Protein AF-0000000084340571 (afdb_homodimer)

Foldseek 3Di:
DDDDDPPCVLQAFDDDDLVVLQVLFDPQAAADAADPVLLVPFDPVLLVVLLVLLQVLQVQLLVLLLVQAPDCQCVAFVQKKKFKFWLQQQTLAIDQFQQLLNLFRSLLSSSCSNPPCVVVRADAQWKKKWQAQRSGQDFHNQKIKIKHFADDPSHGTIMMMMIHGHQWQAFDDGSQDAQAFFWCNRGHDGDRIDTQTDNNRGDVVVLCVRLVRTPCSVNVSSSVVSRSRSRVSSNVSVVVSCVVPNSSNSNSSSVVLLVVLLVVLLVLLQVFDWFKFKDKDWFFAQGPPGFAIFIWIWMWTRDRSAIEIAGPPGAFAGHQQATALSLQSSLQSLQCCQQRNVVRRPSVSNVVVRYYYHDDERGRYHYDPGGHHNCSNFHPSNLSNLRVNQRSQLRQQLPDPSLQSRFFFWFLGDWWKKKWDWFQQDPDIDIDIDIQSLQQQTWTGQGPVAAIAARCGDSSTNPTRHDDQVVVVVVFQKDWLDKAWDAPQWWAALHTIYTWIKTKMAGHRDQFKIKMWTAAGQQQWHRQQAAQQIGGGFGKWKKKAPPWCVVVCVVVVHRDDDSVNTHPDIHIDANGDIDIHHHSMMIMIITHTHIYYWALLNHDLLVLLVCCVVRNHDQVCSCLRNQWHADPSHTDVVSSVVSSVVNLVVLLVQWDKDDDWDAFDDCPPFRGSHPFWTFDPDPQFIAGPPGRIGQGHLQAGIWIKHKAAPCSSDPSNPHHSVVRHDFDWIWIWTAHNPRGITRGTTTGGPPPDDCRRNRNHRD/DDDDDPPCVLQAFDDDDLVVLQVLFDPQAAADAADPVLLVPFDPVLLVVLLVLLQVLQVQLLVLLLVQAPDCQCVAFVQKKKFKFWLQQQTLAIDQFQQLLNLFRSLLSSSCSNPPCVVVHADAQWKKKWQAQRSGQDFHNQKIKIKHFADDPSHGTIMMMMIHGHQWQAFDDGSQDAQAFFWCNRGHDGDRIDTQTDNNRGDVVVLCVRLVRTPCSVSVSSSVVSRSRSRVSSNVSVVVSCVVPNSSNSNSSSVVLLQVLLVVQLVLLQVFDWFKFKDKDWFFAQGPPGFAIFIWIWMWTRDRSAIEIAGPPGAFAGHQQATALSLQSSLQSLQCCQQRNVPRRPSVSNVVVRYYYHDDERGRYHYDPGGHHNCSNFHPSNLSNLRNNQRSQLRQQLPDPSLQSRFFFWFLGDWWKKKWDWFQQDPDIDIDIDIQSLQQQTWTGQGPVAAIAARCGDSSTNPTRHDDQVVVVVVFQKDWLDKAWDAPQWWAALHTIYTWIKTKMAGHRDQFKIKMWTAAGQQQWHRQQAAQQIGGGFGKWKKKAPPWCVVVCVVVVHRDDDSVNTHPDIHIDANGDIDIHHHSMMIMIITHTHIYYWALLNHDLLVLLVCCVVRNHDQVCSCLRNQWHDDPSHTDPVSSVVSSVVNLVVLLVQWDKDDDWDAFDDCPPFRGSHPFWTFDPDPQFIAGPPGRIGQGHLQAGIWIKHKAAPCSSDPSNPHHSVVRHDFDWIWIWTAHNPRGTTRGTTTGGPPPDDCRRRVNNRD

Sequence (1526 aa):
MTMPIPGSEVFSSRPVDPDELARTLPPSLPVHTVTQEQVDALDPLTYEVVRHRLWSVTDEMGEALKRMSGSPIVTDANDFDFAISDELGQEVQVGLYNTMLVGAVDLAIYWTLRHRSTNPGIEPGDMFLCNDPWVGGGLHQNDVIVYQPVFHDGKLFAWTSAIAHQPDLGGVGLGSFSPAAQDVFSESLPTPPVKVVRGGVLQRDVADLWVRRSRVPMLIGLDLRAKIGANNVGAERLHALIEQYGADTVKAVMKRMMNDAEARLRTKLRALPDGSWSATGYQDQSHEGDRGLHKITVTTIKRGDHLTFDFTGTDPQAGVINCTYAGMRGGVMLALLPILANDIPWSAGGLMRCFDLVTEEGTLNNATFPAAVSRGPIGPAWLTGSLIAECLSQMLDRDLELGKNVQATCCGTWDTAVIAGLDERGEVPAPFLSIIMEPMAGGYGARPHADGIDTGGLFCIPMGRVPDVEMTEFLYPVLTLWRREVPDSGGPGRHRGGLGASLAITPHGTSIPMGLVLASAGKAVAQNAGLSGGYPGNSGLDVVARQSRIAELFAAGKLPTSLEEISDTLEPGQNYATSYLAPGEVFAMTWQGGGGYGDPLTRDPGAVARDLAEEKITEAAARSVYGVVVTDGVVDEAATAAERERLRGQRRERSHVEGTTRGRADVSAGRRIDDNLVELPGDGGIACRHCGEVLGDAARITVAHHEGPPTEAGPQIIADAADYVDVPVVFRQYCCPSCWTALYSAVVPADHADTVATVGRVAMTMPIPGSEVFSSRPVDPDELARTLPPSLPVHTVTQEQVDALDPLTYEVVRHRLWSVTDEMGEALKRMSGSPIVTDANDFDFAISDELGQEVQVGLYNTMLVGAVDLAIYWTLRHRSTNPGIEPGDMFLCNDPWVGGGLHQNDVIVYQPVFHDGKLFAWTSAIAHQPDLGGVGLGSFSPAAQDVFSESLPTPPVKVVRGGVLQRDVADLWVRRSRVPMLIGLDLRAKIGANNVGAERLHALIEQYGADTVKAVMKRMMNDAEARLRTKLRALPDGSWSATGYQDQSHEGDRGLHKITVTTIKRGDHLTFDFTGTDPQAGVINCTYAGMRGGVMLALLPILANDIPWSAGGLMRCFDLVTEEGTLNNATFPAAVSRGPIGPAWLTGSLIAECLSQMLDRDLELGKNVQATCCGTWDTAVIAGLDERGEVPAPFLSIIMEPMAGGYGARPHADGIDTGGLFCIPMGRVPDVEMTEFLYPVLTLWRREVPDSGGPGRHRGGLGASLAITPHGTSIPMGLVLASAGKAVAQNAGLSGGYPGNSGLDVVARQSRIAELFAAGKLPTSLEEISDTLEPGQNYATSYLAPGEVFAMTWQGGGGYGDPLTRDPGAVARDLAEEKITEAAARSVYGVVVTDGVVDEAATAAERERLRGQRRERSHVEGTTRGRADVSAGRRIDDNLVELPGDGGIACRHCGEVLGDAARITVAHHEGPPTEAGPQIIADAADYVDVPVVFRQYCCPSCWTALYSAVVPADHADTVATVGRVA

Secondary structure (DSSP, 8-state):
-PPP-TTGGGS------HHHHHHHS-TTS-B----HHHHHT--HHHHHHHHHHHHHHHHHHHHHHHHH---HHHHTT--EEEEEE-TT--EEEE-SS-GGGHHHHHHHHHHHHHHHIIIII--TT-EEEE--TTTSS-SSTTEEEEEEEEEETTEEEEEEEEEEE-S---SSSGGG--TT-SSGGGSPPP---EEEEETTEE-HHHHHHHHHT-SSHHHHHHHHHHHHHHHHHHHHHHHHHHHHH-HHHHHHHHHHHHHHHHHHHHHHHHHSPPEEEEEEEEEE-SSTT---EEEEEEEEEEETTEEEEE-TTPPBP-TT----HHHHHHHHHHHHHHHHSTTS---HHHHGGGEEEE--TTBTTBPPTT---TTTTTTHHHHHHHHHHHHHHHHHTT-TTGGGG-----S-S--EEEEEEEE-SSSS-EEEEEE--GGGSPPPPPBTTBPPPTT--BTTBTT--PPPHHHHHHHSSEEEEEEEE-TT-SPPSSBPPPP-EEEEEEE-S-SSPEEEEEE---SSS-SS--BTTPPP-PPPEEEEEES--HHHHHHTT----SHHHH-SEEEEPPSEEEEEE-TT-EEEEE---PPPBS-GGGS-HHHHHHHHHTTSS-HHHHHHTT---EETTEE-HHHHHHHHHHHHHHHHHH-EE-S----B---TTPEE-SSSEEEPTTT--EEETTT-BEEE-SS-B--EEEEE-GGGG-TT--S-GGGT-SS-EEEEEEE-TTT--EEEEEEEETT---GGGTTT---/-PPP-TTGGGS------HHHHHHHS-TTS-B----HHHHHT--HHHHHHHHHHHHHHHHHHHHHHHHH---HHHHTT--EEEEEE-TT--EEEE-SS-GGGHHHHHHHHHHHHHHHIIIII--TT-EEEE--TTTSS-SSTTEEEEEEEEEETTEEEEEEEEEEE-S---SSSGGG--TT-SSGGGSPPP---EEEEETTEE-HHHHHHHHHT-SSHHHHHHHHHHHHHHHHHHHHHHHHHHHHH-HHHHHHHHHHHHHHHHHHHHHHHHHSPPEEEEEEEEEE-SSTT---EEEEEEEEEEETTEEEEE-TTPPBP-TT----HHHHHHHHHHHHHHHHSTTS---HHHHGGGEEEE--TTBTTBPPTTS--TTTTTTHHHHHHHHHHHHHHHHHTT-TTGGGG-------S--EEEEEEEE-SSSS-EEEEEE--GGGSPPPPPBTTBPPPTT--BTTBTT--PPPHHHHHHHSSEEEEEEEE-TT-SPPSSBPPPP-EEEEEEE-S-SSPEEEEEE---SSS-SS--BTTPPP-PPPEEEEEES--HHHHHHTT----SHHHH-SEEEEPPSEEEEEE-TT-EEEEE---PPPBS-GGGS-HHHHHHHHHTTSS-HHHHHHTT---EETTEE-HHHHHHHHHHHHHHHHHH-EE-S----B---TTPEE-SSSEEEPTTT--EEETTT-BEEE-SS-B--EEEEE-GGGG-TT--S-GGGT-SS-EEEEEEE-TTT--EEEEEEEETT---GGGTTT---

InterPro domains:
  IPR003692 Hydantoinase B/oxoprolinase [PF02538] (43-600)
  IPR045079 Oxoprolinase-like [PTHR11365] (38-553)

Organism: Pseudonocardia thermophila (NCBI:txid1848)

Structure (mmCIF, N/CA/C/O backbone):
data_AF-0000000084340571-model_v1
#
loop_
_entity.id
_entity.type
_entity.pdbx_description
1 polymer 'N-methylhydantoinase B'
#
loop_
_atom_site.group_PDB
_atom_site.id
_atom_site.type_symbol
_atom_site.label_atom_id
_atom_site.label_alt_id
_atom_site.label_comp_id
_atom_site.label_asym_id
_atom_site.label_entity_id
_atom_site.label_seq_id
_atom_site.pdbx_PDB_ins_code
_atom_site.Cartn_x
_atom_site.Cartn_y
_atom_site.Cartn_z
_atom_site.occupancy
_atom_site.B_iso_or_equiv
_atom_site.auth_seq_id
_atom_site.auth_comp_id
_atom_site.auth_asym_id
_atom_site.auth_atom_id
_atom_site.pdbx_PDB_model_num
ATOM 1 N N . MET A 1 1 ? -7.867 -0.97 17.422 1 46.16 1 MET A N 1
ATOM 2 C CA . MET A 1 1 ? -6.547 -0.499 17.828 1 46.16 1 MET A CA 1
ATOM 3 C C . MET A 1 1 ? -5.449 -1.22 17.062 1 46.16 1 MET A C 1
ATOM 5 O O . MET A 1 1 ? -5.473 -2.445 16.938 1 46.16 1 MET A O 1
ATOM 9 N N . THR A 1 2 ? -4.66 -0.448 16.312 1 62.25 2 THR A N 1
ATOM 10 C CA . THR A 1 2 ? -3.607 -1.086 15.523 1 62.25 2 THR A CA 1
ATOM 11 C C . THR A 1 2 ? -2.535 -1.673 16.438 1 62.25 2 THR A C 1
ATOM 13 O O . THR A 1 2 ? -2.223 -1.102 17.484 1 62.25 2 THR A O 1
ATOM 16 N N . MET A 1 3 ? -2.176 -2.838 16.375 1 72.19 3 MET A N 1
ATOM 17 C CA . MET A 1 3 ? -1.184 -3.578 17.156 1 72.19 3 MET A CA 1
ATOM 18 C C . MET A 1 3 ? 0.216 -3.021 16.906 1 72.19 3 MET A C 1
ATOM 20 O O . MET A 1 3 ? 0.569 -2.678 15.781 1 72.19 3 MET A O 1
ATOM 24 N N . PRO A 1 4 ? 0.913 -2.748 18.062 1 81.75 4 PRO A N 1
ATOM 25 C CA . PRO A 1 4 ? 2.299 -2.305 17.891 1 81.75 4 PRO A CA 1
ATOM 26 C C . PRO A 1 4 ? 3.139 -3.299 17.094 1 81.75 4 PRO A C 1
ATOM 28 O O . PRO A 1 4 ? 2.93 -4.512 17.188 1 81.75 4 PRO A O 1
ATOM 31 N N . ILE A 1 5 ? 4.02 -2.855 16.328 1 89.75 5 ILE A N 1
ATOM 32 C CA . ILE A 1 5 ? 4.934 -3.674 15.539 1 89.75 5 ILE A CA 1
ATOM 33 C C . ILE A 1 5 ? 6.324 -3.65 16.172 1 89.75 5 ILE A C 1
ATOM 35 O O . ILE A 1 5 ? 7.039 -2.648 16.062 1 89.75 5 ILE A O 1
ATOM 39 N N . PRO A 1 6 ? 6.762 -4.719 16.766 1 87.38 6 PRO A N 1
ATOM 40 C CA . PRO A 1 6 ? 8.094 -4.738 17.375 1 87.38 6 PRO A CA 1
ATOM 41 C C . PRO A 1 6 ? 9.203 -4.375 16.391 1 87.38 6 PRO A C 1
ATOM 43 O O . PRO A 1 6 ? 9.172 -4.812 15.234 1 87.38 6 PRO A O 1
ATOM 46 N N . GLY A 1 7 ? 10.141 -3.555 16.844 1 87.62 7 GLY A N 1
ATOM 47 C CA . GLY A 1 7 ? 11.234 -3.137 15.984 1 87.62 7 GLY A CA 1
ATOM 48 C C . GLY A 1 7 ? 11.008 -1.775 15.352 1 87.62 7 GLY A C 1
ATOM 49 O O . GLY A 1 7 ? 11.953 -1.145 14.875 1 87.62 7 GLY A O 1
ATOM 50 N N . SER A 1 8 ? 9.797 -1.344 15.414 1 88.5 8 SER A N 1
ATOM 51 C CA . SER A 1 8 ? 9.461 -0.075 14.773 1 88.5 8 SER A CA 1
ATOM 52 C C . SER A 1 8 ? 9.891 1.107 15.641 1 88.5 8 SER A C 1
ATOM 54 O O . SER A 1 8 ? 9.953 2.242 15.164 1 88.5 8 SER A O 1
ATOM 56 N N . GLU A 1 9 ? 10.273 0.854 16.875 1 90.5 9 GLU A N 1
ATOM 57 C CA . GLU A 1 9 ? 10.578 1.918 17.828 1 90.5 9 GLU A CA 1
ATOM 58 C C . GLU A 1 9 ? 11.828 2.686 17.406 1 90.5 9 GLU A C 1
ATOM 60 O O . GLU A 1 9 ? 12 3.85 17.781 1 90.5 9 GLU A O 1
ATOM 65 N N . VAL A 1 10 ? 12.633 2.021 16.625 1 94.5 10 VAL A N 1
ATOM 66 C CA . VAL A 1 10 ? 13.883 2.646 16.219 1 94.5 10 VAL A CA 1
ATOM 67 C C . VAL A 1 10 ? 13.602 3.789 15.25 1 94.5 10 VAL A C 1
ATOM 69 O O . VAL A 1 10 ? 14.406 4.719 15.133 1 94.5 10 VAL A O 1
ATOM 72 N N . PHE A 1 11 ? 12.469 3.795 14.664 1 96.19 11 PHE A N 1
ATOM 73 C CA . PHE A 1 11 ? 12.125 4.801 13.664 1 96.19 11 PHE A CA 1
ATOM 74 C C . PHE A 1 11 ? 11.289 5.914 14.289 1 96.19 11 PHE A C 1
ATOM 76 O O . PHE A 1 11 ? 10.18 6.191 13.828 1 96.19 11 PHE A O 1
ATOM 83 N N . SER A 1 12 ? 11.719 6.461 15.266 1 95 12 SER A N 1
ATOM 84 C CA . SER A 1 12 ? 11.117 7.594 15.961 1 95 12 SER A CA 1
ATOM 85 C C . SER A 1 12 ? 12.156 8.648 16.312 1 95 12 SER A C 1
ATOM 87 O O . SER A 1 12 ? 13.289 8.312 16.672 1 95 12 SER A O 1
ATOM 89 N N . SER A 1 13 ? 11.812 9.867 16.125 1 95.81 13 SER A N 1
ATOM 90 C CA . SER A 1 13 ? 12.719 10.969 16.422 1 95.81 13 SER A CA 1
ATOM 91 C C . SER A 1 13 ? 12.078 11.969 17.375 1 95.81 13 SER A C 1
ATOM 93 O O . SER A 1 13 ? 10.867 12.203 17.312 1 95.81 13 SER A O 1
ATOM 95 N N . ARG A 1 14 ? 12.852 12.508 18.281 1 95.44 14 ARG A N 1
ATOM 96 C CA . ARG A 1 14 ? 12.508 13.547 19.25 1 95.44 14 ARG A CA 1
ATOM 97 C C . ARG A 1 14 ? 13.594 14.609 19.312 1 95.44 14 ARG A C 1
ATOM 99 O O . ARG A 1 14 ? 14.727 14.383 18.875 1 95.44 14 ARG A O 1
ATOM 106 N N . PRO A 1 15 ? 13.242 15.781 19.812 1 94.94 15 PRO A N 1
ATOM 107 C CA . PRO A 1 15 ? 14.305 16.766 20.016 1 94.94 15 PRO A CA 1
ATOM 108 C C . PRO A 1 15 ? 15.43 16.234 20.922 1 94.94 15 PRO A C 1
ATOM 110 O O . PRO A 1 15 ? 15.164 15.508 21.875 1 94.94 15 PRO A O 1
ATOM 113 N N . VAL A 1 16 ? 16.656 16.656 20.547 1 94.12 16 VAL A N 1
ATOM 114 C CA . VAL A 1 16 ? 17.812 16.156 21.281 1 94.12 16 VAL A CA 1
ATOM 115 C C . VAL A 1 16 ? 18.688 17.312 21.734 1 94.12 16 VAL A C 1
ATOM 117 O O . VAL A 1 16 ? 18.688 18.391 21.109 1 94.12 16 VAL A O 1
ATOM 120 N N . ASP A 1 17 ? 19.391 17.031 22.828 1 94.88 17 ASP A N 1
ATOM 121 C CA . ASP A 1 17 ? 20.422 17.984 23.234 1 94.88 17 ASP A CA 1
ATOM 122 C C . ASP A 1 17 ? 21.594 17.969 22.234 1 94.88 17 ASP A C 1
ATOM 124 O O . ASP A 1 17 ? 22.203 16.938 22.016 1 94.88 17 ASP A O 1
ATOM 128 N N . PRO A 1 18 ? 21.844 19.109 21.656 1 94.75 18 PRO A N 1
ATOM 129 C CA . PRO A 1 18 ? 22.875 19.141 20.625 1 94.75 18 PRO A CA 1
ATOM 130 C C . PRO A 1 18 ? 24.219 18.641 21.125 1 94.75 18 PRO A C 1
ATOM 132 O O . PRO A 1 18 ? 24.938 17.953 20.391 1 94.75 18 PRO A O 1
ATOM 135 N N . ASP A 1 19 ? 24.578 19.016 22.359 1 94.56 19 ASP A N 1
ATOM 136 C CA . ASP A 1 19 ? 25.859 18.562 22.906 1 94.56 19 ASP A CA 1
ATOM 137 C C . ASP A 1 19 ? 25.875 17.047 23.062 1 94.56 19 ASP A C 1
ATOM 139 O O . ASP A 1 19 ? 26.906 16.406 22.812 1 94.56 19 ASP A O 1
ATOM 143 N N . GLU A 1 20 ? 24.797 16.531 23.5 1 96.12 20 GLU A N 1
ATOM 144 C CA . GLU A 1 20 ? 24.703 15.078 23.609 1 96.12 20 GLU A CA 1
ATOM 145 C C . GLU A 1 20 ? 24.812 14.398 22.25 1 96.12 20 GLU A C 1
ATOM 147 O O . GLU A 1 20 ? 25.5 13.391 22.109 1 96.12 20 GLU A O 1
ATOM 152 N N . LEU A 1 21 ? 24.125 14.93 21.312 1 96.94 21 LEU A N 1
ATOM 153 C CA . LEU A 1 21 ? 24.156 14.375 19.953 1 96.94 21 LEU A CA 1
ATOM 154 C C . LEU A 1 21 ? 25.562 14.398 19.391 1 96.94 21 LEU A C 1
ATOM 156 O O . LEU A 1 21 ? 26.016 13.422 18.781 1 96.94 21 LEU A O 1
ATOM 160 N N . ALA A 1 22 ? 26.297 15.461 19.578 1 96.62 22 ALA A N 1
ATOM 161 C CA . ALA A 1 22 ? 27.656 15.609 19.078 1 96.62 22 ALA A CA 1
ATOM 162 C C . ALA A 1 22 ? 28.562 14.516 19.641 1 96.62 22 ALA A C 1
ATOM 164 O O . ALA A 1 22 ? 29.453 14.023 18.938 1 96.62 22 ALA A O 1
ATOM 165 N N . ARG A 1 23 ? 28.328 14.148 20.844 1 95.38 23 ARG A N 1
ATOM 166 C CA . ARG A 1 23 ? 29.172 13.164 21.516 1 95.38 23 ARG A CA 1
ATOM 167 C C . ARG A 1 23 ? 28.938 11.766 20.969 1 95.38 23 ARG A C 1
ATOM 169 O O . ARG A 1 23 ? 29.766 10.867 21.141 1 95.38 23 ARG A O 1
ATOM 176 N N . THR A 1 24 ? 27.828 11.602 20.375 1 95.12 24 THR A N 1
ATOM 177 C CA . THR A 1 24 ? 27.484 10.273 19.875 1 95.12 24 THR A CA 1
ATOM 178 C C . THR A 1 24 ? 28.047 10.055 18.469 1 95.12 24 THR A C 1
ATOM 180 O O . THR A 1 24 ? 28.078 8.93 17.969 1 95.12 24 THR A O 1
ATOM 183 N N . LEU A 1 25 ? 28.5 11.047 17.797 1 97.5 25 LEU A N 1
ATOM 184 C CA . LEU A 1 25 ? 28.984 10.938 16.422 1 97.5 25 LEU A CA 1
ATOM 185 C C . LEU A 1 25 ? 30.312 10.188 16.375 1 97.5 25 LEU A C 1
ATOM 187 O O . LEU A 1 25 ? 31.156 10.336 17.266 1 97.5 25 LEU A O 1
ATOM 191 N N . PRO A 1 26 ? 30.547 9.336 15.391 1 97.19 26 PRO A N 1
ATOM 192 C CA . PRO A 1 26 ? 31.828 8.633 15.258 1 97.19 26 PRO A CA 1
ATOM 193 C C . PRO A 1 26 ? 32.969 9.57 14.898 1 97.19 26 PRO A C 1
ATOM 195 O O . PRO A 1 26 ? 32.75 10.648 14.344 1 97.19 26 PRO A O 1
ATOM 198 N N . PRO A 1 27 ? 34.219 9.148 15.141 1 95.69 27 PRO A N 1
ATOM 199 C CA . PRO A 1 27 ? 35.375 9.977 14.805 1 95.69 27 PRO A CA 1
ATOM 200 C C . PRO A 1 27 ? 35.5 10.242 13.305 1 95.69 27 PRO A C 1
ATOM 202 O O . PRO A 1 27 ? 36.094 11.234 12.898 1 95.69 27 PRO A O 1
ATOM 205 N N . SER A 1 28 ? 34.844 9.445 12.586 1 95.25 28 SER A N 1
ATOM 206 C CA . SER A 1 28 ? 34.906 9.57 11.141 1 95.25 28 SER A CA 1
ATOM 207 C C . SER A 1 28 ? 34.062 10.727 10.633 1 95.25 28 SER A C 1
ATOM 209 O O . SER A 1 28 ? 34.156 11.133 9.477 1 95.25 28 SER A O 1
ATOM 211 N N . LEU A 1 29 ? 33.281 11.336 11.547 1 98 29 LEU A N 1
ATOM 212 C CA . LEU A 1 29 ? 32.406 12.445 11.164 1 98 29 LEU A CA 1
ATOM 213 C C . LEU A 1 29 ? 32.625 13.648 12.07 1 98 29 LEU A C 1
ATOM 215 O O . LEU A 1 29 ? 31.766 14.023 12.852 1 98 29 LEU A O 1
ATOM 219 N N . PRO A 1 30 ? 33.75 14.266 11.922 1 97.56 30 PRO A N 1
ATOM 220 C CA . PRO A 1 30 ? 33.969 15.484 12.695 1 97.56 30 PRO A CA 1
ATOM 221 C C . PRO A 1 30 ? 33.031 16.625 12.281 1 97.56 30 PRO A C 1
ATOM 223 O O . PRO A 1 30 ? 32.688 16.719 11.109 1 97.56 30 PRO A O 1
ATOM 226 N N . VAL A 1 31 ? 32.75 17.531 13.219 1 98.06 31 VAL A N 1
ATOM 227 C CA . VAL A 1 31 ? 31.828 18.625 12.938 1 98.06 31 VAL A CA 1
ATOM 228 C C . VAL A 1 31 ? 32.562 19.953 13.109 1 98.06 31 VAL A C 1
ATOM 230 O O . VAL A 1 31 ? 33.5 20.047 13.883 1 98.06 31 VAL A O 1
ATOM 233 N N . HIS A 1 32 ? 32.188 20.953 12.336 1 98.06 32 HIS A N 1
ATOM 234 C CA . HIS A 1 32 ? 32.688 22.312 12.492 1 98.06 32 HIS A CA 1
ATOM 235 C C . HIS A 1 32 ? 31.781 23.125 13.391 1 98.06 32 HIS A C 1
ATOM 237 O O . HIS A 1 32 ? 30.594 23.312 13.078 1 98.06 32 HIS A O 1
ATOM 243 N N . THR A 1 33 ? 32.25 23.594 14.5 1 96.56 33 THR A N 1
ATOM 244 C CA . THR A 1 33 ? 31.516 24.469 15.406 1 96.56 33 THR A CA 1
ATOM 245 C C . THR A 1 33 ? 32.406 25.609 15.898 1 96.56 33 THR A C 1
ATOM 247 O O . THR A 1 33 ? 33.531 25.766 15.445 1 96.56 33 THR A O 1
ATOM 250 N N . VAL A 1 34 ? 31.797 26.547 16.641 1 97.62 34 VAL A N 1
ATOM 251 C CA . VAL A 1 34 ? 32.531 27.688 17.188 1 97.62 34 VAL A CA 1
ATOM 252 C C . VAL A 1 34 ? 32.219 27.844 18.672 1 97.62 34 VAL A C 1
ATOM 254 O O . VAL A 1 34 ? 31.25 27.25 19.172 1 97.62 34 VAL A O 1
ATOM 257 N N . THR A 1 35 ? 33 28.609 19.359 1 96.44 35 THR A N 1
ATOM 258 C CA . THR A 1 35 ? 32.812 28.875 20.781 1 96.44 35 THR A CA 1
ATOM 259 C C . THR A 1 35 ? 31.891 30.094 20.969 1 96.44 35 THR A C 1
ATOM 261 O O . THR A 1 35 ? 31.672 30.859 20.047 1 96.44 35 THR A O 1
ATOM 264 N N . GLN A 1 36 ? 31.484 30.203 22.156 1 95.31 36 GLN A N 1
ATOM 265 C CA . GLN A 1 36 ? 30.656 31.359 22.484 1 95.31 36 GLN A CA 1
ATOM 266 C C . GLN A 1 36 ? 31.453 32.656 22.375 1 95.31 36 GLN A C 1
ATOM 268 O O . GLN A 1 36 ? 30.906 33.688 22 1 95.31 36 GLN A O 1
ATOM 273 N N . GLU A 1 37 ? 32.688 32.656 22.656 1 96.81 37 GLU A N 1
ATOM 274 C CA . GLU A 1 37 ? 33.562 33.812 22.531 1 96.81 37 GLU A CA 1
ATOM 275 C C . GLU A 1 37 ? 33.656 34.281 21.078 1 96.81 37 GLU A C 1
ATOM 277 O O . GLU A 1 37 ? 33.656 35.5 20.812 1 96.81 37 GLU A O 1
ATOM 282 N N . GLN A 1 38 ? 33.688 33.312 20.219 1 96.88 38 GLN A N 1
ATOM 283 C CA . GLN A 1 38 ? 33.719 33.656 18.797 1 96.88 38 GLN A CA 1
ATOM 284 C C . GLN A 1 38 ? 32.406 34.281 18.344 1 96.88 38 GLN A C 1
ATOM 286 O O . GLN A 1 38 ? 32.406 35.188 17.516 1 96.88 38 GLN A O 1
ATOM 291 N N . VAL A 1 39 ? 31.328 33.812 18.844 1 97.5 39 VAL A N 1
ATOM 292 C CA . VAL A 1 39 ? 30.016 34.344 18.5 1 97.5 39 VAL A CA 1
ATOM 293 C C . VAL A 1 39 ? 29.891 35.781 19.031 1 97.5 39 VAL A C 1
ATOM 295 O O . VAL A 1 39 ? 29.422 36.656 18.312 1 97.5 39 VAL A O 1
ATOM 298 N N . ASP A 1 40 ? 30.406 36.062 20.266 1 95.88 40 ASP A N 1
ATOM 299 C CA . ASP A 1 40 ? 30.297 37.344 20.906 1 95.88 40 ASP A CA 1
ATOM 300 C C . ASP A 1 40 ? 31.203 38.375 20.219 1 95.88 40 ASP A C 1
ATOM 302 O O . ASP A 1 40 ? 30.953 39.594 20.297 1 95.88 40 ASP A O 1
ATOM 306 N N . ALA A 1 41 ? 32.156 37.844 19.594 1 96.12 41 ALA A N 1
ATOM 307 C CA . ALA A 1 41 ? 33.188 38.719 19.016 1 96.12 41 ALA A CA 1
ATOM 308 C C . ALA A 1 41 ? 32.781 39.188 17.609 1 96.12 41 ALA A C 1
ATOM 310 O O . ALA A 1 41 ? 33.438 40.031 17.016 1 96.12 41 ALA A O 1
ATOM 311 N N . LEU A 1 42 ? 31.656 38.719 17.172 1 96.81 42 LEU A N 1
ATOM 312 C CA . LEU A 1 42 ? 31.219 39.062 15.828 1 96.81 42 LEU A CA 1
ATOM 313 C C . LEU A 1 42 ? 30.984 40.562 15.688 1 96.81 42 LEU A C 1
ATOM 315 O O . LEU A 1 42 ? 30.359 41.188 16.547 1 96.81 42 LEU A O 1
ATOM 319 N N . ASP A 1 43 ? 31.516 41.094 14.602 1 95.75 43 ASP A N 1
ATOM 320 C CA . ASP A 1 43 ? 31.219 42.5 14.266 1 95.75 43 ASP A CA 1
ATOM 321 C C . ASP A 1 43 ? 29.766 42.656 13.805 1 95.75 43 ASP A C 1
ATOM 323 O O . ASP A 1 43 ? 29.281 41.844 13.016 1 95.75 43 ASP A O 1
ATOM 327 N N . PRO A 1 44 ? 29.078 43.656 14.289 1 94.81 44 PRO A N 1
ATOM 328 C CA . PRO A 1 44 ? 27.656 43.812 13.977 1 94.81 44 PRO A CA 1
ATOM 329 C C . PRO A 1 44 ? 27.406 43.969 12.484 1 94.81 44 PRO A C 1
ATOM 331 O O . PRO A 1 44 ? 26.391 43.469 11.984 1 94.81 44 PRO A O 1
ATOM 334 N N . LEU A 1 45 ? 28.25 44.625 11.852 1 96.12 45 LEU A N 1
ATOM 335 C CA . LEU A 1 45 ? 28.062 44.812 10.414 1 96.12 45 LEU A CA 1
ATOM 336 C C . LEU A 1 45 ? 28.234 43.469 9.688 1 96.12 45 LEU A C 1
ATOM 338 O O . LEU A 1 45 ? 27.453 43.156 8.789 1 96.12 45 LEU A O 1
ATOM 342 N N . THR A 1 46 ? 29.234 42.781 10.094 1 96.06 46 THR A N 1
ATOM 343 C CA . THR A 1 46 ? 29.453 41.469 9.508 1 96.06 46 THR A CA 1
ATOM 344 C C . THR A 1 46 ? 28.281 40.562 9.789 1 96.06 46 THR A C 1
ATOM 346 O O . THR A 1 46 ? 27.844 39.781 8.914 1 96.06 46 THR A O 1
ATOM 349 N N . TYR A 1 47 ? 27.812 40.562 10.945 1 96.5 47 TYR A N 1
ATOM 350 C CA . TYR A 1 47 ? 26.656 39.75 11.312 1 96.5 47 TYR A CA 1
ATOM 351 C C . TYR A 1 47 ? 25.484 40.031 10.383 1 96.5 47 TYR A C 1
ATOM 353 O O . TYR A 1 47 ? 24.891 39.125 9.828 1 96.5 47 TYR A O 1
ATOM 361 N N . GLU A 1 48 ? 25.172 41.281 10.148 1 96 48 GLU A N 1
ATOM 362 C CA . GLU A 1 48 ? 24 41.656 9.359 1 96 48 GLU A CA 1
ATOM 363 C C . GLU A 1 48 ? 24.172 41.25 7.902 1 96 48 GLU A C 1
ATOM 365 O O . GLU A 1 48 ? 23.219 40.812 7.266 1 96 48 GLU A O 1
ATOM 370 N N . VAL A 1 49 ? 25.312 41.406 7.422 1 96.38 49 VAL A N 1
ATOM 371 C CA . VAL A 1 49 ? 25.547 41.094 6.016 1 96.38 49 VAL A CA 1
ATOM 372 C C . VAL A 1 49 ? 25.438 39.594 5.793 1 96.38 49 VAL A C 1
ATOM 374 O O . VAL A 1 49 ? 24.781 39.156 4.855 1 96.38 49 VAL A O 1
ATOM 377 N N . VAL A 1 50 ? 26.109 38.812 6.656 1 96.81 50 VAL A N 1
ATOM 378 C CA . VAL A 1 50 ? 26.125 37.375 6.504 1 96.81 50 VAL A CA 1
ATOM 379 C C . VAL A 1 50 ? 24.734 36.812 6.777 1 96.81 50 VAL A C 1
ATOM 381 O O . VAL A 1 50 ? 24.297 35.875 6.094 1 96.81 50 VAL A O 1
ATOM 384 N N . ARG A 1 51 ? 24.062 37.312 7.75 1 96 51 ARG A N 1
ATOM 385 C CA . ARG A 1 51 ? 22.703 36.875 8.047 1 96 51 ARG A CA 1
ATOM 386 C C . ARG A 1 51 ? 21.797 37.094 6.84 1 96 51 ARG A C 1
ATOM 388 O O . ARG A 1 51 ? 21 36.188 6.496 1 96 51 ARG A O 1
ATOM 395 N N . HIS A 1 52 ? 21.891 38.188 6.25 1 95.25 52 HIS A N 1
ATOM 396 C CA . HIS A 1 52 ? 21.078 38.5 5.078 1 95.25 52 HIS A CA 1
ATOM 397 C C . HIS A 1 52 ? 21.422 37.562 3.92 1 95.25 52 HIS A C 1
ATOM 399 O O . HIS A 1 52 ? 20.547 37.188 3.143 1 95.25 52 HIS A O 1
ATOM 405 N N . ARG A 1 53 ? 22.641 37.281 3.816 1 95.44 53 ARG A N 1
ATOM 406 C CA . ARG A 1 53 ? 23.047 36.344 2.762 1 95.44 53 ARG A CA 1
ATOM 407 C C . ARG A 1 53 ? 22.484 34.938 3.014 1 95.44 53 ARG A C 1
ATOM 409 O O . ARG A 1 53 ? 22.109 34.25 2.072 1 95.44 53 ARG A O 1
ATOM 416 N N . LEU A 1 54 ? 22.516 34.5 4.246 1 95.38 54 LEU A N 1
ATOM 417 C CA . LEU A 1 54 ? 21.938 33.219 4.59 1 95.38 54 LEU A CA 1
ATOM 418 C C . LEU A 1 54 ? 20.453 33.188 4.258 1 95.38 54 LEU A C 1
ATOM 420 O O . LEU A 1 54 ? 19.938 32.188 3.777 1 95.38 54 LEU A O 1
ATOM 424 N N . TRP A 1 55 ? 19.781 34.219 4.52 1 92.38 55 TRP A N 1
ATOM 425 C CA . TRP A 1 55 ? 18.375 34.344 4.148 1 92.38 55 TRP A CA 1
ATOM 426 C C . TRP A 1 55 ? 18.203 34.25 2.637 1 92.38 55 TRP A C 1
ATOM 428 O O . TRP A 1 55 ? 17.297 33.562 2.158 1 92.38 55 TRP A O 1
ATOM 438 N N . SER A 1 56 ? 19.047 34.906 1.9 1 92.44 56 SER A N 1
ATOM 439 C CA . SER A 1 56 ? 18.969 34.906 0.443 1 92.44 56 SER A CA 1
ATOM 440 C C . SER A 1 56 ? 19.203 33.5 -0.127 1 92.44 56 SER A C 1
ATOM 442 O O . SER A 1 56 ? 18.703 33.188 -1.198 1 92.44 56 SER A O 1
ATOM 444 N N . VAL A 1 57 ? 20.016 32.75 0.543 1 92.69 57 VAL A N 1
ATOM 445 C CA . VAL A 1 57 ? 20.281 31.375 0.107 1 92.69 57 VAL A CA 1
ATOM 446 C C . VAL A 1 57 ? 18.969 30.594 0.07 1 92.69 57 VAL A C 1
ATOM 448 O O . VAL A 1 57 ? 18.703 29.859 -0.892 1 92.69 57 VAL A O 1
ATOM 451 N N . THR A 1 58 ? 18.156 30.672 1.091 1 88.88 58 THR A N 1
ATOM 452 C CA . THR A 1 58 ? 16.891 29.938 1.136 1 88.88 58 THR A CA 1
ATOM 453 C C . THR A 1 58 ? 15.961 30.406 0.023 1 88.88 58 THR A C 1
ATOM 455 O O . THR A 1 58 ? 15.219 29.594 -0.55 1 88.88 58 THR A O 1
ATOM 458 N N . ASP A 1 59 ? 16.016 31.641 -0.283 1 88.88 59 ASP A N 1
ATOM 459 C CA . ASP A 1 59 ? 15.203 32.188 -1.373 1 88.88 59 ASP A CA 1
ATOM 460 C C . ASP A 1 59 ? 15.648 31.609 -2.719 1 88.88 59 ASP A C 1
ATOM 462 O O . ASP A 1 59 ? 14.812 31.281 -3.564 1 88.88 59 ASP A O 1
ATOM 466 N N . GLU A 1 60 ? 16.922 31.516 -2.873 1 92.56 60 GLU A N 1
ATOM 467 C CA . GLU A 1 60 ? 17.469 30.984 -4.117 1 92.56 60 GLU A CA 1
ATOM 468 C C . GLU A 1 60 ? 17.141 29.5 -4.266 1 92.56 60 GLU A C 1
ATOM 470 O O . GLU A 1 60 ? 16.891 29.031 -5.375 1 92.56 60 GLU A O 1
ATOM 475 N N . MET A 1 61 ? 17.188 28.797 -3.17 1 93.69 61 MET A N 1
ATOM 476 C CA . MET A 1 61 ? 16.781 27.406 -3.184 1 93.69 61 MET A CA 1
ATOM 477 C C . MET A 1 61 ? 15.328 27.266 -3.652 1 93.69 61 MET A C 1
ATOM 479 O O . MET A 1 61 ? 15.016 26.391 -4.457 1 93.69 61 MET A O 1
ATOM 483 N N . GLY A 1 62 ? 14.445 28.109 -3.154 1 88.75 62 GLY A N 1
ATOM 484 C CA . GLY A 1 62 ? 13.039 28.094 -3.539 1 88.75 62 GLY A CA 1
ATOM 485 C C . GLY A 1 62 ? 12.828 28.359 -5.016 1 88.75 62 GLY A C 1
ATOM 486 O O . GLY A 1 62 ? 12 27.703 -5.656 1 88.75 62 GLY A O 1
ATOM 487 N N . GLU A 1 63 ? 13.562 29.281 -5.547 1 89.06 63 GLU A N 1
ATOM 488 C CA . GLU A 1 63 ? 13.461 29.609 -6.969 1 89.06 63 GLU A CA 1
ATOM 489 C C . GLU A 1 63 ? 13.922 28.438 -7.832 1 89.06 63 GLU A C 1
ATOM 491 O O . GLU A 1 63 ? 13.328 28.156 -8.875 1 89.06 63 GLU A O 1
ATOM 496 N N . ALA A 1 64 ? 14.953 27.828 -7.395 1 90.75 64 ALA A N 1
ATOM 497 C CA . ALA A 1 64 ? 15.469 26.672 -8.125 1 90.75 64 ALA A CA 1
ATOM 498 C C . ALA A 1 64 ? 14.445 25.547 -8.156 1 90.75 64 ALA A C 1
ATOM 500 O O . ALA A 1 64 ? 14.242 24.906 -9.188 1 90.75 64 ALA A O 1
ATOM 501 N N . LEU A 1 65 ? 13.859 25.281 -7.039 1 91.69 65 LEU A N 1
ATOM 502 C CA . LEU A 1 65 ? 12.852 24.234 -6.941 1 91.69 65 LEU A CA 1
ATOM 503 C C . LEU A 1 65 ? 11.672 24.531 -7.859 1 91.69 65 LEU A C 1
ATOM 505 O O . LEU A 1 65 ? 11.227 23.641 -8.602 1 91.69 65 LEU A O 1
ATOM 509 N N . LYS A 1 66 ? 11.156 25.672 -7.875 1 87.44 66 LYS A N 1
ATOM 510 C CA . LYS A 1 66 ? 9.977 26.062 -8.648 1 87.44 66 LYS A CA 1
ATOM 511 C C . LYS A 1 66 ? 10.258 25.969 -10.141 1 87.44 66 LYS A C 1
ATOM 513 O O . LYS A 1 66 ? 9.367 25.609 -10.922 1 87.44 66 LYS A O 1
ATOM 518 N N . ARG A 1 67 ? 11.438 26.266 -10.531 1 88.69 67 ARG A N 1
ATOM 519 C CA . ARG A 1 67 ? 11.805 26.266 -11.945 1 88.69 67 ARG A CA 1
ATOM 520 C C . ARG A 1 67 ? 11.891 24.844 -12.492 1 88.69 67 ARG A C 1
ATOM 522 O O . ARG A 1 67 ? 11.641 24.609 -13.672 1 88.69 67 ARG A O 1
ATOM 529 N N . MET A 1 68 ? 12.227 23.984 -11.609 1 88.38 68 MET A N 1
ATOM 530 C CA . MET A 1 68 ? 12.5 22.625 -12.078 1 88.38 68 MET A CA 1
ATOM 531 C C . MET A 1 68 ? 11.289 21.719 -11.875 1 88.38 68 MET A C 1
ATOM 533 O O . MET A 1 68 ? 11.117 20.734 -12.602 1 88.38 68 MET A O 1
ATOM 537 N N . SER A 1 69 ? 10.508 22.094 -10.922 1 86.88 69 SER A N 1
ATOM 538 C CA . SER A 1 69 ? 9.359 21.266 -10.625 1 86.88 69 SER A CA 1
ATOM 539 C C . SER A 1 69 ? 8.266 21.422 -11.672 1 86.88 69 SER A C 1
ATOM 541 O O . SER A 1 69 ? 8.109 22.5 -12.25 1 86.88 69 SER A O 1
ATOM 543 N N . GLY A 1 70 ? 7.535 20.453 -12.016 1 78.62 70 GLY A N 1
ATOM 544 C CA . GLY A 1 70 ? 6.391 20.5 -12.906 1 78.62 70 GLY A CA 1
ATOM 545 C C . GLY A 1 70 ? 5.062 20.328 -12.188 1 78.62 70 GLY A C 1
ATOM 546 O O . GLY A 1 70 ? 4.004 20.344 -12.82 1 78.62 70 GLY A O 1
ATOM 547 N N . SER A 1 71 ? 5.082 20.25 -10.922 1 83.38 71 SER A N 1
ATOM 548 C CA . SER A 1 71 ? 3.863 19.984 -10.156 1 83.38 71 SER A CA 1
ATOM 549 C C . SER A 1 71 ? 3.176 21.297 -9.766 1 83.38 71 SER A C 1
ATOM 551 O O . SER A 1 71 ? 3.807 22.188 -9.203 1 83.38 71 SER A O 1
ATOM 553 N N . PRO A 1 72 ? 1.903 21.375 -9.992 1 81.19 72 PRO A N 1
ATOM 554 C CA . PRO A 1 72 ? 1.161 22.578 -9.57 1 81.19 72 PRO A CA 1
ATOM 555 C C . PRO A 1 72 ? 1.179 22.781 -8.062 1 81.19 72 PRO A C 1
ATOM 557 O O . PRO A 1 72 ? 1.021 23.906 -7.586 1 81.19 72 PRO A O 1
ATOM 560 N N . ILE A 1 73 ? 1.386 21.766 -7.355 1 84.75 73 ILE A N 1
ATOM 561 C CA . ILE A 1 73 ? 1.476 21.844 -5.902 1 84.75 73 ILE A CA 1
ATOM 562 C C . ILE A 1 73 ? 2.684 22.688 -5.508 1 84.75 73 ILE A C 1
ATOM 564 O O . ILE A 1 73 ? 2.627 23.453 -4.539 1 84.75 73 ILE A O 1
ATOM 568 N N . VAL A 1 74 ? 3.719 22.578 -6.289 1 84.44 74 VAL A N 1
ATOM 569 C CA . VAL A 1 74 ? 4.949 23.328 -6.043 1 84.44 74 VAL A CA 1
ATOM 570 C C . VAL A 1 74 ? 4.891 24.672 -6.766 1 84.44 74 VAL A C 1
ATOM 572 O O . VAL A 1 74 ? 5.117 25.719 -6.16 1 84.44 74 VAL A O 1
ATOM 575 N N . THR A 1 75 ? 4.453 24.703 -7.977 1 81.75 75 THR A N 1
ATOM 576 C CA . THR A 1 75 ? 4.57 25.875 -8.82 1 81.75 75 THR A CA 1
ATOM 577 C C . THR A 1 75 ? 3.477 26.891 -8.492 1 81.75 75 THR A C 1
ATOM 579 O O . THR A 1 75 ? 3.691 28.094 -8.594 1 81.75 75 THR A O 1
ATOM 582 N N . ASP A 1 76 ? 2.348 26.344 -8.062 1 81.31 76 ASP A N 1
ATOM 583 C CA . ASP A 1 76 ? 1.224 27.25 -7.836 1 81.31 76 ASP A CA 1
ATOM 584 C C . ASP A 1 76 ? 0.913 27.359 -6.348 1 81.31 76 ASP A C 1
ATOM 586 O O . ASP A 1 76 ? 0.957 28.469 -5.785 1 81.31 76 ASP A O 1
ATOM 590 N N . ALA A 1 77 ? 0.85 26.25 -5.691 1 83.69 77 ALA A N 1
ATOM 591 C CA . ALA A 1 77 ? 0.348 26.281 -4.32 1 83.69 77 ALA A CA 1
ATOM 592 C C . ALA A 1 77 ? 1.466 26.594 -3.332 1 83.69 77 ALA A C 1
ATOM 594 O O . ALA A 1 77 ? 1.202 26.953 -2.182 1 83.69 77 ALA A O 1
ATOM 595 N N . ASN A 1 78 ? 2.713 26.438 -3.707 1 86.62 78 ASN A N 1
ATOM 596 C CA . ASN A 1 78 ? 3.873 26.688 -2.857 1 86.62 78 ASN A CA 1
ATOM 597 C C . ASN A 1 78 ? 3.84 25.812 -1.601 1 86.62 78 ASN A C 1
ATOM 599 O O . ASN A 1 78 ? 4.09 26.312 -0.498 1 86.62 78 ASN A O 1
ATOM 603 N N . ASP A 1 79 ? 3.422 24.641 -1.778 1 89 79 ASP A N 1
ATOM 604 C CA . ASP A 1 79 ? 3.41 23.688 -0.666 1 89 79 ASP A CA 1
ATOM 605 C C . ASP A 1 79 ? 4.746 22.953 -0.554 1 89 79 ASP A C 1
ATOM 607 O O . ASP A 1 79 ? 4.824 21.75 -0.817 1 89 79 ASP A O 1
ATOM 611 N N . PHE A 1 80 ? 5.73 23.672 -0.129 1 91.31 80 PHE A N 1
ATOM 612 C CA . PHE A 1 80 ? 7.105 23.234 0.065 1 91.31 80 PHE A CA 1
ATOM 613 C C . PHE A 1 80 ? 7.832 24.125 1.054 1 91.31 80 PHE A C 1
ATOM 615 O O . PHE A 1 80 ? 7.266 25.109 1.547 1 91.31 80 PHE A O 1
ATOM 622 N N . ASP A 1 81 ? 9 23.75 1.439 1 92.12 81 ASP A N 1
ATOM 623 C CA . ASP A 1 81 ? 9.828 24.625 2.271 1 92.12 81 ASP A CA 1
ATOM 624 C C . ASP A 1 81 ? 11.297 24.203 2.201 1 92.12 81 ASP A C 1
ATOM 626 O O . ASP A 1 81 ? 11.625 23.156 1.633 1 92.12 81 ASP A O 1
ATOM 630 N N . PHE A 1 82 ? 12.188 25.125 2.713 1 93.81 82 PHE A N 1
ATOM 631 C CA . PHE A 1 82 ? 13.641 24.953 2.74 1 93.81 82 PHE A CA 1
ATOM 632 C C . PHE A 1 82 ? 14.203 25.359 4.098 1 93.81 82 PHE A C 1
ATOM 634 O O . PHE A 1 82 ? 13.594 26.141 4.828 1 93.81 82 PHE A O 1
ATOM 641 N N . ALA A 1 83 ? 15.297 24.797 4.355 1 95.62 83 ALA A N 1
ATOM 642 C CA . ALA A 1 83 ? 15.969 25.188 5.59 1 95.62 83 ALA A CA 1
ATOM 643 C C . ALA A 1 83 ? 17.484 25.047 5.461 1 95.62 83 ALA A C 1
ATOM 645 O O . ALA A 1 83 ? 17.969 24.234 4.688 1 95.62 83 ALA A O 1
ATOM 646 N N . ILE A 1 84 ? 18.156 25.938 6.113 1 97.81 84 ILE A N 1
ATOM 647 C CA . ILE A 1 84 ? 19.578 25.797 6.422 1 97.81 84 ILE A CA 1
ATOM 648 C C . ILE A 1 84 ? 19.75 25.469 7.902 1 97.81 84 ILE A C 1
ATOM 650 O O . ILE A 1 84 ? 19.234 26.188 8.766 1 97.81 84 ILE A O 1
ATOM 654 N N . SER A 1 85 ? 20.406 24.391 8.133 1 98.25 85 SER A N 1
ATOM 655 C CA . SER A 1 85 ? 20.656 23.969 9.508 1 98.25 85 SER A CA 1
ATOM 656 C C . SER A 1 85 ? 22.156 23.984 9.82 1 98.25 85 SER A C 1
ATOM 658 O O . SER A 1 85 ? 22.984 23.984 8.914 1 98.25 85 SER A O 1
ATOM 660 N N . ASP A 1 86 ? 22.484 24.016 11.062 1 98.44 86 ASP A N 1
ATOM 661 C CA . ASP A 1 86 ? 23.891 23.953 11.453 1 98.44 86 ASP A CA 1
ATOM 662 C C . ASP A 1 86 ? 24.406 22.516 11.367 1 98.44 86 ASP A C 1
ATOM 664 O O . ASP A 1 86 ? 23.766 21.656 10.766 1 98.44 86 ASP A O 1
ATOM 668 N N . GLU A 1 87 ? 25.578 22.25 11.906 1 98.56 87 GLU A N 1
ATOM 669 C CA . GLU A 1 87 ? 26.266 20.969 11.742 1 98.56 87 GLU A CA 1
ATOM 670 C C . GLU A 1 87 ? 25.5 19.844 12.422 1 98.56 87 GLU A C 1
ATOM 672 O O . GLU A 1 87 ? 25.594 18.688 12.023 1 98.56 87 GLU A O 1
ATOM 677 N N . LEU A 1 88 ? 24.688 20.234 13.438 1 98.06 88 LEU A N 1
ATOM 678 C CA . LEU A 1 88 ? 23.969 19.203 14.18 1 98.06 88 LEU A CA 1
ATOM 679 C C . LEU A 1 88 ? 22.484 19.203 13.828 1 98.06 88 LEU A C 1
ATOM 681 O O . LEU A 1 88 ? 21.703 18.469 14.422 1 98.06 88 LEU A O 1
ATOM 685 N N . GLY A 1 89 ? 22.078 20.047 12.914 1 97.56 89 GLY A N 1
ATOM 686 C CA . GLY A 1 89 ? 20.734 19.938 12.367 1 97.56 89 GLY A CA 1
ATOM 687 C C . GLY A 1 89 ? 19.781 20.984 12.922 1 97.56 89 GLY A C 1
ATOM 688 O O . GLY A 1 89 ? 18.594 21.016 12.555 1 97.56 89 GLY A O 1
ATOM 689 N N . GLN A 1 90 ? 20.234 21.844 13.836 1 97.56 90 GLN A N 1
ATOM 690 C CA . GLN A 1 90 ? 19.359 22.922 14.305 1 97.56 90 GLN A CA 1
ATOM 691 C C . GLN A 1 90 ? 19.062 23.906 13.18 1 97.56 90 GLN A C 1
ATOM 693 O O . GLN A 1 90 ? 19.969 24.297 12.438 1 97.56 90 GLN A O 1
ATOM 698 N N . GLU A 1 91 ? 17.859 24.359 13.086 1 97.12 91 GLU A N 1
ATOM 699 C CA . GLU A 1 91 ? 17.422 25.156 11.953 1 97.12 91 GLU A CA 1
ATOM 700 C C . GLU A 1 91 ? 17.828 26.625 12.133 1 97.12 91 GLU A C 1
ATOM 702 O O . GLU A 1 91 ? 17.25 27.328 12.961 1 97.12 91 GLU A O 1
ATOM 707 N N . VAL A 1 92 ? 18.688 27.062 11.289 1 97.88 92 VAL A N 1
ATOM 708 C CA . VAL A 1 92 ? 19.234 28.422 11.344 1 97.88 92 VAL A CA 1
ATOM 709 C C . VAL A 1 92 ? 18.297 29.375 10.609 1 97.88 92 VAL A C 1
ATOM 711 O O . VAL A 1 92 ? 18.047 30.484 11.078 1 97.88 92 VAL A O 1
ATOM 714 N N . GLN A 1 93 ? 17.891 28.922 9.516 1 95.06 93 GLN A N 1
ATOM 715 C CA . GLN A 1 93 ? 17.031 29.719 8.648 1 95.06 93 GLN A CA 1
ATOM 716 C C . GLN A 1 93 ? 16 28.828 7.941 1 95.06 93 GLN A C 1
ATOM 718 O O . GLN A 1 93 ? 16.344 27.781 7.41 1 95.06 93 GLN A O 1
ATOM 723 N N . VAL A 1 94 ? 14.758 29.281 8.039 1 91.88 94 VAL A N 1
ATOM 724 C CA . VAL A 1 94 ? 13.695 28.547 7.371 1 91.88 94 VAL A CA 1
ATOM 725 C C . VAL A 1 94 ? 12.992 29.453 6.359 1 91.88 94 VAL A C 1
ATOM 727 O O . VAL A 1 94 ? 12.922 30.672 6.547 1 91.88 94 VAL A O 1
ATOM 730 N N . GLY A 1 95 ? 12.508 28.797 5.293 1 84.31 95 GLY A N 1
ATOM 731 C CA . GLY A 1 95 ? 11.789 29.547 4.273 1 84.31 95 GLY A CA 1
ATOM 732 C C . GLY A 1 95 ? 10.406 29.984 4.719 1 84.31 95 GLY A C 1
ATOM 733 O O . GLY A 1 95 ? 9.906 29.531 5.746 1 84.31 95 GLY A O 1
ATOM 734 N N . LEU A 1 96 ? 9.672 30.859 3.926 1 80.38 96 LEU A N 1
ATOM 735 C CA . LEU A 1 96 ? 8.398 31.484 4.273 1 80.38 96 LEU A CA 1
ATOM 736 C C . LEU A 1 96 ? 7.238 30.734 3.611 1 80.38 96 LEU A C 1
ATOM 738 O O . LEU A 1 96 ? 6.164 31.312 3.406 1 80.38 96 LEU A O 1
ATOM 742 N N . TYR A 1 97 ? 7.359 29.5 3.322 1 89.19 97 TYR A N 1
ATOM 743 C CA . TYR A 1 97 ? 6.32 28.75 2.625 1 89.19 97 TYR A CA 1
ATOM 744 C C . TYR A 1 97 ? 5.48 27.938 3.605 1 89.19 97 TYR A C 1
ATOM 746 O O . TY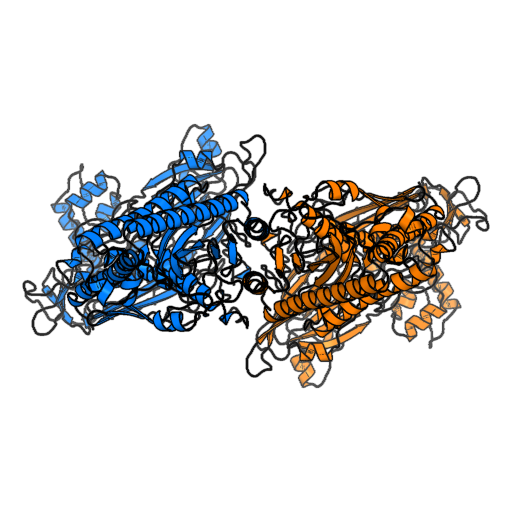R A 1 97 ? 4.848 28.5 4.504 1 89.19 97 TYR A O 1
ATOM 754 N N . ASN A 1 98 ? 5.523 26.703 3.594 1 92.44 98 ASN A N 1
ATOM 755 C CA . ASN A 1 98 ? 4.762 25.938 4.566 1 92.44 98 ASN A CA 1
ATOM 756 C C . ASN A 1 98 ? 5.488 25.844 5.906 1 92.44 98 ASN A C 1
ATOM 758 O O . ASN A 1 98 ? 6.352 24.984 6.09 1 92.44 98 ASN A O 1
ATOM 762 N N . THR A 1 99 ? 5.055 26.562 6.855 1 91.5 99 THR A N 1
ATOM 763 C CA . THR A 1 99 ? 5.746 26.75 8.125 1 91.5 99 THR A CA 1
ATOM 764 C C . THR A 1 99 ? 5.594 25.516 9.016 1 91.5 99 THR A C 1
ATOM 766 O O . THR A 1 99 ? 6.359 25.328 9.961 1 91.5 99 THR A O 1
ATOM 769 N N . MET A 1 100 ? 4.602 24.734 8.734 1 95.56 100 MET A N 1
ATOM 770 C CA . MET A 1 100 ? 4.402 23.547 9.547 1 95.56 100 MET A CA 1
ATOM 771 C C . MET A 1 100 ? 5.566 22.578 9.375 1 95.56 100 MET A C 1
ATOM 773 O O . MET A 1 100 ? 5.914 21.844 10.305 1 95.56 100 MET A O 1
ATOM 777 N N . LEU A 1 101 ? 6.164 22.578 8.234 1 95.62 101 LEU A N 1
ATOM 778 C CA . LEU A 1 101 ? 7.211 21.625 7.906 1 95.62 101 LEU A CA 1
ATOM 779 C C . LEU A 1 101 ? 8.445 21.844 8.773 1 95.62 101 LEU A C 1
ATOM 781 O O . LEU A 1 101 ? 9.273 20.938 8.914 1 95.62 101 LEU A O 1
ATOM 785 N N . VAL A 1 102 ? 8.578 23 9.352 1 91.62 102 VAL A N 1
ATOM 786 C CA . VAL A 1 102 ? 9.68 23.359 10.234 1 91.62 102 VAL A CA 1
ATOM 787 C C . VAL A 1 102 ? 9.734 22.391 11.414 1 91.62 102 VAL A C 1
ATOM 789 O O . VAL A 1 102 ? 10.812 22.078 11.93 1 91.62 102 VAL A O 1
ATOM 792 N N . GLY A 1 103 ? 8.586 21.844 11.742 1 94.19 103 GLY A N 1
ATOM 793 C CA . GLY A 1 103 ? 8.492 20.953 12.891 1 94.19 103 GLY A CA 1
ATOM 794 C C . GLY A 1 103 ? 9.117 19.594 12.641 1 94.19 103 GLY A C 1
ATOM 795 O O . GLY A 1 103 ? 9.344 18.828 13.586 1 94.19 103 GLY A O 1
ATOM 796 N N . ALA A 1 104 ? 9.547 19.344 11.438 1 96.06 104 ALA A N 1
ATOM 797 C CA . ALA A 1 104 ? 9.945 17.969 11.117 1 96.06 104 ALA A CA 1
ATOM 798 C C . ALA A 1 104 ? 11.391 17.922 10.609 1 96.06 104 ALA A C 1
ATOM 800 O O . ALA A 1 104 ? 12.031 16.875 10.656 1 96.06 104 ALA A O 1
ATOM 801 N N . VAL A 1 105 ? 11.969 19 10.156 1 97.06 105 VAL A N 1
ATOM 802 C CA . VAL A 1 105 ? 13.227 19.031 9.414 1 97.06 105 VAL A CA 1
ATOM 803 C C . VAL A 1 105 ? 14.375 18.594 10.32 1 97.06 105 VAL A C 1
ATOM 805 O O . VAL A 1 105 ? 15.125 17.672 9.984 1 97.06 105 VAL A O 1
ATOM 808 N N . ASP A 1 106 ? 14.523 19.234 11.461 1 97.56 106 ASP A N 1
ATOM 809 C CA . ASP A 1 106 ? 15.641 18.922 12.359 1 97.56 106 ASP A CA 1
ATOM 810 C C . ASP A 1 106 ? 15.555 17.484 12.867 1 97.56 106 ASP A C 1
ATOM 812 O O . ASP A 1 106 ? 16.578 16.812 13.008 1 97.56 106 ASP A O 1
ATOM 816 N N . LEU A 1 107 ? 14.305 17.016 13.102 1 97.94 107 LEU A N 1
ATOM 817 C CA . LEU A 1 107 ? 14.117 15.648 13.594 1 97.94 107 LEU A CA 1
ATOM 818 C C . LEU A 1 107 ? 14.711 14.633 12.633 1 97.94 107 LEU A C 1
ATOM 820 O O . LEU A 1 107 ? 15.312 13.648 13.055 1 97.94 107 LEU A O 1
ATOM 824 N N . ALA A 1 108 ? 14.5 14.852 11.367 1 98.19 108 ALA A N 1
ATOM 825 C CA . ALA A 1 108 ? 15.062 13.945 10.367 1 98.19 108 ALA A CA 1
ATOM 826 C C . ALA A 1 108 ? 16.578 13.945 10.422 1 98.19 108 ALA A C 1
ATOM 828 O O . ALA A 1 108 ? 17.219 12.898 10.281 1 98.19 108 ALA A O 1
ATOM 829 N N . ILE A 1 109 ? 17.188 15.117 10.555 1 98.38 109 ILE A N 1
ATOM 830 C CA . ILE A 1 109 ? 18.641 15.242 10.578 1 98.38 109 ILE A CA 1
ATOM 831 C C . ILE A 1 109 ? 19.188 14.609 11.852 1 98.38 109 ILE A C 1
ATOM 833 O O . ILE A 1 109 ? 20.188 13.891 11.82 1 98.38 109 ILE A O 1
ATOM 837 N N . TYR A 1 110 ? 18.531 14.875 13.047 1 98.06 110 TYR A N 1
ATOM 838 C CA . TYR A 1 110 ? 18.953 14.25 14.297 1 98.06 110 TYR A CA 1
ATOM 839 C C . TYR A 1 110 ? 19 12.734 14.156 1 98.06 110 TYR A C 1
ATOM 841 O O . TYR A 1 110 ? 19.984 12.102 14.531 1 98.06 110 TYR A O 1
ATOM 849 N N . TRP A 1 111 ? 17.922 12.188 13.609 1 98.12 111 TRP A N 1
ATOM 850 C CA . TRP A 1 111 ? 17.828 10.734 13.445 1 98.12 111 TRP A CA 1
ATOM 851 C C . TRP A 1 111 ? 18.922 10.227 12.508 1 98.12 111 TRP A C 1
ATOM 853 O O . TRP A 1 111 ? 19.531 9.18 12.758 1 98.12 111 TRP A O 1
ATOM 863 N N . THR A 1 112 ? 19.172 10.93 11.43 1 98.44 112 THR A N 1
ATOM 864 C CA . THR A 1 112 ? 20.172 10.547 10.445 1 98.44 112 THR A CA 1
ATOM 865 C C . THR A 1 112 ? 21.562 10.523 11.078 1 98.44 112 THR A C 1
ATOM 867 O O . THR A 1 112 ? 22.328 9.586 10.852 1 98.44 112 THR A O 1
ATOM 870 N N . LEU A 1 113 ? 21.891 11.562 11.805 1 98.5 113 LEU A N 1
ATOM 871 C CA . LEU A 1 113 ? 23.188 11.633 12.477 1 98.5 113 LEU A CA 1
ATOM 872 C C . LEU A 1 113 ? 23.375 10.461 13.438 1 98.5 113 LEU A C 1
ATOM 874 O O . LEU A 1 113 ? 24.469 9.898 13.539 1 98.5 113 LEU A O 1
ATOM 878 N N . ARG A 1 114 ? 22.297 10.047 14.055 1 97.06 114 ARG A N 1
ATOM 879 C CA . ARG A 1 114 ? 22.375 8.969 15.039 1 97.06 114 ARG A CA 1
ATOM 880 C C . ARG A 1 114 ? 22.453 7.605 14.352 1 97.06 114 ARG A C 1
ATOM 882 O O . ARG A 1 114 ? 23.109 6.691 14.852 1 97.06 114 ARG A O 1
ATOM 889 N N . HIS A 1 115 ? 21.812 7.473 13.219 1 97.25 115 HIS A N 1
ATOM 890 C CA . HIS A 1 115 ? 21.578 6.121 12.727 1 97.25 115 HIS A CA 1
ATOM 891 C C . HIS A 1 115 ? 22.281 5.887 11.391 1 97.25 115 HIS A C 1
ATOM 893 O O . HIS A 1 115 ? 22.375 4.746 10.93 1 97.25 115 HIS A O 1
ATOM 899 N N . ARG A 1 116 ? 22.797 6.949 10.75 1 98.12 116 ARG A N 1
ATOM 900 C CA . ARG A 1 116 ? 23.375 6.77 9.414 1 98.12 116 ARG A CA 1
ATOM 901 C C . ARG A 1 116 ? 24.859 7.145 9.398 1 98.12 116 ARG A C 1
ATOM 903 O O . ARG A 1 116 ? 25.531 6.945 8.398 1 98.12 116 ARG A O 1
ATOM 910 N N . SER A 1 117 ? 25.375 7.66 10.461 1 97.88 117 SER A N 1
ATOM 911 C CA . SER A 1 117 ? 26.734 8.195 10.469 1 97.88 117 SER A CA 1
ATOM 912 C C . SER A 1 117 ? 27.766 7.098 10.25 1 97.88 117 SER A C 1
ATOM 914 O O . SER A 1 117 ? 28.828 7.336 9.664 1 97.88 117 SER A O 1
ATOM 916 N N . THR A 1 118 ? 27.406 5.883 10.688 1 96.75 118 THR A N 1
ATOM 917 C CA . THR A 1 118 ? 28.344 4.77 10.562 1 96.75 118 THR A CA 1
ATOM 918 C C . THR A 1 118 ? 28.047 3.953 9.305 1 96.75 118 THR A C 1
ATOM 920 O O . THR A 1 118 ? 28.953 3.455 8.648 1 96.75 118 THR A O 1
ATOM 923 N N . ASN A 1 119 ? 26.828 3.824 8.992 1 97.19 119 ASN A N 1
ATOM 924 C CA . ASN A 1 119 ? 26.344 3.031 7.871 1 97.19 119 ASN A CA 1
ATOM 925 C C . ASN A 1 119 ? 25 3.543 7.363 1 97.19 119 ASN A C 1
ATOM 927 O O . ASN A 1 119 ? 24 3.453 8.07 1 97.19 119 ASN A O 1
ATOM 931 N N . PRO A 1 120 ? 25.078 3.971 6.32 1 96.94 120 PRO A N 1
ATOM 932 C CA . PRO A 1 120 ? 26.078 3.869 5.246 1 96.94 120 PRO A CA 1
ATOM 933 C C . PRO A 1 120 ? 27.156 4.938 5.34 1 96.94 120 PRO A C 1
ATOM 935 O O . PRO A 1 120 ? 28.047 4.992 4.488 1 96.94 120 PRO A O 1
ATOM 938 N N . GLY A 1 121 ? 27.094 5.762 6.34 1 97.5 121 GLY A N 1
ATOM 939 C CA . GLY A 1 121 ? 28.016 6.883 6.48 1 97.5 121 GLY A CA 1
ATOM 940 C C . GLY A 1 121 ? 27.469 8.172 5.902 1 97.5 121 GLY A C 1
ATOM 941 O O . GLY A 1 121 ? 26.453 8.172 5.219 1 97.5 121 GLY A O 1
ATOM 942 N N . ILE A 1 122 ? 28.062 9.289 6.25 1 98.44 122 ILE A N 1
ATOM 943 C CA . ILE A 1 122 ? 27.734 10.617 5.746 1 98.44 122 ILE A CA 1
ATOM 944 C C . ILE A 1 122 ? 28.984 11.266 5.156 1 98.44 122 ILE A C 1
ATOM 946 O O . ILE A 1 122 ? 29.938 11.555 5.879 1 98.44 122 ILE A O 1
ATOM 950 N N . GLU A 1 123 ? 28.938 11.461 3.867 1 97.81 123 GLU A N 1
ATOM 951 C CA . GLU A 1 123 ? 30.125 11.922 3.156 1 97.81 123 GLU A CA 1
ATOM 952 C C . GLU A 1 123 ? 29.797 13.109 2.254 1 97.81 123 GLU A C 1
ATOM 954 O O . GLU A 1 123 ? 28.625 13.383 1.968 1 97.81 123 GLU A O 1
ATOM 959 N N . PRO A 1 124 ? 30.859 13.883 1.82 1 97.69 124 PRO A N 1
ATOM 960 C CA . PRO A 1 124 ? 30.609 14.984 0.886 1 97.69 124 PRO A CA 1
ATOM 961 C C . PRO A 1 124 ? 29.922 14.523 -0.398 1 97.69 124 PRO A C 1
ATOM 963 O O . PRO A 1 124 ? 30.297 13.5 -0.971 1 97.69 124 PRO A O 1
ATOM 966 N N . GLY A 1 125 ? 28.875 15.266 -0.753 1 97.62 125 GLY A N 1
ATOM 967 C CA . GLY A 1 125 ? 28.172 14.961 -1.99 1 97.62 125 GLY A CA 1
ATOM 968 C C . GLY A 1 125 ? 26.969 14.055 -1.791 1 97.62 125 GLY A C 1
ATOM 969 O O . GLY A 1 125 ? 26.188 13.828 -2.721 1 97.62 125 GLY A O 1
ATOM 970 N N . ASP A 1 126 ? 26.797 13.617 -0.59 1 98.5 126 ASP A N 1
ATOM 971 C CA . ASP A 1 126 ? 25.656 12.758 -0.294 1 98.5 126 ASP A CA 1
ATOM 972 C C . ASP A 1 126 ? 24.359 13.57 -0.158 1 98.5 126 ASP A C 1
ATOM 974 O O . ASP A 1 126 ? 24.406 14.766 0.133 1 98.5 126 ASP A O 1
ATOM 978 N N . MET A 1 127 ? 23.281 12.992 -0.441 1 98.81 127 MET A N 1
ATOM 979 C CA . MET A 1 127 ? 21.953 13.492 -0.065 1 98.81 127 MET A CA 1
ATOM 980 C C . MET A 1 127 ? 21.078 12.359 0.438 1 98.81 127 MET A C 1
ATOM 982 O O . MET A 1 127 ? 21.188 11.227 -0.019 1 98.81 127 MET A O 1
ATOM 986 N N . PHE A 1 128 ? 20.281 12.656 1.353 1 98.75 128 PHE A N 1
ATOM 987 C CA . PHE A 1 128 ? 19.328 11.695 1.914 1 98.75 128 PHE A CA 1
ATOM 988 C C . PHE A 1 128 ? 17.906 12.039 1.504 1 98.75 128 PHE A C 1
ATOM 990 O O . PHE A 1 128 ? 17.547 13.211 1.41 1 98.75 128 PHE A O 1
ATOM 997 N N . LEU A 1 129 ? 17.141 11.047 1.16 1 98.69 129 LEU A N 1
ATOM 998 C CA . LEU A 1 129 ? 15.703 11.109 0.868 1 98.69 129 LEU A CA 1
ATOM 999 C C . LEU A 1 129 ? 14.891 10.516 2.01 1 98.69 129 LEU A C 1
ATOM 1001 O O . LEU A 1 129 ? 15.242 9.461 2.547 1 98.69 129 LEU A O 1
ATOM 1005 N N . CYS A 1 130 ? 13.789 11.18 2.439 1 98.38 130 CYS A N 1
ATOM 1006 C CA . CYS A 1 130 ? 13 10.711 3.57 1 98.38 130 CYS A CA 1
ATOM 1007 C C . CYS A 1 130 ? 11.555 11.203 3.467 1 98.38 130 CYS A C 1
ATOM 1009 O O . CYS A 1 130 ? 11.312 12.336 3.057 1 98.38 130 CYS A O 1
ATOM 1011 N N . ASN A 1 131 ? 10.578 10.367 3.756 1 97.62 131 ASN A N 1
ATOM 1012 C CA . ASN A 1 131 ? 9.188 10.789 3.9 1 97.62 131 ASN A CA 1
ATOM 1013 C C . ASN A 1 131 ? 8.508 10.086 5.074 1 97.62 131 ASN A C 1
ATOM 1015 O O . ASN A 1 131 ? 7.293 9.891 5.062 1 97.62 131 ASN A O 1
ATOM 1019 N N . ASP A 1 132 ? 9.234 9.641 6.074 1 98 132 ASP A N 1
ATOM 1020 C CA . ASP A 1 132 ? 8.719 8.977 7.266 1 98 132 ASP A CA 1
ATOM 1021 C C . ASP A 1 132 ? 8.352 9.992 8.344 1 98 132 ASP A C 1
ATOM 1023 O O . ASP A 1 132 ? 9.227 10.586 8.969 1 98 132 ASP A O 1
ATOM 1027 N N . PRO A 1 133 ? 7.098 10.133 8.641 1 97.38 133 PRO A N 1
ATOM 1028 C CA . PRO A 1 133 ? 6.684 11.203 9.547 1 97.38 133 PRO A CA 1
ATOM 1029 C C . PRO A 1 133 ? 7.082 10.93 11 1 97.38 133 PRO A C 1
ATOM 1031 O O . PRO A 1 133 ? 7.145 11.852 11.812 1 97.38 133 PRO A O 1
ATOM 1034 N N . TRP A 1 134 ? 7.375 9.648 11.398 1 97.62 134 TRP A N 1
ATOM 1035 C CA . TRP A 1 134 ? 7.797 9.336 12.758 1 97.62 134 TRP A CA 1
ATOM 1036 C C . TRP A 1 134 ? 9.266 9.695 12.969 1 97.62 134 TRP A C 1
ATOM 1038 O O . TRP A 1 134 ? 9.68 10.016 14.086 1 97.62 134 TRP A O 1
ATOM 1048 N N . VAL A 1 135 ? 10 9.672 11.875 1 97.12 135 VAL A N 1
ATOM 1049 C CA . VAL A 1 135 ? 11.43 9.992 11.906 1 97.12 135 VAL A CA 1
ATOM 1050 C C . VAL A 1 135 ? 11.625 11.5 11.719 1 97.12 135 VAL A C 1
ATOM 1052 O O . VAL A 1 135 ? 12.641 12.055 12.133 1 97.12 135 VAL A O 1
ATOM 1055 N N . GLY A 1 136 ? 10.688 11.969 11.18 1 93.06 136 GLY A N 1
ATOM 1056 C CA . GLY A 1 136 ? 10.789 13.344 10.719 1 93.06 136 GLY A CA 1
ATOM 1057 C C . GLY A 1 136 ? 10.875 13.461 9.211 1 93.06 136 GLY A C 1
ATOM 1058 O O . GLY A 1 136 ? 10.555 12.516 8.492 1 93.06 136 GLY A O 1
ATOM 1059 N N . GLY A 1 137 ? 11.078 14.625 8.594 1 84.62 137 GLY A N 1
ATOM 1060 C CA . GLY A 1 137 ? 11.242 14.867 7.172 1 84.62 137 GLY A CA 1
ATOM 1061 C C . GLY A 1 137 ? 9.945 15.234 6.477 1 84.62 137 GLY A C 1
ATOM 1062 O O . GLY A 1 137 ? 9.945 15.562 5.289 1 84.62 137 GLY A O 1
ATOM 1063 N N . GLY A 1 138 ? 8.922 15.047 7.191 1 93.44 138 GLY A N 1
ATOM 1064 C CA . GLY A 1 138 ? 7.594 15.414 6.734 1 93.44 138 GLY A CA 1
ATOM 1065 C C . GLY A 1 138 ? 6.527 15.234 7.801 1 93.44 138 GLY A C 1
ATOM 1066 O O . GLY A 1 138 ? 6.797 14.695 8.875 1 93.44 138 GLY A O 1
ATOM 1067 N N . LEU A 1 139 ? 5.418 15.742 7.531 1 97.19 139 LEU A N 1
ATOM 1068 C CA . LEU A 1 139 ? 4.32 15.656 8.484 1 97.19 139 LEU A CA 1
ATOM 1069 C C . LEU A 1 139 ? 3.412 14.469 8.164 1 97.19 139 LEU A C 1
ATOM 1071 O O . LEU A 1 139 ? 2.635 14.031 9.016 1 97.19 139 LEU A O 1
ATOM 1075 N N . HIS A 1 140 ? 3.416 13.984 7.027 1 97.62 140 HIS A N 1
ATOM 1076 C CA . HIS A 1 140 ? 2.871 12.742 6.496 1 97.62 140 HIS A CA 1
ATOM 1077 C C . HIS A 1 140 ? 3.701 12.234 5.32 1 97.62 140 HIS A C 1
ATOM 1079 O O . HIS A 1 140 ? 4.699 12.852 4.949 1 97.62 140 HIS A O 1
ATOM 1085 N N . GLN A 1 141 ? 3.361 11.188 4.738 1 97.44 141 GLN A N 1
ATOM 1086 C CA . GLN A 1 141 ? 4.211 10.523 3.754 1 97.44 141 GLN A CA 1
ATOM 1087 C C . GLN A 1 141 ? 4.281 11.32 2.457 1 97.44 141 GLN A C 1
ATOM 1089 O O . GLN A 1 141 ? 5.266 11.234 1.721 1 97.44 141 GLN A O 1
ATOM 1094 N N . ASN A 1 142 ? 3.309 12.156 2.15 1 97 142 ASN A N 1
ATOM 1095 C CA . ASN A 1 142 ? 3.309 12.938 0.918 1 97 142 ASN A CA 1
ATOM 1096 C C . ASN A 1 142 ? 4.34 14.055 0.965 1 97 142 ASN A C 1
ATOM 1098 O O . ASN A 1 142 ? 4.684 14.633 -0.067 1 97 142 ASN A O 1
ATOM 1102 N N . ASP A 1 143 ? 4.73 14.406 2.154 1 97.31 143 ASP A N 1
ATOM 1103 C CA . ASP A 1 143 ? 5.828 15.359 2.307 1 97.31 143 ASP A CA 1
ATOM 1104 C C . ASP A 1 143 ? 7.18 14.664 2.176 1 97.31 143 ASP A C 1
ATOM 1106 O O . ASP A 1 143 ? 7.535 13.82 3.006 1 97.31 143 ASP A O 1
ATOM 1110 N N . VAL A 1 144 ? 7.922 15.07 1.218 1 97.75 144 VAL A N 1
ATOM 1111 C CA . VAL A 1 144 ? 9.188 14.383 0.964 1 97.75 144 VAL A CA 1
ATOM 1112 C C . VAL A 1 144 ? 10.344 15.375 1.084 1 97.75 144 VAL A C 1
ATOM 1114 O O . VAL A 1 144 ? 10.336 16.422 0.437 1 97.75 144 VAL A O 1
ATOM 1117 N N . ILE A 1 145 ? 11.297 15.008 1.862 1 98.31 145 ILE A N 1
ATOM 1118 C CA . ILE A 1 145 ? 12.453 15.875 2.082 1 98.31 145 ILE A CA 1
ATOM 1119 C C . ILE A 1 145 ? 13.695 15.25 1.444 1 98.31 145 ILE A C 1
ATOM 1121 O O . ILE A 1 145 ? 13.867 14.031 1.467 1 98.31 145 ILE A O 1
ATOM 1125 N N . VAL A 1 146 ? 14.453 16.031 0.777 1 98.62 146 VAL A N 1
ATOM 1126 C CA . VAL A 1 146 ? 15.828 15.742 0.4 1 98.62 146 VAL A CA 1
ATOM 1127 C C . VAL A 1 146 ? 16.781 16.719 1.103 1 98.62 146 VAL A C 1
ATOM 1129 O O . VAL A 1 146 ? 16.562 17.922 1.058 1 98.62 146 VAL A O 1
ATOM 1132 N N . TYR A 1 147 ? 17.734 16.234 1.808 1 98.62 147 TYR A N 1
ATOM 1133 C CA . TYR A 1 147 ? 18.641 17.109 2.52 1 98.62 147 TYR A CA 1
ATOM 1134 C C . TYR A 1 147 ? 20.094 16.672 2.334 1 98.62 147 TYR A C 1
ATOM 1136 O O . TYR A 1 147 ? 20.359 15.508 2.031 1 98.62 147 TYR A O 1
ATOM 1144 N N . GLN A 1 148 ? 20.953 17.609 2.475 1 98.62 148 GLN A N 1
ATOM 1145 C CA . GLN A 1 148 ? 22.344 17.453 2.074 1 98.62 148 GLN A CA 1
ATOM 1146 C C . GLN A 1 148 ? 23.281 17.953 3.168 1 98.62 148 GLN A C 1
ATOM 1148 O O . GLN A 1 148 ? 23.219 19.109 3.576 1 98.62 148 GLN A O 1
ATOM 1153 N N . PRO A 1 149 ? 24.188 17.031 3.643 1 98.75 149 PRO A N 1
ATOM 1154 C CA . PRO A 1 149 ? 25.281 17.531 4.477 1 98.75 149 PRO A CA 1
ATOM 1155 C C . PRO A 1 149 ? 26.281 18.375 3.693 1 98.75 149 PRO A C 1
ATOM 1157 O O . PRO A 1 149 ? 26.672 18.016 2.578 1 98.75 149 PRO A O 1
ATOM 1160 N N . VAL A 1 150 ? 26.625 19.484 4.23 1 98.69 150 VAL A N 1
ATOM 1161 C CA . VAL A 1 150 ? 27.625 20.359 3.639 1 98.69 150 VAL A CA 1
ATOM 1162 C C . VAL A 1 150 ? 28.922 20.297 4.445 1 98.69 150 VAL A C 1
ATOM 1164 O O . VAL A 1 150 ? 28.922 20.516 5.66 1 98.69 150 VAL A O 1
ATOM 1167 N N . PHE A 1 151 ? 29.969 19.969 3.701 1 98.56 151 PHE A N 1
ATOM 1168 C CA . PHE A 1 151 ? 31.25 19.812 4.367 1 98.56 151 PHE A CA 1
ATOM 1169 C C . PHE A 1 151 ? 32.188 20.953 4 1 98.56 151 PHE A C 1
ATOM 1171 O O . PHE A 1 151 ? 32.094 21.516 2.906 1 98.56 151 PHE A O 1
ATOM 1178 N N . HIS A 1 152 ? 33.031 21.328 4.891 1 98.06 152 HIS A N 1
ATOM 1179 C CA . HIS A 1 152 ? 34.156 22.234 4.672 1 98.06 152 HIS A CA 1
ATOM 1180 C C . HIS A 1 152 ? 35.406 21.734 5.379 1 98.06 152 HIS A C 1
ATOM 1182 O O . HIS A 1 152 ? 35.375 21.484 6.586 1 98.06 152 HIS A O 1
ATOM 1188 N N . ASP A 1 153 ? 36.5 21.594 4.645 1 97.12 153 ASP A N 1
ATOM 1189 C CA . ASP A 1 153 ? 37.781 21.125 5.164 1 97.12 153 ASP A CA 1
ATOM 1190 C C . ASP A 1 153 ? 37.594 19.797 5.906 1 97.12 153 ASP A C 1
ATOM 1192 O O . ASP A 1 153 ? 38.094 19.641 7.023 1 97.12 153 ASP A O 1
ATOM 1196 N N . GLY A 1 154 ? 36.75 18.953 5.387 1 96.81 154 GLY A N 1
ATOM 1197 C CA . GLY A 1 154 ? 36.594 17.594 5.887 1 96.81 154 GLY A CA 1
ATOM 1198 C C . GLY A 1 154 ? 35.656 17.5 7.082 1 96.81 154 GLY A C 1
ATOM 1199 O O . GLY A 1 154 ? 35.438 16.406 7.609 1 96.81 154 GLY A O 1
ATOM 1200 N N . LYS A 1 155 ? 35.094 18.578 7.516 1 98.38 155 LYS A N 1
ATOM 1201 C CA . LYS A 1 155 ? 34.188 18.594 8.656 1 98.38 155 LYS A CA 1
ATOM 1202 C C . LYS A 1 155 ? 32.75 18.906 8.227 1 98.38 155 LYS A C 1
ATOM 1204 O O . LYS A 1 155 ? 32.562 19.719 7.328 1 98.38 155 LYS A O 1
ATOM 1209 N N . LEU A 1 156 ? 31.812 18.234 8.875 1 98.75 156 LEU A N 1
ATOM 1210 C CA . LEU A 1 156 ? 30.422 18.562 8.641 1 98.75 156 LEU A CA 1
ATOM 1211 C C . LEU A 1 156 ? 30.094 19.969 9.141 1 98.75 156 LEU A C 1
ATOM 1213 O O . LEU A 1 156 ? 30.234 20.266 10.328 1 98.75 156 LEU A O 1
ATOM 1217 N N . PHE A 1 157 ? 29.734 20.875 8.305 1 98.75 157 PHE A N 1
ATOM 1218 C CA . PHE A 1 157 ? 29.578 22.281 8.594 1 98.75 157 PHE A CA 1
ATOM 1219 C C . PHE A 1 157 ? 28.109 22.656 8.758 1 98.75 157 PHE A C 1
ATOM 1221 O O . PHE A 1 157 ? 27.75 23.422 9.641 1 98.75 157 PHE A O 1
ATOM 1228 N N . ALA A 1 158 ? 27.234 22.141 7.898 1 98.75 158 ALA A N 1
ATOM 1229 C CA . ALA A 1 158 ? 25.828 22.516 7.863 1 98.75 158 ALA A CA 1
ATOM 1230 C C . ALA A 1 158 ? 25.016 21.484 7.086 1 98.75 158 ALA A C 1
ATOM 1232 O O . ALA A 1 158 ? 25.547 20.484 6.621 1 98.75 158 ALA A O 1
ATOM 1233 N N . TRP A 1 159 ? 23.734 21.75 7.039 1 98.62 159 TRP A N 1
ATOM 1234 C CA . TRP A 1 159 ? 22.812 21 6.199 1 98.62 159 TRP A CA 1
ATOM 1235 C C . TRP A 1 159 ? 21.906 21.938 5.395 1 98.62 159 TRP A C 1
ATOM 1237 O O . TRP A 1 159 ? 21.516 23 5.891 1 98.62 159 TRP A O 1
ATOM 1247 N N . THR A 1 160 ? 21.625 21.578 4.176 1 98.19 160 THR A N 1
ATOM 1248 C CA . THR A 1 160 ? 20.547 22.188 3.408 1 98.19 160 THR A CA 1
ATOM 1249 C C . THR A 1 160 ? 19.406 21.188 3.213 1 98.19 160 THR A C 1
ATOM 1251 O O . THR A 1 160 ? 19.625 19.969 3.17 1 98.19 160 THR A O 1
ATOM 1254 N N . SER A 1 161 ? 18.219 21.641 3.189 1 97.5 161 SER A N 1
ATOM 1255 C CA . SER A 1 161 ? 17.078 20.75 3.02 1 97.5 161 SER A CA 1
ATOM 1256 C C . SER A 1 161 ? 16.016 21.375 2.131 1 97.5 161 SER A C 1
ATOM 1258 O O . SER A 1 161 ? 15.828 22.594 2.143 1 97.5 161 SER A O 1
ATOM 1260 N N . ALA A 1 162 ? 15.367 20.594 1.323 1 97.06 162 ALA A N 1
ATOM 1261 C CA . ALA A 1 162 ? 14.211 20.938 0.503 1 97.06 162 ALA A CA 1
ATOM 1262 C C . ALA A 1 162 ? 13.086 19.922 0.706 1 97.06 162 ALA A C 1
ATOM 1264 O O . ALA A 1 162 ? 13.305 18.703 0.593 1 97.06 162 ALA A O 1
ATOM 1265 N N . ILE A 1 163 ? 11.945 20.375 1.069 1 96.31 163 ILE A N 1
ATOM 1266 C CA . ILE A 1 163 ? 10.781 19.516 1.281 1 96.31 163 ILE A CA 1
ATOM 1267 C C . ILE A 1 163 ? 9.633 19.984 0.392 1 96.31 163 ILE A C 1
ATOM 1269 O O . ILE A 1 163 ? 9.398 21.188 0.241 1 96.31 163 ILE A O 1
ATOM 1273 N N . ALA A 1 164 ? 8.969 19.062 -0.246 1 95.69 164 ALA A N 1
ATOM 1274 C CA . ALA A 1 164 ? 7.805 19.406 -1.06 1 95.69 164 ALA A CA 1
ATOM 1275 C C . ALA A 1 164 ? 6.738 18.312 -0.965 1 95.69 164 ALA A C 1
ATOM 1277 O O . ALA A 1 164 ? 7.062 17.125 -0.868 1 95.69 164 ALA A O 1
ATOM 1278 N N . HIS A 1 165 ? 5.512 18.766 -0.965 1 95.81 165 HIS A N 1
ATOM 1279 C CA . HIS A 1 165 ? 4.395 17.828 -1.031 1 95.81 165 HIS A CA 1
ATOM 1280 C C . HIS A 1 165 ? 4.32 17.156 -2.4 1 95.81 165 HIS A C 1
ATOM 1282 O O . HIS A 1 165 ? 4.473 17.828 -3.43 1 95.81 165 HIS A O 1
ATOM 1288 N N . GLN A 1 166 ? 4.168 15.859 -2.408 1 95.94 166 GLN A N 1
ATOM 1289 C CA . GLN A 1 166 ? 4.031 15.086 -3.641 1 95.94 166 GLN A CA 1
ATOM 1290 C C . GLN A 1 166 ? 2.572 14.719 -3.9 1 95.94 166 GLN A C 1
ATOM 1292 O O . GLN A 1 166 ? 1.832 14.398 -2.971 1 95.94 166 GLN A O 1
ATOM 1297 N N . PRO A 1 167 ? 2.145 14.75 -5.148 1 92.81 167 PRO A N 1
ATOM 1298 C CA . PRO A 1 167 ? 0.734 14.523 -5.473 1 92.81 167 PRO A CA 1
ATOM 1299 C C . PRO A 1 167 ? 0.302 13.078 -5.25 1 92.81 167 PRO A C 1
ATOM 1301 O O . PRO A 1 167 ? -0.874 12.812 -4.988 1 92.81 167 PRO A O 1
ATOM 1304 N N . ASP A 1 168 ? 1.26 12.188 -5.477 1 94.88 168 ASP A N 1
ATOM 1305 C CA . ASP A 1 168 ? 0.955 10.773 -5.305 1 94.88 168 ASP A CA 1
ATOM 1306 C C . ASP A 1 168 ? 2.23 9.953 -5.09 1 94.88 168 ASP A C 1
ATOM 1308 O O . ASP A 1 168 ? 3.168 10.047 -5.887 1 94.88 168 ASP A O 1
ATOM 1312 N N . LEU A 1 169 ? 2.209 9.172 -4.031 1 96.5 169 LEU A N 1
ATOM 1313 C CA . LEU A 1 169 ? 3.346 8.305 -3.738 1 96.5 169 LEU A CA 1
ATOM 1314 C C . LEU A 1 169 ? 2.885 6.879 -3.477 1 96.5 169 LEU A C 1
ATOM 1316 O O . LEU A 1 169 ? 3.512 6.152 -2.703 1 96.5 169 LEU A O 1
ATOM 1320 N N . GLY A 1 170 ? 1.746 6.57 -4.047 1 94.12 170 GLY A N 1
ATOM 1321 C CA . GLY A 1 170 ? 1.222 5.219 -3.93 1 94.12 170 GLY A CA 1
ATOM 1322 C C . GLY A 1 170 ? 0.269 5.047 -2.762 1 94.12 170 GLY A C 1
ATOM 1323 O O . GLY A 1 170 ? -0.291 6.027 -2.262 1 94.12 170 GLY A O 1
ATOM 1324 N N . GLY A 1 171 ? -0.018 3.732 -2.271 1 93.44 171 GLY A N 1
ATOM 1325 C CA . GLY A 1 171 ? -1.11 3.398 -1.371 1 93.44 171 GLY A CA 1
ATOM 1326 C C . GLY A 1 171 ? -2.428 3.176 -2.088 1 93.44 171 GLY A C 1
ATOM 1327 O O . GLY A 1 171 ? -2.516 3.346 -3.307 1 93.44 171 GLY A O 1
ATOM 1328 N N . VAL A 1 172 ? -3.461 2.867 -1.352 1 91.56 172 VAL A N 1
ATOM 1329 C CA . VAL A 1 172 ? -4.715 2.418 -1.945 1 91.56 172 VAL A CA 1
ATOM 1330 C C . VAL A 1 172 ? -5.457 3.609 -2.549 1 91.56 172 VAL A C 1
ATOM 1332 O O . VAL A 1 172 ? -6.035 3.504 -3.633 1 91.56 172 VAL A O 1
ATOM 1335 N N . GLY A 1 173 ? -5.398 4.664 -1.895 1 90.94 173 GLY A N 1
ATOM 1336 C CA . GLY A 1 173 ? -6.211 5.793 -2.316 1 90.94 173 GLY A CA 1
ATOM 1337 C C . GLY A 1 173 ? -5.5 6.711 -3.289 1 90.94 173 GLY A C 1
ATOM 1338 O O . GLY A 1 173 ? -4.285 6.898 -3.197 1 90.94 173 GLY A O 1
ATOM 1339 N N . LEU A 1 174 ? -6.289 7.422 -4.145 1 91.75 174 LEU A N 1
ATOM 1340 C CA . LEU A 1 174 ? -5.762 8.422 -5.066 1 91.75 174 LEU A CA 1
ATOM 1341 C C . LEU A 1 174 ? -5.102 9.57 -4.309 1 91.75 174 LEU A C 1
ATOM 1343 O O . LEU A 1 174 ? -5.613 10.008 -3.279 1 91.75 174 LEU A O 1
ATOM 1347 N N . GLY A 1 175 ? -3.908 9.922 -4.777 1 92.81 175 GLY A N 1
ATOM 1348 C CA . GLY A 1 175 ? -3.184 10.984 -4.102 1 92.81 175 GLY A CA 1
ATOM 1349 C C . GLY A 1 175 ? -2.576 10.547 -2.781 1 92.81 175 GLY A C 1
ATOM 1350 O O . GLY A 1 175 ? -2.139 11.375 -1.986 1 92.81 175 GLY A O 1
ATOM 1351 N N . SER A 1 176 ? -2.596 9.25 -2.525 1 94 176 SER A N 1
ATOM 1352 C CA . SER A 1 176 ? -2.074 8.633 -1.308 1 94 176 SER A CA 1
ATOM 1353 C C . SER A 1 176 ? -2.961 8.945 -0.108 1 94 176 SER A C 1
ATOM 1355 O O . SER A 1 176 ? -2.496 8.93 1.034 1 94 176 SER A O 1
ATOM 1357 N N . PHE A 1 177 ? -4.227 9.344 -0.396 1 92.88 177 PHE A N 1
ATOM 1358 C CA . PHE A 1 177 ? -5.238 9.523 0.642 1 92.88 177 PHE A CA 1
ATOM 1359 C C . PHE A 1 177 ? -6.223 8.359 0.646 1 92.88 177 PHE A C 1
ATOM 1361 O O . PHE A 1 177 ? -7.008 8.203 -0.292 1 92.88 177 PHE A O 1
ATOM 1368 N N . SER A 1 178 ? -6.184 7.621 1.679 1 93.25 178 SER A N 1
ATOM 1369 C CA . SER A 1 178 ? -7.043 6.449 1.794 1 93.25 178 SER A CA 1
ATOM 1370 C C . SER A 1 178 ? -8.094 6.641 2.881 1 93.25 178 SER A C 1
ATOM 1372 O O . SER A 1 178 ? -7.891 6.242 4.027 1 93.25 178 SER A O 1
ATOM 1374 N N . PRO A 1 179 ? -9.266 7.094 2.49 1 94.19 179 PRO A N 1
ATOM 1375 C CA . PRO A 1 179 ? -10.297 7.449 3.467 1 94.19 179 PRO A CA 1
ATOM 1376 C C . PRO A 1 179 ? -10.664 6.285 4.383 1 94.19 179 PRO A C 1
ATOM 1378 O O . PRO A 1 179 ? -11.102 6.5 5.52 1 94.19 179 PRO A O 1
ATOM 1381 N N . ALA A 1 180 ? -10.461 5.074 3.945 1 92.19 180 ALA A N 1
ATOM 1382 C CA . ALA A 1 180 ? -10.859 3.904 4.723 1 92.19 180 ALA A CA 1
ATOM 1383 C C . ALA A 1 180 ? -9.688 3.359 5.531 1 92.19 180 ALA A C 1
ATOM 1385 O O . ALA A 1 180 ? -9.828 2.373 6.258 1 92.19 180 ALA A O 1
ATOM 1386 N N . ALA A 1 181 ? -8.578 3.977 5.473 1 92.19 181 ALA A N 1
ATOM 1387 C CA . ALA A 1 181 ? -7.363 3.432 6.078 1 92.19 181 ALA A CA 1
ATOM 1388 C C . ALA A 1 181 ? -7.52 3.291 7.59 1 92.19 181 ALA A C 1
ATOM 1390 O O . ALA A 1 181 ? -8 4.207 8.258 1 92.19 181 ALA A O 1
ATOM 1391 N N . GLN A 1 182 ? -7.078 2.123 8.109 1 87.75 182 GLN A N 1
ATOM 1392 C CA . GLN A 1 182 ? -7.066 1.897 9.555 1 87.75 182 GLN A CA 1
ATOM 1393 C C . GLN A 1 182 ? -5.645 1.938 10.102 1 87.75 182 GLN A C 1
ATOM 1395 O O . GLN A 1 182 ? -5.449 2.064 11.312 1 87.75 182 GLN A O 1
ATOM 1400 N N . ASP A 1 183 ? -4.762 1.791 9.234 1 93.06 183 ASP A N 1
ATOM 1401 C CA . ASP A 1 183 ? -3.348 1.859 9.594 1 93.06 183 ASP A CA 1
ATOM 1402 C C . ASP A 1 183 ? -2.506 2.324 8.406 1 93.06 183 ASP A C 1
ATOM 1404 O O . ASP A 1 183 ? -3.039 2.611 7.332 1 93.06 183 ASP A O 1
ATOM 1408 N N . VAL A 1 184 ? -1.232 2.436 8.633 1 95.75 184 VAL A N 1
ATOM 1409 C CA . VAL A 1 184 ? -0.327 3.072 7.684 1 95.75 184 VAL A CA 1
ATOM 1410 C C . VAL A 1 184 ? -0.131 2.168 6.469 1 95.75 184 VAL A C 1
ATOM 1412 O O . VAL A 1 184 ? 0.263 2.633 5.395 1 95.75 184 VAL A O 1
ATOM 1415 N N . PHE A 1 185 ? -0.468 0.902 6.492 1 93.94 185 PHE A N 1
ATOM 1416 C CA . PHE A 1 185 ? -0.211 -0.045 5.414 1 93.94 185 PHE A CA 1
ATOM 1417 C C . PHE A 1 185 ? -1.173 0.182 4.254 1 93.94 185 PHE A C 1
ATOM 1419 O O . PHE A 1 185 ? -0.945 -0.311 3.146 1 93.94 185 PHE A O 1
ATOM 1426 N N . SER A 1 186 ? -2.178 0.965 4.484 1 94.25 186 SER A N 1
ATOM 1427 C CA . SER A 1 186 ? -3.102 1.355 3.424 1 94.25 186 SER A CA 1
ATOM 1428 C C . SER A 1 186 ? -2.645 2.639 2.738 1 94.25 186 SER A C 1
ATOM 1430 O O . SER A 1 186 ? -3.24 3.066 1.746 1 94.25 186 SER A O 1
ATOM 1432 N N . GLU A 1 187 ? -1.632 3.213 3.271 1 95.88 187 GLU A N 1
ATOM 1433 C CA . GLU A 1 187 ? -1.142 4.504 2.799 1 95.88 187 GLU A CA 1
ATOM 1434 C C . GLU A 1 187 ? 0.199 4.355 2.084 1 95.88 187 GLU A C 1
ATOM 1436 O O . GLU A 1 187 ? 0.665 3.24 1.85 1 95.88 187 GLU A O 1
ATOM 1441 N N . SER A 1 188 ? 0.708 5.508 1.571 1 95.81 188 SER A N 1
ATOM 1442 C CA . SER A 1 188 ? 2.062 5.473 1.029 1 95.81 188 SER A CA 1
ATOM 1443 C C . SER A 1 188 ? 3.055 4.934 2.053 1 95.81 188 SER A C 1
ATOM 1445 O O . SER A 1 188 ? 2.898 5.156 3.256 1 95.81 188 SER A O 1
ATOM 1447 N N . LEU A 1 189 ? 4.039 4.285 1.614 1 94.38 189 LEU A N 1
ATOM 1448 C CA . LEU A 1 189 ? 5.035 3.658 2.475 1 94.38 189 LEU A CA 1
ATOM 1449 C C . LEU A 1 189 ? 5.969 4.703 3.078 1 94.38 189 LEU A C 1
ATOM 1451 O O . LEU A 1 189 ? 6.562 5.504 2.352 1 94.38 189 LEU A O 1
ATOM 1455 N N . PRO A 1 190 ? 6.066 4.707 4.445 1 96.5 190 PRO A N 1
ATOM 1456 C CA . PRO A 1 190 ? 7.098 5.57 5.027 1 96.5 190 PRO A CA 1
ATOM 1457 C C . PRO A 1 190 ? 8.516 5.125 4.664 1 96.5 190 PRO A C 1
ATOM 1459 O O . PRO A 1 190 ? 8.828 3.934 4.742 1 96.5 190 PRO A O 1
ATOM 1462 N N . THR A 1 191 ? 9.281 6.035 4.289 1 97.31 191 THR A N 1
ATOM 1463 C CA . THR A 1 191 ? 10.672 5.77 3.93 1 97.31 191 THR A CA 1
ATOM 1464 C C . THR A 1 191 ? 11.625 6.508 4.871 1 97.31 191 THR A C 1
ATOM 1466 O O . THR A 1 191 ? 11.734 7.734 4.805 1 97.31 191 THR A O 1
ATOM 1469 N N . PRO A 1 192 ? 12.273 5.734 5.797 1 97.81 192 PRO A N 1
ATOM 1470 C CA . PRO A 1 192 ? 13.305 6.402 6.59 1 97.81 192 PRO A CA 1
ATOM 1471 C C . PRO A 1 192 ? 14.453 6.938 5.73 1 97.81 192 PRO A C 1
ATOM 1473 O O . PRO A 1 192 ? 14.555 6.594 4.551 1 97.81 192 PRO A O 1
ATOM 1476 N N . PRO A 1 193 ? 15.312 7.77 6.305 1 98.38 193 PRO A N 1
ATOM 1477 C CA . PRO A 1 193 ? 16.359 8.398 5.504 1 98.38 193 PRO A CA 1
ATOM 1478 C C . PRO A 1 193 ? 17.219 7.391 4.742 1 98.38 193 PRO A C 1
ATOM 1480 O O . PRO A 1 193 ? 17.812 6.496 5.352 1 98.38 193 PRO A O 1
ATOM 1483 N N . VAL A 1 194 ? 17.234 7.516 3.453 1 98.44 194 VAL A N 1
ATOM 1484 C CA . VAL A 1 194 ? 18.031 6.668 2.572 1 98.44 194 VAL A CA 1
ATOM 1485 C C . VAL A 1 194 ? 18.906 7.539 1.665 1 98.44 194 VAL A C 1
ATOM 1487 O O . VAL A 1 194 ? 18.469 8.602 1.211 1 98.44 194 VAL A O 1
ATOM 1490 N N . LYS A 1 195 ? 20.188 7.121 1.408 1 98.06 195 LYS A N 1
ATOM 1491 C CA . LYS A 1 195 ? 21.078 7.871 0.528 1 98.06 195 LYS A CA 1
ATOM 1492 C C . LYS A 1 195 ? 20.625 7.789 -0.924 1 98.06 195 LYS A C 1
ATOM 1494 O O . LYS A 1 195 ? 20.641 6.711 -1.524 1 98.06 195 LYS A O 1
ATOM 1499 N N . VAL A 1 196 ? 20.219 8.898 -1.515 1 98.69 196 VAL A N 1
ATOM 1500 C CA . VAL A 1 196 ? 19.703 8.914 -2.883 1 98.69 196 VAL A CA 1
ATOM 1501 C C . VAL A 1 196 ? 20.781 9.484 -3.82 1 98.69 196 VAL A C 1
ATOM 1503 O O . VAL A 1 196 ? 20.781 9.172 -5.012 1 98.69 196 VAL A O 1
ATOM 1506 N N . VAL A 1 197 ? 21.625 10.297 -3.303 1 98.75 197 VAL A N 1
ATOM 1507 C CA . VAL A 1 197 ? 22.797 10.789 -4.016 1 98.75 197 VAL A CA 1
ATOM 1508 C C . VAL A 1 197 ? 24.078 10.359 -3.287 1 98.75 197 VAL A C 1
ATOM 1510 O O . VAL A 1 197 ? 24.156 10.445 -2.061 1 98.75 197 VAL A O 1
ATOM 1513 N N . ARG A 1 198 ? 25 9.812 -3.984 1 97.88 198 ARG A N 1
ATOM 1514 C CA . ARG A 1 198 ? 26.328 9.469 -3.471 1 97.88 198 ARG A CA 1
ATOM 1515 C C . ARG A 1 198 ? 27.422 10.172 -4.266 1 97.88 198 ARG A C 1
ATOM 1517 O O . ARG A 1 198 ? 27.516 10.016 -5.484 1 97.88 198 ARG A O 1
ATOM 1524 N N . GLY A 1 199 ? 28.266 10.922 -3.537 1 96.94 199 GLY A N 1
ATOM 1525 C CA . GLY A 1 199 ? 29.359 11.617 -4.215 1 96.94 199 GLY A CA 1
ATOM 1526 C C . GLY A 1 199 ? 28.875 12.516 -5.336 1 96.94 199 GLY A C 1
ATOM 1527 O O . GLY A 1 199 ? 29.531 12.625 -6.375 1 96.94 199 GLY A O 1
ATOM 1528 N N . GLY A 1 200 ? 27.703 12.992 -5.219 1 97.69 200 GLY A N 1
ATOM 1529 C CA . GLY A 1 200 ? 27.156 13.922 -6.195 1 97.69 200 GLY A CA 1
ATOM 1530 C C . GLY A 1 200 ? 26.406 13.234 -7.32 1 97.69 200 GLY A C 1
ATOM 1531 O O . GLY A 1 200 ? 25.906 13.898 -8.234 1 97.69 200 GLY A O 1
ATOM 1532 N N . VAL A 1 201 ? 26.281 11.938 -7.262 1 97.88 201 VAL A N 1
ATOM 1533 C CA . VAL A 1 201 ? 25.641 11.195 -8.344 1 97.88 201 VAL A CA 1
ATOM 1534 C C . VAL A 1 201 ? 24.312 10.617 -7.855 1 97.88 201 VAL A C 1
ATOM 1536 O O . VAL A 1 201 ? 24.266 9.875 -6.875 1 97.88 201 VAL A O 1
ATOM 1539 N N . LEU A 1 202 ? 23.188 10.992 -8.539 1 98.5 202 LEU A N 1
ATOM 1540 C CA . LEU A 1 202 ? 21.891 10.391 -8.258 1 98.5 202 LEU A CA 1
ATOM 1541 C C . LEU A 1 202 ? 21.922 8.883 -8.508 1 98.5 202 LEU A C 1
ATOM 1543 O O . LEU A 1 202 ? 22.266 8.438 -9.609 1 98.5 202 LEU A O 1
ATOM 1547 N N . GLN A 1 203 ? 21.688 8.102 -7.496 1 98.44 203 GLN A N 1
ATOM 1548 C CA . GLN A 1 203 ? 21.688 6.645 -7.621 1 98.44 203 GLN A CA 1
ATOM 1549 C C . GLN A 1 203 ? 20.438 6.148 -8.336 1 98.44 203 GLN A C 1
ATOM 1551 O O . GLN A 1 203 ? 19.344 6.203 -7.777 1 98.44 203 GLN A O 1
ATOM 1556 N N . ARG A 1 204 ? 20.562 5.582 -9.469 1 98 204 ARG A N 1
ATOM 1557 C CA . ARG A 1 204 ? 19.438 5.211 -10.305 1 98 204 ARG A CA 1
ATOM 1558 C C . ARG A 1 204 ? 18.578 4.137 -9.633 1 98 204 ARG A C 1
ATOM 1560 O O . ARG A 1 204 ? 17.359 4.117 -9.789 1 98 204 ARG A O 1
ATOM 1567 N N . ASP A 1 205 ? 19.219 3.207 -8.984 1 98.19 205 ASP A N 1
ATOM 1568 C CA . ASP A 1 205 ? 18.469 2.135 -8.352 1 98.19 205 ASP A CA 1
ATOM 1569 C C . ASP A 1 205 ? 17.516 2.688 -7.285 1 98.19 205 ASP A C 1
ATOM 1571 O O . ASP A 1 205 ? 16.344 2.318 -7.234 1 98.19 205 ASP A O 1
ATOM 1575 N N . VAL A 1 206 ? 18 3.65 -6.488 1 98.19 206 VAL A N 1
ATOM 1576 C CA . VAL A 1 206 ? 17.172 4.246 -5.441 1 98.19 206 VAL A CA 1
ATOM 1577 C C . VAL A 1 206 ? 16.109 5.148 -6.074 1 98.19 206 VAL A C 1
ATOM 1579 O O . VAL A 1 206 ? 14.961 5.156 -5.637 1 98.19 206 VAL A O 1
ATOM 1582 N N . ALA A 1 207 ? 16.484 5.891 -7.074 1 98.06 207 ALA A N 1
ATOM 1583 C CA . ALA A 1 207 ? 15.539 6.762 -7.77 1 98.06 207 ALA A CA 1
ATOM 1584 C C . ALA A 1 207 ? 14.414 5.953 -8.406 1 98.06 207 ALA A C 1
ATOM 1586 O O . ALA A 1 207 ? 13.25 6.352 -8.359 1 98.06 207 ALA A O 1
ATOM 1587 N N . ASP A 1 208 ? 14.742 4.848 -9.062 1 97.44 208 ASP A N 1
ATOM 1588 C CA . ASP A 1 208 ? 13.75 3.988 -9.695 1 97.44 208 ASP A CA 1
ATOM 1589 C C . ASP A 1 208 ? 12.781 3.408 -8.664 1 97.44 208 ASP A C 1
ATOM 1591 O O . ASP A 1 208 ? 11.578 3.344 -8.906 1 97.44 208 ASP A O 1
ATOM 1595 N N . LEU A 1 209 ? 13.406 2.93 -7.598 1 96 209 LEU A N 1
ATOM 1596 C CA . LEU A 1 209 ? 12.586 2.426 -6.508 1 96 209 LEU A CA 1
ATOM 1597 C C . LEU A 1 209 ? 11.586 3.484 -6.043 1 96 209 LEU A C 1
ATOM 1599 O O . LEU A 1 209 ? 10.43 3.174 -5.766 1 96 209 LEU A O 1
ATOM 1603 N N . TRP A 1 210 ? 12 4.688 -5.965 1 97.12 210 TRP A N 1
ATOM 1604 C CA . TRP A 1 210 ? 11.203 5.809 -5.477 1 97.12 210 TRP A CA 1
ATOM 1605 C C . TRP A 1 210 ? 10.055 6.113 -6.426 1 97.12 210 TRP A C 1
ATOM 1607 O O . TRP A 1 210 ? 8.914 6.301 -5.988 1 97.12 210 TRP A O 1
ATOM 1617 N N . VAL A 1 211 ? 10.266 6.117 -7.707 1 96.12 211 VAL A N 1
ATOM 1618 C CA . VAL A 1 211 ? 9.242 6.551 -8.648 1 96.12 211 VAL A CA 1
ATOM 1619 C C . VAL A 1 211 ? 8.297 5.391 -8.961 1 96.12 211 VAL A C 1
ATOM 1621 O O . VAL A 1 211 ? 7.145 5.602 -9.344 1 96.12 211 VAL A O 1
ATOM 1624 N N . ARG A 1 212 ? 8.766 4.098 -8.781 1 96.5 212 ARG A N 1
ATOM 1625 C CA . ARG A 1 212 ? 8.008 2.9 -9.117 1 96.5 212 ARG A CA 1
ATOM 1626 C C . ARG A 1 212 ? 6.719 2.824 -8.305 1 96.5 212 ARG A C 1
ATOM 1628 O O . ARG A 1 212 ? 5.73 2.234 -8.75 1 96.5 212 ARG A O 1
ATOM 1635 N N . ARG A 1 213 ? 6.629 3.535 -7.23 1 95.69 213 ARG A N 1
ATOM 1636 C CA . ARG A 1 213 ? 5.535 3.445 -6.266 1 95.69 213 ARG A CA 1
ATOM 1637 C C . ARG A 1 213 ? 4.359 4.316 -6.691 1 95.69 213 ARG A C 1
ATOM 1639 O O . ARG A 1 213 ? 3.258 4.191 -6.152 1 95.69 213 ARG A O 1
ATOM 1646 N N . SER A 1 214 ? 4.559 5.215 -7.652 1 95 214 SER A N 1
ATOM 1647 C CA . SER A 1 214 ? 3.619 6.309 -7.875 1 95 214 SER A CA 1
ATOM 1648 C C . SER A 1 214 ? 2.766 6.062 -9.117 1 95 214 SER A C 1
ATOM 1650 O O . SER A 1 214 ? 3.193 5.375 -10.039 1 95 214 SER A O 1
ATOM 1652 N N . ARG A 1 215 ? 1.555 6.719 -9.172 1 92.88 215 ARG A N 1
ATOM 1653 C CA . ARG A 1 215 ? 0.675 6.73 -10.336 1 92.88 215 ARG A CA 1
ATOM 1654 C C . ARG A 1 215 ? 1.101 7.809 -11.336 1 92.88 215 ARG A C 1
ATOM 1656 O O . ARG A 1 215 ? 0.651 7.812 -12.484 1 92.88 215 ARG A O 1
ATOM 1663 N N . VAL A 1 216 ? 1.968 8.695 -10.859 1 91.12 216 VAL A N 1
ATOM 1664 C CA . VAL A 1 216 ? 2.518 9.75 -11.719 1 91.12 216 VAL A CA 1
ATOM 1665 C C . VAL A 1 216 ? 4.039 9.781 -11.578 1 91.12 216 VAL A C 1
ATOM 1667 O O . VAL A 1 216 ? 4.613 10.812 -11.227 1 91.12 216 VAL A O 1
ATOM 1670 N N . PRO A 1 217 ? 4.73 8.766 -11.977 1 93.5 217 PRO A N 1
ATOM 1671 C CA . PRO A 1 217 ? 6.16 8.609 -11.719 1 93.5 217 PRO A CA 1
ATOM 1672 C C . PRO A 1 217 ? 7.004 9.703 -12.375 1 93.5 217 PRO A C 1
ATOM 1674 O O . PRO A 1 217 ? 8.031 10.109 -11.82 1 93.5 217 PRO A O 1
ATOM 1677 N N . MET A 1 218 ? 6.621 10.227 -13.477 1 90.94 218 MET A N 1
ATOM 1678 C CA . MET A 1 218 ? 7.398 11.25 -14.172 1 90.94 218 MET A CA 1
ATOM 1679 C C . MET A 1 218 ? 7.441 12.539 -13.367 1 90.94 218 MET A C 1
ATOM 1681 O O . MET A 1 218 ? 8.492 13.18 -13.25 1 90.94 218 MET A O 1
ATOM 1685 N N . LEU A 1 219 ? 6.305 12.883 -12.82 1 91.19 219 LEU A N 1
ATOM 1686 C CA . LEU A 1 219 ? 6.234 14.078 -11.992 1 91.19 219 LEU A CA 1
ATOM 1687 C C . LEU A 1 219 ? 7.055 13.906 -10.719 1 91.19 219 LEU A C 1
ATOM 1689 O O . LEU A 1 219 ? 7.73 14.844 -10.281 1 91.19 219 LEU A O 1
ATOM 1693 N N . ILE A 1 220 ? 6.977 12.75 -10.156 1 95.06 220 ILE A N 1
ATOM 1694 C CA . ILE A 1 220 ? 7.715 12.469 -8.93 1 95.06 220 ILE A CA 1
ATOM 1695 C C . ILE A 1 220 ? 9.219 12.516 -9.211 1 95.06 220 ILE A C 1
ATOM 1697 O O . ILE A 1 220 ? 9.992 13.031 -8.398 1 95.06 220 ILE A O 1
ATOM 1701 N N . GLY A 1 221 ? 9.594 11.992 -10.359 1 95.56 221 GLY A N 1
ATOM 1702 C CA . GLY A 1 221 ? 10.992 12.047 -10.742 1 95.56 221 GLY A CA 1
ATOM 1703 C C . GLY A 1 221 ? 11.5 13.461 -10.945 1 95.56 221 GLY A C 1
ATOM 1704 O O . GLY A 1 221 ? 12.625 13.781 -10.562 1 95.56 221 GLY A O 1
ATOM 1705 N N . LEU A 1 222 ? 10.703 14.25 -11.539 1 94.62 222 LEU A N 1
ATOM 1706 C CA . LEU A 1 222 ? 11.062 15.648 -11.766 1 94.62 222 LEU A CA 1
ATOM 1707 C C . LEU A 1 222 ? 11.219 16.391 -10.438 1 94.62 222 LEU A C 1
ATOM 1709 O O . LEU A 1 222 ? 12.148 17.172 -10.258 1 94.62 222 LEU A O 1
ATOM 1713 N N . ASP A 1 223 ? 10.328 16.156 -9.547 1 96.19 223 ASP A N 1
ATOM 1714 C CA . ASP A 1 223 ? 10.383 16.797 -8.242 1 96.19 223 ASP A CA 1
ATOM 1715 C C . ASP A 1 223 ? 11.617 16.344 -7.457 1 96.19 223 ASP A C 1
ATOM 1717 O O . ASP A 1 223 ? 12.195 17.125 -6.703 1 96.19 223 ASP A O 1
ATOM 1721 N N . LEU A 1 224 ? 11.93 15.062 -7.59 1 97.5 224 LEU A N 1
ATOM 1722 C CA . LEU A 1 224 ? 13.141 14.578 -6.941 1 97.5 224 LEU A CA 1
ATOM 1723 C C . LEU A 1 224 ? 14.367 15.328 -7.441 1 97.5 224 LEU A C 1
ATOM 1725 O O . LEU A 1 224 ? 15.188 15.789 -6.645 1 97.5 224 LEU A O 1
ATOM 1729 N N . ARG A 1 225 ? 14.484 15.508 -8.711 1 97 225 ARG A N 1
ATOM 1730 C CA . ARG A 1 225 ? 15.609 16.219 -9.297 1 97 225 ARG A CA 1
ATOM 1731 C C . ARG A 1 225 ? 15.578 17.703 -8.906 1 97 225 ARG A C 1
ATOM 1733 O O . ARG A 1 225 ? 16.641 18.312 -8.727 1 97 225 ARG A O 1
ATOM 1740 N N . ALA A 1 226 ? 14.375 18.203 -8.836 1 97 226 ALA A N 1
ATOM 1741 C CA . ALA A 1 226 ? 14.227 19.594 -8.43 1 97 226 ALA A CA 1
ATOM 1742 C C . ALA A 1 226 ? 14.75 19.812 -7.012 1 97 226 ALA A C 1
ATOM 1744 O O . ALA A 1 226 ? 15.438 20.797 -6.742 1 97 226 ALA A O 1
ATOM 1745 N N . LYS A 1 227 ? 14.414 18.969 -6.145 1 97.69 227 LYS A N 1
ATOM 1746 C CA . LYS A 1 227 ? 14.883 19.094 -4.77 1 97.69 227 LYS A CA 1
ATOM 1747 C C . LYS A 1 227 ? 16.391 18.891 -4.688 1 97.69 227 LYS A C 1
ATOM 1749 O O . LYS A 1 227 ? 17.078 19.562 -3.891 1 97.69 227 LYS A O 1
ATOM 1754 N N . ILE A 1 228 ? 16.922 17.953 -5.43 1 98.12 228 ILE A N 1
ATOM 1755 C CA . ILE A 1 228 ? 18.375 17.766 -5.496 1 98.12 228 ILE A CA 1
ATOM 1756 C C . ILE A 1 228 ? 19.047 19.047 -5.988 1 98.12 228 ILE A C 1
ATOM 1758 O O . ILE A 1 228 ? 20.031 19.484 -5.41 1 98.12 228 ILE A O 1
ATOM 1762 N N . GLY A 1 229 ? 18.469 19.609 -7.047 1 97.31 229 GLY A N 1
ATOM 1763 C CA . GLY A 1 229 ? 18.984 20.875 -7.578 1 97.31 229 GLY A CA 1
ATOM 1764 C C . GLY A 1 229 ? 18.953 22 -6.566 1 97.31 229 GLY A C 1
ATOM 1765 O O . GLY A 1 229 ? 19.922 22.766 -6.453 1 97.31 229 GLY A O 1
ATOM 1766 N N . ALA A 1 230 ? 17.859 22.109 -5.859 1 97 230 ALA A N 1
ATOM 1767 C CA . ALA A 1 230 ? 17.703 23.156 -4.844 1 97 230 ALA A CA 1
ATOM 1768 C C . ALA A 1 230 ? 18.781 23.016 -3.766 1 97 230 ALA A C 1
ATOM 1770 O O . ALA A 1 230 ? 19.344 24.016 -3.312 1 97 230 ALA A O 1
ATOM 1771 N N . ASN A 1 231 ? 19.031 21.828 -3.314 1 98.25 231 ASN A N 1
ATOM 1772 C CA . ASN A 1 231 ? 20.062 21.578 -2.301 1 98.25 231 ASN A CA 1
ATOM 1773 C C . ASN A 1 231 ? 21.453 21.891 -2.828 1 98.25 231 ASN A C 1
ATOM 1775 O O . ASN A 1 231 ? 22.297 22.406 -2.092 1 98.25 231 ASN A O 1
ATOM 1779 N N . ASN A 1 232 ? 21.719 21.562 -4.059 1 98 232 ASN A N 1
ATOM 1780 C CA . ASN A 1 232 ? 23 21.922 -4.664 1 98 232 ASN A CA 1
ATOM 1781 C C . ASN A 1 232 ? 23.219 23.438 -4.66 1 98 232 ASN A C 1
ATOM 1783 O O . ASN A 1 232 ? 24.312 23.906 -4.352 1 98 232 ASN A O 1
ATOM 1787 N N . VAL A 1 233 ? 22.172 24.156 -5.023 1 97.19 233 VAL A N 1
ATOM 1788 C CA . VAL A 1 233 ? 22.25 25.609 -5.008 1 97.19 233 VAL A CA 1
ATOM 1789 C C . VAL A 1 233 ? 22.547 26.109 -3.592 1 97.19 233 VAL A C 1
ATOM 1791 O O . VAL A 1 233 ? 23.406 26.969 -3.396 1 97.19 233 VAL A O 1
ATOM 1794 N N . GLY A 1 234 ? 21.844 25.562 -2.629 1 97.5 234 GLY A N 1
ATOM 1795 C CA . GLY A 1 234 ? 22.078 25.938 -1.244 1 97.5 234 GLY A CA 1
ATOM 1796 C C . GLY A 1 234 ? 23.516 25.672 -0.798 1 97.5 234 GLY A C 1
ATOM 1797 O O . GLY A 1 234 ? 24.141 26.531 -0.175 1 97.5 234 GLY A O 1
ATOM 1798 N N . ALA A 1 235 ? 24.016 24.516 -1.104 1 97.94 235 ALA A N 1
ATOM 1799 C CA . ALA A 1 235 ? 25.375 24.141 -0.724 1 97.94 235 ALA A CA 1
ATOM 1800 C C . ALA A 1 235 ? 26.406 25.047 -1.402 1 97.94 235 ALA A C 1
ATOM 1802 O O . ALA A 1 235 ? 27.391 25.469 -0.776 1 97.94 235 ALA A O 1
ATOM 1803 N N . GLU A 1 236 ? 26.234 25.312 -2.65 1 97.62 236 GLU A N 1
ATOM 1804 C CA . GLU A 1 236 ? 27.156 26.172 -3.404 1 97.62 236 GLU A CA 1
ATOM 1805 C C . GLU A 1 236 ? 27.203 27.578 -2.811 1 97.62 236 GLU A C 1
ATOM 1807 O O . GLU A 1 236 ? 28.281 28.156 -2.678 1 97.62 236 GLU A O 1
ATOM 1812 N N . ARG A 1 237 ? 26.062 28.094 -2.529 1 97.56 237 ARG A N 1
ATOM 1813 C CA . ARG A 1 237 ? 26 29.453 -1.97 1 97.56 237 ARG A CA 1
ATOM 1814 C C . ARG A 1 237 ? 26.625 29.5 -0.579 1 97.56 237 ARG A C 1
ATOM 1816 O O . ARG A 1 237 ? 27.25 30.484 -0.208 1 97.56 237 ARG A O 1
ATOM 1823 N N . LEU A 1 238 ? 26.453 28.469 0.208 1 97.94 238 LEU A N 1
ATOM 1824 C CA . LEU A 1 238 ? 27.078 28.406 1.521 1 97.94 238 LEU A CA 1
ATOM 1825 C C . LEU A 1 238 ? 28.609 28.375 1.393 1 97.94 238 LEU A C 1
ATOM 1827 O O . LEU A 1 238 ? 29.312 29.031 2.164 1 97.94 238 LEU A O 1
ATOM 1831 N N . HIS A 1 239 ? 29.094 27.594 0.486 1 98.06 239 HIS A N 1
ATOM 1832 C CA . HIS A 1 239 ? 30.531 27.531 0.255 1 98.06 239 HIS A CA 1
ATOM 1833 C C . HIS A 1 239 ? 31.078 28.891 -0.162 1 98.06 239 HIS A C 1
ATOM 1835 O O . HIS A 1 239 ? 32.156 29.281 0.262 1 98.06 239 HIS A O 1
ATOM 1841 N N . ALA A 1 240 ? 30.312 29.547 -1.021 1 97.69 240 ALA A N 1
ATOM 1842 C CA . ALA A 1 240 ? 30.719 30.891 -1.437 1 97.69 240 ALA A CA 1
ATOM 1843 C C . ALA A 1 240 ? 30.812 31.828 -0.24 1 97.69 240 ALA A C 1
ATOM 1845 O O . ALA A 1 240 ? 31.719 32.656 -0.165 1 97.69 240 ALA A O 1
ATOM 1846 N N . LEU A 1 241 ? 29.875 31.734 0.627 1 97.31 241 LEU A N 1
ATOM 1847 C CA . LEU A 1 241 ? 29.875 32.562 1.836 1 97.31 241 LEU A CA 1
ATOM 1848 C C . LEU A 1 241 ? 31.094 32.219 2.705 1 97.31 241 LEU A C 1
ATOM 1850 O O . LEU A 1 241 ? 31.719 33.125 3.264 1 97.31 241 LEU A O 1
ATOM 1854 N N . ILE A 1 242 ? 31.406 30.969 2.842 1 98.06 242 ILE A N 1
ATOM 1855 C CA . ILE A 1 242 ? 32.562 30.516 3.633 1 98.06 242 ILE A CA 1
ATOM 1856 C C . ILE A 1 242 ? 33.844 31.031 3.02 1 98.06 242 ILE A C 1
ATOM 1858 O O . ILE A 1 242 ? 34.75 31.469 3.74 1 98.06 242 ILE A O 1
ATOM 1862 N N . GLU A 1 243 ? 33.906 31 1.74 1 97.81 243 GLU A N 1
ATOM 1863 C CA . GLU A 1 243 ? 35.094 31.484 1.043 1 97.81 243 GLU A CA 1
ATOM 1864 C C . GLU A 1 243 ? 35.312 32.969 1.266 1 97.81 243 GLU A C 1
ATOM 1866 O O . GLU A 1 243 ? 36.438 33.438 1.42 1 97.81 243 GLU A O 1
ATOM 1871 N N . GLN A 1 244 ? 34.25 33.656 1.319 1 97.31 244 GLN A N 1
ATOM 1872 C CA . GLN A 1 244 ? 34.312 35.125 1.407 1 97.31 244 GLN A CA 1
ATOM 1873 C C . GLN A 1 244 ? 34.562 35.562 2.846 1 97.31 244 GLN A C 1
ATOM 1875 O O . GLN A 1 244 ? 35.312 36.5 3.088 1 97.31 244 GLN A O 1
ATOM 1880 N N . TYR A 1 245 ? 33.938 34.906 3.852 1 97.38 245 TYR A N 1
ATOM 1881 C CA . TYR A 1 245 ? 33.938 35.469 5.199 1 97.38 245 TYR A CA 1
ATOM 1882 C C . TYR A 1 245 ? 34.656 34.531 6.176 1 97.38 245 TYR A C 1
ATOM 1884 O O . TYR A 1 245 ? 34.938 34.938 7.309 1 97.38 245 TYR A O 1
ATOM 1892 N N . GLY A 1 246 ? 34.969 33.344 5.723 1 97.56 246 GLY A N 1
ATOM 1893 C CA . GLY A 1 246 ? 35.562 32.344 6.602 1 97.56 246 GLY A CA 1
ATOM 1894 C C . GLY A 1 246 ? 34.562 31.453 7.293 1 97.56 246 GLY A C 1
ATOM 1895 O O . GLY A 1 246 ? 33.469 31.922 7.672 1 97.56 246 GLY A O 1
ATOM 1896 N N . ALA A 1 247 ? 34.938 30.188 7.527 1 98.38 247 ALA A N 1
ATOM 1897 C CA . ALA A 1 247 ? 34.031 29.188 8.086 1 98.38 247 ALA A CA 1
ATOM 1898 C C . ALA A 1 247 ? 33.625 29.531 9.508 1 98.38 247 ALA A C 1
ATOM 1900 O O . ALA A 1 247 ? 32.469 29.406 9.883 1 98.38 247 ALA A O 1
ATOM 1901 N N . ASP A 1 248 ? 34.531 29.969 10.328 1 98.31 248 ASP A N 1
ATOM 1902 C CA . ASP A 1 248 ? 34.25 30.297 11.719 1 98.31 248 ASP A CA 1
ATOM 1903 C C . ASP A 1 248 ? 33.281 31.469 11.812 1 98.31 248 ASP A C 1
ATOM 1905 O O . ASP A 1 248 ? 32.375 31.469 12.656 1 98.31 248 ASP A O 1
ATOM 1909 N N . THR A 1 249 ? 33.5 32.469 10.969 1 98.19 249 THR A N 1
ATOM 1910 C CA . THR A 1 249 ? 32.625 33.625 10.961 1 98.19 249 THR A CA 1
ATOM 1911 C C . THR A 1 249 ? 31.203 33.25 10.562 1 98.19 249 THR A C 1
ATOM 1913 O O . THR A 1 249 ? 30.25 33.656 11.219 1 98.19 249 THR A O 1
ATOM 1916 N N . VAL A 1 250 ? 31.078 32.5 9.477 1 98.38 250 VAL A N 1
ATOM 1917 C CA . VAL A 1 250 ? 29.75 32.094 9.008 1 98.38 250 VAL A CA 1
ATOM 1918 C C . VAL A 1 250 ? 29.062 31.25 10.078 1 98.38 250 VAL A C 1
ATOM 1920 O O . VAL A 1 250 ? 27.875 31.453 10.359 1 98.38 250 VAL A O 1
ATOM 1923 N N . LYS A 1 251 ? 29.797 30.328 10.688 1 98.69 251 LYS A N 1
ATOM 1924 C CA . LYS A 1 251 ? 29.234 29.5 11.75 1 98.69 251 LYS A CA 1
ATOM 1925 C C . LYS A 1 251 ? 28.797 30.344 12.938 1 98.69 251 LYS A C 1
ATOM 1927 O O . LYS A 1 251 ? 27.75 30.125 13.523 1 98.69 251 LYS A O 1
ATOM 1932 N N . ALA A 1 252 ? 29.609 31.281 13.32 1 98.56 252 ALA A N 1
ATOM 1933 C CA . ALA A 1 252 ? 29.281 32.156 14.438 1 98.56 252 ALA A CA 1
ATOM 1934 C C . ALA A 1 252 ? 28 32.938 14.148 1 98.56 252 ALA A C 1
ATOM 1936 O O . ALA A 1 252 ? 27.172 33.156 15.047 1 98.56 252 ALA A O 1
ATOM 1937 N N . VAL A 1 253 ? 27.844 33.406 12.938 1 98.38 253 VAL A N 1
ATOM 1938 C CA . VAL A 1 253 ? 26.625 34.125 12.555 1 98.38 253 VAL A CA 1
ATOM 1939 C C . VAL A 1 253 ? 25.438 33.188 12.672 1 98.38 253 VAL A C 1
ATOM 1941 O O . VAL A 1 253 ? 24.375 33.562 13.172 1 98.38 253 VAL A O 1
ATOM 1944 N N . MET A 1 254 ? 25.562 31.922 12.219 1 98.38 254 MET A N 1
ATOM 1945 C CA . MET A 1 254 ? 24.484 30.938 12.312 1 98.38 254 MET A CA 1
ATOM 1946 C C . MET A 1 254 ? 24.062 30.75 13.758 1 98.38 254 MET A C 1
ATOM 1948 O O . MET A 1 254 ? 22.859 30.766 14.062 1 98.38 254 MET A O 1
ATOM 1952 N N . LYS A 1 255 ? 25.047 30.562 14.602 1 98.38 255 LYS A N 1
ATOM 1953 C CA . LYS A 1 255 ? 24.75 30.375 16.016 1 98.38 255 LYS A CA 1
ATOM 1954 C C . LYS A 1 255 ? 24.078 31.609 16.609 1 98.38 255 LYS A C 1
ATOM 1956 O O . LYS A 1 255 ? 23.125 31.5 17.375 1 98.38 255 LYS A O 1
ATOM 1961 N N . ARG A 1 256 ? 24.547 32.75 16.297 1 98.06 256 ARG A N 1
ATOM 1962 C CA . ARG A 1 256 ? 24 34 16.828 1 98.06 256 ARG A CA 1
ATOM 1963 C C . ARG A 1 256 ? 22.578 34.219 16.344 1 98.06 256 ARG A C 1
ATOM 1965 O O . ARG A 1 256 ? 21.734 34.75 17.078 1 98.06 256 ARG A O 1
ATOM 1972 N N . MET A 1 257 ? 22.344 33.906 15.109 1 97.62 257 MET A N 1
ATOM 1973 C CA . MET A 1 257 ? 20.984 34.031 14.586 1 97.62 257 MET A CA 1
ATOM 1974 C C . MET A 1 257 ? 20 33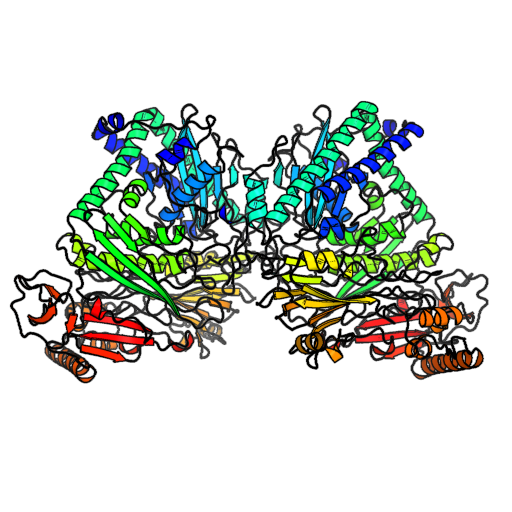.281 15.461 1 97.62 257 MET A C 1
ATOM 1976 O O . MET A 1 257 ? 18.938 33.812 15.812 1 97.62 257 MET A O 1
ATOM 1980 N N . MET A 1 258 ? 20.297 32.062 15.859 1 97.75 258 MET A N 1
ATOM 1981 C CA . MET A 1 258 ? 19.422 31.25 16.703 1 97.75 258 MET A CA 1
ATOM 1982 C C . MET A 1 258 ? 19.328 31.828 18.109 1 97.75 258 MET A C 1
ATOM 1984 O O . MET A 1 258 ? 18.234 31.891 18.688 1 97.75 258 MET A O 1
ATOM 1988 N N . ASN A 1 259 ? 20.438 32.25 18.625 1 97.5 259 ASN A N 1
ATOM 1989 C CA . ASN A 1 259 ? 20.469 32.844 19.953 1 97.5 259 ASN A CA 1
ATOM 1990 C C . ASN A 1 259 ? 19.641 34.156 20.016 1 97.5 259 ASN A C 1
ATOM 1992 O O . ASN A 1 259 ? 18.953 34.406 20.984 1 97.5 259 ASN A O 1
ATOM 1996 N N . ASP A 1 260 ? 19.766 34.906 18.969 1 96.69 260 ASP A N 1
ATOM 1997 C CA . ASP A 1 260 ? 19.031 36.188 18.906 1 96.69 260 ASP A CA 1
ATOM 1998 C C . ASP A 1 260 ? 17.516 35.938 18.828 1 96.69 260 ASP A C 1
ATOM 2000 O O . ASP A 1 260 ? 16.734 36.625 19.469 1 96.69 260 ASP A O 1
ATOM 2004 N N . ALA A 1 261 ? 17.141 35.031 18.016 1 97.19 261 ALA A N 1
ATOM 2005 C CA . ALA A 1 261 ? 15.719 34.688 17.906 1 97.19 261 ALA A CA 1
ATOM 2006 C C . ALA A 1 261 ? 15.164 34.25 19.25 1 97.19 261 ALA A C 1
ATOM 2008 O O . ALA A 1 261 ? 14.062 34.656 19.656 1 97.19 261 ALA A O 1
ATOM 2009 N N . GLU A 1 262 ? 15.914 33.375 19.953 1 97.81 262 GLU A N 1
ATOM 2010 C CA . GLU A 1 262 ? 15.516 32.938 21.281 1 97.81 262 GLU A CA 1
ATOM 2011 C C . GLU A 1 262 ? 15.383 34.094 22.25 1 97.81 262 GLU A C 1
ATOM 2013 O O . GLU A 1 262 ? 14.383 34.219 22.969 1 97.81 262 GLU A O 1
ATOM 2018 N N . ALA A 1 263 ? 16.375 34.938 22.25 1 97.69 263 ALA A N 1
ATOM 2019 C CA . ALA A 1 263 ? 16.406 36.062 23.188 1 97.69 263 ALA A CA 1
ATOM 2020 C C . ALA A 1 263 ? 15.234 37 22.922 1 97.69 263 ALA A C 1
ATOM 2022 O O . ALA A 1 263 ? 14.609 37.5 23.875 1 97.69 263 ALA A O 1
ATOM 2023 N N . ARG A 1 264 ? 14.969 37.25 21.719 1 97.12 264 ARG A N 1
ATOM 2024 C CA . ARG A 1 264 ? 13.891 38.156 21.359 1 97.12 264 ARG A CA 1
ATOM 2025 C C . ARG A 1 264 ? 12.531 37.594 21.75 1 97.12 264 ARG A C 1
ATOM 2027 O O . ARG A 1 264 ? 11.672 38.312 22.266 1 97.12 264 ARG A O 1
ATOM 2034 N N . LEU A 1 265 ? 12.297 36.312 21.5 1 97.44 265 LEU A N 1
ATOM 2035 C CA . LEU A 1 265 ? 11.031 35.719 21.875 1 97.44 265 LEU A CA 1
ATOM 2036 C C . LEU A 1 265 ? 10.875 35.688 23.391 1 97.44 265 LEU A C 1
ATOM 2038 O O . LEU A 1 265 ? 9.789 35.969 23.906 1 97.44 265 LEU A O 1
ATOM 2042 N N . ARG A 1 266 ? 11.938 35.375 24.094 1 97.81 266 ARG A N 1
ATOM 2043 C CA . ARG A 1 266 ? 11.891 35.375 25.562 1 97.81 266 ARG A CA 1
ATOM 2044 C C . ARG A 1 266 ? 11.578 36.75 26.109 1 97.81 266 ARG A C 1
ATOM 2046 O O . ARG A 1 266 ? 10.875 36.906 27.109 1 97.81 266 ARG A O 1
ATOM 2053 N N . THR A 1 267 ? 12.164 37.719 25.469 1 96.5 267 THR A N 1
ATOM 2054 C CA . THR A 1 267 ? 11.891 39.094 25.875 1 96.5 267 THR A CA 1
ATOM 2055 C C . THR A 1 267 ? 10.414 39.438 25.688 1 96.5 267 THR A C 1
ATOM 2057 O O . THR A 1 267 ? 9.781 40.031 26.562 1 96.5 267 THR A O 1
ATOM 2060 N N . LYS A 1 268 ? 9.898 39.031 24.594 1 94 268 LYS A N 1
ATOM 2061 C CA . LYS A 1 268 ? 8.484 39.25 24.312 1 94 268 LYS A CA 1
ATOM 2062 C C . LYS A 1 268 ? 7.605 38.531 25.344 1 94 268 LYS A C 1
ATOM 2064 O O . LYS A 1 268 ? 6.613 39.094 25.812 1 94 268 LYS A O 1
ATOM 2069 N N . LEU A 1 269 ? 7.969 37.344 25.672 1 95.69 269 LEU A N 1
ATOM 2070 C CA . LEU A 1 269 ? 7.203 36.531 26.609 1 95.69 269 LEU A CA 1
ATOM 2071 C C . LEU A 1 269 ? 7.238 37.156 28 1 95.69 269 LEU A C 1
ATOM 2073 O O . LEU A 1 269 ? 6.238 37.156 28.719 1 95.69 269 LEU A O 1
ATOM 2077 N N . ARG A 1 270 ? 8.367 37.75 28.359 1 95.44 270 ARG A N 1
ATOM 2078 C CA . ARG A 1 270 ? 8.492 38.375 29.672 1 95.44 270 ARG A CA 1
ATOM 2079 C C . ARG A 1 270 ? 7.562 39.594 29.797 1 95.44 270 ARG A C 1
ATOM 2081 O O . ARG A 1 270 ? 7.098 39.906 30.891 1 95.44 270 ARG A O 1
ATOM 2088 N N . ALA A 1 271 ? 7.277 40.156 28.672 1 91.06 271 ALA A N 1
ATOM 2089 C CA . ALA A 1 271 ? 6.426 41.344 28.672 1 91.06 271 ALA A CA 1
ATOM 2090 C C . ALA A 1 271 ? 4.953 40.938 28.766 1 91.06 271 ALA A C 1
ATOM 2092 O O . ALA A 1 271 ? 4.105 41.781 29.062 1 91.06 271 ALA A O 1
ATOM 2093 N N . LEU A 1 272 ? 4.648 39.781 28.594 1 90.75 272 LEU A N 1
ATOM 2094 C CA . LEU A 1 272 ? 3.273 39.281 28.625 1 90.75 272 LEU A CA 1
ATOM 2095 C C . LEU A 1 272 ? 2.934 38.719 30 1 90.75 272 LEU A C 1
ATOM 2097 O O . LEU A 1 272 ? 3.818 38.25 30.719 1 90.75 272 LEU A O 1
ATOM 2101 N N . PRO A 1 273 ? 1.736 38.812 30.391 1 85.06 273 PRO A N 1
ATOM 2102 C CA . PRO A 1 273 ? 1.365 38.281 31.703 1 85.06 273 PRO A CA 1
ATOM 2103 C C . PRO A 1 273 ? 1.466 36.781 31.781 1 85.06 273 PRO A C 1
ATOM 2105 O O . PRO A 1 273 ? 1.206 36.094 30.781 1 85.06 273 PRO A O 1
ATOM 2108 N N . ASP A 1 274 ? 1.85 36.25 32.938 1 91.62 274 ASP A N 1
ATOM 2109 C CA . ASP A 1 274 ? 1.777 34.812 33.188 1 91.62 274 ASP A CA 1
ATOM 2110 C C . ASP A 1 274 ? 0.327 34.344 33.281 1 91.62 274 ASP A C 1
ATOM 2112 O O . ASP A 1 274 ? -0.561 35.125 33.625 1 91.62 274 ASP A O 1
ATOM 2116 N N . GLY A 1 275 ? 0.102 33.125 32.812 1 90.56 275 GLY A N 1
ATOM 2117 C CA . GLY A 1 275 ? -1.244 32.562 32.875 1 90.56 275 GLY A CA 1
ATOM 2118 C C . GLY A 1 275 ? -1.396 31.281 32.094 1 90.56 275 GLY A C 1
ATOM 2119 O O . GLY A 1 275 ? -0.406 30.703 31.641 1 90.56 275 GLY A O 1
ATOM 2120 N N . SER A 1 276 ? -2.611 30.812 32.188 1 92.31 276 SER A N 1
ATOM 2121 C CA . SER A 1 276 ? -2.967 29.594 31.453 1 92.31 276 SER A CA 1
ATOM 2122 C C . SER A 1 276 ? -4.238 29.797 30.641 1 92.31 276 SER A C 1
ATOM 2124 O O . SER A 1 276 ? -5.188 30.438 31.094 1 92.31 276 SER A O 1
ATOM 2126 N N . TRP A 1 277 ? -4.258 29.312 29.469 1 92.31 277 TRP A N 1
ATOM 2127 C CA . TRP A 1 277 ? -5.391 29.359 28.547 1 92.31 277 TRP A CA 1
ATOM 2128 C C . TRP A 1 277 ? -5.645 28 27.922 1 92.31 277 TRP A C 1
ATOM 2130 O O . TRP A 1 277 ? -4.699 27.281 27.594 1 92.31 277 TRP A O 1
ATOM 2140 N N . SER A 1 278 ? -6.918 27.641 27.781 1 93.31 278 SER A N 1
ATOM 2141 C CA . SER A 1 278 ? -7.254 26.328 27.25 1 93.31 278 SER A CA 1
ATOM 2142 C C . SER A 1 278 ? -8.203 26.438 26.047 1 93.31 278 SER A C 1
ATOM 2144 O O . SER A 1 278 ? -9.008 27.375 25.984 1 93.31 278 SER A O 1
ATOM 2146 N N . ALA A 1 279 ? -8.07 25.547 25.125 1 94.56 279 ALA A N 1
ATOM 2147 C CA . ALA A 1 279 ? -8.938 25.422 23.953 1 94.56 279 ALA A CA 1
ATOM 2148 C C . ALA A 1 279 ? -9.156 23.969 23.594 1 94.56 279 ALA A C 1
ATOM 2150 O O . ALA A 1 279 ? -8.25 23.141 23.75 1 94.56 279 ALA A O 1
ATOM 2151 N N . THR A 1 280 ? -10.359 23.609 23.172 1 95.94 280 THR A N 1
ATOM 2152 C CA . THR A 1 280 ? -10.719 22.281 22.734 1 95.94 280 THR A CA 1
ATOM 2153 C C . THR A 1 280 ? -11.453 22.328 21.391 1 95.94 280 THR A C 1
ATOM 2155 O O . THR A 1 280 ? -12.312 23.188 21.188 1 95.94 280 THR A O 1
ATOM 2158 N N . GLY A 1 281 ? -11.016 21.516 20.484 1 96.44 281 GLY A N 1
ATOM 2159 C CA . GLY A 1 281 ? -11.664 21.375 19.188 1 96.44 281 GLY A CA 1
ATOM 2160 C C . GLY A 1 281 ? -11.891 19.922 18.797 1 96.44 281 GLY A C 1
ATOM 2161 O O . GLY A 1 281 ? -11.477 19.016 19.5 1 96.44 281 GLY A O 1
ATOM 2162 N N . TYR A 1 282 ? -12.602 19.719 17.625 1 97.25 282 TYR A N 1
ATOM 2163 C CA . TYR A 1 282 ? -13.008 18.375 17.25 1 97.25 282 TYR A CA 1
ATOM 2164 C C . TYR A 1 282 ? -12.781 18.125 15.766 1 97.25 282 TYR A C 1
ATOM 2166 O O . TYR A 1 282 ? -13.008 19.016 14.945 1 97.25 282 TYR A O 1
ATOM 2174 N N . GLN A 1 283 ? -12.32 16.922 15.469 1 97.19 283 GLN A N 1
ATOM 2175 C CA . GLN A 1 283 ? -12.445 16.359 14.125 1 97.19 283 GLN A CA 1
ATOM 2176 C C . GLN A 1 283 ? -13.773 15.625 13.961 1 97.19 283 GLN A C 1
ATOM 2178 O O . GLN A 1 283 ? -14.117 14.766 14.781 1 97.19 283 GLN A O 1
ATOM 2183 N N . ASP A 1 284 ? -14.547 15.961 12.93 1 97.44 284 ASP A N 1
ATOM 2184 C CA . ASP A 1 284 ? -15.766 15.203 12.664 1 97.44 284 ASP A CA 1
ATOM 2185 C C . ASP A 1 284 ? -15.5 14.039 11.719 1 97.44 284 ASP A C 1
ATOM 2187 O O . ASP A 1 284 ? -15.297 14.242 10.516 1 97.44 284 ASP A O 1
ATOM 2191 N N . GLN A 1 285 ? -15.625 12.836 12.227 1 97.31 285 GLN A N 1
ATOM 2192 C CA . GLN A 1 285 ? -15.336 11.555 11.586 1 97.31 285 GLN A CA 1
ATOM 2193 C C . GLN A 1 285 ? -13.836 11.297 11.516 1 97.31 285 GLN A C 1
ATOM 2195 O O . GLN A 1 285 ? -13.039 12.234 11.539 1 97.31 285 GLN A O 1
ATOM 2200 N N . SER A 1 286 ? -13.453 10.055 11.516 1 97.12 286 SER A N 1
ATOM 2201 C CA . SER A 1 286 ? -12.047 9.68 11.484 1 97.12 286 SER A CA 1
ATOM 2202 C C . SER A 1 286 ? -11.719 8.867 10.234 1 97.12 286 SER A C 1
ATOM 2204 O O . SER A 1 286 ? -10.555 8.75 9.852 1 97.12 286 SER A O 1
ATOM 2206 N N . HIS A 1 287 ? -12.656 8.289 9.594 1 96.56 287 HIS A N 1
ATOM 2207 C CA . HIS A 1 287 ? -12.523 7.441 8.414 1 96.56 287 HIS A CA 1
ATOM 2208 C C . HIS A 1 287 ? -13.875 7.176 7.766 1 96.56 287 HIS A C 1
ATOM 2210 O O . HIS A 1 287 ? -14.914 7.586 8.289 1 96.56 287 HIS A O 1
ATOM 2216 N N . GLU A 1 288 ? -13.852 6.574 6.598 1 96.06 288 GLU A N 1
ATOM 2217 C CA . GLU A 1 288 ? -15.086 6.242 5.887 1 96.06 288 GLU A CA 1
ATOM 2218 C C . GLU A 1 288 ? -16.047 5.465 6.781 1 96.06 288 GLU A C 1
ATOM 2220 O O . GLU A 1 288 ? -15.664 4.461 7.387 1 96.06 288 GLU A O 1
ATOM 2225 N N . GLY A 1 289 ? -17.203 5.926 6.949 1 95.44 289 GLY A N 1
ATOM 2226 C CA . GLY A 1 289 ? -18.25 5.25 7.707 1 95.44 289 GLY A CA 1
ATOM 2227 C C . GLY A 1 289 ? -18.312 5.699 9.148 1 95.44 289 GLY A C 1
ATOM 2228 O O . GLY A 1 289 ? -19.297 5.426 9.844 1 95.44 289 GLY A O 1
ATOM 2229 N N . ASP A 1 290 ? -17.297 6.34 9.664 1 96.94 290 ASP A N 1
ATOM 2230 C CA . ASP A 1 290 ? -17.297 6.836 11.039 1 96.94 290 ASP A CA 1
ATOM 2231 C C . ASP A 1 290 ? -18.312 7.965 11.211 1 96.94 290 ASP A C 1
ATOM 2233 O O . ASP A 1 290 ? -18.5 8.781 10.305 1 96.94 290 ASP A O 1
ATOM 2237 N N . ARG A 1 291 ? -18.969 8.094 12.352 1 97.94 291 ARG A N 1
ATOM 2238 C CA . ARG A 1 291 ? -19.922 9.148 12.656 1 97.94 291 ARG A CA 1
ATOM 2239 C C . ARG A 1 291 ? -19.641 9.758 14.031 1 97.94 291 ARG A C 1
ATOM 2241 O O . ARG A 1 291 ? -20.547 10.305 14.672 1 97.94 291 ARG A O 1
ATOM 2248 N N . GLY A 1 292 ? -18.422 9.586 14.477 1 97.56 292 GLY A N 1
ATOM 2249 C CA . GLY A 1 292 ? -18.031 10.109 15.773 1 97.56 292 GLY A CA 1
ATOM 2250 C C . GLY A 1 292 ? -17.344 11.461 15.688 1 97.56 292 GLY A C 1
ATOM 2251 O O . GLY A 1 292 ? -17 11.922 14.594 1 97.56 292 GLY A O 1
ATOM 2252 N N . LEU A 1 293 ? -17.203 12.133 16.891 1 97.81 293 LEU A N 1
ATOM 2253 C CA . LEU A 1 293 ? -16.359 13.305 17.078 1 97.81 293 LEU A CA 1
ATOM 2254 C C . LEU A 1 293 ? -15.086 12.953 17.844 1 97.81 293 LEU A C 1
ATOM 2256 O O . LEU A 1 293 ? -15.125 12.156 18.781 1 97.81 293 LEU A O 1
ATOM 2260 N N . HIS A 1 294 ? -14.008 13.461 17.438 1 98 294 HIS A N 1
ATOM 2261 C CA . HIS A 1 294 ? -12.703 13.148 18.016 1 98 294 HIS A CA 1
ATOM 2262 C C . HIS A 1 294 ? -12.023 14.406 18.547 1 98 294 HIS A C 1
ATOM 2264 O O . HIS A 1 294 ? -11.672 15.305 17.781 1 98 294 HIS A O 1
ATOM 2270 N N . LYS A 1 295 ? -11.719 14.391 19.75 1 97.38 295 LYS A N 1
ATOM 2271 C CA . LYS A 1 295 ? -11.375 15.602 20.5 1 97.38 295 LYS A CA 1
ATOM 2272 C C . LYS A 1 295 ? -9.859 15.812 20.531 1 97.38 295 LYS A C 1
ATOM 2274 O O . LYS A 1 295 ? -9.102 14.859 20.719 1 97.38 295 LYS A O 1
ATOM 2279 N N . ILE A 1 296 ? -9.422 17.062 20.312 1 97.75 296 ILE A N 1
ATOM 2280 C CA . ILE A 1 296 ? -8.07 17.531 20.609 1 97.75 296 ILE A CA 1
ATOM 2281 C C . ILE A 1 296 ? -8.141 18.703 21.594 1 97.75 296 ILE A C 1
ATOM 2283 O O . ILE A 1 296 ? -8.914 19.641 21.391 1 97.75 296 ILE A O 1
ATOM 2287 N N . THR A 1 297 ? -7.371 18.625 22.641 1 96.75 297 THR A N 1
ATOM 2288 C CA . THR A 1 297 ? -7.391 19.688 23.641 1 96.75 297 THR A CA 1
ATOM 2289 C C . THR A 1 297 ? -5.973 20.141 23.969 1 96.75 297 THR A C 1
ATOM 2291 O O . THR A 1 297 ? -5.012 19.391 23.781 1 96.75 297 THR A O 1
ATOM 2294 N N . VAL A 1 298 ? -5.828 21.438 24.344 1 97 298 VAL A N 1
ATOM 2295 C CA . VAL A 1 298 ? -4.523 21.969 24.719 1 97 298 VAL A CA 1
ATOM 2296 C C . VAL A 1 298 ? -4.688 23 25.828 1 97 298 VAL A C 1
ATOM 2298 O O . VAL A 1 298 ? -5.668 23.75 25.859 1 97 298 VAL A O 1
ATOM 2301 N N . THR A 1 299 ? -3.83 22.969 26.781 1 96.38 299 THR A N 1
ATOM 2302 C CA . THR A 1 299 ? -3.629 24.047 27.75 1 96.38 299 THR A CA 1
ATOM 2303 C C . THR A 1 299 ? -2.266 24.719 27.547 1 96.38 299 THR A C 1
ATOM 2305 O O . THR A 1 299 ? -1.231 24.047 27.625 1 96.38 299 THR A O 1
ATOM 2308 N N . THR A 1 300 ? -2.305 25.984 27.203 1 96.62 300 THR A N 1
ATOM 2309 C CA . THR A 1 300 ? -1.091 26.781 27.047 1 96.62 300 THR A CA 1
ATOM 2310 C C . THR A 1 300 ? -0.757 27.5 28.344 1 96.62 300 THR A C 1
ATOM 2312 O O . THR A 1 300 ? -1.567 28.281 28.859 1 96.62 300 THR A O 1
ATOM 2315 N N . ILE A 1 301 ? 0.453 27.234 28.844 1 96.75 301 ILE A N 1
ATOM 2316 C CA . ILE A 1 301 ? 0.892 27.828 30.094 1 96.75 301 ILE A CA 1
ATOM 2317 C C . ILE A 1 301 ? 2.08 28.75 29.844 1 96.75 301 ILE A C 1
ATOM 2319 O O . ILE A 1 301 ? 3.059 28.344 29.203 1 96.75 301 ILE A O 1
ATOM 2323 N N . LYS A 1 302 ? 2.012 29.953 30.219 1 96.38 302 LYS A N 1
ATOM 2324 C CA . LYS A 1 302 ? 3.104 30.906 30.141 1 96.38 302 LYS A CA 1
ATOM 2325 C C . LYS A 1 302 ? 3.646 31.25 31.516 1 96.38 302 LYS A C 1
ATOM 2327 O O . LYS A 1 302 ? 2.91 31.734 32.375 1 96.38 302 LYS A O 1
ATOM 2332 N N . ARG A 1 303 ? 4.863 31.016 31.797 1 96.75 303 ARG A N 1
ATOM 2333 C CA . ARG A 1 303 ? 5.586 31.359 33 1 96.75 303 ARG A CA 1
ATOM 2334 C C . ARG A 1 303 ? 6.922 32.031 32.688 1 96.75 303 ARG A C 1
ATOM 2336 O O . ARG A 1 303 ? 7.816 31.391 32.125 1 96.75 303 ARG A O 1
ATOM 2343 N N . GLY A 1 304 ? 7.02 33.219 33.094 1 97 304 GLY A N 1
ATOM 2344 C CA . GLY A 1 304 ? 8.242 33.938 32.781 1 97 304 GLY A CA 1
ATOM 2345 C C . GLY A 1 304 ? 8.469 34.125 31.281 1 97 304 GLY A C 1
ATOM 2346 O O . GLY A 1 304 ? 7.668 34.75 30.594 1 97 304 GLY A O 1
ATOM 2347 N N . ASP A 1 305 ? 9.523 33.5 30.812 1 97.88 305 ASP A N 1
ATOM 2348 C CA . ASP A 1 305 ? 9.891 33.625 29.406 1 97.88 305 ASP A CA 1
ATOM 2349 C C . ASP A 1 305 ? 9.719 32.312 28.672 1 97.88 305 ASP A C 1
ATOM 2351 O O . ASP A 1 305 ? 10.445 32.031 27.719 1 97.88 305 ASP A O 1
ATOM 2355 N N . HIS A 1 306 ? 8.805 31.531 29.219 1 97.88 306 HIS A N 1
ATOM 2356 C CA . HIS A 1 306 ? 8.688 30.172 28.703 1 97.88 306 HIS A CA 1
ATOM 2357 C C . HIS A 1 306 ? 7.227 29.766 28.578 1 97.88 306 HIS A C 1
ATOM 2359 O O . HIS A 1 306 ? 6.387 30.156 29.391 1 97.88 306 HIS A O 1
ATOM 2365 N N . LEU A 1 307 ? 6.992 28.984 27.484 1 98.19 307 LEU A N 1
ATOM 2366 C CA . LEU A 1 307 ? 5.66 28.438 27.234 1 98.19 307 LEU A CA 1
ATOM 2367 C C . LEU A 1 307 ? 5.645 26.922 27.406 1 98.19 307 LEU A C 1
ATOM 2369 O O . LEU A 1 307 ? 6.664 26.266 27.188 1 98.19 307 LEU A O 1
ATOM 2373 N N . THR A 1 308 ? 4.543 26.406 27.859 1 98.38 308 THR A N 1
ATOM 2374 C CA . THR A 1 308 ? 4.254 24.969 27.844 1 98.38 308 THR A CA 1
ATOM 2375 C C . THR A 1 308 ? 2.924 24.688 27.156 1 98.38 308 THR A C 1
ATOM 2377 O O . THR A 1 308 ? 1.896 25.266 27.516 1 98.38 308 THR A O 1
ATOM 2380 N N . PHE A 1 309 ? 2.932 23.875 26.172 1 98.5 309 PHE A N 1
ATOM 2381 C CA . PHE A 1 309 ? 1.713 23.406 25.531 1 98.5 309 PHE A CA 1
ATOM 2382 C C . PHE A 1 309 ? 1.369 22 26 1 98.5 309 PHE A C 1
ATOM 2384 O O . PHE A 1 309 ? 2.053 21.031 25.656 1 98.5 309 PHE A O 1
ATOM 2391 N N . ASP A 1 310 ? 0.372 21.859 26.797 1 98.38 310 ASP A N 1
ATOM 2392 C CA . ASP A 1 310 ? -0.043 20.594 27.391 1 98.38 310 ASP A CA 1
ATOM 2393 C C . ASP A 1 310 ? -1.265 20.016 26.672 1 98.38 310 ASP A C 1
ATOM 2395 O O . ASP A 1 310 ? -2.365 20.562 26.781 1 98.38 310 ASP A O 1
ATOM 2399 N N . PHE A 1 311 ? -1.093 18.875 26.031 1 98.5 311 PHE A N 1
ATOM 2400 C CA . PHE A 1 311 ? -2.143 18.281 25.219 1 98.5 311 PHE A CA 1
ATOM 2401 C C . PHE A 1 311 ? -2.826 17.141 25.953 1 98.5 311 PHE A C 1
ATOM 2403 O O . PHE A 1 311 ? -3.594 16.391 25.359 1 98.5 311 PHE A O 1
ATOM 2410 N N . THR A 1 312 ? -2.572 17 27.188 1 97.62 312 THR A N 1
ATOM 2411 C CA . THR A 1 312 ? -3.18 15.938 27.984 1 97.62 312 THR A CA 1
ATOM 2412 C C . THR A 1 312 ? -4.699 15.984 27.875 1 97.62 312 THR A C 1
ATOM 2414 O O . THR A 1 312 ? -5.309 17.047 28.031 1 97.62 312 THR A O 1
ATOM 2417 N N . GLY A 1 313 ? -5.27 14.836 27.594 1 96.56 313 GLY A N 1
ATOM 2418 C CA . GLY A 1 313 ? -6.715 14.758 27.453 1 96.56 313 GLY A CA 1
ATOM 2419 C C . GLY A 1 313 ? -7.168 14.609 26.016 1 96.56 313 GLY A C 1
ATOM 2420 O O . GLY A 1 313 ? -8.344 14.375 25.75 1 96.56 313 GLY A O 1
ATOM 2421 N N . THR A 1 314 ? -6.266 14.734 25.016 1 98.19 314 THR A N 1
ATOM 2422 C CA . THR A 1 314 ? -6.566 14.484 23.609 1 98.19 314 THR A CA 1
ATOM 2423 C C . THR A 1 314 ? -6.977 13.039 23.391 1 98.19 314 THR A C 1
ATOM 2425 O O . THR A 1 314 ? -6.43 12.125 24.016 1 98.19 314 THR A O 1
ATOM 2428 N N . ASP A 1 315 ? -7.922 12.781 22.531 1 98.12 315 ASP A N 1
ATOM 2429 C CA . ASP A 1 315 ? -8.469 11.453 22.281 1 98.12 315 ASP A CA 1
ATOM 2430 C C . ASP A 1 315 ? -7.418 10.523 21.688 1 98.12 315 ASP A C 1
ATOM 2432 O O . ASP A 1 315 ? -6.426 10.984 21.109 1 98.12 315 ASP A O 1
ATOM 2436 N N . PRO A 1 316 ? -7.66 9.188 21.828 1 97.25 316 PRO A N 1
ATOM 2437 C CA . PRO A 1 316 ? -6.77 8.211 21.203 1 97.25 316 PRO A CA 1
ATOM 2438 C C . PRO A 1 316 ? -6.762 8.312 19.672 1 97.25 316 PRO A C 1
ATOM 2440 O O . PRO A 1 316 ? -7.73 8.797 19.078 1 97.25 316 PRO A O 1
ATOM 2443 N N . GLN A 1 317 ? -5.609 7.922 19.078 1 97.31 317 GLN A N 1
ATOM 2444 C CA . GLN A 1 317 ? -5.523 7.895 17.609 1 97.31 317 GLN A CA 1
ATOM 2445 C C . GLN A 1 317 ? -6.68 7.105 17.016 1 97.31 317 GLN A C 1
ATOM 2447 O O . GLN A 1 317 ? -7.152 6.133 17.594 1 97.31 317 GLN A O 1
ATOM 2452 N N . ALA A 1 318 ? -7.137 7.535 15.758 1 96.5 318 ALA A N 1
ATOM 2453 C CA . ALA A 1 318 ? -8.32 6.969 15.117 1 96.5 318 ALA A CA 1
ATOM 2454 C C . ALA A 1 318 ? -8.273 7.148 13.602 1 96.5 318 ALA A C 1
ATOM 2456 O O . ALA A 1 318 ? -7.988 8.242 13.117 1 96.5 318 ALA A O 1
ATOM 2457 N N . GLY A 1 319 ? -8.516 6.086 12.891 1 95.62 319 GLY A N 1
ATOM 2458 C CA . GLY A 1 319 ? -8.602 6.172 11.445 1 95.62 319 GLY A CA 1
ATOM 2459 C C . GLY A 1 319 ? -7.43 6.898 10.82 1 95.62 319 GLY A C 1
ATOM 2460 O O . GLY A 1 319 ? -6.277 6.66 11.188 1 95.62 319 GLY A O 1
ATOM 2461 N N . VAL A 1 320 ? -7.805 7.824 9.844 1 95.88 320 VAL A N 1
ATOM 2462 C CA . VAL A 1 320 ? -6.773 8.492 9.055 1 95.88 320 VAL A CA 1
ATOM 2463 C C . VAL A 1 320 ? -6.426 9.836 9.695 1 95.88 320 VAL A C 1
ATOM 2465 O O . VAL A 1 320 ? -5.453 10.484 9.305 1 95.88 320 VAL A O 1
ATOM 2468 N N . ILE A 1 321 ? -7.109 10.242 10.742 1 97 321 ILE A N 1
ATOM 2469 C CA . ILE A 1 321 ? -7 11.602 11.273 1 97 321 ILE A CA 1
ATOM 2470 C C . ILE A 1 321 ? -5.992 11.625 12.422 1 97 321 ILE A C 1
ATOM 2472 O O . ILE A 1 321 ? -6.32 12.047 13.531 1 97 321 ILE A O 1
ATOM 2476 N N . ASN A 1 322 ? -4.77 11.234 12.164 1 97.62 322 ASN A N 1
ATOM 2477 C CA . ASN A 1 322 ? -3.686 11.242 13.141 1 97.62 322 ASN A CA 1
ATOM 2478 C C . ASN A 1 322 ? -2.475 12.016 12.625 1 97.62 322 ASN A C 1
ATOM 2480 O O . ASN A 1 322 ? -2.277 12.133 11.414 1 97.62 322 ASN A O 1
ATOM 2484 N N . CYS A 1 323 ? -1.799 12.586 13.484 1 97.62 323 CYS A N 1
ATOM 2485 C CA . CYS A 1 323 ? -0.473 13.078 13.125 1 97.62 323 CYS A CA 1
ATOM 2486 C C . CYS A 1 323 ? 0.569 12.625 14.141 1 97.62 323 CYS A C 1
ATOM 2488 O O . CYS A 1 323 ? 0.224 12.242 15.258 1 97.62 323 CYS A O 1
ATOM 2490 N N . THR A 1 324 ? 1.763 12.586 13.75 1 97.69 324 THR A N 1
ATOM 2491 C CA . THR A 1 324 ? 2.877 12.18 14.594 1 97.69 324 THR A CA 1
ATOM 2492 C C . THR A 1 324 ? 3.34 13.336 15.477 1 97.69 324 THR A C 1
ATOM 2494 O O . THR A 1 324 ? 2.764 14.422 15.438 1 97.69 324 THR A O 1
ATOM 2497 N N . TYR A 1 325 ? 4.332 13.078 16.266 1 97.81 325 TYR A N 1
ATOM 2498 C CA . TYR A 1 325 ? 4.945 14.117 17.094 1 97.81 325 TYR A CA 1
ATOM 2499 C C . TYR A 1 325 ? 5.414 15.281 16.219 1 97.81 325 TYR A C 1
ATOM 2501 O O . TYR A 1 325 ? 5.258 16.438 16.609 1 97.81 325 TYR A O 1
ATOM 2509 N N . ALA A 1 326 ? 6.012 14.969 15.102 1 97.56 326 ALA A N 1
ATOM 2510 C CA . ALA A 1 326 ? 6.441 16.016 14.172 1 97.56 326 ALA A CA 1
ATOM 2511 C C . ALA A 1 326 ? 5.262 16.875 13.727 1 97.56 326 ALA A C 1
ATOM 2513 O O . ALA A 1 326 ? 5.402 18.094 13.562 1 97.56 326 ALA A O 1
ATOM 2514 N N . GLY A 1 327 ? 4.164 16.203 13.484 1 97.5 327 GLY A N 1
ATOM 2515 C CA . GLY A 1 327 ? 2.961 16.938 13.117 1 97.5 327 GLY A CA 1
ATOM 2516 C C . GLY A 1 327 ? 2.486 17.891 14.203 1 97.5 327 GLY A C 1
ATOM 2517 O O . GLY A 1 327 ? 2.088 19.016 13.922 1 97.5 327 GLY A O 1
ATOM 2518 N N . MET A 1 328 ? 2.498 17.422 15.406 1 97.62 328 MET A N 1
ATOM 2519 C CA . MET A 1 328 ? 2.129 18.266 16.531 1 97.62 328 MET A CA 1
ATOM 2520 C C . MET A 1 328 ? 3.041 19.484 16.625 1 97.62 328 MET A C 1
ATOM 2522 O O . MET A 1 328 ? 2.564 20.609 16.797 1 97.62 328 MET A O 1
ATOM 2526 N N . ARG A 1 329 ? 4.32 19.234 16.469 1 97.31 329 ARG A N 1
ATOM 2527 C CA . ARG A 1 329 ? 5.289 20.328 16.469 1 97.31 329 ARG A CA 1
ATOM 2528 C C . ARG A 1 329 ? 5.016 21.312 15.344 1 97.31 329 ARG A C 1
ATOM 2530 O O . ARG A 1 329 ? 5.117 22.516 15.531 1 97.31 329 ARG A O 1
ATOM 2537 N N . GLY A 1 330 ? 4.738 20.734 14.195 1 96.81 330 GLY A N 1
ATOM 2538 C CA . GLY A 1 330 ? 4.352 21.578 13.086 1 96.81 330 GLY A CA 1
ATOM 2539 C C . GLY A 1 330 ? 3.156 22.453 13.391 1 96.81 330 GLY A C 1
ATOM 2540 O O . GLY A 1 330 ? 3.104 23.609 12.969 1 96.81 330 GLY A O 1
ATOM 2541 N N . GLY A 1 331 ? 2.178 21.906 14.07 1 96.88 331 GLY A N 1
ATOM 2542 C CA . GLY A 1 331 ? 1.03 22.688 14.508 1 96.88 331 GLY A CA 1
ATOM 2543 C C . GLY A 1 331 ? 1.402 23.844 15.43 1 96.88 331 GLY A C 1
ATOM 2544 O O . GLY A 1 331 ? 0.858 24.938 15.305 1 96.88 331 GLY A O 1
ATOM 2545 N N . VAL A 1 332 ? 2.307 23.609 16.328 1 97 332 VAL A N 1
ATOM 2546 C CA . VAL A 1 332 ? 2.773 24.656 17.234 1 97 332 VAL A CA 1
ATOM 2547 C C . VAL A 1 332 ? 3.424 25.781 16.438 1 97 332 VAL A C 1
ATOM 2549 O O . VAL A 1 332 ? 3.145 26.953 16.672 1 97 332 VAL A O 1
ATOM 2552 N N . MET A 1 333 ? 4.215 25.391 15.5 1 95.38 333 MET A N 1
ATOM 2553 C CA . MET A 1 333 ? 4.969 26.375 14.727 1 95.38 333 MET A CA 1
ATOM 2554 C C . MET A 1 333 ? 4.039 27.188 13.82 1 95.38 333 MET A C 1
ATOM 2556 O O . MET A 1 333 ? 4.277 28.375 13.586 1 95.38 333 MET A O 1
ATOM 2560 N N . LEU A 1 334 ? 3.033 26.562 13.383 1 92.75 334 LEU A N 1
ATOM 2561 C CA . LEU A 1 334 ? 2.02 27.234 12.578 1 92.75 334 LEU A CA 1
ATOM 2562 C C . LEU A 1 334 ? 1.45 28.438 13.305 1 92.75 334 LEU A C 1
ATOM 2564 O O . LEU A 1 334 ? 1.177 29.469 12.688 1 92.75 334 LEU A O 1
ATOM 2568 N N . ALA A 1 335 ? 1.282 28.312 14.547 1 94.31 335 ALA A N 1
ATOM 2569 C CA . ALA A 1 335 ? 0.676 29.375 15.352 1 94.31 335 ALA A CA 1
ATOM 2570 C C . ALA A 1 335 ? 1.734 30.344 15.883 1 94.31 335 ALA A C 1
ATOM 2572 O O . ALA A 1 335 ? 1.551 31.562 15.836 1 94.31 335 ALA A O 1
ATOM 2573 N N . LEU A 1 336 ? 2.834 29.812 16.312 1 94.69 336 LEU A N 1
ATOM 2574 C CA . LEU A 1 336 ? 3.85 30.578 17.016 1 94.69 336 LEU A CA 1
ATOM 2575 C C . LEU A 1 336 ? 4.516 31.594 16.094 1 94.69 336 LEU A C 1
ATOM 2577 O O . LEU A 1 336 ? 4.738 32.75 16.469 1 94.69 336 LEU A O 1
ATOM 2581 N N . LEU A 1 337 ? 4.84 31.203 14.914 1 92.75 337 LEU A N 1
ATOM 2582 C CA . LEU A 1 337 ? 5.633 32.031 14.016 1 92.75 337 LEU A CA 1
ATOM 2583 C C . LEU A 1 337 ? 4.867 33.281 13.617 1 92.75 337 LEU A C 1
ATOM 2585 O O . LEU A 1 337 ? 5.336 34.406 13.852 1 92.75 337 LEU A O 1
ATOM 2589 N N . PRO A 1 338 ? 3.688 33.125 13.164 1 88.25 338 PRO A N 1
ATOM 2590 C CA . PRO A 1 338 ? 2.99 34.344 12.75 1 88.25 338 PRO A CA 1
ATOM 2591 C C . PRO A 1 338 ? 2.494 35.188 13.93 1 88.25 338 PRO A C 1
ATOM 2593 O O . PRO A 1 338 ? 2.416 36.406 13.844 1 88.25 338 PRO A O 1
ATOM 2596 N N . ILE A 1 339 ? 2.178 34.594 15.031 1 91.19 339 ILE A N 1
ATOM 2597 C CA . ILE A 1 339 ? 1.502 35.312 16.109 1 91.19 339 ILE A CA 1
ATOM 2598 C C . ILE A 1 339 ? 2.537 35.938 17.047 1 91.19 339 ILE A C 1
ATOM 2600 O O . ILE A 1 339 ? 2.391 37.062 17.453 1 91.19 339 ILE A O 1
ATOM 2604 N N . LEU A 1 340 ? 3.582 35.188 17.328 1 92.38 340 LEU A N 1
ATOM 2605 C CA . LEU A 1 340 ? 4.523 35.656 18.344 1 92.38 340 LEU A CA 1
ATOM 2606 C C . LEU A 1 340 ? 5.844 36.062 17.703 1 92.38 340 LEU A C 1
ATOM 2608 O O . LEU A 1 340 ? 6.574 36.906 18.25 1 92.38 340 LEU A O 1
ATOM 2612 N N . ALA A 1 341 ? 6.16 35.469 16.516 1 90.25 341 ALA A N 1
ATOM 2613 C CA . ALA A 1 341 ? 7.492 35.688 15.969 1 90.25 341 ALA A CA 1
ATOM 2614 C C . ALA A 1 341 ? 7.414 36.438 14.641 1 90.25 341 ALA A C 1
ATOM 2616 O O . ALA A 1 341 ? 8.328 36.344 13.812 1 90.25 341 ALA A O 1
ATOM 2617 N N . ASN A 1 342 ? 6.441 37.125 14.375 1 86.12 342 ASN A N 1
ATOM 2618 C CA . ASN A 1 342 ? 6.25 37.781 13.094 1 86.12 342 ASN A CA 1
ATOM 2619 C C . ASN A 1 342 ? 7.312 38.844 12.859 1 86.12 342 ASN A C 1
ATOM 2621 O O . ASN A 1 342 ? 7.574 39.219 11.711 1 86.12 342 ASN A O 1
ATOM 2625 N N . ASP A 1 343 ? 7.969 39.344 13.867 1 88.19 343 ASP A N 1
ATOM 2626 C CA . ASP A 1 343 ? 8.984 40.375 13.766 1 88.19 343 ASP A CA 1
ATOM 2627 C C . ASP A 1 343 ? 10.359 39.844 14.172 1 88.19 343 ASP A C 1
ATOM 2629 O O . ASP A 1 343 ? 11.258 40.625 14.5 1 88.19 343 ASP A O 1
ATOM 2633 N N . ILE A 1 344 ? 10.422 38.594 14.328 1 90.44 344 ILE A N 1
ATOM 2634 C CA . ILE A 1 344 ? 11.648 37.875 14.664 1 90.44 344 ILE A CA 1
ATOM 2635 C C . ILE A 1 344 ? 12.078 37 13.5 1 90.44 344 ILE A C 1
ATOM 2637 O O . ILE A 1 344 ? 11.234 36.375 12.852 1 90.44 344 ILE A O 1
ATOM 2641 N N . PRO A 1 345 ? 13.367 37.094 13.203 1 87.25 345 PRO A N 1
ATOM 2642 C CA . PRO A 1 345 ? 13.797 36.156 12.18 1 87.25 345 PRO A CA 1
ATOM 2643 C C . PRO A 1 345 ? 13.438 34.688 12.523 1 87.25 345 PRO A C 1
ATOM 2645 O O . PRO A 1 345 ? 13.531 34.281 13.68 1 87.25 345 PRO A O 1
ATOM 2648 N N . TRP A 1 346 ? 13.078 33.969 11.523 1 89.94 346 TRP A N 1
ATOM 2649 C CA . TRP A 1 346 ? 12.594 32.625 11.75 1 89.94 346 TRP A CA 1
ATOM 2650 C C . TRP A 1 346 ? 13.75 31.641 11.852 1 89.94 346 TRP A C 1
ATOM 2652 O O . TRP A 1 346 ? 13.867 30.719 11.031 1 89.94 346 TRP A O 1
ATOM 2662 N N . SER A 1 347 ? 14.555 31.812 12.836 1 95.56 347 SER A N 1
ATOM 2663 C CA . SER A 1 347 ? 15.539 30.828 13.266 1 95.56 347 SER A CA 1
ATOM 2664 C C . SER A 1 347 ? 14.93 29.828 14.242 1 95.56 347 SER A C 1
ATOM 2666 O O . SER A 1 347 ? 15.086 29.953 15.461 1 95.56 347 SER A O 1
ATOM 2668 N N . ALA A 1 348 ? 14.328 28.844 13.664 1 94.94 348 ALA A N 1
ATOM 2669 C CA . ALA A 1 348 ? 13.484 27.906 14.406 1 94.94 348 ALA A CA 1
ATOM 2670 C C . ALA A 1 348 ? 14.273 27.203 15.5 1 94.94 348 ALA A C 1
ATOM 2672 O O . ALA A 1 348 ? 13.734 26.875 16.562 1 94.94 348 ALA A O 1
ATOM 2673 N N . GLY A 1 349 ? 15.562 26.969 15.281 1 95.94 349 GLY A N 1
ATOM 2674 C CA . GLY A 1 349 ? 16.391 26.328 16.297 1 95.94 349 GLY A CA 1
ATOM 2675 C C . GLY A 1 349 ? 16.406 27.078 17.609 1 95.94 349 GLY A C 1
ATOM 2676 O O . GLY A 1 349 ? 16.547 26.484 18.672 1 95.94 349 GLY A O 1
ATOM 2677 N N . GLY A 1 350 ? 16.359 28.422 17.531 1 96.94 350 GLY A N 1
ATOM 2678 C CA . GLY A 1 350 ? 16.297 29.234 18.734 1 96.94 350 GLY A CA 1
ATOM 2679 C C . GLY A 1 350 ? 14.883 29.375 19.281 1 96.94 350 GLY A C 1
ATOM 2680 O O . GLY A 1 350 ? 14.68 29.328 20.5 1 96.94 350 GLY A O 1
ATOM 2681 N N . LEU A 1 351 ? 13.961 29.5 18.406 1 97.19 351 LEU A N 1
ATOM 2682 C CA . LEU A 1 351 ? 12.57 29.734 18.797 1 97.19 351 LEU A CA 1
ATOM 2683 C C . LEU A 1 351 ? 12.008 28.531 19.531 1 97.19 351 LEU A C 1
ATOM 2685 O O . LEU A 1 351 ? 11.258 28.672 20.484 1 97.19 351 LEU A O 1
ATOM 2689 N N . MET A 1 352 ? 12.359 27.344 19.141 1 96.38 352 MET A N 1
ATOM 2690 C CA . MET A 1 352 ? 11.773 26.125 19.688 1 96.38 352 MET A CA 1
ATOM 2691 C C . MET A 1 352 ? 12.336 25.812 21.062 1 96.38 352 MET A C 1
ATOM 2693 O O . MET A 1 352 ? 11.836 24.938 21.766 1 96.38 352 MET A O 1
ATOM 2697 N N . ARG A 1 353 ? 13.375 26.578 21.5 1 96.81 353 ARG A N 1
ATOM 2698 C CA . ARG A 1 353 ? 13.914 26.438 22.844 1 96.81 353 ARG A CA 1
ATOM 2699 C C . ARG A 1 353 ? 13 27.109 23.875 1 96.81 353 ARG A C 1
ATOM 2701 O O . ARG A 1 353 ? 13.133 26.875 25.078 1 96.81 353 ARG A O 1
ATOM 2708 N N . CYS A 1 354 ? 12.023 27.797 23.391 1 97.81 354 CYS A N 1
ATOM 2709 C CA . CYS A 1 354 ? 11.242 28.656 24.266 1 97.81 354 CYS A CA 1
ATOM 2710 C C . CYS A 1 354 ? 9.953 27.969 24.703 1 97.81 354 CYS A C 1
ATOM 2712 O O . CYS A 1 354 ? 9.141 28.562 25.422 1 97.81 354 CYS A O 1
ATOM 2714 N N . PHE A 1 355 ? 9.75 26.688 24.312 1 97.75 355 PHE A N 1
ATOM 2715 C CA . PHE A 1 355 ? 8.531 26.031 24.75 1 97.75 355 PHE A CA 1
ATOM 2716 C C . PHE A 1 355 ? 8.766 24.531 24.953 1 97.75 355 PHE A C 1
ATOM 2718 O O . PHE A 1 355 ? 9.727 23.984 24.422 1 97.75 355 PHE A O 1
ATOM 2725 N N . ASP A 1 356 ? 7.855 23.938 25.766 1 97.75 356 ASP A N 1
ATOM 2726 C CA . ASP A 1 356 ? 7.805 22.484 25.953 1 97.75 356 ASP A CA 1
ATOM 2727 C C . ASP A 1 356 ? 6.477 21.922 25.469 1 97.75 356 ASP A C 1
ATOM 2729 O O . ASP A 1 356 ? 5.457 22.609 25.484 1 97.75 356 ASP A O 1
ATOM 2733 N N . LEU A 1 357 ? 6.562 20.719 25.016 1 98 357 LEU A N 1
ATOM 2734 C CA . LEU A 1 357 ? 5.371 19.984 24.609 1 98 357 LEU A CA 1
ATOM 2735 C C . LEU A 1 357 ? 5.102 18.828 25.547 1 98 357 LEU A C 1
ATOM 2737 O O . LEU A 1 357 ? 5.977 17.984 25.766 1 98 357 LEU A O 1
ATOM 2741 N N . VAL A 1 358 ? 3.936 18.812 26.125 1 98.31 358 VAL A N 1
ATOM 2742 C CA . VAL A 1 358 ? 3.49 17.703 26.969 1 98.31 358 VAL A CA 1
ATOM 2743 C C . VAL A 1 358 ? 2.375 16.938 26.266 1 98.31 358 VAL A C 1
ATOM 2745 O O . VAL A 1 358 ? 1.337 17.5 25.922 1 98.31 358 VAL A O 1
ATOM 2748 N N . THR A 1 359 ? 2.58 15.734 26.016 1 97.25 359 THR A N 1
ATOM 2749 C CA . THR A 1 359 ? 1.598 14.938 25.297 1 97.25 359 THR A CA 1
ATOM 2750 C C . THR A 1 359 ? 1.738 13.453 25.641 1 97.25 359 THR A C 1
ATOM 2752 O O . THR A 1 359 ? 2.787 13.023 26.125 1 97.25 359 THR A O 1
ATOM 2755 N N . GLU A 1 360 ? 0.686 12.68 25.422 1 96.31 360 GLU A N 1
ATOM 2756 C CA . GLU A 1 360 ? 0.703 11.227 25.547 1 96.31 360 GLU A CA 1
ATOM 2757 C C . GLU A 1 360 ? 0.862 10.555 24.188 1 96.31 360 GLU A C 1
ATOM 2759 O O . GLU A 1 360 ? 0.4 11.086 23.172 1 96.31 360 GLU A O 1
ATOM 2764 N N . GLU A 1 361 ? 1.501 9.391 24.172 1 94.5 361 GLU A N 1
ATOM 2765 C CA . GLU A 1 361 ? 1.596 8.617 22.938 1 94.5 361 GLU A CA 1
ATOM 2766 C C . GLU A 1 361 ? 0.267 7.941 22.609 1 94.5 361 GLU A C 1
ATOM 2768 O O . GLU A 1 361 ? -0.53 7.656 23.5 1 94.5 361 GLU A O 1
ATOM 2773 N N . GLY A 1 362 ? 0.035 7.734 21.359 1 95.69 362 GLY A N 1
ATOM 2774 C CA . GLY A 1 362 ? -1.16 7.023 20.938 1 95.69 362 GLY A CA 1
ATOM 2775 C C . GLY A 1 362 ? -2.391 7.91 20.875 1 95.69 362 GLY A C 1
ATOM 2776 O O . GLY A 1 362 ? -3.516 7.426 21.016 1 95.69 362 GLY A O 1
ATOM 2777 N N . THR A 1 363 ? -2.168 9.188 20.797 1 97.75 363 THR A N 1
ATOM 2778 C CA . THR A 1 363 ? -3.275 10.125 20.672 1 97.75 363 THR A CA 1
ATOM 2779 C C . THR A 1 36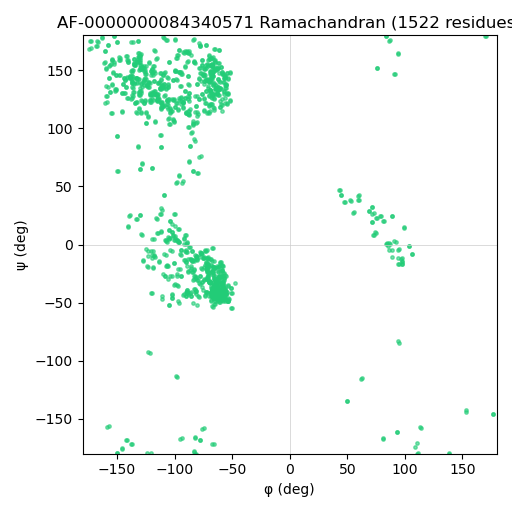3 ? -3.342 10.695 19.25 1 97.75 363 THR A C 1
ATOM 2781 O O . THR A 1 363 ? -2.451 10.453 18.438 1 97.75 363 THR A O 1
ATOM 2784 N N . LEU A 1 364 ? -4.355 11.508 18.953 1 98.12 364 LEU A N 1
ATOM 2785 C CA . LEU A 1 364 ? -4.609 12.062 17.625 1 98.12 364 LEU A CA 1
ATOM 2786 C C . LEU A 1 364 ? -3.439 12.922 17.156 1 98.12 364 LEU A C 1
ATOM 2788 O O . LEU A 1 364 ? -3.16 13.008 15.961 1 98.12 364 LEU A O 1
ATOM 2792 N N . ASN A 1 365 ? -2.785 13.594 18.094 1 97.94 365 ASN A N 1
ATOM 2793 C CA . ASN A 1 365 ? -1.729 14.508 17.672 1 97.94 365 ASN A CA 1
ATOM 2794 C C . ASN A 1 365 ? -0.352 14 18.094 1 97.94 365 ASN A C 1
ATOM 2796 O O . ASN A 1 365 ? 0.619 14.758 18.094 1 97.94 365 ASN A O 1
ATOM 2800 N N . ASN A 1 366 ? -0.233 12.812 18.531 1 97.62 366 ASN A N 1
ATOM 2801 C CA . ASN A 1 366 ? 1.001 12.086 18.797 1 97.62 366 ASN A CA 1
ATOM 2802 C C . ASN A 1 366 ? 0.824 10.586 18.594 1 97.62 366 ASN A C 1
ATOM 2804 O O . ASN A 1 366 ? 1.034 9.789 19.516 1 97.62 366 ASN A O 1
ATOM 2808 N N . ALA A 1 367 ? 0.55 10.273 17.422 1 97.06 367 ALA A N 1
ATOM 2809 C CA . ALA A 1 367 ? 0.177 8.906 17.062 1 97.06 367 ALA A CA 1
ATOM 2810 C C . ALA A 1 367 ? 1.398 7.992 17.031 1 97.06 367 ALA A C 1
ATOM 2812 O O . ALA A 1 367 ? 2.492 8.422 16.656 1 97.06 367 ALA A O 1
ATOM 2813 N N . THR A 1 368 ? 1.195 6.766 17.406 1 95.25 368 THR A N 1
ATOM 2814 C CA . THR A 1 368 ? 2.234 5.746 17.344 1 95.25 368 THR A CA 1
ATOM 2815 C C . THR A 1 368 ? 2.078 4.875 16.109 1 95.25 368 THR A C 1
ATOM 2817 O O . THR A 1 368 ? 0.965 4.688 15.609 1 95.25 368 THR A O 1
ATOM 2820 N N . PHE A 1 369 ? 3.166 4.367 15.609 1 95.12 369 PHE A N 1
ATOM 2821 C CA . PHE A 1 369 ? 3.158 3.43 14.492 1 95.12 369 PHE A CA 1
ATOM 2822 C C . PHE A 1 369 ? 2.453 2.135 14.883 1 95.12 369 PHE A C 1
ATOM 2824 O O . PHE A 1 369 ? 2.623 1.639 15.992 1 95.12 369 PHE A O 1
ATOM 2831 N N . PRO A 1 370 ? 1.579 1.594 14.047 1 95.19 370 PRO A N 1
ATOM 2832 C CA . PRO A 1 370 ? 1.41 1.884 12.625 1 95.19 370 PRO A CA 1
ATOM 2833 C C . PRO A 1 370 ? 0.123 2.648 12.328 1 95.19 370 PRO A C 1
ATOM 2835 O O . PRO A 1 370 ? -0.56 2.355 11.344 1 95.19 370 PRO A O 1
ATOM 2838 N N . ALA A 1 371 ? -0.283 3.639 13.07 1 96.12 371 ALA A N 1
ATOM 2839 C CA . ALA A 1 371 ? -1.488 4.422 12.805 1 96.12 371 ALA A CA 1
ATOM 2840 C C . ALA A 1 371 ? -1.438 5.059 11.422 1 96.12 371 ALA A C 1
ATOM 2842 O O . ALA A 1 371 ? -0.36 5.383 10.922 1 96.12 371 ALA A O 1
ATOM 2843 N N . ALA A 1 372 ? -2.621 5.188 10.797 1 96.75 372 ALA A N 1
ATOM 2844 C CA . ALA A 1 372 ? -2.701 5.969 9.562 1 96.75 372 ALA A CA 1
ATOM 2845 C C . ALA A 1 372 ? -2.5 7.453 9.844 1 96.75 372 ALA A C 1
ATOM 2847 O O . ALA A 1 372 ? -2.982 7.973 10.859 1 96.75 372 ALA A O 1
ATOM 2848 N N . VAL A 1 373 ? -1.746 8.172 8.922 1 97.06 373 VAL A N 1
ATOM 2849 C CA . VAL A 1 373 ? -1.424 9.555 9.234 1 97.06 373 VAL A CA 1
ATOM 2850 C C . VAL A 1 373 ? -1.527 10.406 7.973 1 97.06 373 VAL A C 1
ATOM 2852 O O . VAL A 1 373 ? -1.033 11.539 7.934 1 97.06 373 VAL A O 1
ATOM 2855 N N . SER A 1 374 ? -2.135 9.945 6.941 1 95.31 374 SER A N 1
ATOM 2856 C CA . SER A 1 374 ? -2.174 10.656 5.664 1 95.31 374 SER A CA 1
ATOM 2857 C C . SER A 1 374 ? -2.805 12.039 5.82 1 95.31 374 SER A C 1
ATOM 2859 O O . SER A 1 374 ? -2.416 12.984 5.133 1 95.31 374 SER A O 1
ATOM 2861 N N . ARG A 1 375 ? -3.752 12.195 6.707 1 95.62 375 ARG A N 1
ATOM 2862 C CA . ARG A 1 375 ? -4.43 13.469 6.922 1 95.62 375 ARG A CA 1
ATOM 2863 C C . ARG A 1 375 ? -3.729 14.289 8 1 95.62 375 ARG A C 1
ATOM 2865 O O . ARG A 1 375 ? -4.219 15.344 8.406 1 95.62 375 ARG A O 1
ATOM 2872 N N . GLY A 1 376 ? -2.645 13.898 8.438 1 95.12 376 GLY A N 1
ATOM 2873 C CA . GLY A 1 376 ? -1.945 14.438 9.586 1 95.12 376 GLY A CA 1
ATOM 2874 C C . GLY A 1 376 ? -1.797 15.945 9.547 1 95.12 376 GLY A C 1
ATOM 2875 O O . GLY A 1 376 ? -2.289 16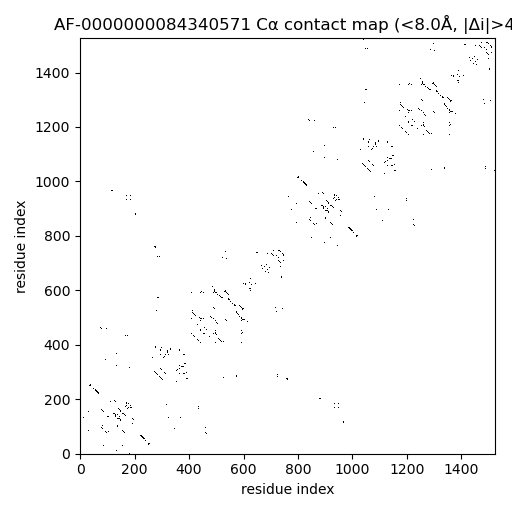.656 10.43 1 95.12 376 GLY A O 1
ATOM 2876 N N . PRO A 1 377 ? -1.226 16.484 8.477 1 94.31 377 PRO A N 1
ATOM 2877 C CA . PRO A 1 377 ? -0.986 17.922 8.453 1 94.31 377 PRO A CA 1
ATOM 2878 C C . PRO A 1 377 ? -2.273 18.734 8.32 1 94.31 377 PRO A C 1
ATOM 2880 O O . PRO A 1 377 ? -2.385 19.828 8.883 1 94.31 377 PRO A O 1
ATOM 2883 N N . ILE A 1 378 ? -3.266 18.188 7.656 1 94.25 378 ILE A N 1
ATOM 2884 C CA . ILE A 1 378 ? -4.426 18.984 7.27 1 94.25 378 ILE A CA 1
ATOM 2885 C C . ILE A 1 378 ? -5.609 18.641 8.164 1 94.25 378 ILE A C 1
ATOM 2887 O O . ILE A 1 378 ? -6.723 19.125 7.949 1 94.25 378 ILE A O 1
ATOM 2891 N N . GLY A 1 379 ? -5.383 17.859 9.117 1 94.94 379 GLY A N 1
ATOM 2892 C CA . GLY A 1 379 ? -6.375 17.547 10.133 1 94.94 379 GLY A CA 1
ATOM 2893 C C . GLY A 1 379 ? -5.91 17.859 11.547 1 94.94 379 GLY A C 1
ATOM 2894 O O . GLY A 1 379 ? -6.016 19 12 1 94.94 379 GLY A O 1
ATOM 2895 N N . PRO A 1 380 ? -5.34 16.844 12.195 1 96.44 380 PRO A N 1
ATOM 2896 C CA . PRO A 1 380 ? -5.008 17.062 13.609 1 96.44 380 PRO A CA 1
ATOM 2897 C C . PRO A 1 380 ? -3.904 18.094 13.805 1 96.44 380 PRO A C 1
ATOM 2899 O O . PRO A 1 380 ? -3.943 18.875 14.766 1 96.44 380 PRO A O 1
ATOM 2902 N N . ALA A 1 381 ? -2.891 18.125 12.969 1 97.38 381 ALA A N 1
ATOM 2903 C CA . ALA A 1 381 ? -1.844 19.141 13.117 1 97.38 381 ALA A CA 1
ATOM 2904 C C . ALA A 1 381 ? -2.402 20.547 12.922 1 97.38 381 ALA A C 1
ATOM 2906 O O . ALA A 1 381 ? -2.039 21.469 13.656 1 97.38 381 ALA A O 1
ATOM 2907 N N . TRP A 1 382 ? -3.207 20.672 11.938 1 97 382 TRP A N 1
ATOM 2908 C CA . TRP A 1 382 ? -3.854 21.953 11.664 1 97 382 TRP A CA 1
ATOM 2909 C C . TRP A 1 382 ? -4.727 22.391 12.836 1 97 382 TRP A C 1
ATOM 2911 O O . TRP A 1 382 ? -4.66 23.547 13.281 1 97 382 TRP A O 1
ATOM 2921 N N . LEU A 1 383 ? -5.543 21.5 13.297 1 97.19 383 LEU A N 1
ATOM 2922 C CA . LEU A 1 383 ? -6.414 21.828 14.422 1 97.19 383 LEU A CA 1
ATOM 2923 C C . LEU A 1 383 ? -5.594 22.156 15.664 1 97.19 383 LEU A C 1
ATOM 2925 O O . LEU A 1 383 ? -5.945 23.062 16.422 1 97.19 383 LEU A O 1
ATOM 2929 N N . THR A 1 384 ? -4.562 21.375 15.859 1 97.38 384 THR A N 1
ATOM 2930 C CA . THR A 1 384 ? -3.648 21.688 16.953 1 97.38 384 THR A CA 1
ATOM 2931 C C . THR A 1 384 ? -3.145 23.125 16.859 1 97.38 384 THR A C 1
ATOM 2933 O O . THR A 1 384 ? -3.16 23.859 17.844 1 97.38 384 THR A O 1
ATOM 2936 N N . GLY A 1 385 ? -2.717 23.5 15.688 1 96.88 385 GLY A N 1
ATOM 2937 C CA . GLY A 1 385 ? -2.25 24.859 15.461 1 96.88 385 GLY A CA 1
ATOM 2938 C C . GLY A 1 385 ? -3.32 25.906 15.711 1 96.88 385 GLY A C 1
ATOM 2939 O O . GLY A 1 385 ? -3.043 26.953 16.297 1 96.88 385 GLY A O 1
ATOM 2940 N N . SER A 1 386 ? -4.504 25.641 15.297 1 96.75 386 SER A N 1
ATOM 2941 C CA . SER A 1 386 ? -5.617 26.562 15.484 1 96.75 386 SER A CA 1
ATOM 2942 C C . SER A 1 386 ? -5.93 26.766 16.969 1 96.75 386 SER A C 1
ATOM 2944 O O . SER A 1 386 ? -6.227 27.875 17.391 1 96.75 386 SER A O 1
ATOM 2946 N N . LEU A 1 387 ? -5.91 25.688 17.688 1 96.69 387 LEU A N 1
ATOM 2947 C CA . LEU A 1 387 ? -6.207 25.75 19.109 1 96.69 387 LEU A CA 1
ATOM 2948 C C . LEU A 1 387 ? -5.125 26.531 19.859 1 96.69 387 LEU A C 1
ATOM 2950 O O . LEU A 1 387 ? -5.426 27.312 20.766 1 96.69 387 LEU A O 1
ATOM 2954 N N . ILE A 1 388 ? -3.93 26.312 19.469 1 97.12 388 ILE A N 1
ATOM 2955 C CA . ILE A 1 388 ? -2.828 27.062 20.062 1 97.12 388 ILE A CA 1
ATOM 2956 C C . ILE A 1 388 ? -2.965 28.547 19.703 1 97.12 388 ILE A C 1
ATOM 2958 O O . ILE A 1 388 ? -2.77 29.406 20.562 1 97.12 388 ILE A O 1
ATOM 2962 N N . ALA A 1 389 ? -3.227 28.812 18.484 1 96.31 389 ALA A N 1
ATOM 2963 C CA . ALA A 1 389 ? -3.424 30.188 18.047 1 96.31 389 ALA A CA 1
ATOM 2964 C C . ALA A 1 389 ? -4.516 30.859 18.875 1 96.31 389 ALA A C 1
ATOM 2966 O O . ALA A 1 389 ? -4.41 32.062 19.203 1 96.31 389 ALA A O 1
ATOM 2967 N N . GLU A 1 390 ? -5.562 30.156 19.109 1 95.31 390 GLU A N 1
ATOM 2968 C CA . GLU A 1 390 ? -6.648 30.672 19.938 1 95.31 390 GLU A CA 1
ATOM 2969 C C . GLU A 1 390 ? -6.152 31.031 21.328 1 95.31 390 GLU A C 1
ATOM 2971 O O . GLU A 1 390 ? -6.445 32.125 21.844 1 95.31 390 GLU A O 1
ATOM 2976 N N . CYS A 1 391 ? -5.398 30.156 21.938 1 95.06 391 CYS A N 1
ATOM 2977 C CA . CYS A 1 391 ? -4.848 30.391 23.266 1 95.06 391 CYS A CA 1
ATOM 2978 C C . CYS A 1 391 ? -3.9 31.594 23.25 1 95.06 391 CYS A C 1
ATOM 2980 O O . CYS A 1 391 ? -3.973 32.438 24.125 1 95.06 391 CYS A O 1
ATOM 2982 N N . LEU A 1 392 ? -3.025 31.625 22.266 1 95.75 392 LEU A N 1
ATOM 2983 C CA . LEU A 1 392 ? -2.072 32.719 22.172 1 95.75 392 LEU A CA 1
ATOM 2984 C C . LEU A 1 392 ? -2.793 34.031 21.953 1 95.75 392 LEU A C 1
ATOM 2986 O O . LEU A 1 392 ? -2.402 35.062 22.516 1 95.75 392 LEU A O 1
ATOM 2990 N N . SER A 1 393 ? -3.768 34.031 21.156 1 95.06 393 SER A N 1
ATOM 2991 C CA . SER A 1 393 ? -4.531 35.25 20.906 1 95.06 393 SER A CA 1
ATOM 2992 C C . SER A 1 393 ? -5.219 35.75 22.172 1 95.06 393 SER A C 1
ATOM 2994 O O . SER A 1 393 ? -5.277 36.969 22.406 1 95.06 393 SER A O 1
ATOM 2996 N N . GLN A 1 394 ? -5.773 34.844 22.922 1 92.25 394 GLN A N 1
ATOM 2997 C CA . GLN A 1 394 ? -6.379 35.219 24.203 1 92.25 394 GLN A CA 1
ATOM 2998 C C . GLN A 1 394 ? -5.344 35.844 25.125 1 92.25 394 GLN A C 1
ATOM 3000 O O . GLN A 1 394 ? -5.637 36.844 25.828 1 92.25 394 GLN A O 1
ATOM 3005 N N . MET A 1 395 ? -4.172 35.281 25.125 1 92 395 MET A N 1
ATOM 3006 C CA . MET A 1 395 ? -3.072 35.812 25.922 1 92 395 MET A CA 1
ATOM 3007 C C . MET A 1 395 ? -2.713 37.219 25.453 1 92 395 MET A C 1
ATOM 3009 O O . MET A 1 395 ? -2.562 38.125 26.281 1 92 395 MET A O 1
ATOM 3013 N N . LEU A 1 396 ? -2.611 37.406 24.172 1 93.19 396 LEU A N 1
ATOM 3014 C CA . LEU A 1 396 ? -2.178 38.688 23.609 1 93.19 396 LEU A CA 1
ATOM 3015 C C . LEU A 1 396 ? -3.252 39.75 23.781 1 93.19 396 LEU A C 1
ATOM 3017 O O . LEU A 1 396 ? -2.943 40.938 23.828 1 93.19 396 LEU A O 1
ATOM 3021 N N . ASP A 1 397 ? -4.469 39.344 23.844 1 91.25 397 ASP A N 1
ATOM 3022 C CA . ASP A 1 397 ? -5.582 40.281 23.984 1 91.25 397 ASP A CA 1
ATOM 3023 C C . ASP A 1 397 ? -5.457 41.094 25.266 1 91.25 397 ASP A C 1
ATOM 3025 O O . ASP A 1 397 ? -6.051 42.156 25.391 1 91.25 397 ASP A O 1
ATOM 3029 N N . ARG A 1 398 ? -4.648 40.656 26.125 1 87 398 ARG A N 1
ATOM 3030 C CA . ARG A 1 398 ? -4.496 41.312 27.422 1 87 398 ARG A CA 1
ATOM 3031 C C . ARG A 1 398 ? -3.42 42.375 27.375 1 87 398 ARG A C 1
ATOM 3033 O O . ARG A 1 398 ? -3.205 43.094 28.359 1 87 398 ARG A O 1
ATOM 3040 N N . ASP A 1 399 ? -2.795 42.438 26.297 1 87.62 399 ASP A N 1
ATOM 3041 C CA . ASP A 1 399 ? -1.719 43.406 26.109 1 87.62 399 ASP A CA 1
ATOM 3042 C C . ASP A 1 399 ? -2.074 44.438 25.047 1 87.62 399 ASP A C 1
ATOM 3044 O O . ASP A 1 399 ? -2.611 44.062 23.984 1 87.62 399 ASP A O 1
ATOM 3048 N N . LEU A 1 400 ? -1.729 45.656 25.328 1 81.94 400 LEU A N 1
ATOM 3049 C CA . LEU A 1 400 ? -2.113 46.75 24.438 1 81.94 400 LEU A CA 1
ATOM 3050 C C . LEU A 1 400 ? -1.266 46.719 23.172 1 81.94 400 LEU A C 1
ATOM 3052 O O . LEU A 1 400 ? -1.782 46.938 22.062 1 81.94 400 LEU A O 1
ATOM 3056 N N . GLU A 1 401 ? -0.045 46.531 23.328 1 83.69 401 GLU A N 1
ATOM 3057 C CA . GLU A 1 401 ? 0.858 46.594 22.188 1 83.69 401 GLU A CA 1
ATOM 3058 C C . GLU A 1 401 ? 0.824 45.312 21.391 1 83.69 401 GLU A C 1
ATOM 3060 O O . GLU A 1 401 ? 0.677 45.312 20.156 1 83.69 401 GLU A O 1
ATOM 3065 N N . LEU A 1 402 ? 0.843 44.188 22.047 1 84.88 402 LEU A N 1
ATOM 3066 C CA . LEU A 1 402 ? 0.91 42.906 21.375 1 84.88 402 LEU A CA 1
ATOM 3067 C C . LEU A 1 402 ? -0.483 42.438 20.984 1 84.88 402 LEU A C 1
ATOM 3069 O O . LEU A 1 402 ? -0.622 41.5 20.156 1 84.88 402 LEU A O 1
ATOM 3073 N N . GLY A 1 403 ? -1.471 43.062 21.5 1 87.38 403 GLY A N 1
ATOM 3074 C CA . GLY A 1 403 ? -2.848 42.781 21.141 1 87.38 403 GLY A CA 1
ATOM 3075 C C . GLY A 1 403 ? -3.139 43 19.672 1 87.38 403 GLY A C 1
ATOM 3076 O O . GLY A 1 403 ? -4.113 42.438 19.141 1 87.38 403 GLY A O 1
ATOM 3077 N N . LYS A 1 404 ? -2.285 43.656 19.016 1 85.31 404 LYS A N 1
ATOM 3078 C CA . LYS A 1 404 ? -2.426 43.906 17.594 1 85.31 404 LYS A CA 1
ATOM 3079 C C . LYS A 1 404 ? -2.277 42.625 16.781 1 85.31 404 LYS A C 1
ATOM 3081 O O . LYS A 1 404 ? -2.725 42.531 15.641 1 85.31 404 LYS A O 1
ATOM 3086 N N . ASN A 1 405 ? -1.711 41.625 17.391 1 89.19 405 ASN A N 1
ATOM 3087 C CA . ASN A 1 405 ? -1.469 40.375 16.703 1 89.19 405 ASN A CA 1
ATOM 3088 C C . ASN A 1 405 ? -2.572 39.344 17 1 89.19 405 ASN A C 1
ATOM 3090 O O . ASN A 1 405 ? -2.543 38.25 16.484 1 89.19 405 ASN A O 1
ATOM 3094 N N . VAL A 1 406 ? -3.553 39.781 17.734 1 93.75 406 VAL A N 1
ATOM 3095 C CA . VAL A 1 406 ? -4.695 38.938 18.031 1 93.75 406 VAL A CA 1
ATOM 3096 C C . VAL A 1 406 ? -5.441 38.625 16.734 1 93.75 406 VAL A C 1
ATOM 3098 O O . VAL A 1 406 ? -5.594 39.469 15.867 1 93.75 406 VAL A O 1
ATOM 3101 N N . GLN A 1 407 ? -5.816 37.375 16.625 1 94.69 407 GLN A N 1
ATOM 3102 C CA . GLN A 1 407 ? -6.586 36.938 15.461 1 94.69 407 GLN A CA 1
ATOM 3103 C C . GLN A 1 407 ? -7.477 35.75 15.797 1 94.69 407 GLN A C 1
ATOM 3105 O O . GLN A 1 407 ? -7.035 34.781 16.453 1 94.69 407 GLN A O 1
ATOM 3110 N N . ALA A 1 408 ? -8.758 35.875 15.367 1 96.69 408 ALA A N 1
ATOM 3111 C CA . ALA A 1 408 ? -9.609 34.688 15.438 1 96.69 408 ALA A CA 1
ATOM 3112 C C . ALA A 1 408 ? -9.109 33.594 14.508 1 96.69 408 ALA A C 1
ATOM 3114 O O . ALA A 1 408 ? -8.195 33.812 13.711 1 96.69 408 ALA A O 1
ATOM 3115 N N . THR A 1 409 ? -9.68 32.406 14.695 1 96.44 409 THR A N 1
ATOM 3116 C CA . THR A 1 409 ? -9.234 31.281 13.906 1 96.44 409 THR A CA 1
ATOM 3117 C C . THR A 1 409 ? -9.453 31.516 12.422 1 96.44 409 THR A C 1
ATOM 3119 O O . THR A 1 409 ? -10.5 32.031 12.016 1 96.44 409 THR A O 1
ATOM 3122 N N . CYS A 1 410 ? -8.445 31.219 11.594 1 95.31 410 CYS A N 1
ATOM 3123 C CA . CYS A 1 410 ? -8.562 31.297 10.148 1 95.31 410 CYS A CA 1
ATOM 3124 C C . CYS A 1 410 ? -9.375 30.141 9.586 1 95.31 410 CYS A C 1
ATOM 3126 O O . CYS A 1 410 ? -10.141 29.516 10.32 1 95.31 410 CYS A O 1
ATOM 3128 N N . CYS A 1 411 ? -9.172 29.844 8.297 1 92 411 CYS A N 1
ATOM 3129 C CA . CYS A 1 411 ? -9.953 28.766 7.695 1 92 411 CYS A CA 1
ATOM 3130 C C . CYS A 1 411 ? -9.727 27.453 8.438 1 92 411 CYS A C 1
ATOM 3132 O O . CYS A 1 411 ? -8.594 27.125 8.781 1 92 411 CYS A O 1
ATOM 3134 N N . GLY A 1 412 ? -10.578 26.859 9.055 1 88.88 412 GLY A N 1
ATOM 3135 C CA . GLY A 1 412 ? -10.672 25.75 9.992 1 88.88 412 GLY A CA 1
ATOM 3136 C C . GLY A 1 412 ? -9.898 24.531 9.547 1 88.88 412 GLY A C 1
ATOM 3137 O O . GLY A 1 412 ? -9.438 23.75 10.375 1 88.88 412 GLY A O 1
ATOM 3138 N N . THR A 1 413 ? -9.789 24.266 8.305 1 91.31 413 THR A N 1
ATOM 3139 C CA . THR A 1 413 ? -9.125 23.078 7.781 1 91.31 413 THR A CA 1
ATOM 3140 C C . THR A 1 413 ? -8.875 23.203 6.281 1 91.31 413 THR A C 1
ATOM 3142 O O . THR A 1 413 ? -9.141 24.266 5.699 1 91.31 413 THR A O 1
ATOM 3145 N N . TRP A 1 414 ? -8.164 22.188 5.789 1 92.81 414 TRP A N 1
ATOM 3146 C CA . TRP A 1 414 ? -8.023 22.031 4.344 1 92.81 414 TRP A CA 1
ATOM 3147 C C . TRP A 1 414 ? -9.094 21.109 3.783 1 92.81 414 TRP A C 1
ATOM 3149 O O . TRP A 1 414 ? -9.234 19.969 4.238 1 92.81 414 TRP A O 1
ATOM 3159 N N . ASP A 1 415 ? -9.836 21.609 2.867 1 94.88 415 ASP A N 1
ATOM 3160 C CA . ASP A 1 415 ? -10.828 20.781 2.188 1 94.88 415 ASP A CA 1
ATOM 3161 C C . ASP A 1 415 ? -10.203 20 1.033 1 94.88 415 ASP A C 1
ATOM 3163 O O . ASP A 1 415 ? -10.047 20.531 -0.069 1 94.88 415 ASP A O 1
ATOM 3167 N N . THR A 1 416 ? -9.984 18.75 1.241 1 95.19 416 THR A N 1
ATOM 3168 C CA . THR A 1 416 ? -9.227 17.938 0.283 1 95.19 416 THR A CA 1
ATOM 3169 C C . THR A 1 416 ? -10.172 17.234 -0.69 1 95.19 416 THR A C 1
ATOM 3171 O O . THR A 1 416 ? -11.102 16.547 -0.272 1 95.19 416 THR A O 1
ATOM 3174 N N . ALA A 1 417 ? -9.953 17.406 -1.917 1 96.56 417 ALA A N 1
ATOM 3175 C CA . ALA A 1 417 ? -10.562 16.625 -2.992 1 96.56 417 ALA A CA 1
ATOM 3176 C C . ALA A 1 417 ? -9.531 16.25 -4.055 1 96.56 417 ALA A C 1
ATOM 3178 O O . ALA A 1 417 ? -8.742 17.094 -4.48 1 96.56 417 ALA A O 1
ATOM 3179 N N . VAL A 1 418 ? -9.461 14.992 -4.367 1 95.94 418 VAL A N 1
ATOM 3180 C CA . VAL A 1 418 ? -8.547 14.5 -5.391 1 95.94 418 VAL A CA 1
ATOM 3181 C C . VAL A 1 418 ? -9.344 13.883 -6.539 1 95.94 418 VAL A C 1
ATOM 3183 O O . VAL A 1 418 ? -10.258 13.086 -6.309 1 95.94 418 VAL A O 1
ATOM 3186 N N . ILE A 1 419 ? -9.023 14.25 -7.754 1 95.19 419 ILE A N 1
ATOM 3187 C CA . ILE A 1 419 ? -9.641 13.648 -8.93 1 95.19 419 ILE A CA 1
ATOM 3188 C C . ILE A 1 419 ? -8.586 12.938 -9.766 1 95.19 419 ILE A C 1
ATOM 3190 O O . ILE A 1 419 ? -7.438 13.391 -9.836 1 95.19 419 ILE A O 1
ATOM 3194 N N . ALA A 1 420 ? -8.906 11.875 -10.266 1 93.19 420 ALA A N 1
ATOM 3195 C CA . ALA A 1 420 ? -8.016 11.109 -11.125 1 93.19 420 ALA A CA 1
ATOM 3196 C C . ALA A 1 420 ? -8.797 10.352 -12.195 1 93.19 420 ALA A C 1
ATOM 3198 O O . ALA A 1 420 ? -9.906 9.875 -11.938 1 93.19 420 ALA A O 1
ATOM 3199 N N . GLY A 1 421 ? -8.234 10.211 -13.344 1 91.12 421 GLY A N 1
ATOM 3200 C CA . GLY A 1 421 ? -8.883 9.5 -14.43 1 91.12 421 GLY A CA 1
ATOM 3201 C C . GLY A 1 421 ? -8.078 9.531 -15.719 1 91.12 421 GLY A C 1
ATOM 3202 O O . GLY A 1 421 ? -6.852 9.438 -15.695 1 91.12 421 GLY A O 1
ATOM 3203 N N . LEU A 1 422 ? -8.82 9.57 -16.781 1 90.56 422 LEU A N 1
ATOM 3204 C CA . LEU A 1 422 ? -8.211 9.539 -18.094 1 90.56 422 LEU A CA 1
ATOM 3205 C C . LEU A 1 422 ? -8.461 10.844 -18.844 1 90.56 422 LEU A C 1
ATOM 3207 O O . LEU A 1 422 ? -9.609 11.266 -19 1 90.56 422 LEU A O 1
ATOM 3211 N N . ASP A 1 423 ? -7.387 11.445 -19.25 1 92.81 423 ASP A N 1
ATOM 3212 C CA . ASP A 1 423 ? -7.477 12.609 -20.125 1 92.81 423 ASP A CA 1
ATOM 3213 C C . ASP A 1 423 ? -7.5 12.195 -21.594 1 92.81 423 ASP A C 1
ATOM 3215 O O . ASP A 1 423 ? -6.508 11.68 -22.109 1 92.81 423 ASP A O 1
ATOM 3219 N N . GLU A 1 424 ? -8.539 12.383 -22.25 1 93.31 424 GLU A N 1
ATOM 3220 C CA . GLU A 1 424 ? -8.719 11.914 -23.625 1 93.31 424 GLU A CA 1
ATOM 3221 C C . GLU A 1 424 ? -8.617 13.062 -24.625 1 93.31 424 GLU A C 1
ATOM 3223 O O . GLU A 1 424 ? -9.008 12.922 -25.781 1 93.31 424 GLU A O 1
ATOM 3228 N N . ARG A 1 425 ? -8.188 14.258 -24.375 1 92.25 425 ARG A N 1
ATOM 3229 C CA . ARG A 1 425 ? -8.141 15.445 -25.219 1 92.25 425 ARG A CA 1
ATOM 3230 C C . ARG A 1 425 ? -7.008 15.352 -26.234 1 92.25 425 ARG A C 1
ATOM 3232 O O . ARG A 1 425 ? -7.121 15.852 -27.344 1 92.25 425 ARG A O 1
ATOM 3239 N N . GLY A 1 426 ? -5.992 14.672 -25.719 1 88.62 426 GLY A N 1
ATOM 3240 C CA . GLY A 1 426 ? -4.863 14.492 -26.625 1 88.62 426 GLY A CA 1
ATOM 3241 C C . GLY A 1 426 ? -5.035 13.328 -27.578 1 88.62 426 GLY A C 1
ATOM 3242 O O . GLY A 1 426 ? -6.07 12.664 -27.562 1 88.62 426 GLY A O 1
ATOM 3243 N N . GLU A 1 427 ? -3.916 13.094 -28.438 1 88 427 GLU A N 1
ATOM 3244 C CA . GLU A 1 427 ? -3.928 12.008 -29.406 1 88 427 GLU A CA 1
ATOM 3245 C C . GLU A 1 427 ? -3.98 10.648 -28.719 1 88 427 GLU A C 1
ATOM 3247 O O . GLU A 1 427 ? -4.648 9.727 -29.188 1 88 427 GLU A O 1
ATOM 3252 N N . VAL A 1 428 ? -3.264 10.594 -27.625 1 83.75 428 VAL A N 1
ATOM 3253 C CA . VAL A 1 428 ? -3.262 9.383 -26.812 1 83.75 428 VAL A CA 1
ATOM 3254 C C . VAL A 1 428 ? -3.785 9.703 -25.406 1 83.75 428 VAL A C 1
ATOM 3256 O O . VAL A 1 428 ? -3.303 10.625 -24.766 1 83.75 428 VAL A O 1
ATOM 3259 N N . PRO A 1 429 ? -4.855 8.898 -25.031 1 86.56 429 PRO A N 1
ATOM 3260 C CA . PRO A 1 429 ? -5.336 9.117 -23.672 1 86.56 429 PRO A CA 1
ATOM 3261 C C . PRO A 1 429 ? -4.23 8.977 -22.625 1 86.56 429 PRO A C 1
ATOM 3263 O O . PRO A 1 429 ? -3.383 8.086 -22.734 1 86.56 429 PRO A O 1
ATOM 3266 N N . ALA A 1 430 ? -4.211 9.859 -21.656 1 84.25 430 ALA A N 1
ATOM 3267 C CA . ALA A 1 430 ? -3.191 9.867 -20.609 1 84.25 430 ALA A CA 1
ATOM 3268 C C . ALA A 1 430 ? -3.83 9.938 -19.219 1 84.25 430 ALA A C 1
ATOM 3270 O O . ALA A 1 430 ? -4.812 10.656 -19.016 1 84.25 430 ALA A O 1
ATOM 3271 N N . PRO A 1 431 ? -3.303 9.102 -18.359 1 86.12 431 PRO A N 1
ATOM 3272 C CA . PRO A 1 431 ? -3.805 9.227 -16.984 1 86.12 431 PRO A CA 1
ATOM 3273 C C . PRO A 1 431 ? -3.441 10.562 -16.344 1 86.12 431 PRO A C 1
ATOM 3275 O O . PRO A 1 431 ? -2.412 11.148 -16.672 1 86.12 431 PRO A O 1
ATOM 3278 N N . PHE A 1 432 ? -4.328 11.031 -15.406 1 89.12 432 PHE A N 1
ATOM 3279 C CA . PHE A 1 432 ? -4.035 12.25 -14.656 1 89.12 432 PHE A CA 1
ATOM 3280 C C . PHE A 1 432 ? -4.457 12.102 -13.203 1 89.12 432 PHE A C 1
ATOM 3282 O O . PHE A 1 432 ? -5.238 11.211 -12.859 1 89.12 432 PHE A O 1
ATOM 3289 N N . LEU A 1 433 ? -3.875 12.859 -12.375 1 91.5 433 LEU A N 1
ATOM 3290 C CA . LEU A 1 433 ? -4.215 13 -10.961 1 91.5 433 LEU A CA 1
ATOM 3291 C C . LEU A 1 433 ? -3.988 14.43 -10.492 1 91.5 433 LEU A C 1
ATOM 3293 O O . LEU A 1 433 ? -2.932 15.016 -10.75 1 91.5 433 LEU A O 1
ATOM 3297 N N . SER A 1 434 ? -5.051 14.914 -9.828 1 92.06 434 SER A N 1
ATOM 3298 C CA . SER A 1 434 ? -4.953 16.297 -9.391 1 92.06 434 SER A CA 1
ATOM 3299 C C . SER A 1 434 ? -5.582 16.484 -8.016 1 92.06 434 SER A C 1
ATOM 3301 O O . SER A 1 434 ? -6.676 15.992 -7.754 1 92.06 434 SER A O 1
ATOM 3303 N N . ILE A 1 435 ? -4.891 17.203 -7.207 1 93 435 ILE A N 1
ATOM 3304 C CA . ILE A 1 435 ? -5.477 17.734 -5.98 1 93 435 ILE A CA 1
ATOM 3305 C C . ILE A 1 435 ? -6.07 19.109 -6.242 1 93 435 ILE A C 1
ATOM 3307 O O . ILE A 1 435 ? -5.383 20 -6.75 1 93 435 ILE A O 1
ATOM 3311 N N . ILE A 1 436 ? -7.312 19.281 -5.918 1 94.5 436 ILE A N 1
ATOM 3312 C CA . ILE A 1 436 ? -7.941 20.578 -6.094 1 94.5 436 ILE A CA 1
ATOM 3313 C C . ILE A 1 436 ? -7.371 21.578 -5.086 1 94.5 436 ILE A C 1
ATOM 3315 O O . ILE A 1 436 ? -7.547 21.406 -3.875 1 94.5 436 ILE A O 1
ATOM 3319 N N . MET A 1 437 ? -6.762 22.625 -5.566 1 93.81 437 MET A N 1
ATOM 3320 C CA . MET A 1 437 ? -5.973 23.5 -4.703 1 93.81 437 MET A CA 1
ATOM 3321 C C . MET A 1 437 ? -6.727 24.797 -4.398 1 93.81 437 MET A C 1
ATOM 3323 O O . MET A 1 437 ? -6.234 25.656 -3.662 1 93.81 437 MET A O 1
ATOM 3327 N N . GLU A 1 438 ? -7.906 24.906 -4.801 1 94.06 438 GLU A N 1
ATOM 3328 C CA . GLU A 1 438 ? -8.695 26.125 -4.656 1 94.06 438 GLU A CA 1
ATOM 3329 C C . GLU A 1 438 ? -8.883 26.484 -3.188 1 94.06 438 GLU A C 1
ATOM 3331 O O . GLU A 1 438 ? -8.938 27.672 -2.836 1 94.06 438 GLU A O 1
ATOM 3336 N N . PRO A 1 439 ? -8.859 25.516 -2.33 1 94.5 439 PRO A N 1
ATOM 3337 C CA . PRO A 1 439 ? -9.023 25.859 -0.917 1 94.5 439 PRO A CA 1
ATOM 3338 C C . PRO A 1 439 ? -7.852 26.656 -0.362 1 94.5 439 PRO A C 1
ATOM 3340 O O . PRO A 1 439 ? -7.906 27.141 0.777 1 94.5 439 PRO A O 1
ATOM 3343 N N . MET A 1 440 ? -6.848 26.891 -1.126 1 94.25 440 MET A N 1
ATOM 3344 C CA . MET A 1 440 ? -5.793 27.828 -0.734 1 94.25 440 MET A CA 1
ATOM 3345 C C . MET A 1 440 ? -6.359 29.219 -0.462 1 94.25 440 MET A C 1
ATOM 3347 O O . MET A 1 440 ? -5.754 30.016 0.259 1 94.25 440 MET A O 1
ATOM 3351 N N . ALA A 1 441 ? -7.539 29.438 -0.97 1 95.06 441 ALA A N 1
ATOM 3352 C CA . ALA A 1 441 ? -8.203 30.719 -0.814 1 95.06 441 ALA A CA 1
ATOM 3353 C C . ALA A 1 441 ? -9.117 30.719 0.408 1 95.06 441 ALA A C 1
ATOM 3355 O O . ALA A 1 441 ? -10.289 31.094 0.315 1 95.06 441 ALA A O 1
ATOM 3356 N N . GLY A 1 442 ? -8.586 30.391 1.535 1 95.19 442 GLY A N 1
ATOM 3357 C CA . GLY A 1 442 ? -9.359 30.438 2.766 1 95.19 442 GLY A CA 1
ATOM 3358 C C . GLY A 1 442 ? -9.516 31.828 3.324 1 95.19 442 GLY A C 1
ATOM 3359 O O . GLY A 1 442 ? -8.883 32.781 2.836 1 95.19 442 GLY A O 1
ATOM 3360 N N . GLY A 1 443 ? -10.367 31.969 4.336 1 96.81 443 GLY A N 1
ATOM 3361 C CA . GLY A 1 443 ? -10.539 33.25 4.992 1 96.81 443 GLY A CA 1
ATOM 3362 C C . GLY A 1 443 ? -9.742 33.375 6.277 1 96.81 443 GLY A C 1
ATOM 3363 O O . GLY A 1 443 ? -9.648 32.406 7.051 1 96.81 443 GLY A O 1
ATOM 3364 N N . TYR A 1 444 ? -9.188 34.562 6.52 1 96.75 444 TYR A N 1
ATOM 3365 C CA . TYR A 1 444 ? -8.461 34.812 7.758 1 96.75 444 TYR A CA 1
ATOM 3366 C C . TYR A 1 444 ? -9.414 35.156 8.891 1 96.75 444 TYR A C 1
ATOM 3368 O O . TYR A 1 444 ? -10.531 35.625 8.648 1 96.75 444 TYR A O 1
ATOM 3376 N N . GLY A 1 445 ? -8.969 34.938 10.07 1 97.44 445 GLY A N 1
ATOM 3377 C CA . GLY A 1 445 ? -9.742 35.344 11.234 1 97.44 445 GLY A CA 1
ATOM 3378 C C . GLY A 1 445 ? -9.742 36.844 11.453 1 97.44 445 GLY A C 1
ATOM 3379 O O . GLY A 1 445 ? -8.773 37.531 11.109 1 97.44 445 GLY A O 1
ATOM 3380 N N . ALA A 1 446 ? -10.797 37.312 12.047 1 98.19 446 ALA A N 1
ATOM 3381 C CA . ALA A 1 446 ? -10.906 38.719 12.375 1 98.19 446 ALA A CA 1
ATOM 3382 C C . ALA A 1 446 ? -9.93 39.094 13.484 1 98.19 446 ALA A C 1
ATOM 3384 O O . ALA A 1 446 ? -9.453 38.25 14.227 1 98.19 446 ALA A O 1
ATOM 3385 N N . ARG A 1 447 ? -9.547 40.375 13.516 1 96.62 447 ARG A N 1
ATOM 3386 C CA . ARG A 1 447 ? -8.664 40.969 14.516 1 96.62 447 ARG A CA 1
ATOM 3387 C C . ARG A 1 447 ? -9.391 42.062 15.305 1 96.62 447 ARG A C 1
ATOM 3389 O O . ARG A 1 447 ? -10.5 42.469 14.945 1 96.62 447 ARG A O 1
ATOM 3396 N N . PRO A 1 448 ? -8.781 42.469 16.391 1 95.69 448 PRO A N 1
ATOM 3397 C CA . PRO A 1 448 ? -9.445 43.5 17.203 1 95.69 448 PRO A CA 1
ATOM 3398 C C . PRO A 1 448 ? -9.719 44.781 16.438 1 95.69 448 PRO A C 1
ATOM 3400 O O . PRO A 1 448 ? -10.688 45.5 16.719 1 95.69 448 PRO A O 1
ATOM 3403 N N . HIS A 1 449 ? -8.977 45 15.359 1 95.31 449 HIS A N 1
ATOM 3404 C CA . HIS A 1 449 ? -9.102 46.312 14.719 1 95.31 449 HIS A CA 1
ATOM 3405 C C . HIS A 1 449 ? -9.352 46.156 13.219 1 95.31 449 HIS A C 1
ATOM 3407 O O . HIS A 1 449 ? -9.336 47.156 12.484 1 95.31 449 HIS A O 1
ATOM 3413 N N . ALA A 1 450 ? -9.578 44.969 12.836 1 96.62 450 ALA A N 1
ATOM 3414 C CA . ALA A 1 450 ? -9.789 44.781 11.398 1 96.62 450 ALA A CA 1
ATOM 3415 C C . ALA A 1 450 ? -10.523 43.469 11.117 1 96.62 450 ALA A C 1
ATOM 3417 O O . ALA A 1 450 ? -10.367 42.5 11.852 1 96.62 450 ALA A O 1
ATOM 3418 N N . ASP A 1 451 ? -11.266 43.5 10.008 1 98.12 451 ASP A N 1
ATOM 3419 C CA . ASP A 1 451 ? -11.875 42.25 9.508 1 98.12 451 ASP A CA 1
ATOM 3420 C C . ASP A 1 451 ? -10.805 41.281 9.023 1 98.12 451 ASP A C 1
ATOM 3422 O O . ASP A 1 451 ? -9.672 41.688 8.742 1 98.12 451 ASP A O 1
ATOM 3426 N N . GLY A 1 452 ? -11.188 40 9.07 1 97.56 452 GLY A N 1
ATOM 3427 C CA . GLY A 1 452 ? -10.305 39.031 8.422 1 97.56 452 GLY A CA 1
ATOM 3428 C C . GLY A 1 452 ? -10.156 39.281 6.934 1 97.56 452 GLY A C 1
ATOM 3429 O O . GLY A 1 452 ? -11.07 39.781 6.289 1 97.56 452 GLY A O 1
ATOM 3430 N N . ILE A 1 453 ? -9.109 38.844 6.367 1 96.69 453 ILE A N 1
ATOM 3431 C CA . ILE A 1 453 ? -8.859 39.031 4.941 1 96.69 453 ILE A CA 1
ATOM 3432 C C . ILE A 1 453 ? -9.672 38 4.145 1 96.69 453 ILE A C 1
ATOM 3434 O O . ILE A 1 453 ? -9.586 36.812 4.395 1 96.69 453 ILE A O 1
ATOM 3438 N N . ASP A 1 454 ? -10.492 38.469 3.199 1 97.44 454 ASP A N 1
ATOM 3439 C CA . ASP A 1 454 ? -11.289 37.625 2.328 1 97.44 454 ASP A CA 1
ATOM 3440 C C . ASP A 1 454 ? -10.398 36.812 1.374 1 97.44 454 ASP A C 1
ATOM 3442 O O . ASP A 1 454 ? -9.539 37.406 0.698 1 97.44 454 ASP A O 1
ATOM 3446 N N . THR A 1 455 ? -10.656 35.5 1.34 1 95.88 455 THR A N 1
ATOM 3447 C CA . THR A 1 455 ? -9.867 34.625 0.472 1 95.88 455 THR A CA 1
ATOM 3448 C C . THR A 1 455 ? -8.383 34.969 0.586 1 95.88 455 THR A C 1
ATOM 3450 O O . THR A 1 455 ? -7.688 35.094 -0.426 1 95.88 455 THR A O 1
ATOM 3453 N N . GLY A 1 456 ? -8.016 35.188 1.861 1 90.62 456 GLY A N 1
ATOM 3454 C CA . GLY A 1 456 ? -6.68 35.688 2.143 1 90.62 456 GLY A CA 1
ATOM 3455 C C . GLY A 1 456 ? -5.625 34.594 2.152 1 90.62 456 GLY A C 1
ATOM 3456 O O . GLY A 1 456 ? -4.426 34.906 2.139 1 90.62 456 GLY A O 1
ATOM 3457 N N . GLY A 1 457 ? -6.043 33.438 2.123 1 90.75 457 GLY A N 1
ATOM 3458 C CA . GLY A 1 457 ? -5.082 32.344 2.1 1 90.75 457 GLY A CA 1
ATOM 3459 C C . GLY A 1 457 ? -5.117 31.5 3.354 1 90.75 457 GLY A C 1
ATOM 3460 O O . GLY A 1 457 ? -6.18 31.297 3.947 1 90.75 457 GLY A O 1
ATOM 3461 N N . LEU A 1 458 ? -3.969 30.797 3.578 1 90.12 458 LEU A N 1
ATOM 3462 C CA . LEU A 1 458 ? -3.844 29.891 4.711 1 90.12 458 LEU A CA 1
ATOM 3463 C C . LEU A 1 458 ? -2.826 30.422 5.719 1 90.12 458 LEU A C 1
ATOM 3465 O O . LEU A 1 458 ? -1.757 30.906 5.336 1 90.12 458 LEU A O 1
ATOM 3469 N N . PHE A 1 459 ? -3.189 30.266 6.93 1 85.25 459 PHE A N 1
ATOM 3470 C CA . PHE A 1 459 ? -2.336 30.703 8.023 1 85.25 459 PHE A CA 1
ATOM 3471 C C . PHE A 1 459 ? -1.004 29.969 8.008 1 85.25 459 PHE A C 1
ATOM 3473 O O . PHE A 1 459 ? 0.034 30.531 8.352 1 85.25 459 PHE A O 1
ATOM 3480 N N . CYS A 1 460 ? -0.993 28.75 7.52 1 87.31 460 CYS A N 1
ATOM 3481 C CA . CYS A 1 460 ? 0.187 27.906 7.578 1 87.31 460 CYS A CA 1
ATOM 3482 C C . CYS A 1 460 ? 1.058 28.094 6.34 1 87.31 460 CYS A C 1
ATOM 3484 O O . CYS A 1 460 ? 2.225 27.688 6.332 1 87.31 460 CYS A O 1
ATOM 3486 N N . ILE A 1 461 ? 0.575 28.672 5.32 1 87.75 461 ILE A N 1
ATOM 3487 C CA . ILE A 1 461 ? 1.326 28.922 4.094 1 87.75 461 ILE A CA 1
ATOM 3488 C C . ILE A 1 461 ? 1.144 30.375 3.668 1 87.75 461 ILE A C 1
ATOM 3490 O O . ILE A 1 461 ? 0.409 30.656 2.721 1 87.75 461 ILE A O 1
ATOM 3494 N N . PRO A 1 462 ? 1.869 31.172 4.18 1 80.81 462 PRO A N 1
ATOM 3495 C CA . PRO A 1 462 ? 1.676 32.625 3.943 1 80.81 462 PRO A CA 1
ATOM 3496 C C . PRO A 1 462 ? 1.824 33 2.471 1 80.81 462 PRO A C 1
ATOM 3498 O O . PRO A 1 462 ? 1.152 33.906 1.997 1 80.81 462 PRO A O 1
ATOM 3501 N N . MET A 1 463 ? 2.605 32.25 1.734 1 79.81 463 MET A N 1
ATOM 3502 C CA . MET A 1 463 ? 2.855 32.594 0.336 1 79.81 463 MET A CA 1
ATOM 3503 C C . MET A 1 463 ? 2.062 31.672 -0.596 1 79.81 463 MET A C 1
ATOM 3505 O O . MET A 1 463 ? 2.398 31.531 -1.774 1 79.81 463 MET A O 1
ATOM 3509 N N . GLY A 1 464 ? 1.055 31.078 -0.023 1 85 464 GLY A N 1
ATOM 3510 C CA . GLY A 1 464 ? 0.226 30.203 -0.844 1 85 464 GLY A CA 1
ATOM 3511 C C . GLY A 1 464 ? -0.504 30.953 -1.948 1 85 464 GLY A C 1
ATOM 3512 O O . GLY A 1 464 ? -0.839 32.125 -1.797 1 85 464 GLY A O 1
ATOM 3513 N N . ARG A 1 465 ? -0.749 30.188 -3.088 1 88.31 465 ARG A N 1
ATOM 3514 C CA . ARG A 1 465 ? -1.48 30.75 -4.219 1 88.31 465 ARG A CA 1
ATOM 3515 C C . ARG A 1 465 ? -2.488 29.75 -4.77 1 88.31 465 ARG A C 1
ATOM 3517 O O . ARG A 1 465 ? -2.289 28.531 -4.656 1 88.31 465 ARG A O 1
ATOM 3524 N N . VAL A 1 466 ? -3.545 30.344 -5.297 1 91.31 466 VAL A N 1
ATOM 3525 C CA . VAL A 1 466 ? -4.531 29.531 -6 1 91.31 466 VAL A CA 1
ATOM 3526 C C . VAL A 1 466 ? -4.137 29.391 -7.469 1 91.31 466 VAL A C 1
ATOM 3528 O O . VAL A 1 466 ? -3.688 30.359 -8.086 1 91.31 466 VAL A O 1
ATOM 3531 N N . PRO A 1 467 ? -4.277 28.25 -7.969 1 89.69 467 PRO A N 1
ATOM 3532 C CA . PRO A 1 467 ? -3.938 28.094 -9.383 1 89.69 467 PRO A CA 1
ATOM 3533 C C . PRO A 1 467 ? -4.867 28.906 -10.297 1 89.69 467 PRO A C 1
ATOM 3535 O O . PRO A 1 467 ? -6.016 29.156 -9.938 1 89.69 467 PRO A O 1
ATOM 3538 N N . ASP A 1 468 ? -4.305 29.172 -11.484 1 91.81 468 ASP A N 1
ATOM 3539 C CA . ASP A 1 468 ? -5.121 29.797 -12.516 1 91.81 468 ASP A CA 1
ATOM 3540 C C . ASP A 1 468 ? -6.125 28.812 -13.102 1 91.81 468 ASP A C 1
ATOM 3542 O O . ASP A 1 468 ? -5.77 27.672 -13.422 1 91.81 468 ASP A O 1
ATOM 3546 N N . VAL A 1 469 ? -7.387 29.25 -13.203 1 94.31 469 VAL A N 1
ATOM 3547 C CA . VAL A 1 469 ? -8.453 28.375 -13.688 1 94.31 469 VAL A CA 1
ATOM 3548 C C . VAL A 1 469 ? -8.102 27.875 -15.086 1 94.31 469 VAL A C 1
ATOM 3550 O O . VAL A 1 469 ? -8.344 26.703 -15.414 1 94.31 469 VAL A O 1
ATOM 3553 N N . GLU A 1 470 ? -7.574 28.75 -15.891 1 93.62 470 GLU A N 1
ATOM 3554 C CA . GLU A 1 470 ? -7.211 28.375 -17.25 1 93.62 470 GLU A CA 1
ATOM 3555 C C . GLU A 1 470 ? -6.141 27.281 -17.266 1 93.62 470 GLU A C 1
ATOM 3557 O O . GLU A 1 470 ? -6.184 26.375 -18.078 1 93.62 470 GLU A O 1
ATOM 3562 N N . MET A 1 471 ? -5.25 27.484 -16.406 1 89.69 471 MET A N 1
ATOM 3563 C CA . MET A 1 471 ? -4.184 26.484 -16.328 1 89.69 471 MET A CA 1
ATOM 3564 C C . MET A 1 471 ? -4.727 25.141 -15.852 1 89.69 471 MET A C 1
ATOM 3566 O O . MET A 1 471 ? -4.32 24.094 -16.359 1 89.69 471 MET A O 1
ATOM 3570 N N . THR A 1 472 ? -5.605 25.172 -14.891 1 92.19 472 THR A N 1
ATOM 3571 C CA . THR A 1 472 ? -6.223 23.938 -14.406 1 92.19 472 THR A CA 1
ATOM 3572 C C . THR A 1 472 ? -6.961 23.219 -15.531 1 92.19 472 THR A C 1
ATOM 3574 O O . THR A 1 472 ? -6.824 22.016 -15.695 1 92.19 472 THR A O 1
ATOM 3577 N N . GLU A 1 473 ? -7.691 23.984 -16.312 1 94.62 473 GLU A N 1
ATOM 3578 C CA . GLU A 1 473 ? -8.469 23.406 -17.406 1 94.62 473 GLU A CA 1
ATOM 3579 C C . GLU A 1 473 ? -7.559 22.922 -18.531 1 94.62 473 GLU A C 1
ATOM 3581 O O . GLU A 1 473 ? -7.914 22 -19.281 1 94.62 473 GLU A O 1
ATOM 3586 N N . PHE A 1 474 ? -6.434 23.578 -18.609 1 92.56 474 PHE A N 1
ATOM 3587 C CA . PHE A 1 474 ? -5.457 23.172 -19.609 1 92.56 474 PHE A CA 1
ATOM 3588 C C . PHE A 1 474 ? -4.805 21.844 -19.203 1 92.56 474 PHE A C 1
ATOM 3590 O O . PHE A 1 474 ? -4.625 20.969 -20.047 1 92.56 474 PHE A O 1
ATOM 3597 N N . LEU A 1 475 ? -4.5 21.672 -18 1 89.75 475 LEU A N 1
ATOM 3598 C CA . LEU A 1 475 ? -3.723 20.547 -17.516 1 89.75 475 LEU A CA 1
ATOM 3599 C C . LEU A 1 475 ? -4.617 19.328 -17.281 1 89.75 475 LEU A C 1
ATOM 3601 O O . LEU A 1 475 ? -4.168 18.188 -17.391 1 89.75 475 LEU A O 1
ATOM 3605 N N . TYR A 1 476 ? -5.844 19.547 -16.938 1 93.12 476 TYR A N 1
ATOM 3606 C CA . TYR A 1 476 ? -6.734 18.469 -16.531 1 93.12 476 TYR A CA 1
ATOM 3607 C C . TYR A 1 476 ? -8.047 18.516 -17.312 1 93.12 476 TYR A C 1
ATOM 3609 O O . TYR A 1 476 ? -8.477 19.594 -17.75 1 93.12 476 TYR A O 1
ATOM 3617 N N . PRO A 1 477 ? -8.695 17.359 -17.531 1 96 477 PRO A N 1
ATOM 3618 C CA . PRO A 1 477 ? -9.93 17.297 -18.328 1 96 477 PRO A CA 1
ATOM 3619 C C . PRO A 1 477 ? -11.164 17.719 -17.531 1 96 477 PRO A C 1
ATOM 3621 O O . PRO A 1 477 ? -12.109 16.938 -17.391 1 96 477 PRO A O 1
ATOM 3624 N N . VAL A 1 478 ? -11.195 18.969 -17.047 1 96.69 478 VAL A N 1
ATOM 3625 C CA . VAL A 1 478 ? -12.297 19.516 -16.281 1 96.69 478 VAL A CA 1
ATOM 3626 C C . VAL A 1 478 ? -12.641 20.922 -16.781 1 96.69 478 VAL A C 1
ATOM 3628 O O . VAL A 1 478 ? -11.82 21.578 -17.422 1 96.69 478 VAL A O 1
ATOM 3631 N N . LEU A 1 479 ? -13.859 21.297 -16.578 1 96.38 479 LEU A N 1
ATOM 3632 C CA . LEU A 1 479 ? -14.359 22.656 -16.812 1 96.38 479 LEU A CA 1
ATOM 3633 C C . LEU A 1 479 ? -14.859 23.281 -15.516 1 96.38 479 LEU A C 1
ATOM 3635 O O . LEU A 1 479 ? -15.648 22.672 -14.789 1 96.38 479 LEU A O 1
ATOM 3639 N N . THR A 1 480 ? -14.398 24.469 -15.281 1 96.69 480 THR A N 1
ATOM 3640 C CA . THR A 1 480 ? -14.836 25.203 -14.102 1 96.69 480 THR A CA 1
ATOM 3641 C C . THR A 1 480 ? -16.109 25.984 -14.391 1 96.69 480 THR A C 1
ATOM 3643 O O . THR A 1 480 ? -16.141 26.812 -15.297 1 96.69 480 THR A O 1
ATOM 3646 N N . LEU A 1 481 ? -17.109 25.734 -13.609 1 96.88 481 LEU A N 1
ATOM 3647 C CA . LEU A 1 481 ? -18.375 26.438 -13.781 1 96.88 481 LEU A CA 1
ATOM 3648 C C . LEU A 1 481 ? -18.359 27.766 -13.023 1 96.88 481 LEU A C 1
ATOM 3650 O O . LEU A 1 481 ? -18.891 28.766 -13.516 1 96.88 481 LEU A O 1
ATOM 3654 N N . TRP A 1 482 ? -17.797 27.703 -11.82 1 96.69 482 TRP A N 1
ATOM 3655 C CA . TRP A 1 482 ? -17.578 28.953 -11.102 1 96.69 482 TRP A CA 1
ATOM 3656 C C . TRP A 1 482 ? -16.469 28.812 -10.07 1 96.69 482 TRP A C 1
ATOM 3658 O O . TRP A 1 482 ? -16.125 27.688 -9.672 1 96.69 482 TRP A O 1
ATOM 3668 N N . ARG A 1 483 ? -15.836 29.734 -9.727 1 96.69 483 ARG A N 1
ATOM 3669 C CA . ARG A 1 483 ? -14.977 30.016 -8.586 1 96.69 483 ARG A CA 1
ATOM 3670 C C . ARG A 1 483 ? -15.312 31.375 -7.984 1 96.69 483 ARG A C 1
ATOM 3672 O O . ARG A 1 483 ? -15.141 32.406 -8.633 1 96.69 483 ARG A O 1
ATOM 3679 N N . ARG A 1 484 ? -15.828 31.438 -6.777 1 97.06 484 ARG A N 1
ATOM 3680 C CA . ARG A 1 484 ? -16.344 32.688 -6.25 1 97.06 484 ARG A CA 1
ATOM 3681 C C . ARG A 1 484 ? -16.266 32.719 -4.727 1 97.06 484 ARG A C 1
ATOM 3683 O O . ARG A 1 484 ? -16.281 31.672 -4.082 1 97.06 484 ARG A O 1
ATOM 3690 N N . GLU A 1 485 ? -16.219 33.875 -4.164 1 97.38 485 GLU A N 1
ATOM 3691 C CA . GLU A 1 485 ? -16.422 34.062 -2.729 1 97.38 485 GLU A CA 1
ATOM 3692 C C . GLU A 1 485 ? -17.859 33.75 -2.328 1 97.38 485 GLU A C 1
ATOM 3694 O O . GLU A 1 485 ? -18.781 33.938 -3.121 1 97.38 485 GLU A O 1
ATOM 3699 N N . VAL A 1 486 ? -18.016 33.281 -1.163 1 97.56 486 VAL A N 1
ATOM 3700 C CA . VAL A 1 486 ? -19.344 32.938 -0.687 1 97.56 486 VAL A CA 1
ATOM 3701 C C . VAL A 1 486 ? -19.812 33.969 0.332 1 97.56 486 VAL A C 1
ATOM 3703 O O . VAL A 1 486 ? -19.234 34.094 1.41 1 97.56 486 VAL A O 1
ATOM 3706 N N . PRO A 1 487 ? -20.891 34.656 0.043 1 97.88 487 PRO A N 1
ATOM 3707 C CA . PRO A 1 487 ? -21.406 35.625 1.029 1 97.88 487 PRO A CA 1
ATOM 3708 C C . PRO A 1 487 ? -21.797 34.938 2.346 1 97.88 487 PRO A C 1
ATOM 3710 O O . PRO A 1 487 ? -22.25 33.781 2.346 1 97.88 487 PRO A O 1
ATOM 3713 N N . ASP A 1 488 ? -21.625 35.656 3.449 1 98.25 488 ASP A N 1
ATOM 3714 C CA . ASP A 1 488 ? -22.031 35.25 4.785 1 98.25 488 ASP A CA 1
ATOM 3715 C C . ASP A 1 488 ? -21.109 34.156 5.309 1 98.25 488 ASP A C 1
ATOM 3717 O O . ASP A 1 488 ? -21.375 33.562 6.363 1 98.25 488 ASP A O 1
ATOM 3721 N N . SER A 1 489 ? -20.016 33.844 4.598 1 98.12 489 SER A N 1
ATOM 3722 C CA . SER A 1 489 ? -19.188 32.719 5.008 1 98.12 489 SER A CA 1
ATOM 3723 C C . SER A 1 489 ? -18.203 33.125 6.105 1 98.12 489 SER A C 1
ATOM 3725 O O . SER A 1 489 ? -17.672 32.25 6.809 1 98.12 489 SER A O 1
ATOM 3727 N N . GLY A 1 490 ? -17.828 34.344 6.309 1 98.44 490 GLY A N 1
ATOM 3728 C CA . GLY A 1 490 ? -17.016 34.812 7.422 1 98.44 490 GLY A CA 1
ATOM 3729 C C . GLY A 1 490 ? -17.781 34.875 8.734 1 98.44 490 GLY A C 1
ATOM 3730 O O . GLY A 1 490 ? -18.938 35.281 8.773 1 98.44 490 GLY A O 1
ATOM 3731 N N . GLY A 1 491 ? -17.172 34.469 9.758 1 98.56 491 GLY A N 1
ATOM 3732 C CA . GLY A 1 491 ? -17.812 34.5 11.055 1 98.56 491 GLY A CA 1
ATOM 3733 C C . GLY A 1 491 ? -18.234 35.906 11.477 1 98.56 491 GLY A C 1
ATOM 3734 O O . GLY A 1 491 ? -17.469 36.844 11.344 1 98.56 491 GLY A O 1
ATOM 3735 N N . PRO A 1 492 ? -19.453 36.062 11.984 1 98.62 492 PRO A N 1
ATOM 3736 C CA . PRO A 1 492 ? -19.938 37.375 12.43 1 98.62 492 PRO A CA 1
ATOM 3737 C C . PRO A 1 492 ? -19.219 37.875 13.672 1 98.62 492 PRO A C 1
ATOM 3739 O O . PRO A 1 492 ? -18.891 37.094 14.57 1 98.62 492 PRO A O 1
ATOM 3742 N N . GLY A 1 493 ? -18.969 39.156 13.734 1 98.69 493 GLY A N 1
ATOM 3743 C CA . GLY A 1 493 ? -18.391 39.844 14.875 1 98.69 493 GLY A CA 1
ATOM 3744 C C . GLY A 1 493 ? -18.375 41.344 14.719 1 98.69 493 GLY A C 1
ATOM 3745 O O . GLY A 1 493 ? -18.828 41.875 13.703 1 98.69 493 GLY A O 1
ATOM 3746 N N . ARG A 1 494 ? -17.922 42 15.836 1 98.56 494 ARG A N 1
ATOM 3747 C CA . ARG A 1 494 ? -17.641 43.406 15.633 1 98.56 494 ARG A CA 1
ATOM 3748 C C . ARG A 1 494 ? -16.734 43.625 14.43 1 98.56 494 ARG A C 1
ATOM 3750 O O . ARG A 1 494 ? -16.891 44.594 13.68 1 98.56 494 ARG A O 1
ATOM 3757 N N . HIS A 1 495 ? -15.844 42.719 14.32 1 98.56 495 HIS A N 1
ATOM 3758 C CA . HIS A 1 495 ? -15.109 42.531 13.078 1 98.56 495 HIS A CA 1
ATOM 3759 C C . HIS A 1 495 ? -15.398 41.156 12.492 1 98.56 495 HIS A C 1
ATOM 3761 O O . HIS A 1 495 ? -15.352 40.156 13.195 1 98.56 495 HIS A O 1
ATOM 3767 N N . ARG A 1 496 ? -15.734 41.188 11.234 1 98.62 496 ARG A N 1
ATOM 3768 C CA . ARG A 1 496 ? -16.125 39.969 10.531 1 98.62 496 ARG A CA 1
ATOM 3769 C C . ARG A 1 496 ? -14.906 39.125 10.133 1 98.62 496 ARG A C 1
ATOM 3771 O O . ARG A 1 496 ? -13.875 39.688 9.75 1 98.62 496 ARG A O 1
ATOM 3778 N N . GLY A 1 497 ? -15.07 37.812 10.203 1 98.5 497 GLY A N 1
ATOM 3779 C CA . GLY A 1 497 ? -14.039 36.969 9.617 1 98.5 497 GLY A CA 1
ATOM 3780 C C . GLY A 1 497 ? -13.969 37.062 8.102 1 98.5 497 GLY A C 1
ATOM 3781 O O . GLY A 1 497 ? -14.93 37.5 7.461 1 98.5 497 GLY A O 1
ATOM 3782 N N . GLY A 1 498 ? -12.836 36.656 7.547 1 98.44 498 GLY A N 1
ATOM 3783 C CA . GLY A 1 498 ? -12.688 36.625 6.102 1 98.44 498 GLY A CA 1
ATOM 3784 C C . GLY A 1 498 ? -13.562 35.594 5.426 1 98.44 498 GLY A C 1
ATOM 3785 O O . GLY A 1 498 ? -13.812 34.531 5.984 1 98.44 498 GLY A O 1
ATOM 3786 N N . LEU A 1 499 ? -13.977 35.938 4.199 1 98.5 499 LEU A N 1
ATOM 3787 C CA . LEU A 1 499 ? -14.859 35.031 3.447 1 98.5 499 LEU A CA 1
ATOM 3788 C C . LEU A 1 499 ? -14.102 33.812 2.938 1 98.5 499 LEU A C 1
ATOM 3790 O O . LEU A 1 499 ? -12.93 33.906 2.582 1 98.5 499 LEU A O 1
ATOM 3794 N N . GLY A 1 500 ? -14.828 32.688 2.998 1 97.38 500 GLY A N 1
ATOM 3795 C CA . GLY A 1 500 ? -14.414 31.547 2.193 1 97.38 500 GLY A CA 1
ATOM 3796 C C . GLY A 1 500 ? -14.883 31.625 0.753 1 97.38 500 GLY A C 1
ATOM 3797 O O . GLY A 1 500 ? -15.281 32.688 0.287 1 97.38 500 GLY A O 1
ATOM 3798 N N . ALA A 1 501 ? -14.766 30.469 0.094 1 97.69 501 ALA A N 1
ATOM 3799 C CA . ALA A 1 501 ? -15.117 30.484 -1.325 1 97.69 501 ALA A CA 1
ATOM 3800 C C . ALA A 1 501 ? -15.656 29.125 -1.762 1 97.69 501 ALA A C 1
ATOM 3802 O O . ALA A 1 501 ? -15.789 28.203 -0.946 1 97.69 501 ALA A O 1
ATOM 3803 N N . SER A 1 502 ? -16.094 29.094 -2.99 1 97.56 502 SER A N 1
ATOM 3804 C CA . SER A 1 502 ? -16.672 27.891 -3.566 1 97.56 502 SER A CA 1
ATOM 3805 C C . SER A 1 502 ? -16.219 27.672 -5.004 1 97.56 502 SER A C 1
ATOM 3807 O O . SER A 1 502 ? -15.93 28.641 -5.715 1 97.56 502 SER A O 1
ATOM 3809 N N . LEU A 1 503 ? -16.062 26.422 -5.332 1 97.56 503 LEU A N 1
ATOM 3810 C CA . LEU A 1 503 ? -15.727 25.969 -6.68 1 97.56 503 LEU A CA 1
ATOM 3811 C C . LEU A 1 503 ? -16.719 24.922 -7.168 1 97.56 503 LEU A C 1
ATOM 3813 O O . LEU A 1 503 ? -17.188 24.094 -6.391 1 97.56 503 LEU A O 1
ATOM 3817 N N . ALA A 1 504 ? -17.062 24.984 -8.438 1 97.88 504 ALA A N 1
ATOM 3818 C CA . ALA A 1 504 ? -17.797 23.891 -9.086 1 97.88 504 ALA A CA 1
ATOM 3819 C C . ALA A 1 504 ? -17.109 23.484 -10.383 1 97.88 504 ALA A C 1
ATOM 3821 O O . ALA A 1 504 ? -16.734 24.328 -11.195 1 97.88 504 ALA A O 1
ATOM 3822 N N . ILE A 1 505 ? -16.875 22.172 -10.555 1 97.25 505 ILE A N 1
ATOM 3823 C CA . ILE A 1 505 ? -16.219 21.672 -11.758 1 97.25 505 ILE A CA 1
ATOM 3824 C C . ILE A 1 505 ? -17.031 20.531 -12.352 1 97.25 505 ILE A C 1
ATOM 3826 O O . ILE A 1 505 ? -17.781 19.859 -11.633 1 97.25 505 ILE A O 1
ATOM 3830 N N . THR A 1 506 ? -16.938 20.281 -13.625 1 96.88 506 THR A N 1
ATOM 3831 C CA . THR A 1 506 ? -17.516 19.141 -14.344 1 96.88 506 THR A CA 1
ATOM 3832 C C . THR A 1 506 ? -16.5 18.516 -15.281 1 96.88 506 THR A C 1
ATOM 3834 O O . THR A 1 506 ? -15.617 19.203 -15.805 1 96.88 506 THR A O 1
ATOM 3837 N N . PRO A 1 507 ? -16.531 17.125 -15.406 1 96 507 PRO A N 1
ATOM 3838 C CA . PRO A 1 507 ? -15.633 16.484 -16.359 1 96 507 PRO A CA 1
ATOM 3839 C C . PRO A 1 507 ? -15.789 17.031 -17.781 1 96 507 PRO A C 1
ATOM 3841 O O . PRO A 1 507 ? -16.906 17.281 -18.234 1 96 507 PRO A O 1
ATOM 3844 N N . HIS A 1 508 ? -14.758 17.297 -18.422 1 94.88 508 HIS A N 1
ATOM 3845 C CA . HIS A 1 508 ? -14.703 17.781 -19.797 1 94.88 508 HIS A CA 1
ATOM 3846 C C . HIS A 1 508 ? -13.484 17.234 -20.531 1 94.88 508 HIS A C 1
ATOM 3848 O O . HIS A 1 508 ? -12.344 17.578 -20.203 1 94.88 508 HIS A O 1
ATOM 3854 N N . GLY A 1 509 ? -13.719 16.422 -21.547 1 93.12 509 GLY A N 1
ATOM 3855 C CA . GLY A 1 509 ? -12.602 15.812 -22.234 1 93.12 509 GLY A CA 1
ATOM 3856 C C . GLY A 1 509 ? -12.336 14.391 -21.797 1 93.12 509 GLY A C 1
ATOM 3857 O O . GLY A 1 509 ? -11.211 13.891 -21.922 1 93.12 509 GLY A O 1
ATOM 3858 N N . THR A 1 510 ? -13.18 13.773 -21.141 1 93.25 510 THR A N 1
ATOM 3859 C CA . THR A 1 510 ? -13.117 12.375 -20.734 1 93.25 510 THR A CA 1
ATOM 3860 C C . THR A 1 510 ? -14.477 11.703 -20.922 1 93.25 510 THR A C 1
ATOM 3862 O O . THR A 1 510 ? -15.516 12.328 -20.703 1 93.25 510 THR A O 1
ATOM 3865 N N . SER A 1 511 ? -14.453 10.43 -21.344 1 91.94 511 SER A N 1
ATOM 3866 C CA . SER A 1 511 ? -15.68 9.695 -21.609 1 91.94 511 SER A CA 1
ATOM 3867 C C . SER A 1 511 ? -15.984 8.711 -20.484 1 91.94 511 SER A C 1
ATOM 3869 O O . SER A 1 511 ? -17.047 8.094 -20.453 1 91.94 511 SER A O 1
ATOM 3871 N N . ILE A 1 512 ? -15.062 8.594 -19.516 1 90.25 512 ILE A N 1
ATOM 3872 C CA . ILE A 1 512 ? -15.242 7.652 -18.422 1 90.25 512 ILE A CA 1
ATOM 3873 C C . ILE A 1 512 ? -15.289 8.414 -17.094 1 90.25 512 ILE A C 1
ATOM 3875 O O . ILE A 1 512 ? -14.727 9.508 -16.984 1 90.25 512 ILE A O 1
ATOM 3879 N N . PRO A 1 513 ? -15.938 7.883 -16.094 1 93.81 513 PRO A N 1
ATOM 3880 C CA . PRO A 1 513 ? -15.977 8.547 -14.789 1 93.81 513 PRO A CA 1
ATOM 3881 C C . PRO A 1 513 ? -14.594 8.711 -14.164 1 93.81 513 PRO A C 1
ATOM 3883 O O . PRO A 1 513 ? -13.75 7.816 -14.273 1 93.81 513 PRO A O 1
ATOM 3886 N N . MET A 1 514 ? -14.391 9.859 -13.547 1 94.69 514 MET A N 1
ATOM 3887 C CA . MET A 1 514 ? -13.18 10.094 -12.773 1 94.69 514 MET A CA 1
ATOM 3888 C C . MET A 1 514 ? -13.359 9.633 -11.328 1 94.69 514 MET A C 1
ATOM 3890 O O . MET A 1 514 ? -14.469 9.664 -10.797 1 94.69 514 MET A O 1
ATOM 3894 N N . GLY A 1 515 ? -12.242 9.125 -10.805 1 93.81 515 GLY A N 1
ATOM 3895 C CA . GLY A 1 515 ? -12.273 8.906 -9.367 1 93.81 515 GLY A CA 1
ATOM 3896 C C . GLY A 1 515 ? -12.312 10.195 -8.562 1 93.81 515 GLY A C 1
ATOM 3897 O O . GLY A 1 515 ? -11.758 11.211 -8.992 1 93.81 515 GLY A O 1
ATOM 3898 N N . LEU A 1 516 ? -12.961 10.156 -7.445 1 96.38 516 LEU A N 1
ATOM 3899 C CA . LEU A 1 516 ? -13.055 11.281 -6.523 1 96.38 516 LEU A CA 1
ATOM 3900 C C . LEU A 1 516 ? -12.812 10.836 -5.086 1 96.38 516 LEU A C 1
ATOM 3902 O O . LEU A 1 516 ? -13.461 9.906 -4.598 1 96.38 516 LEU A O 1
ATOM 3906 N N . VAL A 1 517 ? -11.82 11.43 -4.461 1 96.12 517 VAL A N 1
ATOM 3907 C CA . VAL A 1 517 ? -11.547 11.172 -3.051 1 96.12 517 VAL A CA 1
ATOM 3908 C C . VAL A 1 517 ? -11.773 12.445 -2.242 1 96.12 517 VAL A C 1
ATOM 3910 O O . VAL A 1 517 ? -11.273 13.516 -2.607 1 96.12 517 VAL A O 1
ATOM 3913 N N . LEU A 1 518 ? -12.555 12.297 -1.212 1 96.62 518 LEU A N 1
ATOM 3914 C CA . LEU A 1 518 ? -12.812 13.406 -0.298 1 96.62 518 LEU A CA 1
ATOM 3915 C C . LEU A 1 518 ? -12.18 13.148 1.064 1 96.62 518 LEU A C 1
ATOM 3917 O O . LEU A 1 518 ? -12.242 12.023 1.577 1 96.62 518 LEU A O 1
ATOM 3921 N N . ALA A 1 519 ? -11.547 14.117 1.615 1 94.69 519 ALA A N 1
ATOM 3922 C CA . ALA A 1 519 ? -10.953 14.055 2.949 1 94.69 519 ALA A CA 1
ATOM 3923 C C . ALA A 1 519 ? -10.938 15.438 3.605 1 94.69 519 ALA A C 1
ATOM 3925 O O . ALA A 1 519 ? -9.977 16.188 3.436 1 94.69 519 ALA A O 1
ATOM 3926 N N . SER A 1 520 ? -11.977 15.727 4.383 1 93 520 SER A N 1
ATOM 3927 C CA . SER A 1 520 ? -12.062 17.031 5.02 1 93 520 SER A CA 1
ATOM 3928 C C . SER A 1 520 ? -12.898 16.984 6.289 1 93 520 SER A C 1
ATOM 3930 O O . SER A 1 520 ? -13.688 16.047 6.477 1 93 520 SER A O 1
ATOM 3932 N N . ALA A 1 521 ? -12.68 17.938 7.129 1 94 521 ALA A N 1
ATOM 3933 C CA . ALA A 1 521 ? -13.445 18.094 8.359 1 94 521 ALA A CA 1
ATOM 3934 C C . ALA A 1 521 ? -14.078 19.484 8.438 1 94 521 ALA A C 1
ATOM 3936 O O . ALA A 1 521 ? -14.016 20.25 7.48 1 94 521 ALA A O 1
ATOM 3937 N N . GLY A 1 522 ? -14.781 19.719 9.531 1 96.19 522 GLY A N 1
ATOM 3938 C CA . GLY A 1 522 ? -15.359 21.031 9.758 1 96.19 522 GLY A CA 1
ATOM 3939 C C . GLY A 1 522 ? -16.75 21.188 9.156 1 96.19 522 GLY A C 1
ATOM 3940 O O . GLY A 1 522 ? -17.141 22.297 8.781 1 96.19 522 GLY A O 1
ATOM 3941 N N . LYS A 1 523 ? -17.438 20.094 8.969 1 97.31 523 LYS A N 1
ATOM 3942 C CA . LYS A 1 523 ? -18.781 20.156 8.391 1 97.31 523 LYS A CA 1
ATOM 3943 C C . LYS A 1 523 ? -19.859 20.062 9.469 1 97.31 523 LYS A C 1
ATOM 3945 O O . LYS A 1 523 ? -20.875 20.75 9.383 1 97.31 523 LYS A O 1
ATOM 3950 N N . ALA A 1 524 ? -19.594 19.297 10.508 1 97.19 524 ALA A N 1
ATOM 3951 C CA . ALA A 1 524 ? -20.562 19.125 11.586 1 97.19 524 ALA A CA 1
ATOM 3952 C C . ALA A 1 524 ? -20.312 20.156 12.695 1 97.19 524 ALA A C 1
ATOM 3954 O O . ALA A 1 524 ? -21.266 20.703 13.266 1 97.19 524 ALA A O 1
ATOM 3955 N N . VAL A 1 525 ? -19.125 20.359 13.039 1 96.25 525 VAL A N 1
ATOM 3956 C CA . VAL A 1 525 ? -18.734 21.312 14.078 1 96.25 525 VAL A CA 1
ATOM 3957 C C . VAL A 1 525 ? -17.766 22.344 13.492 1 96.25 525 VAL A C 1
ATOM 3959 O O . VAL A 1 525 ? -17.078 22.078 12.508 1 96.25 525 VAL A O 1
ATOM 3962 N N . ALA A 1 526 ? -17.734 23.469 14.148 1 93.88 526 ALA A N 1
ATOM 3963 C CA . ALA A 1 526 ? -16.891 24.531 13.625 1 93.88 526 ALA A CA 1
ATOM 3964 C C . ALA A 1 526 ? -15.43 24.328 14.008 1 93.88 526 ALA A C 1
ATOM 3966 O O . ALA A 1 526 ? -15.133 23.938 15.141 1 93.88 526 ALA A O 1
ATOM 3967 N N . GLN A 1 527 ? -14.57 24.562 13.078 1 95.5 527 GLN A N 1
ATOM 3968 C CA . GLN A 1 527 ? -13.133 24.531 13.312 1 95.5 527 GLN A CA 1
ATOM 3969 C C . GLN A 1 527 ? -12.5 25.906 13.047 1 95.5 527 GLN A C 1
ATOM 3971 O O . GLN A 1 527 ? -11.273 26.016 13 1 95.5 527 GLN A O 1
ATOM 3976 N N . ASN A 1 528 ? -13.258 26.828 12.781 1 97.25 528 ASN A N 1
ATOM 3977 C CA . ASN A 1 528 ? -12.914 28.234 12.57 1 97.25 528 ASN A CA 1
ATOM 3978 C C . ASN A 1 528 ? -13.617 29.141 13.578 1 97.25 528 ASN A C 1
ATOM 3980 O O . ASN A 1 528 ? -14.352 30.047 13.188 1 97.25 528 ASN A O 1
ATOM 3984 N N . ALA A 1 529 ? -13.258 28.984 14.773 1 95.81 529 ALA A N 1
ATOM 3985 C CA . ALA A 1 529 ? -13.93 29.594 15.914 1 95.81 529 ALA A CA 1
ATOM 3986 C C . ALA A 1 529 ? -13.727 31.109 15.93 1 95.81 529 ALA A C 1
ATOM 3988 O O . ALA A 1 529 ? -12.688 31.609 15.492 1 95.81 529 ALA A O 1
ATOM 3989 N N . GLY A 1 530 ? -14.727 31.781 16.469 1 96.81 530 GLY A N 1
ATOM 3990 C CA . GLY A 1 530 ? -14.578 33.188 16.75 1 96.81 530 GLY A CA 1
ATOM 3991 C C . GLY A 1 530 ? -13.898 33.469 18.094 1 96.81 530 GLY A C 1
ATOM 3992 O O . GLY A 1 530 ? -13.57 32.531 18.812 1 96.81 530 GLY A O 1
ATOM 3993 N N . LEU A 1 531 ? -13.672 34.75 18.359 1 96.12 531 LEU A N 1
ATOM 3994 C CA . LEU A 1 531 ? -13.039 35.156 19.609 1 96.12 531 LEU A CA 1
ATOM 3995 C C . LEU A 1 531 ? -13.812 36.312 20.25 1 96.12 531 LEU A C 1
ATOM 3997 O O . LEU A 1 531 ? -14.375 37.156 19.547 1 96.12 531 LEU A O 1
ATOM 4001 N N . SER A 1 532 ? -13.93 36.375 21.594 1 95.12 532 SER A N 1
ATOM 4002 C CA . SER A 1 532 ? -14.492 37.469 22.359 1 95.12 532 SER A CA 1
ATOM 4003 C C . SER A 1 532 ? -15.945 37.75 21.969 1 95.12 532 SER A C 1
ATOM 4005 O O . SER A 1 532 ? -16.312 38.875 21.672 1 95.12 532 SER A O 1
ATOM 4007 N N . GLY A 1 533 ? -16.641 36.625 21.797 1 96.06 533 GLY A N 1
ATOM 4008 C CA . GLY A 1 533 ? -18.047 36.719 21.469 1 96.06 533 GLY A CA 1
ATOM 4009 C C . GLY A 1 533 ? -18.328 36.594 19.984 1 96.06 533 GLY A C 1
ATOM 4010 O O . GLY A 1 533 ? -19.469 36.406 19.578 1 96.06 533 GLY A O 1
ATOM 4011 N N . GLY A 1 534 ? -17.281 36.656 19.125 1 98 534 GLY A N 1
ATOM 4012 C CA . GLY A 1 534 ? -17.438 36.469 17.703 1 98 534 GLY A CA 1
ATOM 4013 C C . GLY A 1 534 ? -17.938 35.062 17.359 1 98 534 GLY A C 1
ATOM 4014 O O . GLY A 1 534 ? -17.703 34.125 18.109 1 98 534 GLY A O 1
ATOM 4015 N N . TYR A 1 535 ? -18.656 34.969 16.25 1 98.38 535 TYR A N 1
ATOM 4016 C CA . TYR A 1 535 ? -19.219 33.688 15.828 1 98.38 535 TYR A CA 1
ATOM 4017 C C . TYR A 1 535 ? -18.25 32.906 14.953 1 98.38 535 TYR A C 1
ATOM 4019 O O . TYR A 1 535 ? -17.312 33.5 14.398 1 98.38 535 TYR A O 1
ATOM 4027 N N . PRO A 1 536 ? -18.438 31.594 14.875 1 98.19 536 PRO A N 1
ATOM 4028 C CA . PRO A 1 536 ? -17.594 30.828 13.961 1 98.19 536 PRO A CA 1
ATOM 4029 C C . PRO A 1 536 ? -17.859 31.141 12.492 1 98.19 536 PRO A C 1
ATOM 4031 O O . PRO A 1 536 ? -18.953 31.625 12.156 1 98.19 536 PRO A O 1
ATOM 4034 N N . GLY A 1 537 ? -16.828 30.891 11.656 1 98.19 537 GLY A N 1
ATOM 4035 C CA . GLY A 1 537 ? -17.062 30.938 10.219 1 98.19 537 GLY A CA 1
ATOM 4036 C C . GLY A 1 537 ? -17.969 29.844 9.711 1 98.19 537 GLY A C 1
ATOM 4037 O O . GLY A 1 537 ? -18.562 29.094 10.508 1 98.19 537 GLY A O 1
ATOM 4038 N N . ASN A 1 538 ? -18.094 29.703 8.414 1 98.06 538 ASN A N 1
ATOM 4039 C CA . ASN A 1 538 ? -19.031 28.781 7.793 1 98.06 538 ASN A CA 1
ATOM 4040 C C . ASN A 1 538 ? -18.562 27.328 7.969 1 98.06 538 ASN A C 1
ATOM 4042 O O . ASN A 1 538 ? -17.375 27.062 8.125 1 98.06 538 ASN A O 1
ATOM 4046 N N . SER A 1 539 ? -19.547 26.391 7.934 1 97.44 539 SER A N 1
ATOM 4047 C CA . SER A 1 539 ? -19.219 24.969 7.766 1 97.44 539 SER A CA 1
ATOM 4048 C C . SER A 1 539 ? -18.828 24.656 6.328 1 97.44 539 SER A C 1
ATOM 4050 O O . SER A 1 539 ? -19.266 25.328 5.395 1 97.44 539 SER A O 1
ATOM 4052 N N . GLY A 1 540 ? -17.906 23.688 6.207 1 97 540 GLY A N 1
ATOM 4053 C CA . GLY A 1 540 ? -17.625 23.203 4.867 1 97 540 GLY A CA 1
ATOM 4054 C C . GLY A 1 540 ? -18.75 22.375 4.285 1 97 540 GLY A C 1
ATOM 4055 O O . GLY A 1 540 ? -19.594 21.859 5.02 1 97 540 GLY A O 1
ATOM 4056 N N . LEU A 1 541 ? -18.797 22.25 2.994 1 97.56 541 LEU A N 1
ATOM 4057 C CA . LEU A 1 541 ? -19.797 21.422 2.336 1 97.56 541 LEU A CA 1
ATOM 4058 C C . LEU A 1 541 ? -19.344 21.031 0.931 1 97.56 541 LEU A C 1
ATOM 4060 O O . LEU A 1 541 ? -18.984 21.906 0.129 1 97.56 541 LEU A O 1
ATOM 4064 N N . ASP A 1 542 ? -19.266 19.781 0.661 1 97.56 542 ASP A N 1
ATOM 4065 C CA . ASP A 1 542 ? -19 19.234 -0.667 1 97.56 542 ASP A CA 1
ATOM 4066 C C . ASP A 1 542 ? -20.219 18.5 -1.206 1 97.56 542 ASP A C 1
ATOM 4068 O O . ASP A 1 542 ? -20.875 17.75 -0.476 1 97.56 542 ASP A O 1
ATOM 4072 N N . VAL A 1 543 ? -20.531 18.766 -2.471 1 97.38 543 VAL A N 1
ATOM 4073 C CA . VAL A 1 543 ? -21.734 18.188 -3.031 1 97.38 543 VAL A CA 1
ATOM 4074 C C . VAL A 1 543 ? -21.453 17.641 -4.43 1 97.38 543 VAL A C 1
ATOM 4076 O O . VAL A 1 543 ? -20.75 18.266 -5.219 1 97.38 543 VAL A O 1
ATOM 4079 N N . VAL A 1 544 ? -21.859 16.453 -4.691 1 97.19 544 VAL A N 1
ATOM 4080 C CA . VAL A 1 544 ? -21.906 15.938 -6.055 1 97.19 544 VAL A CA 1
ATOM 4081 C C . VAL A 1 544 ? -23.328 16.016 -6.605 1 97.19 544 VAL A C 1
ATOM 4083 O O . VAL A 1 544 ? -24.25 15.445 -6.035 1 97.19 544 VAL A O 1
ATOM 4086 N N . ALA A 1 545 ? -23.5 16.781 -7.66 1 97.5 545 ALA A N 1
ATOM 4087 C CA . ALA A 1 545 ? -24.781 16.875 -8.352 1 97.5 545 ALA A CA 1
ATOM 4088 C C . ALA A 1 545 ? -24.938 15.734 -9.352 1 97.5 545 ALA A C 1
ATOM 4090 O O . ALA A 1 545 ? -24.359 15.773 -10.445 1 97.5 545 ALA A O 1
ATOM 4091 N N . ARG A 1 546 ? -25.734 14.836 -8.961 1 95.56 546 ARG A N 1
ATOM 4092 C CA . ARG A 1 546 ? -26 13.672 -9.797 1 95.56 546 ARG A CA 1
ATOM 4093 C C . ARG A 1 546 ? -27.109 13.953 -10.797 1 95.56 546 ARG A C 1
ATOM 4095 O O . ARG A 1 546 ? -27.906 14.883 -10.609 1 95.56 546 ARG A O 1
ATOM 4102 N N . GLN A 1 547 ? -27.25 13.156 -11.836 1 91.31 547 GLN A N 1
ATOM 4103 C CA . GLN A 1 547 ? -28.281 13.336 -12.844 1 91.31 547 GLN A CA 1
ATOM 4104 C C . GLN A 1 547 ? -28.406 14.805 -13.25 1 91.31 547 GLN A C 1
ATOM 4106 O O . GLN A 1 547 ? -29.5 15.375 -13.227 1 91.31 547 GLN A O 1
ATOM 4111 N N . SER A 1 548 ? -27.297 15.375 -13.492 1 89.12 548 SER A N 1
ATOM 4112 C CA . SER A 1 548 ? -27.188 16.812 -13.727 1 89.12 548 SER A CA 1
ATOM 4113 C C . SER A 1 548 ? -27.781 17.203 -15.078 1 89.12 548 SER A C 1
ATOM 4115 O O . SER A 1 548 ? -27.828 16.391 -15.992 1 89.12 548 SER A O 1
ATOM 4117 N N . ARG A 1 549 ? -28.281 18.5 -15.281 1 90.38 549 ARG A N 1
ATOM 4118 C CA . ARG A 1 549 ? -28.828 19.094 -16.5 1 90.38 549 ARG A CA 1
ATOM 4119 C C . ARG A 1 549 ? -27.797 19.953 -17.203 1 90.38 549 ARG A C 1
ATOM 4121 O O . ARG A 1 549 ? -28.156 20.828 -18.016 1 90.38 549 ARG A O 1
ATOM 4128 N N . ILE A 1 550 ? -26.516 19.781 -16.828 1 91.62 550 ILE A N 1
ATOM 4129 C CA . ILE A 1 550 ? -25.453 20.688 -17.297 1 91.62 550 ILE A CA 1
ATOM 4130 C C . ILE A 1 550 ? -25.359 20.625 -18.812 1 91.62 550 ILE A C 1
ATOM 4132 O O . ILE A 1 550 ? -25.141 21.656 -19.469 1 91.62 550 ILE A O 1
ATOM 4136 N N . ALA A 1 551 ? -25.453 19.422 -19.359 1 89.5 551 ALA A N 1
ATOM 4137 C CA . ALA A 1 551 ? -25.406 19.297 -20.812 1 89.5 551 ALA A CA 1
ATOM 4138 C C . ALA A 1 551 ? -26.531 20.094 -21.469 1 89.5 551 ALA A C 1
ATOM 4140 O O . ALA A 1 551 ? -26.328 20.734 -22.5 1 89.5 551 ALA A O 1
ATOM 4141 N N . GLU A 1 552 ? -27.656 20 -20.906 1 92.88 552 GLU A N 1
ATOM 4142 C CA . GLU A 1 552 ? -28.812 20.75 -21.406 1 92.88 552 GLU A CA 1
ATOM 4143 C C . GLU A 1 552 ? -28.594 22.25 -21.266 1 92.88 552 GLU A C 1
ATOM 4145 O O . GLU A 1 552 ? -28.969 23.016 -22.172 1 92.88 552 GLU A O 1
ATOM 4150 N N . LEU A 1 553 ? -28.109 22.594 -20.109 1 94.25 553 LEU A N 1
ATOM 4151 C CA . LEU A 1 553 ? -27.844 24.016 -19.875 1 94.25 553 LEU A CA 1
ATOM 4152 C C . LEU A 1 553 ? -26.844 24.562 -20.891 1 94.25 553 LEU A C 1
ATOM 4154 O O . LEU A 1 553 ? -27.047 25.641 -21.453 1 94.25 553 LEU A O 1
ATOM 4158 N N . PHE A 1 554 ? -25.812 23.844 -21.188 1 92.44 554 PHE A N 1
ATOM 4159 C CA . PHE A 1 554 ? -24.812 24.266 -22.156 1 92.44 554 PHE A CA 1
ATOM 4160 C C . PHE A 1 554 ? -25.422 24.359 -23.547 1 92.44 554 PHE A C 1
ATOM 4162 O O . PHE A 1 554 ? -25.141 25.312 -24.281 1 92.44 554 PHE A O 1
ATOM 4169 N N . ALA A 1 555 ? -26.156 23.359 -23.844 1 93.5 555 ALA A N 1
ATOM 4170 C CA . ALA A 1 555 ? -26.797 23.359 -25.156 1 93.5 555 ALA A CA 1
ATOM 4171 C C . ALA A 1 555 ? -27.688 24.594 -25.328 1 93.5 555 ALA A C 1
ATOM 4173 O O . ALA A 1 555 ? -27.812 25.125 -26.422 1 93.5 555 ALA A O 1
ATOM 4174 N N . ALA A 1 556 ? -28.25 25.047 -24.266 1 95.31 556 ALA A N 1
ATOM 4175 C CA . ALA A 1 556 ? -29.109 26.234 -24.281 1 95.31 556 ALA A CA 1
ATOM 4176 C C . ALA A 1 556 ? -28.297 27.516 -24.172 1 95.31 556 ALA A C 1
ATOM 4178 O O . ALA A 1 556 ? -28.859 28.609 -24.203 1 95.31 556 ALA A O 1
ATOM 4179 N N . GLY A 1 557 ? -26.953 27.391 -23.969 1 94.12 557 GLY A N 1
ATOM 4180 C CA . GLY A 1 557 ? -26.078 28.547 -23.875 1 94.12 557 GLY A CA 1
ATOM 4181 C C . GLY A 1 557 ? -26.141 29.234 -22.516 1 94.12 557 GLY A C 1
ATOM 4182 O O . GLY A 1 557 ? -25.906 30.438 -22.422 1 94.12 557 GLY A O 1
ATOM 4183 N N . LYS A 1 558 ? -26.516 28.5 -21.516 1 93.69 558 LYS A N 1
ATOM 4184 C CA . LYS A 1 558 ? -26.641 29.047 -20.172 1 93.69 558 LYS A CA 1
ATOM 4185 C C . LYS A 1 558 ? -25.562 28.5 -19.25 1 93.69 558 LYS A C 1
ATOM 4187 O O . LYS A 1 558 ? -25.266 27.297 -19.266 1 93.69 558 LYS A O 1
ATOM 4192 N N . LEU A 1 559 ? -25.016 29.391 -18.531 1 91.56 559 LEU A N 1
ATOM 4193 C CA . LEU A 1 559 ? -24.094 29 -17.469 1 91.56 559 LEU A CA 1
ATOM 4194 C C . LEU A 1 559 ? -24.797 28.969 -16.125 1 91.56 559 LEU A C 1
ATOM 4196 O O . LEU A 1 559 ? -25.359 29.984 -15.688 1 91.56 559 LEU A O 1
ATOM 4200 N N . PRO A 1 560 ? -24.75 27.812 -15.516 1 93.44 560 PRO A N 1
ATOM 4201 C CA . PRO A 1 560 ? -25.422 27.781 -14.211 1 93.44 560 PRO A CA 1
ATOM 4202 C C . PRO A 1 560 ? -24.703 28.641 -13.164 1 93.44 560 PRO A C 1
ATOM 4204 O O . PRO A 1 560 ? -23.484 28.812 -13.227 1 93.44 560 PRO A O 1
ATOM 4207 N N . THR A 1 561 ? -25.484 29.094 -12.203 1 91.5 561 THR A N 1
ATOM 4208 C CA . THR A 1 561 ? -24.922 29.922 -11.141 1 91.5 561 THR A CA 1
ATOM 4209 C C . THR A 1 561 ? -25.219 29.328 -9.773 1 91.5 561 THR A C 1
ATOM 4211 O O . THR A 1 561 ? -24.781 29.859 -8.75 1 91.5 561 THR A O 1
ATOM 4214 N N . SER A 1 562 ? -25.984 28.25 -9.781 1 93.62 562 SER A N 1
ATOM 4215 C CA . SER A 1 562 ? -26.297 27.578 -8.523 1 93.62 562 SER A CA 1
ATOM 4216 C C . SER A 1 562 ? -26.469 26.078 -8.719 1 93.62 562 SER A C 1
ATOM 4218 O O . SER A 1 562 ? -26.719 25.625 -9.836 1 93.62 562 SER A O 1
ATOM 4220 N N . LEU A 1 563 ? -26.375 25.359 -7.668 1 93.81 563 LEU A N 1
ATOM 4221 C CA . LEU A 1 563 ? -26.5 23.906 -7.715 1 93.81 563 LEU A CA 1
ATOM 4222 C C . LEU A 1 563 ? -27.922 23.484 -8.039 1 93.81 563 LEU A C 1
ATOM 4224 O O . LEU A 1 563 ? -28.141 22.469 -8.703 1 93.81 563 LEU A O 1
ATOM 4228 N N . GLU A 1 564 ? -28.828 24.281 -7.586 1 93 564 GLU A N 1
ATOM 4229 C CA . GLU A 1 564 ? -30.234 23.969 -7.816 1 93 564 GLU A CA 1
ATOM 4230 C C . GLU A 1 564 ? -30.578 24 -9.305 1 93 564 GLU A C 1
ATOM 4232 O O . GLU A 1 564 ? -31.438 23.25 -9.766 1 93 564 GLU A O 1
ATOM 4237 N N . GLU A 1 565 ? -29.891 24.844 -9.984 1 94.44 565 GLU A N 1
ATOM 4238 C CA . GLU A 1 565 ? -30.062 24.906 -11.43 1 94.44 565 GLU A CA 1
ATOM 4239 C C . GLU A 1 565 ? -29.484 23.672 -12.117 1 94.44 565 GLU A C 1
ATOM 4241 O O . GLU A 1 565 ? -29.953 23.281 -13.195 1 94.44 565 GLU A O 1
ATOM 4246 N N . ILE A 1 566 ? -28.578 23.062 -11.484 1 94.69 566 ILE A N 1
ATOM 4247 C CA . ILE A 1 566 ? -27.781 22 -12.102 1 94.69 566 ILE A CA 1
ATOM 4248 C C . ILE A 1 566 ? -28.484 20.656 -11.898 1 94.69 566 ILE A C 1
ATOM 4250 O O . ILE A 1 566 ? -28.469 19.797 -12.781 1 94.69 566 ILE A O 1
ATOM 4254 N N . SER A 1 567 ? -29.031 20.422 -10.727 1 95.56 567 SER A N 1
ATOM 4255 C CA . SER A 1 567 ? -29.609 19.109 -10.453 1 95.56 567 SER A CA 1
ATOM 4256 C C . SER A 1 567 ? -30.578 19.172 -9.273 1 95.56 567 SER A C 1
ATOM 4258 O O . SER A 1 567 ? -30.453 20.031 -8.398 1 95.56 567 SER A O 1
ATOM 4260 N N . ASP A 1 568 ? -31.516 18.219 -9.234 1 94.62 568 ASP A N 1
ATOM 4261 C CA . ASP A 1 568 ? -32.406 18 -8.094 1 94.62 568 ASP A CA 1
ATOM 4262 C C . ASP A 1 568 ? -31.859 16.938 -7.16 1 94.62 568 ASP A C 1
ATOM 4264 O O . ASP A 1 568 ? -32.375 16.719 -6.07 1 94.62 568 ASP A O 1
ATOM 4268 N N . THR A 1 569 ? -30.812 16.266 -7.605 1 95.12 569 THR A N 1
ATOM 4269 C CA . THR A 1 569 ? -30.172 15.203 -6.824 1 95.12 569 THR A CA 1
ATOM 4270 C C . THR A 1 569 ? -28.781 15.633 -6.367 1 95.12 569 THR A C 1
ATOM 4272 O O . THR A 1 569 ? -27.781 15.305 -7.012 1 95.12 569 THR A O 1
ATOM 4275 N N . LEU A 1 570 ? -28.844 16.359 -5.254 1 95.38 570 LEU A N 1
ATOM 4276 C CA . LEU A 1 570 ? -27.609 16.859 -4.656 1 95.38 570 LEU A CA 1
ATOM 4277 C C . LEU A 1 570 ? -27.141 15.945 -3.523 1 95.38 570 LEU A C 1
ATOM 4279 O O . LEU A 1 570 ? -27.859 15.773 -2.529 1 95.38 570 LEU A O 1
ATOM 4283 N N . GLU A 1 571 ? -25.984 15.32 -3.682 1 94.81 571 GLU A N 1
ATOM 4284 C CA . GLU A 1 571 ? -25.438 14.375 -2.713 1 94.81 571 GLU A CA 1
ATOM 4285 C C . GLU A 1 571 ? -24.312 15.008 -1.908 1 94.81 571 GLU A C 1
ATOM 4287 O O . GLU A 1 571 ? -23.188 15.148 -2.406 1 94.81 571 GLU A O 1
ATOM 4292 N N . PRO A 1 572 ? -24.609 15.383 -0.639 1 94.75 572 PRO A N 1
ATOM 4293 C CA . PRO A 1 572 ? -23.5 15.867 0.19 1 94.75 572 PRO A CA 1
ATOM 4294 C C . PRO A 1 572 ? -22.438 14.805 0.414 1 94.75 572 PRO A C 1
ATOM 4296 O O . PRO A 1 572 ? -22.75 13.664 0.752 1 94.75 572 PRO A O 1
ATOM 4299 N N . GLY A 1 573 ? -21.25 15.18 0.143 1 95.5 573 GLY A N 1
ATOM 4300 C CA . GLY A 1 573 ? -20.141 14.266 0.394 1 95.5 573 GLY A CA 1
ATOM 4301 C C . GLY A 1 573 ? -19.812 14.117 1.866 1 95.5 573 GLY A C 1
ATOM 4302 O O . GLY A 1 573 ? -19.859 15.094 2.617 1 95.5 573 GLY A O 1
ATOM 4303 N N . GLN A 1 574 ? -19.484 12.891 2.318 1 96.38 574 GLN A N 1
ATOM 4304 C CA . GLN A 1 574 ? -18.969 12.68 3.668 1 96.38 574 GLN A CA 1
ATOM 4305 C C . GLN A 1 574 ? -17.562 13.25 3.814 1 96.38 574 GLN A C 1
ATOM 4307 O O . GLN A 1 574 ? -16.906 13.578 2.818 1 96.38 574 GLN A O 1
ATOM 4312 N N . ASN A 1 575 ? -17.141 13.43 5.105 1 96.88 575 ASN A N 1
ATOM 4313 C CA . ASN A 1 575 ? -15.797 13.961 5.359 1 96.88 575 ASN A CA 1
ATOM 4314 C C . ASN A 1 575 ? -14.719 13.078 4.73 1 96.88 575 ASN A C 1
ATOM 4316 O O . ASN A 1 575 ? -13.695 13.586 4.273 1 96.88 575 ASN A O 1
ATOM 4320 N N . TYR A 1 576 ? -14.977 11.781 4.809 1 96.75 576 TYR A N 1
ATOM 4321 C CA . TYR A 1 576 ? -14.07 10.797 4.234 1 96.75 576 TYR A CA 1
ATOM 4322 C C . TYR A 1 576 ? -14.828 9.812 3.348 1 96.75 576 TYR A C 1
ATOM 4324 O O . TYR A 1 576 ? -15.648 9.031 3.838 1 96.75 576 TYR A O 1
ATOM 4332 N N . ALA A 1 577 ? -14.492 9.914 2.043 1 96.06 577 ALA A N 1
ATOM 4333 C CA . ALA A 1 577 ? -15.25 9.086 1.11 1 96.06 577 ALA A CA 1
ATOM 4334 C C . ALA A 1 577 ? -14.469 8.852 -0.179 1 96.06 577 ALA A C 1
ATOM 4336 O O . ALA A 1 577 ? -13.688 9.711 -0.599 1 96.06 577 ALA A O 1
ATOM 4337 N N . THR A 1 578 ? -14.625 7.668 -0.686 1 93 578 THR A N 1
ATOM 4338 C CA . THR A 1 578 ? -14.258 7.375 -2.066 1 93 578 THR A CA 1
ATOM 4339 C C . THR A 1 578 ? -15.484 7.371 -2.967 1 93 578 THR A C 1
ATOM 4341 O O . THR A 1 578 ? -16.469 6.68 -2.682 1 93 578 THR A O 1
ATOM 4344 N N . SER A 1 579 ? -15.422 8.188 -3.99 1 94.06 579 SER A N 1
ATOM 4345 C CA . SER A 1 579 ? -16.547 8.352 -4.906 1 94.06 579 SER A CA 1
ATOM 4346 C C . SER A 1 579 ? -16.062 8.5 -6.348 1 94.06 579 SER A C 1
ATOM 4348 O O . SER A 1 579 ? -14.922 8.172 -6.664 1 94.06 579 SER A O 1
ATOM 4350 N N . TYR A 1 580 ? -16.984 8.891 -7.223 1 95.19 580 TYR A N 1
ATOM 4351 C CA . TYR A 1 580 ? -16.672 9.125 -8.625 1 95.19 580 TYR A CA 1
ATOM 4352 C C . TYR A 1 580 ? -17.406 10.344 -9.156 1 95.19 580 TYR A C 1
ATOM 4354 O O . TYR A 1 580 ? -18.344 10.844 -8.516 1 95.19 580 TYR A O 1
ATOM 4362 N N . LEU A 1 581 ? -16.953 10.898 -10.172 1 96.69 581 LEU A N 1
ATOM 4363 C CA . LEU A 1 581 ? -17.578 11.977 -10.93 1 96.69 581 LEU A CA 1
ATOM 4364 C C . LEU A 1 581 ? -17.734 11.594 -12.398 1 96.69 581 LEU A C 1
ATOM 4366 O O . LEU A 1 581 ? -16.75 11.609 -13.148 1 96.69 581 LEU A O 1
ATOM 4370 N N . ALA A 1 582 ? -18.906 11.273 -12.797 1 95.19 582 ALA A N 1
ATOM 4371 C CA . ALA A 1 582 ? -19.156 10.828 -14.164 1 95.19 582 ALA A CA 1
ATOM 4372 C C . ALA A 1 582 ? -19.328 12.016 -15.109 1 95.19 582 ALA A C 1
ATOM 4374 O O . ALA A 1 582 ? -19.656 13.125 -14.664 1 95.19 582 ALA A O 1
ATOM 4375 N N . PRO A 1 583 ? -19.078 11.734 -16.453 1 93.69 583 PRO A N 1
ATOM 4376 C CA . PRO A 1 583 ? -19.391 12.797 -17.406 1 93.69 583 PRO A CA 1
ATOM 4377 C C . PRO A 1 583 ? -20.828 13.312 -17.281 1 93.69 583 PRO A C 1
ATOM 4379 O O . PRO A 1 583 ? -21.75 12.516 -17.141 1 93.69 583 PRO A O 1
ATOM 4382 N N . GLY A 1 584 ? -20.891 14.648 -17.203 1 93.06 584 GLY A N 1
ATOM 4383 C CA . GLY A 1 584 ? -22.219 15.25 -17.047 1 93.06 584 GLY A CA 1
ATOM 4384 C C . GLY A 1 584 ? -22.547 15.586 -15.609 1 93.06 584 GLY A C 1
ATOM 4385 O O . GLY A 1 584 ? -23.5 16.344 -15.352 1 93.06 584 GLY A O 1
ATOM 4386 N N . GLU A 1 585 ? -21.859 15.055 -14.68 1 95.81 585 GLU A N 1
ATOM 4387 C CA . GLU A 1 585 ? -22.078 15.383 -13.273 1 95.81 585 GLU A CA 1
ATOM 4388 C C . GLU A 1 585 ? -21.219 16.578 -12.852 1 95.81 585 GLU A C 1
ATOM 4390 O O . GLU A 1 585 ? -20.375 17.047 -13.609 1 95.81 585 GLU A O 1
ATOM 4395 N N . VAL A 1 586 ? -21.578 17.141 -11.68 1 97.44 586 VAL A N 1
ATOM 4396 C CA . VAL A 1 586 ? -20.875 18.328 -11.203 1 97.44 586 VAL A CA 1
ATOM 4397 C C . VAL A 1 586 ? -20.453 18.125 -9.75 1 97.44 586 VAL A C 1
ATOM 4399 O O . VAL A 1 586 ? -21.219 17.609 -8.938 1 97.44 586 VAL A O 1
ATOM 4402 N N . PHE A 1 587 ? -19.219 18.422 -9.469 1 97.62 587 PHE A N 1
ATOM 4403 C CA . PHE A 1 587 ? -18.688 18.453 -8.109 1 97.62 587 PHE A CA 1
ATOM 4404 C C . PHE A 1 587 ? -18.516 19.891 -7.633 1 97.62 587 PHE A C 1
ATOM 4406 O O . PHE A 1 587 ? -17.859 20.703 -8.305 1 97.62 587 PHE A O 1
ATOM 4413 N N . ALA A 1 588 ? -19.109 20.219 -6.5 1 97.81 588 ALA A N 1
ATOM 4414 C CA . ALA A 1 588 ? -18.969 21.562 -5.918 1 97.81 588 ALA A CA 1
ATOM 4415 C C . ALA A 1 588 ? -18.406 21.484 -4.504 1 97.81 588 ALA A C 1
ATOM 4417 O O . ALA A 1 588 ? -18.797 20.625 -3.711 1 97.81 588 ALA A O 1
ATOM 4418 N N . MET A 1 589 ? -17.531 22.422 -4.219 1 97.44 589 MET A N 1
ATOM 4419 C CA . MET A 1 589 ? -16.922 22.531 -2.898 1 97.44 589 MET A CA 1
ATOM 4420 C C . MET A 1 589 ? -17.125 23.922 -2.318 1 97.44 589 MET A C 1
ATOM 4422 O O . MET A 1 589 ? -17.047 24.922 -3.039 1 97.44 589 MET A O 1
ATOM 4426 N N . THR A 1 590 ? -17.438 23.969 -1.124 1 97.75 590 THR A N 1
ATOM 4427 C CA . THR A 1 590 ? -17.438 25.203 -0.341 1 97.75 590 THR A CA 1
ATOM 4428 C C . THR A 1 590 ? -16.531 25.062 0.88 1 97.75 590 THR A C 1
ATOM 4430 O O . THR A 1 590 ? -16.844 24.312 1.801 1 97.75 590 THR A O 1
ATOM 4433 N N . TRP A 1 591 ? -15.414 25.781 0.842 1 97.56 591 TRP A N 1
ATOM 4434 C CA . TRP A 1 591 ? -14.461 25.688 1.946 1 97.56 591 TRP A CA 1
ATOM 4435 C C . TRP A 1 591 ? -14.617 26.859 2.91 1 97.56 591 TRP A C 1
ATOM 4437 O O . TRP A 1 591 ? -15.398 27.781 2.654 1 97.56 591 TRP A O 1
ATOM 4447 N N . GLN A 1 592 ? -13.898 26.906 3.994 1 97.44 592 GLN A N 1
ATOM 4448 C CA . GLN A 1 592 ? -14.25 27.688 5.176 1 97.44 592 GLN A CA 1
ATOM 4449 C C . GLN A 1 592 ? -13.578 29.062 5.145 1 97.44 592 GLN A C 1
ATOM 4451 O O . GLN A 1 592 ? -12.461 29.203 4.66 1 97.44 592 GLN A O 1
ATOM 4456 N N . GLY A 1 593 ? -14.312 30 5.738 1 97.75 593 GLY A N 1
ATOM 4457 C CA . GLY A 1 593 ? -13.773 31.312 6.062 1 97.75 593 GLY A CA 1
ATOM 4458 C C . GLY A 1 593 ? -13.234 31.406 7.477 1 97.75 593 GLY A C 1
ATOM 4459 O O . GLY A 1 593 ? -12.977 30.375 8.117 1 97.75 593 GLY A O 1
ATOM 4460 N N . GLY A 1 594 ? -12.984 32.625 7.934 1 98.19 594 GLY A N 1
ATOM 4461 C CA . GLY A 1 594 ? -12.414 32.844 9.25 1 98.19 594 GLY A CA 1
ATOM 4462 C C . GLY A 1 594 ? -13.453 33.188 10.305 1 98.19 594 GLY A C 1
ATOM 4463 O O . GLY A 1 594 ? -14.594 33.531 9.969 1 98.19 594 GLY A O 1
ATOM 4464 N N . GLY A 1 595 ? -13.094 33.062 11.555 1 98.38 595 GLY A N 1
ATOM 4465 C CA . GLY A 1 595 ? -13.953 33.438 12.672 1 98.38 595 GLY A CA 1
ATOM 4466 C C . GLY A 1 595 ? -14.031 34.938 12.906 1 98.38 595 GLY A C 1
ATOM 4467 O O . GLY A 1 595 ? -13.156 35.688 12.469 1 98.38 595 GLY A O 1
ATOM 4468 N N . GLY A 1 596 ? -15.086 35.344 13.57 1 98.62 596 GLY A N 1
ATOM 4469 C CA . GLY A 1 596 ? -15.289 36.719 13.898 1 98.62 596 GLY A CA 1
ATOM 4470 C C . GLY A 1 596 ? -14.688 37.125 15.234 1 98.62 596 GLY A C 1
ATOM 4471 O O . GLY A 1 596 ? -14.273 36.25 16.016 1 98.62 596 GLY A O 1
ATOM 4472 N N . TYR A 1 597 ? -14.594 38.406 15.453 1 98.31 597 TYR A N 1
ATOM 4473 C CA . TYR A 1 597 ? -14.078 38.969 16.703 1 98.31 597 TYR A CA 1
ATOM 4474 C C . TYR A 1 597 ? -15.055 39.969 17.312 1 98.31 597 TYR A C 1
ATOM 4476 O O . TYR A 1 597 ? -15.445 40.938 16.656 1 98.31 597 TYR A O 1
ATOM 4484 N N . GLY A 1 598 ? -15.469 39.688 18.547 1 97.88 598 GLY A N 1
ATOM 4485 C CA . GLY A 1 598 ? -16.391 40.594 19.219 1 97.88 598 GLY A CA 1
ATOM 4486 C C . GLY A 1 598 ? -17.844 40.281 18.891 1 97.88 598 GLY A C 1
ATOM 4487 O O . GLY A 1 598 ? -18.141 39.438 18.047 1 97.88 598 GLY A O 1
ATOM 4488 N N . ASP A 1 599 ? -18.781 41 19.516 1 98.31 599 ASP A N 1
ATOM 4489 C CA . ASP A 1 599 ? -20.219 40.812 19.297 1 98.31 599 ASP A CA 1
ATOM 4490 C C . ASP A 1 599 ? -20.656 41.438 17.969 1 98.31 599 ASP A C 1
ATOM 4492 O O . ASP A 1 599 ? -20.406 42.625 17.719 1 98.31 599 ASP A O 1
ATOM 4496 N N . PRO A 1 600 ? -21.359 40.656 17.172 1 98.5 600 PRO A N 1
ATOM 4497 C CA . PRO A 1 600 ? -21.812 41.219 15.883 1 98.5 600 PRO A CA 1
ATOM 4498 C C . PRO A 1 600 ? -22.719 42.438 16.047 1 98.5 600 PRO A C 1
ATOM 4500 O O . PRO A 1 600 ? -22.75 43.312 15.172 1 98.5 600 PRO A O 1
ATOM 4503 N N . LEU A 1 601 ? -23.406 42.562 17.141 1 98.31 601 LEU A N 1
ATOM 4504 C CA . LEU A 1 601 ? -24.344 43.656 17.344 1 98.31 601 LEU A CA 1
ATOM 4505 C C . LEU A 1 601 ? -23.594 44.969 17.625 1 98.31 601 LEU A C 1
ATOM 4507 O O . LEU A 1 601 ? -24.188 46.062 17.578 1 98.31 601 LEU A O 1
ATOM 4511 N N . THR A 1 602 ? -22.312 44.906 17.859 1 97.62 602 THR A N 1
ATOM 4512 C CA . THR A 1 602 ? -21.516 46.094 18.125 1 97.62 602 THR A CA 1
ATOM 4513 C C . THR A 1 602 ? -20.75 46.531 16.875 1 97.62 602 THR A C 1
ATOM 4515 O O . THR A 1 602 ? -19.984 47.469 16.922 1 97.62 602 THR A O 1
ATOM 4518 N N . ARG A 1 603 ? -20.984 45.844 15.805 1 98.44 603 ARG A N 1
ATOM 4519 C CA . ARG A 1 603 ? -20.312 46.25 14.57 1 98.44 603 ARG A CA 1
ATOM 4520 C C . ARG A 1 603 ? -20.844 47.594 14.078 1 98.44 603 ARG A C 1
ATOM 4522 O O . ARG A 1 603 ? -22.047 47.844 14.141 1 98.44 603 ARG A O 1
ATOM 4529 N N . ASP A 1 604 ? -19.953 48.406 13.508 1 98.19 604 ASP A N 1
ATOM 4530 C CA . ASP A 1 604 ? -20.344 49.688 12.93 1 98.19 604 ASP A CA 1
ATOM 4531 C C . ASP A 1 604 ? -21.375 49.5 11.805 1 98.19 604 ASP A C 1
ATOM 4533 O O . ASP A 1 604 ? -21.094 48.812 10.828 1 98.19 604 ASP A O 1
ATOM 4537 N N . PRO A 1 605 ? -22.578 50.125 11.969 1 98.31 605 PRO A N 1
ATOM 4538 C CA . PRO A 1 605 ? -23.578 49.969 10.922 1 98.31 605 PRO A CA 1
ATOM 4539 C C . PRO A 1 605 ? -23.062 50.344 9.539 1 98.31 605 PRO A C 1
ATOM 4541 O O . PRO A 1 605 ? -23.469 49.75 8.531 1 98.31 605 PRO A O 1
ATOM 4544 N N . GLY A 1 606 ? -22.203 51.344 9.531 1 97.69 606 GLY A N 1
ATOM 4545 C CA . GLY A 1 606 ? -21.609 51.719 8.258 1 97.69 606 GLY A CA 1
ATOM 4546 C C . GLY A 1 606 ? -20.766 50.625 7.656 1 97.69 606 GLY A C 1
ATOM 4547 O O . GLY A 1 606 ? -20.734 50.438 6.434 1 97.69 606 GLY A O 1
ATOM 4548 N N . ALA A 1 607 ? -20.062 49.906 8.445 1 98 607 ALA A N 1
ATOM 4549 C CA . ALA A 1 607 ? -19.281 48.75 7.973 1 98 607 ALA A CA 1
ATOM 4550 C C . ALA A 1 607 ? -20.188 47.656 7.422 1 98 607 ALA A C 1
ATOM 4552 O O . ALA A 1 607 ? -19.844 47 6.43 1 98 607 ALA A O 1
ATOM 4553 N N . VAL A 1 608 ? -21.328 47.438 8.062 1 98.44 608 VAL A N 1
ATOM 4554 C CA . VAL A 1 608 ? -22.281 46.438 7.602 1 98.44 608 VAL A CA 1
ATOM 4555 C C . VAL A 1 608 ? -22.844 46.875 6.238 1 98.44 608 VAL A C 1
ATOM 4557 O O . VAL A 1 608 ? -22.969 46.031 5.34 1 98.44 608 VAL A O 1
ATOM 4560 N N . ALA A 1 609 ? -23.141 48.125 6.105 1 98.12 609 ALA A N 1
ATOM 4561 C CA . ALA A 1 609 ? -23.641 48.625 4.832 1 98.12 609 ALA A CA 1
ATOM 4562 C C . ALA A 1 609 ? -22.609 48.438 3.721 1 98.12 609 ALA A C 1
ATOM 4564 O O . ALA A 1 609 ? -22.969 48.125 2.582 1 98.12 609 ALA A O 1
ATOM 4565 N N . ARG A 1 610 ? -21.406 48.688 4.004 1 97.62 610 ARG A N 1
ATOM 4566 C CA . ARG A 1 610 ? -20.328 48.5 3.031 1 97.62 610 ARG A CA 1
ATOM 4567 C C . ARG A 1 610 ? -20.219 47.031 2.646 1 97.62 610 ARG A C 1
ATOM 4569 O O . ARG A 1 610 ? -20.031 46.688 1.472 1 97.62 610 ARG A O 1
ATOM 4576 N N . ASP A 1 611 ? -20.266 46.125 3.654 1 98.06 611 ASP A N 1
ATOM 4577 C CA . ASP A 1 611 ? -20.234 44.688 3.381 1 98.06 611 ASP A CA 1
ATOM 4578 C C . ASP A 1 611 ? -21.359 44.281 2.43 1 98.06 611 ASP A C 1
ATOM 4580 O O . ASP A 1 611 ? -21.172 43.469 1.547 1 98.06 611 ASP A O 1
ATOM 4584 N N . LEU A 1 612 ? -22.516 44.781 2.725 1 97.88 612 LEU A N 1
ATOM 4585 C CA . LEU A 1 612 ? -23.672 44.469 1.884 1 97.88 612 LEU A CA 1
ATOM 4586 C C . LEU A 1 612 ? -23.438 44.969 0.458 1 97.88 612 LEU A C 1
ATOM 4588 O O . LEU A 1 612 ? -23.719 44.25 -0.503 1 97.88 612 LEU A O 1
ATOM 4592 N N . ALA A 1 613 ? -22.938 46.156 0.312 1 97.56 613 ALA A N 1
ATOM 4593 C CA . ALA A 1 613 ? -22.672 46.75 -0.999 1 97.56 613 ALA A CA 1
ATOM 4594 C C . ALA A 1 613 ? -21.625 45.969 -1.765 1 97.56 613 ALA A C 1
ATOM 4596 O O . ALA A 1 613 ? -21.688 45.844 -2.992 1 97.56 613 ALA A O 1
ATOM 4597 N N . GLU A 1 614 ? -20.75 45.438 -1.043 1 97.38 614 GLU A N 1
ATOM 4598 C CA . GLU A 1 614 ? -19.672 44.656 -1.652 1 97.38 614 GLU A CA 1
ATOM 4599 C C . GLU A 1 614 ? -20.047 43.188 -1.772 1 97.38 614 GLU A C 1
ATOM 4601 O O . GLU A 1 614 ? -19.234 42.344 -2.18 1 97.38 614 GLU A O 1
ATOM 4606 N N . GLU A 1 615 ? -21.219 42.781 -1.355 1 96.94 615 GLU A N 1
ATOM 4607 C CA . GLU A 1 615 ? -21.781 41.469 -1.5 1 96.94 615 GLU A CA 1
ATOM 4608 C C . GLU A 1 615 ? -21.047 40.438 -0.637 1 96.94 615 GLU A C 1
ATOM 4610 O O . GLU A 1 615 ? -20.891 39.281 -1.027 1 96.94 615 GLU A O 1
ATOM 4615 N N . LYS A 1 616 ? -20.516 40.969 0.441 1 98.12 616 LYS A N 1
ATOM 4616 C CA . LYS A 1 616 ? -19.859 40.062 1.381 1 98.12 616 LYS A CA 1
ATOM 4617 C C . LYS A 1 616 ? -20.859 39.406 2.314 1 98.12 616 LYS A C 1
ATOM 4619 O O . LYS A 1 616 ? -20.594 38.312 2.865 1 98.12 616 LYS A O 1
ATOM 4624 N N . ILE A 1 617 ? -21.953 40.062 2.559 1 98.31 617 ILE A N 1
ATOM 4625 C CA . ILE A 1 617 ? -23.078 39.531 3.322 1 98.31 617 ILE A CA 1
ATOM 4626 C C . ILE A 1 617 ? -24.375 39.719 2.543 1 98.31 617 ILE A C 1
ATOM 4628 O O . ILE A 1 617 ? -24.406 40.469 1.565 1 98.31 617 ILE A O 1
ATOM 4632 N N . THR A 1 618 ? -25.344 39.031 2.938 1 97.75 618 THR A N 1
ATOM 4633 C CA . THR A 1 618 ? -26.672 39.219 2.352 1 97.75 618 THR A CA 1
ATOM 4634 C C . THR A 1 618 ? -27.5 40.219 3.15 1 97.75 618 THR A C 1
ATOM 4636 O O . THR A 1 618 ? -27.141 40.562 4.281 1 97.75 618 THR A O 1
ATOM 4639 N N . GLU A 1 619 ? -28.547 40.656 2.564 1 97.06 619 GLU A N 1
ATOM 4640 C CA . GLU A 1 619 ? -29.453 41.562 3.254 1 97.06 619 GLU A CA 1
ATOM 4641 C C . GLU A 1 619 ? -30.062 40.906 4.488 1 97.06 619 GLU A C 1
ATOM 4643 O O . GLU A 1 619 ? -30.25 41.531 5.52 1 97.06 619 GLU A O 1
ATOM 4648 N N . ALA A 1 620 ? -30.359 39.688 4.336 1 97 620 ALA A N 1
ATOM 4649 C CA . ALA A 1 620 ? -30.922 38.938 5.453 1 97 620 ALA A CA 1
ATOM 4650 C C . ALA A 1 620 ? -29.953 38.906 6.625 1 97 620 ALA A C 1
ATOM 4652 O O . ALA A 1 620 ? -30.359 39.031 7.781 1 97 620 ALA A O 1
ATOM 4653 N N . ALA A 1 621 ? -28.734 38.688 6.359 1 97.69 621 ALA A N 1
ATOM 4654 C CA . ALA A 1 621 ? -27.719 38.625 7.41 1 97.69 621 ALA A CA 1
ATOM 4655 C C . ALA A 1 621 ? -27.5 40 8.055 1 97.69 621 ALA A C 1
ATOM 4657 O O . ALA A 1 621 ? -27.297 40.094 9.266 1 97.69 621 ALA A O 1
ATOM 4658 N N . ALA A 1 622 ? -27.469 41.062 7.234 1 98.25 622 ALA A N 1
ATOM 4659 C CA . ALA A 1 622 ? -27.344 42.406 7.789 1 98.25 622 ALA A CA 1
ATOM 4660 C C . ALA A 1 622 ? -28.375 42.625 8.891 1 98.25 622 ALA A C 1
ATOM 4662 O O . ALA A 1 622 ? -28.047 43.188 9.938 1 98.25 622 ALA A O 1
ATOM 4663 N N . ARG A 1 623 ? -29.531 42.156 8.633 1 97.69 623 ARG A N 1
ATOM 4664 C CA . ARG A 1 623 ? -30.625 42.406 9.562 1 97.69 623 ARG A CA 1
ATOM 4665 C C . ARG A 1 623 ? -30.594 41.375 10.703 1 97.69 623 ARG A C 1
ATOM 4667 O O . ARG A 1 623 ? -30.641 41.781 11.883 1 97.69 623 ARG A O 1
ATOM 4674 N N . SER A 1 624 ? -30.516 40.156 10.406 1 97.06 624 SER A N 1
ATOM 4675 C CA . SER A 1 624 ? -30.734 39.094 11.383 1 97.06 624 SER A CA 1
ATOM 4676 C C . SER A 1 624 ? -29.484 38.844 12.227 1 97.06 624 SER A C 1
ATOM 4678 O O . SER A 1 624 ? -29.578 38.406 13.367 1 97.06 624 SER A O 1
ATOM 4680 N N . VAL A 1 625 ? -28.312 39.094 11.711 1 97.81 625 VAL A N 1
ATOM 4681 C CA . VAL A 1 625 ? -27.062 38.75 12.398 1 97.81 625 VAL A CA 1
ATOM 4682 C C . VAL A 1 625 ? -26.469 40.031 13.039 1 97.81 625 VAL A C 1
ATOM 4684 O O . VAL A 1 625 ? -26.109 40 14.219 1 97.81 625 VAL A O 1
ATOM 4687 N N . TYR A 1 626 ? -26.453 41.094 12.273 1 98.5 626 TYR A N 1
ATOM 4688 C CA . TYR A 1 626 ? -25.766 42.312 12.727 1 98.5 626 TYR A CA 1
ATOM 4689 C C . TYR A 1 626 ? -26.766 43.312 13.258 1 98.5 626 TYR A C 1
ATOM 4691 O O . TYR A 1 626 ? -26.391 44.281 13.906 1 98.5 626 TYR A O 1
ATOM 4699 N N . GLY A 1 627 ? -28.109 43.188 12.984 1 98.44 627 GLY A N 1
ATOM 4700 C CA . GLY A 1 627 ? -29.141 44.094 13.422 1 98.44 627 GLY A CA 1
ATOM 4701 C C . GLY A 1 627 ? -29.109 45.438 12.703 1 98.44 627 GLY A C 1
ATOM 4702 O O . GLY A 1 627 ? -29.391 46.469 13.305 1 98.44 627 GLY A O 1
ATOM 4703 N N . VAL A 1 628 ? -28.719 45.438 11.492 1 98.69 628 VAL A N 1
ATOM 4704 C CA . VAL A 1 628 ? -28.594 46.688 10.742 1 98.69 628 VAL A CA 1
ATOM 4705 C C . VAL A 1 628 ? -29.609 46.688 9.602 1 98.69 628 VAL A C 1
ATOM 4707 O O . VAL A 1 628 ? -29.703 45.75 8.828 1 98.69 628 VAL A O 1
ATOM 4710 N N . VAL A 1 629 ? -30.312 47.719 9.531 1 98.19 629 VAL A N 1
ATOM 4711 C CA . VAL A 1 629 ? -31.297 47.906 8.477 1 98.19 629 VAL A CA 1
ATOM 4712 C C . VAL A 1 629 ? -30.766 48.938 7.473 1 98.19 629 VAL A C 1
ATOM 4714 O O . VAL A 1 629 ? -30.438 50.062 7.844 1 98.19 629 VAL A O 1
ATOM 4717 N N . VAL A 1 630 ? -30.656 48.531 6.285 1 97.12 630 VAL A N 1
ATOM 4718 C CA . VAL A 1 630 ? -30.172 49.375 5.211 1 97.12 630 VAL A CA 1
ATOM 4719 C C . VAL A 1 630 ? -31.297 49.625 4.203 1 97.12 630 VAL A C 1
ATOM 4721 O O . VAL A 1 630 ? -31.938 48.688 3.727 1 97.12 630 VAL A O 1
ATOM 4724 N N . THR A 1 631 ? -31.609 50.812 3.912 1 92.88 631 THR A N 1
ATOM 4725 C CA . THR A 1 631 ? -32.594 51.219 2.91 1 92.88 631 THR A CA 1
ATOM 4726 C C . THR A 1 631 ? -31.922 52.062 1.817 1 92.88 631 THR A C 1
ATOM 4728 O O . THR A 1 631 ? -31.312 53.094 2.1 1 92.88 631 THR A O 1
ATOM 4731 N N . ASP A 1 632 ? -32.094 51.75 0.592 1 91.44 632 ASP A N 1
ATOM 4732 C CA . ASP A 1 632 ? -31.516 52.438 -0.57 1 91.44 632 ASP A CA 1
ATOM 4733 C C . ASP A 1 632 ? -30.031 52.688 -0.378 1 91.44 632 ASP A C 1
ATOM 4735 O O . ASP A 1 632 ? -29.547 53.781 -0.63 1 91.44 632 ASP A O 1
ATOM 4739 N N . GLY A 1 633 ? -29.344 51.719 0.272 1 91.38 633 GLY A N 1
ATOM 4740 C CA . GLY A 1 633 ? -27.891 51.75 0.413 1 91.38 633 GLY A CA 1
ATOM 4741 C C . GLY A 1 633 ? -27.422 52.531 1.616 1 91.38 633 GLY A C 1
ATOM 4742 O O . GLY A 1 633 ? -26.234 52.594 1.901 1 91.38 633 GLY A O 1
ATOM 4743 N N . VAL A 1 634 ? -28.406 53.062 2.369 1 95.06 634 VAL A N 1
ATOM 4744 C CA . VAL A 1 634 ? -28.062 53.875 3.516 1 95.06 634 VAL A CA 1
ATOM 4745 C C . VAL A 1 634 ? -28.609 53.25 4.797 1 95.06 634 VAL A C 1
ATOM 4747 O O . VAL A 1 634 ? -29.719 52.75 4.812 1 95.06 634 VAL A O 1
ATOM 4750 N N . VAL A 1 635 ? -27.828 53.438 5.82 1 98 635 VAL A N 1
ATOM 4751 C CA . VAL A 1 635 ? -28.234 52.875 7.109 1 98 635 VAL A CA 1
ATOM 4752 C C . VAL A 1 635 ? -29.438 53.656 7.648 1 98 635 VAL A C 1
ATOM 4754 O O . VAL A 1 635 ? -29.406 54.875 7.715 1 98 635 VAL A O 1
ATOM 4757 N N . ASP A 1 636 ? -30.453 52.969 8.008 1 97.94 636 ASP A N 1
ATOM 4758 C CA . ASP A 1 636 ? -31.547 53.531 8.781 1 97.94 636 ASP A CA 1
ATOM 4759 C C . ASP A 1 636 ? -31.266 53.438 10.273 1 97.94 636 ASP A C 1
ATOM 4761 O O . ASP A 1 636 ? -31.562 52.438 10.914 1 97.94 636 ASP A O 1
ATOM 4765 N N . GLU A 1 637 ? -30.844 54.531 10.844 1 97.44 637 GLU A N 1
ATOM 4766 C CA . GLU A 1 637 ? -30.344 54.531 12.211 1 97.44 637 GLU A CA 1
ATOM 4767 C C . GLU A 1 637 ? -31.422 54.125 13.203 1 97.44 637 GLU A C 1
ATOM 4769 O O . GLU A 1 637 ? -31.156 53.344 14.125 1 97.44 637 GLU A O 1
ATOM 4774 N N . ALA A 1 638 ? -32.594 54.625 13 1 97.5 638 ALA A N 1
ATOM 4775 C CA . ALA A 1 638 ? -33.656 54.344 13.93 1 97.5 638 ALA A CA 1
ATOM 4776 C C . ALA A 1 638 ? -34.094 52.875 13.844 1 97.5 638 ALA A C 1
ATOM 4778 O O . ALA A 1 638 ? -34.281 52.219 14.867 1 97.5 638 ALA A O 1
ATOM 4779 N N . ALA A 1 639 ? -34.219 52.469 12.633 1 97.88 639 ALA A N 1
ATOM 4780 C CA . ALA A 1 639 ? -34.594 51.062 12.43 1 97.88 639 ALA A CA 1
ATOM 4781 C C . ALA A 1 639 ? -33.5 50.125 12.938 1 97.88 639 ALA A C 1
ATOM 4783 O O . ALA A 1 639 ? -33.781 49.031 13.438 1 97.88 639 ALA A O 1
ATOM 4784 N N . THR A 1 640 ? -32.281 50.5 12.719 1 98.56 640 THR A N 1
ATOM 4785 C CA . THR A 1 640 ? -31.141 49.719 13.203 1 98.56 640 THR A CA 1
ATOM 4786 C C . THR A 1 640 ? -31.156 49.625 14.727 1 98.56 640 THR A C 1
ATOM 4788 O O . THR A 1 640 ? -30.953 48.531 15.297 1 98.56 640 THR A O 1
ATOM 4791 N N . ALA A 1 641 ? -31.359 50.719 15.383 1 97.94 641 ALA A N 1
ATOM 4792 C CA . ALA A 1 641 ? -31.422 50.75 16.844 1 97.94 641 ALA A CA 1
ATOM 4793 C C . ALA A 1 641 ? -32.531 49.812 17.344 1 97.94 641 ALA A C 1
ATOM 4795 O O . ALA A 1 641 ? -32.344 49.094 18.312 1 97.94 641 ALA A O 1
ATOM 4796 N N . ALA A 1 642 ? -33.656 49.875 16.672 1 98.19 642 ALA A N 1
ATOM 4797 C CA . ALA A 1 642 ? -34.812 49.062 17.047 1 98.19 642 ALA A CA 1
ATOM 4798 C C . ALA A 1 642 ? -34.5 47.594 16.828 1 98.19 642 ALA A C 1
ATOM 4800 O O . ALA A 1 642 ? -34.875 46.75 17.656 1 98.19 642 ALA A O 1
ATOM 4801 N N . GLU A 1 643 ? -33.938 47.344 15.727 1 98.31 643 GLU A N 1
ATOM 4802 C CA . GLU A 1 643 ? -33.656 45.938 15.398 1 98.31 643 GLU A CA 1
ATOM 4803 C C . GLU A 1 643 ? -32.625 45.344 16.375 1 98.31 643 GLU A C 1
ATOM 4805 O O . GLU A 1 643 ? -32.719 44.188 16.781 1 98.31 643 GLU A O 1
ATOM 4810 N N . ARG A 1 644 ? -31.578 46.062 16.734 1 98.38 644 ARG A N 1
ATOM 4811 C CA . ARG A 1 644 ? -30.578 45.594 17.688 1 98.38 644 ARG A CA 1
ATOM 4812 C C . ARG A 1 644 ? -31.188 45.375 19.062 1 98.38 644 ARG A C 1
ATOM 4814 O O . ARG A 1 644 ? -30.828 44.438 19.781 1 98.38 644 ARG A O 1
ATOM 4821 N N . GLU A 1 645 ? -32.094 46.312 19.406 1 97.69 645 GLU A N 1
ATOM 4822 C CA . GLU A 1 645 ? -32.812 46.094 20.672 1 97.69 645 GLU A CA 1
ATOM 4823 C C . GLU A 1 645 ? -33.656 44.844 20.641 1 97.69 645 GLU A C 1
ATOM 4825 O O . GLU A 1 645 ? -33.75 44.125 21.625 1 97.69 645 GLU A O 1
ATOM 4830 N N . ARG A 1 646 ? -34.25 44.656 19.531 1 98.12 646 ARG A N 1
ATOM 4831 C CA . ARG A 1 646 ? -35.062 43.438 19.359 1 98.12 646 ARG A CA 1
ATOM 4832 C C . ARG A 1 646 ? -34.188 42.188 19.5 1 98.12 646 ARG A C 1
ATOM 4834 O O . ARG A 1 646 ? -34.594 41.219 20.172 1 98.12 646 ARG A O 1
ATOM 4841 N N . LEU A 1 647 ? -33.094 42.188 18.875 1 98.06 647 LEU A N 1
ATOM 4842 C CA . LEU A 1 647 ? -32.188 41.031 18.922 1 98.06 647 LEU A CA 1
ATOM 4843 C C . LEU A 1 647 ? -31.656 40.812 20.328 1 98.06 647 LEU A C 1
ATOM 4845 O O . LEU A 1 647 ? -31.484 39.688 20.766 1 98.06 647 LEU A O 1
ATOM 4849 N N . ARG A 1 648 ? -31.297 41.875 21.047 1 97.81 648 ARG A N 1
ATOM 4850 C CA . ARG A 1 648 ? -30.906 41.719 22.453 1 97.81 648 ARG A CA 1
ATOM 4851 C C . ARG A 1 648 ? -32.062 41.156 23.281 1 97.81 648 ARG A C 1
ATOM 4853 O O . ARG A 1 648 ? -31.812 40.375 24.219 1 97.81 648 ARG A O 1
ATOM 4860 N N . GLY A 1 649 ? -33.25 41.625 22.984 1 97.5 649 GLY A N 1
ATOM 4861 C CA . GLY A 1 649 ? -34.438 41.062 23.625 1 97.5 649 GLY A CA 1
ATOM 4862 C C . GLY A 1 649 ? -34.594 39.594 23.391 1 97.5 649 GLY A C 1
ATOM 4863 O O . GLY A 1 649 ? -34.969 38.844 24.297 1 97.5 649 GLY A O 1
ATOM 4864 N N . GLN A 1 650 ? -34.344 39.219 22.25 1 97.44 650 GLN A N 1
ATOM 4865 C CA . GLN A 1 650 ? -34.375 37.781 21.922 1 97.44 650 GLN A CA 1
ATOM 4866 C C . GLN A 1 650 ? -33.344 37 22.734 1 97.44 650 GLN A C 1
ATOM 4868 O O . GLN A 1 650 ? -33.625 35.875 23.156 1 97.44 650 GLN A O 1
ATOM 4873 N N . ARG A 1 651 ? -32.062 37.562 22.844 1 97.75 651 ARG A N 1
ATOM 4874 C CA . ARG A 1 651 ? -31.062 36.938 23.672 1 97.75 651 ARG A CA 1
ATOM 4875 C C . ARG A 1 651 ? -31.547 36.781 25.109 1 97.75 651 ARG A C 1
ATOM 4877 O O . ARG A 1 651 ? -31.297 35.75 25.75 1 97.75 651 ARG A O 1
ATOM 4884 N N . ARG A 1 652 ? -32.188 37.719 25.578 1 96.94 652 ARG A N 1
ATOM 4885 C CA . ARG A 1 652 ? -32.719 37.719 26.938 1 96.94 652 ARG A CA 1
ATOM 4886 C C . ARG A 1 652 ? -33.812 36.625 27.094 1 96.94 652 ARG A C 1
ATOM 4888 O O . ARG A 1 652 ? -33.812 35.906 28.078 1 96.94 652 ARG A O 1
ATOM 4895 N N . GLU A 1 653 ? -34.656 36.531 26.188 1 97.31 653 GLU A N 1
ATOM 4896 C CA . GLU A 1 653 ? -35.781 35.594 26.25 1 97.31 653 GLU A CA 1
ATOM 4897 C C . GLU A 1 653 ? -35.312 34.156 26.188 1 97.31 653 GLU A C 1
ATOM 4899 O O . GLU A 1 653 ? -35.875 33.281 26.859 1 97.31 653 GLU A O 1
ATOM 4904 N N . ARG A 1 654 ? -34.344 33.906 25.422 1 96.62 654 ARG A N 1
ATOM 4905 C CA . ARG A 1 654 ? -33.969 32.531 25.156 1 96.62 654 ARG A CA 1
ATOM 4906 C C . ARG A 1 654 ? -32.906 32.031 26.156 1 96.62 654 ARG A C 1
ATOM 4908 O O . ARG A 1 654 ? -32.656 30.828 26.266 1 96.62 654 ARG A O 1
ATOM 4915 N N . SER A 1 655 ? -32.312 32.938 26.891 1 97.06 655 SER A N 1
ATOM 4916 C CA . SER A 1 655 ? -31.203 32.562 27.75 1 97.06 655 SER A CA 1
ATOM 4917 C C . SER A 1 655 ? -31.656 32.344 29.188 1 97.06 655 SER A C 1
ATOM 4919 O O . SER A 1 655 ? -32.75 32.75 29.578 1 97.06 655 SER A O 1
ATOM 4921 N N . HIS A 1 656 ? -30.844 31.609 29.984 1 96 656 HIS A N 1
ATOM 4922 C CA . HIS A 1 656 ? -31.016 31.438 31.422 1 96 656 HIS A CA 1
ATOM 4923 C C . HIS A 1 656 ? -29.797 31.906 32.188 1 96 656 HIS A C 1
ATOM 4925 O O . HIS A 1 656 ? -28.656 31.734 31.734 1 96 656 HIS A O 1
ATOM 4931 N N . VAL A 1 657 ? -29.984 32.531 33.219 1 93 657 VAL A N 1
ATOM 4932 C CA . VAL A 1 657 ? -28.906 33.031 34.062 1 93 657 VAL A CA 1
ATOM 4933 C C . VAL A 1 657 ? -28.875 32.281 35.375 1 93 657 VAL A C 1
ATOM 4935 O O . VAL A 1 657 ? -29.875 32.219 36.094 1 93 657 VAL A O 1
ATOM 4938 N N . GLU A 1 658 ? -27.766 31.625 35.594 1 84.81 658 GLU A N 1
ATOM 4939 C CA . GLU A 1 658 ? -27.562 30.984 36.875 1 84.81 658 GLU A CA 1
ATOM 4940 C C . GLU A 1 658 ? -26.578 31.781 37.75 1 84.81 658 GLU A C 1
ATOM 4942 O O . GLU A 1 658 ? -25.422 31.953 37.344 1 84.81 658 GLU A O 1
ATOM 4947 N N . GLY A 1 659 ? -27 32.25 38.812 1 87.5 659 GLY A N 1
ATOM 4948 C CA . GLY A 1 659 ? -26.156 33 39.688 1 87.5 659 GLY A CA 1
ATOM 4949 C C . GLY A 1 659 ? -26.5 34.5 39.75 1 87.5 659 GLY A C 1
ATOM 4950 O O . GLY A 1 659 ? -27.531 34.906 39.188 1 87.5 659 GLY A O 1
ATOM 4951 N N . THR A 1 660 ? -25.703 35.281 40.594 1 89.75 660 THR A N 1
ATOM 4952 C CA . THR A 1 660 ? -25.969 36.719 40.75 1 89.75 660 THR A CA 1
ATOM 4953 C C . THR A 1 660 ? -24.703 37.531 40.469 1 89.75 660 THR A C 1
ATOM 4955 O O . THR A 1 660 ? -23.594 37.094 40.75 1 89.75 660 THR A O 1
ATOM 4958 N N . THR A 1 661 ? -24.969 38.594 39.75 1 93.25 661 THR A N 1
ATOM 4959 C CA . THR A 1 661 ? -23.875 39.531 39.469 1 93.25 661 THR A CA 1
ATOM 4960 C C . THR A 1 661 ? -23.609 40.406 40.688 1 93.25 661 THR A C 1
ATOM 4962 O O . THR A 1 661 ? -24.312 40.312 41.719 1 93.25 661 THR A O 1
ATOM 4965 N N . ARG A 1 662 ? -22.547 41.188 40.656 1 91.94 662 ARG A N 1
ATOM 4966 C CA . ARG A 1 662 ? -22.094 41.938 41.812 1 91.94 662 ARG A CA 1
ATOM 4967 C C . ARG A 1 662 ? -22.297 43.438 41.625 1 91.94 662 ARG A C 1
ATOM 4969 O O . ARG A 1 662 ? -21.484 44.25 42.062 1 91.94 662 ARG A O 1
ATOM 4976 N N . GLY A 1 663 ? -23.328 43.812 40.844 1 92.06 663 GLY A N 1
ATOM 4977 C CA . GLY A 1 663 ? -23.609 45.219 40.594 1 92.06 663 GLY A CA 1
ATOM 4978 C C . GLY A 1 663 ? -22.734 45.812 39.531 1 92.06 663 GLY A C 1
ATOM 4979 O O . GLY A 1 663 ? -22.188 45.094 38.688 1 92.06 663 GLY A O 1
ATOM 4980 N N . ARG A 1 664 ? -22.75 47.156 39.469 1 94.5 664 ARG A N 1
ATOM 4981 C CA . ARG A 1 664 ? -22.016 47.875 38.438 1 94.5 664 ARG A CA 1
ATOM 4982 C C . ARG A 1 664 ? -20.766 48.531 39.031 1 94.5 664 ARG A C 1
ATOM 4984 O O . ARG A 1 664 ? -20.766 48.969 40.156 1 94.5 664 ARG A O 1
ATOM 4991 N N . ALA A 1 665 ? -19.734 48.531 38.25 1 93.88 665 ALA A N 1
ATOM 4992 C CA . ALA A 1 665 ? -18.484 49.188 38.625 1 93.88 665 ALA A CA 1
ATOM 4993 C C . ALA A 1 665 ? -17.953 50.062 37.5 1 93.88 665 ALA A C 1
ATOM 4995 O O . ALA A 1 665 ? -18.344 49.906 36.344 1 93.88 665 ALA A O 1
ATOM 4996 N N . ASP A 1 666 ? -17.094 51 37.906 1 93.56 666 ASP A N 1
ATOM 4997 C CA . ASP A 1 666 ? -16.391 51.781 36.906 1 93.56 666 ASP A CA 1
ATOM 4998 C C . ASP A 1 666 ? -15.297 50.969 36.219 1 93.56 666 ASP A C 1
ATOM 5000 O O . ASP A 1 666 ? -14.375 50.469 36.875 1 93.56 666 ASP A O 1
ATOM 5004 N N . VAL A 1 667 ? -15.375 50.844 34.906 1 93.19 667 VAL A N 1
ATOM 5005 C CA . VAL A 1 667 ? -14.484 49.938 34.188 1 93.19 667 VAL A CA 1
ATOM 5006 C C . VAL A 1 667 ? -13.367 50.75 33.531 1 93.19 667 VAL A C 1
ATOM 5008 O O . VAL A 1 667 ? -12.508 50.188 32.844 1 93.19 667 VAL A O 1
ATOM 5011 N N . SER A 1 668 ? -13.25 52.062 33.812 1 91.31 668 SER A N 1
ATOM 5012 C CA . SER A 1 668 ? -12.297 52.938 33.125 1 91.31 668 SER A CA 1
ATOM 5013 C C . SER A 1 668 ? -10.867 52.594 33.5 1 91.31 668 SER A C 1
ATOM 5015 O O . SER A 1 668 ? -9.945 52.75 32.688 1 91.31 668 SER A O 1
ATOM 5017 N N . ALA A 1 669 ? -10.688 52.125 34.75 1 88.56 669 ALA A N 1
ATOM 5018 C CA . ALA A 1 669 ? -9.336 51.812 35.219 1 88.56 669 ALA A CA 1
ATOM 5019 C C . ALA A 1 669 ? -9.07 50.312 35.125 1 88.56 669 ALA A C 1
ATOM 5021 O O . ALA A 1 669 ? -8.031 49.844 35.594 1 88.56 669 ALA A O 1
ATOM 5022 N N . GLY A 1 670 ? -9.992 49.656 34.562 1 88.56 670 GLY A N 1
ATOM 5023 C CA . GLY A 1 670 ? -9.828 48.219 34.5 1 88.56 670 GLY A CA 1
ATOM 5024 C C . GLY A 1 670 ? -8.836 47.781 33.438 1 88.56 670 GLY A C 1
ATOM 5025 O O . GLY A 1 670 ? -8.617 48.5 32.469 1 88.56 670 GLY A O 1
ATOM 5026 N N . ARG A 1 671 ? -8.273 46.625 33.688 1 88.06 671 ARG A N 1
ATOM 5027 C CA . ARG A 1 671 ? -7.387 46.031 32.688 1 88.06 671 ARG A CA 1
ATOM 5028 C C . ARG A 1 671 ? -8.172 45.188 31.688 1 88.06 671 ARG A C 1
ATOM 5030 O O . ARG A 1 671 ? -8.93 44.281 32.062 1 88.06 671 ARG A O 1
ATOM 5037 N N . ARG A 1 672 ? -7.902 45.438 30.469 1 89.44 672 ARG A N 1
ATOM 5038 C CA . ARG A 1 672 ? -8.609 44.75 29.391 1 89.44 672 ARG A CA 1
ATOM 5039 C C . ARG A 1 672 ? -8.328 43.25 29.422 1 89.44 672 ARG A C 1
ATOM 5041 O O . ARG A 1 672 ? -7.18 42.812 29.562 1 89.44 672 ARG A O 1
ATOM 5048 N N . ILE A 1 673 ? -9.32 42.469 29.375 1 88.94 673 ILE A N 1
ATOM 5049 C CA . ILE A 1 673 ? -9.203 41 29.156 1 88.94 673 ILE A CA 1
ATOM 5050 C C . ILE A 1 673 ? -9.414 40.688 27.688 1 88.94 673 ILE A C 1
ATOM 5052 O O . ILE A 1 673 ? -8.648 39.938 27.094 1 88.94 673 ILE A O 1
ATOM 5056 N N . ASP A 1 674 ? -10.43 41.188 27.156 1 91.69 674 ASP A N 1
ATOM 5057 C CA . ASP A 1 674 ? -10.719 41.094 25.719 1 91.69 674 ASP A CA 1
ATOM 5058 C C . ASP A 1 674 ? -11.648 42.219 25.266 1 91.69 674 ASP A C 1
ATOM 5060 O O . ASP A 1 674 ? -11.664 43.281 25.859 1 91.69 674 ASP A O 1
ATOM 5064 N N . ASP A 1 675 ? -12.336 41.969 24.172 1 93.38 675 ASP A N 1
ATOM 5065 C CA . ASP A 1 675 ? -13.156 43 23.578 1 93.38 675 ASP A CA 1
ATOM 5066 C C . ASP A 1 675 ? -14.312 43.375 24.5 1 93.38 675 ASP A C 1
ATOM 5068 O O . ASP A 1 675 ? -14.875 44.469 24.391 1 93.38 675 ASP A O 1
ATOM 5072 N N . ASN A 1 676 ? -14.68 42.469 25.484 1 94.88 676 ASN A N 1
ATOM 5073 C CA . ASN A 1 676 ? -15.945 42.625 26.172 1 94.88 676 ASN A CA 1
ATOM 5074 C C . ASN A 1 676 ? -15.758 42.625 27.688 1 94.88 676 ASN A C 1
ATOM 5076 O O . ASN A 1 676 ? -16.656 43.031 28.438 1 94.88 676 ASN A O 1
ATOM 5080 N N . LEU A 1 677 ? -14.617 42.219 28.109 1 92.69 677 LEU A N 1
ATOM 5081 C CA . LEU A 1 677 ? -14.414 42.031 29.547 1 92.69 677 LEU A CA 1
ATOM 5082 C C . LEU A 1 677 ? -13.203 42.812 30.031 1 92.69 677 LEU A C 1
ATOM 5084 O O . LEU A 1 677 ? -12.234 43 29.281 1 92.69 677 LEU A O 1
ATOM 5088 N N . VAL A 1 678 ? -13.242 43.219 31.25 1 92.12 678 VAL A N 1
ATOM 5089 C CA . VAL A 1 678 ? -12.133 43.906 31.922 1 92.12 678 VAL A CA 1
ATOM 5090 C C . VAL A 1 678 ? -11.953 43.344 33.344 1 92.12 678 VAL A C 1
ATOM 5092 O O . VAL A 1 678 ? -12.914 42.875 33.938 1 92.12 678 VAL A O 1
ATOM 5095 N N . GLU A 1 679 ? -10.812 43.406 33.719 1 90.69 679 GLU A N 1
ATOM 5096 C CA . GLU A 1 679 ? -10.492 43.094 35.125 1 90.69 679 GLU A CA 1
ATOM 5097 C C . GLU A 1 679 ? -10.406 44.344 35.969 1 90.69 679 GLU A C 1
ATOM 5099 O O . GLU A 1 679 ? -9.648 45.25 35.656 1 90.69 679 GLU A O 1
ATOM 5104 N N . LEU A 1 680 ? -11.164 44.375 37 1 91.19 680 LEU A N 1
ATOM 5105 C CA . LEU A 1 680 ? -11.195 45.562 37.875 1 91.19 680 LEU A CA 1
ATOM 5106 C C . LEU A 1 680 ? -9.969 45.594 38.781 1 91.19 680 LEU A C 1
ATOM 5108 O O . LEU A 1 680 ? -9.445 44.562 39.188 1 91.19 680 LEU A O 1
ATOM 5112 N N . PRO A 1 681 ? -9.609 46.844 39.031 1 86.81 681 PRO A N 1
ATOM 5113 C CA . PRO A 1 681 ? -8.477 46.969 39.938 1 86.81 681 PRO A CA 1
ATOM 5114 C C . PRO A 1 681 ? -8.828 46.5 41.344 1 86.81 681 PRO A C 1
ATOM 5116 O O . PRO A 1 681 ? -9.953 46.688 41.812 1 86.81 681 PRO A O 1
ATOM 5119 N N . GLY A 1 682 ? -7.895 45.938 42.156 1 78.38 682 GLY A N 1
ATOM 5120 C CA . GLY A 1 682 ? -8.039 45.594 43.562 1 78.38 682 GLY A CA 1
ATOM 5121 C C . GLY A 1 682 ? -8.445 44.156 43.781 1 78.38 682 GLY A C 1
ATOM 5122 O O . GLY A 1 682 ? -7.59 43.25 43.844 1 78.38 682 GLY A O 1
ATOM 5123 N N . ASP A 1 683 ? -9.812 44 43.688 1 69.69 683 ASP A N 1
ATOM 5124 C CA . ASP A 1 683 ? -10.32 42.719 44.188 1 69.69 683 ASP A CA 1
ATOM 5125 C C . ASP A 1 683 ? -10.391 41.688 43.062 1 69.69 683 ASP A C 1
ATOM 5127 O O . ASP A 1 683 ? -10.969 40.594 43.25 1 69.69 683 ASP A O 1
ATOM 5131 N N . GLY A 1 684 ? -9.945 41.969 41.938 1 79.69 684 GLY A N 1
ATOM 5132 C CA . GLY A 1 684 ? -9.891 41 40.875 1 79.69 684 GLY A CA 1
ATOM 5133 C C . GLY A 1 684 ? -11.25 40.719 40.25 1 79.69 684 GLY A C 1
ATOM 5134 O O . GLY A 1 684 ? -11.469 39.656 39.656 1 79.69 684 GLY A O 1
ATOM 5135 N N . GLY A 1 685 ? -12.133 41.594 40.375 1 88.56 685 GLY A N 1
ATOM 5136 C CA . GLY A 1 685 ? -13.445 41.438 39.75 1 88.56 685 GLY A CA 1
ATOM 5137 C C . GLY A 1 685 ? -13.406 41.531 38.25 1 88.56 685 GLY A C 1
ATOM 5138 O O . GLY A 1 685 ? -12.602 42.281 37.688 1 88.56 685 GLY A O 1
ATOM 5139 N N . ILE A 1 686 ? -14.195 40.656 37.562 1 92.56 686 ILE A N 1
ATOM 5140 C CA . ILE A 1 686 ? -14.352 40.719 36.094 1 92.56 686 ILE A CA 1
ATOM 5141 C C . ILE A 1 686 ? -15.672 41.375 35.75 1 92.56 686 ILE A C 1
ATOM 5143 O O . ILE A 1 686 ? -16.734 40.969 36.219 1 92.56 686 ILE A O 1
ATOM 5147 N N . ALA A 1 687 ? -15.547 42.438 34.938 1 94.88 687 ALA A N 1
ATOM 5148 C CA . ALA A 1 687 ? -16.75 43.188 34.594 1 94.88 687 ALA A CA 1
ATOM 5149 C C . ALA A 1 687 ? -16.922 43.281 33.062 1 94.88 687 ALA A C 1
ATOM 5151 O O . ALA A 1 687 ? -15.953 43.156 32.312 1 94.88 687 ALA A O 1
ATOM 5152 N N . CYS A 1 688 ? -18.203 43.438 32.656 1 95.75 688 CYS A N 1
ATOM 5153 C CA . CYS A 1 688 ? -18.5 43.75 31.266 1 95.75 688 CYS A CA 1
ATOM 5154 C C . CYS A 1 688 ? -18.016 45.156 30.922 1 95.75 688 CYS A C 1
ATOM 5156 O O . CYS A 1 688 ? -18.375 46.125 31.594 1 95.75 688 CYS A O 1
ATOM 5158 N N . ARG A 1 689 ? -17.297 45.281 29.953 1 94.56 689 ARG A N 1
ATOM 5159 C CA . ARG A 1 689 ? -16.703 46.562 29.547 1 94.56 689 ARG A CA 1
ATOM 5160 C C . ARG A 1 689 ? -17.781 47.531 29.062 1 94.56 689 ARG A C 1
ATOM 5162 O O . ARG A 1 689 ? -17.578 48.75 29.094 1 94.56 689 ARG A O 1
ATOM 5169 N N . HIS A 1 690 ? -18.875 47.062 28.656 1 95.75 690 HIS A N 1
ATOM 5170 C CA . HIS A 1 690 ? -19.891 47.844 27.984 1 95.75 690 HIS A CA 1
ATOM 5171 C C . HIS A 1 690 ? -20.859 48.469 29 1 95.75 690 HIS A C 1
ATOM 5173 O O . HIS A 1 690 ? -21.297 49.594 28.828 1 95.75 690 HIS A O 1
ATOM 5179 N N . CYS A 1 691 ? -21.219 47.719 30.047 1 96.12 691 CYS A N 1
ATOM 5180 C CA . CYS A 1 691 ? -22.234 48.219 30.953 1 96.12 691 CYS A CA 1
ATOM 5181 C C . CYS A 1 691 ? -21.703 48.281 32.375 1 96.12 691 CYS A C 1
ATOM 5183 O O . CYS A 1 691 ? -22.375 48.812 33.281 1 96.12 691 CYS A O 1
ATOM 5185 N N . GLY A 1 692 ? -20.547 47.688 32.531 1 95.69 692 GLY A N 1
ATOM 5186 C CA . GLY A 1 692 ? -19.906 47.812 33.844 1 95.69 692 GLY A CA 1
ATOM 5187 C C . GLY A 1 692 ? -20.406 46.75 34.812 1 95.69 692 GLY A C 1
ATOM 5188 O O . GLY A 1 692 ? -19.938 46.719 35.969 1 95.69 692 GLY A O 1
ATOM 5189 N N . GLU A 1 693 ? -21.281 45.938 34.406 1 95.81 693 GLU A N 1
ATOM 5190 C CA . GLU A 1 693 ? -21.781 44.875 35.312 1 95.81 693 GLU A CA 1
ATOM 5191 C C . GLU A 1 693 ? -20.641 43.969 35.781 1 95.81 693 GLU A C 1
ATOM 5193 O O . GLU A 1 693 ? -19.906 43.438 34.938 1 95.81 693 GLU A O 1
ATOM 5198 N N . VAL A 1 694 ? -20.484 43.812 37.094 1 95.5 694 VAL A N 1
ATOM 5199 C CA . VAL A 1 694 ? -19.484 42.906 37.625 1 95.5 694 VAL A CA 1
ATOM 5200 C C . VAL A 1 694 ? -20 41.469 37.594 1 95.5 694 VAL A C 1
ATOM 5202 O O . VAL A 1 694 ? -20.875 41.125 38.375 1 95.5 694 VAL A O 1
ATOM 5205 N N . LEU A 1 695 ? -19.422 40.688 36.75 1 93.94 695 LEU A N 1
ATOM 5206 C CA . LEU A 1 695 ? -19.938 39.344 36.469 1 93.94 695 LEU A CA 1
ATOM 5207 C C . LEU A 1 695 ? -19.406 38.344 37.469 1 93.94 695 LEU A C 1
ATOM 5209 O O . LEU A 1 695 ? -19.969 37.25 37.625 1 93.94 695 LEU A O 1
ATOM 5213 N N . GLY A 1 696 ? -18.344 38.656 38.125 1 91.25 696 GLY A N 1
ATOM 5214 C CA . GLY A 1 696 ? -17.703 37.781 39.094 1 91.25 696 GLY A CA 1
ATOM 5215 C C . GLY A 1 696 ? -16.219 38.031 39.25 1 91.25 696 GLY A C 1
ATOM 5216 O O . GLY A 1 696 ? -15.789 39.188 39.312 1 91.25 696 GLY A O 1
ATOM 5217 N N . ASP A 1 697 ? -15.461 36.938 39.438 1 86.94 697 ASP A N 1
ATOM 5218 C CA . ASP A 1 697 ? -14.016 37.031 39.562 1 86.94 697 ASP A CA 1
ATOM 5219 C C . ASP A 1 697 ? -13.32 35.906 38.781 1 86.94 697 ASP A C 1
ATOM 5221 O O . ASP A 1 697 ? -13.938 35.25 37.938 1 86.94 697 ASP A O 1
ATOM 5225 N N . ALA A 1 698 ? -12.039 35.812 38.969 1 76.56 698 ALA A N 1
ATOM 5226 C CA . ALA A 1 698 ? -11.227 34.875 38.188 1 76.56 698 ALA A CA 1
ATOM 5227 C C . ALA A 1 698 ? -11.695 33.438 38.375 1 76.56 698 ALA A C 1
ATOM 5229 O O . ALA A 1 698 ? -11.492 32.594 37.5 1 76.56 698 ALA A O 1
ATOM 5230 N N . ALA A 1 699 ? -12.352 33.156 39.406 1 75.5 699 ALA A N 1
ATOM 5231 C CA . ALA A 1 699 ? -12.789 31.781 39.656 1 75.5 699 ALA A CA 1
ATOM 5232 C C . ALA A 1 699 ? -14.062 31.453 38.906 1 75.5 699 ALA A C 1
ATOM 5234 O O . ALA A 1 699 ? -14.219 30.344 38.406 1 75.5 699 ALA A O 1
ATOM 5235 N N . ARG A 1 700 ? -14.984 32.469 38.906 1 82.25 700 ARG A N 1
ATOM 5236 C CA . ARG A 1 700 ? -16.266 32.188 38.281 1 82.25 700 ARG A CA 1
ATOM 5237 C C . ARG A 1 700 ? -16.969 33.5 37.906 1 82.25 700 ARG A C 1
ATOM 5239 O O . ARG A 1 700 ? -16.938 34.469 38.656 1 82.25 700 ARG A O 1
ATOM 5246 N N . ILE A 1 701 ? -17.5 33.406 36.688 1 88.5 701 ILE A N 1
ATOM 5247 C CA . ILE A 1 701 ? -18.328 34.562 36.312 1 88.5 701 ILE A CA 1
ATOM 5248 C C . ILE A 1 701 ? -19.75 34.094 36.031 1 88.5 701 ILE A C 1
ATOM 5250 O O . ILE A 1 701 ? -19.984 32.938 35.688 1 88.5 701 ILE A O 1
ATOM 5254 N N . THR A 1 702 ? -20.672 35 36.281 1 92.25 702 THR A N 1
ATOM 5255 C CA . THR A 1 702 ? -22.078 34.75 35.969 1 92.25 702 THR A CA 1
ATOM 5256 C C . THR A 1 702 ? -22.422 35.281 34.562 1 92.25 702 THR A C 1
ATOM 5258 O O . THR A 1 702 ? -22.234 36.469 34.281 1 92.25 702 THR A O 1
ATOM 5261 N N . VAL A 1 703 ? -22.875 34.375 33.75 1 94 703 VAL A N 1
ATOM 5262 C CA . VAL A 1 703 ? -23.25 34.75 32.406 1 94 703 VAL A CA 1
ATOM 5263 C C . VAL A 1 703 ? -24.625 34.188 32.062 1 94 703 VAL A C 1
ATOM 5265 O O . VAL A 1 703 ? -25.125 33.312 32.75 1 94 703 VAL A O 1
ATOM 5268 N N . ALA A 1 704 ? -25.266 34.75 31.031 1 95.62 704 ALA A N 1
ATOM 5269 C CA . ALA A 1 704 ? -26.469 34.156 30.453 1 95.62 704 ALA A CA 1
ATOM 5270 C C . ALA A 1 704 ? -26.109 33.062 29.469 1 95.62 704 ALA A C 1
ATOM 5272 O O . ALA A 1 704 ? -25.266 33.25 28.578 1 95.62 704 ALA A O 1
ATOM 5273 N N . HIS A 1 705 ? -26.719 31.922 29.703 1 94.94 705 HIS A N 1
ATOM 5274 C CA . HIS A 1 705 ? -26.391 30.734 28.891 1 94.94 705 HIS A CA 1
ATOM 5275 C C . HIS A 1 705 ? -27.516 30.406 27.922 1 94.94 705 HIS A C 1
ATOM 5277 O O . HIS A 1 705 ? -28.703 30.422 28.312 1 94.94 705 HIS A O 1
ATOM 5283 N N . HIS A 1 706 ? -27.109 30.125 26.656 1 96.31 706 HIS A N 1
ATOM 5284 C CA . HIS A 1 706 ? -28.062 29.656 25.656 1 96.31 706 HIS A CA 1
ATOM 5285 C C . HIS A 1 706 ? -27.484 28.516 24.828 1 96.31 706 HIS A C 1
ATOM 5287 O O . HIS A 1 706 ? -26.312 28.547 24.469 1 96.31 706 HIS A O 1
ATOM 5293 N N . GLU A 1 707 ? -28.328 27.469 24.531 1 96.19 707 GLU A N 1
ATOM 5294 C CA . GLU A 1 707 ? -28.047 26.422 23.562 1 96.19 707 GLU A CA 1
ATOM 5295 C C . GLU A 1 707 ? -29.219 26.219 22.609 1 96.19 707 GLU A C 1
ATOM 5297 O O . GLU A 1 707 ? -30.375 26.219 23.031 1 96.19 707 GLU A O 1
ATOM 5302 N N . GLY A 1 708 ? -28.938 26.234 21.375 1 96.88 708 GLY A N 1
ATOM 5303 C CA . GLY A 1 708 ? -29.922 26 20.344 1 96.88 708 GLY A CA 1
ATOM 5304 C C . GLY A 1 708 ? -29.375 25.266 19.125 1 96.88 708 GLY A C 1
ATOM 5305 O O . GLY A 1 708 ? -28.25 24.781 19.156 1 96.88 708 GLY A O 1
ATOM 5306 N N . PRO A 1 709 ? -30.219 25.125 18.125 1 96.81 709 PRO A N 1
ATOM 5307 C CA . PRO A 1 709 ? -29.719 24.484 16.906 1 96.81 709 PRO A CA 1
ATOM 5308 C C . PRO A 1 709 ? -28.531 25.234 16.297 1 96.81 709 PRO A C 1
ATOM 5310 O O . PRO A 1 709 ? -28.453 26.453 16.375 1 96.81 709 PRO A O 1
ATOM 5313 N N . PRO A 1 710 ? -27.656 24.531 15.68 1 97.12 710 PRO A N 1
ATOM 5314 C CA . PRO A 1 710 ? -26.453 25.156 15.117 1 97.12 710 PRO A CA 1
ATOM 5315 C C . PRO A 1 710 ? -26.781 26.297 14.156 1 97.12 710 PRO A C 1
ATOM 5317 O O . PRO A 1 710 ? -26 27.25 14.055 1 97.12 710 PRO A O 1
ATOM 5320 N N . THR A 1 711 ? -27.891 26.281 13.539 1 96.19 711 THR A N 1
ATOM 5321 C CA . THR A 1 711 ? -28.25 27.266 12.523 1 96.19 711 THR A CA 1
ATOM 5322 C C . THR A 1 711 ? -28.516 28.625 13.164 1 96.19 711 THR A C 1
ATOM 5324 O O . THR A 1 711 ? -28.562 29.641 12.477 1 96.19 711 THR A O 1
ATOM 5327 N N . GLU A 1 712 ? -28.609 28.672 14.484 1 96.38 712 GLU A N 1
ATOM 5328 C CA . GLU A 1 712 ? -28.781 29.938 15.18 1 96.38 712 GLU A CA 1
ATOM 5329 C C . GLU A 1 712 ? -27.5 30.766 15.148 1 96.38 712 GLU A C 1
ATOM 5331 O O . GLU A 1 712 ? -27.531 31.969 15.43 1 96.38 712 GLU A O 1
ATOM 5336 N N . ALA A 1 713 ? -26.391 30.125 14.828 1 96.56 713 ALA A N 1
ATOM 5337 C CA . ALA A 1 713 ? -25.141 30.875 14.672 1 96.56 713 ALA A CA 1
ATOM 5338 C C . ALA A 1 713 ? -25.203 31.812 13.461 1 96.56 713 ALA A C 1
ATOM 5340 O O . ALA A 1 713 ? -24.5 32.812 13.414 1 96.56 713 ALA A O 1
ATOM 5341 N N . GLY A 1 714 ? -26.047 31.438 12.461 1 96.62 714 GLY A N 1
ATOM 5342 C CA . GLY A 1 714 ? -26.188 32.281 11.289 1 96.62 714 GLY A CA 1
ATOM 5343 C C . GLY A 1 714 ? -26.234 31.5 9.992 1 96.62 714 GLY A C 1
ATOM 5344 O O . GLY A 1 714 ? -26.125 30.266 9.992 1 96.62 714 GLY A O 1
ATOM 5345 N N . PRO A 1 715 ? -26.359 32.219 8.891 1 96.81 715 PRO A N 1
ATOM 5346 C CA . PRO A 1 715 ? -26.484 31.562 7.578 1 96.81 715 PRO A CA 1
ATOM 5347 C C . PRO A 1 715 ? -25.203 30.859 7.133 1 96.81 715 PRO A C 1
ATOM 5349 O O . PRO A 1 715 ? -25.219 30.094 6.164 1 96.81 715 PRO A O 1
ATOM 5352 N N . GLN A 1 716 ? -24.109 31.141 7.836 1 96.62 716 GLN A N 1
ATOM 5353 C CA . GLN A 1 716 ? -22.859 30.516 7.461 1 96.62 716 GLN A CA 1
ATOM 5354 C C . GLN A 1 716 ? -22.844 29.031 7.812 1 96.62 716 GLN A C 1
ATOM 5356 O O . GLN A 1 716 ? -21.984 28.281 7.359 1 96.62 716 GLN A O 1
ATOM 5361 N N . ILE A 1 717 ? -23.797 28.547 8.578 1 97.81 717 ILE A N 1
ATOM 5362 C CA . ILE A 1 717 ? -23.922 27.125 8.859 1 97.81 717 ILE A CA 1
ATOM 5363 C C . ILE A 1 717 ? -24.719 26.438 7.754 1 97.81 717 ILE A C 1
ATOM 5365 O O . ILE A 1 717 ? -25.953 26.344 7.836 1 97.81 717 ILE A O 1
ATOM 5369 N N . ILE A 1 718 ? -24 25.875 6.824 1 96.12 718 ILE A N 1
ATOM 5370 C CA . ILE A 1 718 ? -24.672 25.422 5.609 1 96.12 718 ILE A CA 1
ATOM 5371 C C . ILE A 1 718 ? -24.781 23.906 5.605 1 96.12 718 ILE A C 1
ATOM 5373 O O . ILE A 1 718 ? -25.562 23.328 4.84 1 96.12 718 ILE A O 1
ATOM 5377 N N . ALA A 1 719 ? -24.016 23.234 6.383 1 96.88 719 ALA A N 1
ATOM 5378 C CA . ALA A 1 719 ? -24.078 21.781 6.465 1 96.88 719 ALA A CA 1
ATOM 5379 C C . ALA A 1 719 ? -24.984 21.328 7.602 1 96.88 719 ALA A C 1
ATOM 5381 O O . ALA A 1 719 ? -25.078 22 8.641 1 96.88 719 ALA A O 1
ATOM 5382 N N . ASP A 1 720 ? -25.656 20.219 7.418 1 96.62 720 ASP A N 1
ATOM 5383 C CA . ASP A 1 720 ? -26.438 19.578 8.484 1 96.62 720 ASP A CA 1
ATOM 5384 C C . ASP A 1 720 ? -25.562 18.609 9.281 1 96.62 720 ASP A C 1
ATOM 5386 O O . ASP A 1 720 ? -25.172 17.562 8.773 1 96.62 720 ASP A O 1
ATOM 5390 N N . ALA A 1 721 ? -25.375 18.938 10.531 1 97.38 721 ALA A N 1
ATOM 5391 C CA . ALA A 1 721 ? -24.484 18.141 11.375 1 97.38 721 ALA A CA 1
ATOM 5392 C C . ALA A 1 721 ? -24.922 16.688 11.422 1 97.38 721 ALA A C 1
ATOM 5394 O O . ALA A 1 721 ? -24.094 15.773 11.5 1 97.38 721 ALA A O 1
ATOM 5395 N N . ALA A 1 722 ? -26.203 16.406 11.273 1 96.25 722 ALA A N 1
ATOM 5396 C CA . ALA A 1 722 ? -26.75 15.055 11.391 1 96.25 722 ALA A CA 1
ATOM 5397 C C . ALA A 1 722 ? -26.359 14.188 10.203 1 96.25 722 ALA A C 1
ATOM 5399 O O . ALA A 1 722 ? -26.438 12.961 10.266 1 96.25 722 ALA A O 1
ATOM 5400 N N . ASP A 1 723 ? -25.969 14.797 9.164 1 95.94 723 ASP A N 1
ATOM 5401 C CA . ASP A 1 723 ? -25.484 14.047 8.008 1 95.94 723 ASP A CA 1
ATOM 5402 C C . ASP A 1 723 ? -24.125 13.414 8.281 1 95.94 723 ASP A C 1
ATOM 5404 O O . ASP A 1 723 ? -23.734 12.445 7.617 1 95.94 723 ASP A O 1
ATOM 5408 N N . TYR A 1 724 ? -23.469 13.883 9.305 1 97.56 724 TYR A N 1
ATOM 5409 C CA . TYR A 1 724 ? -22.062 13.516 9.469 1 97.56 724 TYR A CA 1
ATOM 5410 C C . TYR A 1 724 ? -21.844 12.789 10.789 1 97.56 724 TYR A C 1
ATOM 5412 O O . TYR A 1 724 ? -21.078 11.82 10.844 1 97.56 724 TYR A O 1
ATOM 5420 N N . VAL A 1 725 ? -22.484 13.266 11.859 1 97.94 725 VAL A N 1
ATOM 5421 C CA . VAL A 1 725 ? -22.172 12.711 13.18 1 97.94 725 VAL A CA 1
ATOM 5422 C C . VAL A 1 725 ? -23.484 12.344 13.891 1 97.94 725 VAL A C 1
ATOM 5424 O O . VAL A 1 725 ? -24.547 12.867 13.562 1 97.94 725 VAL A O 1
ATOM 5427 N N . ASP A 1 726 ? -23.359 11.477 14.883 1 97.5 726 ASP A N 1
ATOM 5428 C CA . ASP A 1 726 ? -24.531 11.031 15.625 1 97.5 726 ASP A CA 1
ATOM 5429 C C . ASP A 1 726 ? -24.734 11.867 16.891 1 97.5 726 ASP A C 1
ATOM 5431 O O . ASP A 1 726 ? -25.859 12.016 17.375 1 97.5 726 ASP A O 1
ATOM 5435 N N . VAL A 1 727 ? -23.688 12.414 17.438 1 96.44 727 VAL A N 1
ATOM 5436 C CA . VAL A 1 727 ? -23.781 13.234 18.641 1 96.44 727 VAL A CA 1
ATOM 5437 C C . VAL A 1 727 ? -24.453 14.562 18.312 1 96.44 727 VAL A C 1
ATOM 5439 O O . VAL A 1 727 ? -24.219 15.141 17.25 1 96.44 727 VAL A O 1
ATOM 5442 N N . PRO A 1 728 ? -25.281 15.055 19.234 1 97.19 728 PRO A N 1
ATOM 5443 C CA . PRO A 1 728 ? -25.922 16.344 18.969 1 97.19 728 PRO A CA 1
ATOM 5444 C C . PRO A 1 728 ? -24.922 17.5 18.938 1 97.19 728 PRO A C 1
ATOM 5446 O O . PRO A 1 728 ? -24.031 17.578 19.781 1 97.19 728 PRO A O 1
ATOM 5449 N N . VAL A 1 729 ? -25.094 18.359 17.984 1 97.94 729 VAL A N 1
ATOM 5450 C CA . VAL A 1 729 ? -24.312 19.578 17.828 1 97.94 729 VAL A CA 1
ATOM 5451 C C . VAL A 1 729 ? -25.188 20.797 18.109 1 97.94 729 VAL A C 1
ATOM 5453 O O . VAL A 1 729 ? -26.344 20.844 17.672 1 97.94 729 VAL A O 1
ATOM 5456 N N . VAL A 1 730 ? -24.656 21.766 18.859 1 97.69 730 VAL A N 1
ATOM 5457 C CA . VAL A 1 730 ? -25.469 22.906 19.266 1 97.69 730 VAL A CA 1
ATOM 5458 C C . VAL A 1 730 ? -24.703 24.203 19.016 1 97.69 730 VAL A C 1
ATOM 5460 O O . VAL A 1 730 ? -23.484 24.203 18.859 1 97.69 730 VAL A O 1
ATOM 5463 N N . PHE A 1 731 ? -25.5 25.266 18.891 1 97.25 731 PHE A N 1
ATOM 5464 C CA . PHE A 1 731 ? -24.984 26.609 19.078 1 97.25 731 PHE A CA 1
ATOM 5465 C C . PHE A 1 731 ? -25.016 27.016 20.531 1 97.25 731 PHE A C 1
ATOM 5467 O O . PHE A 1 731 ? -26.094 27.078 21.141 1 97.25 731 PHE A O 1
ATOM 5474 N N . ARG A 1 732 ? -23.891 27.25 21.125 1 97.19 732 ARG A N 1
ATOM 5475 C CA . ARG A 1 732 ? -23.766 27.688 22.5 1 97.19 732 ARG A CA 1
ATOM 5476 C C . ARG A 1 732 ? -23.312 29.125 22.594 1 97.19 732 ARG A C 1
ATOM 5478 O O . ARG A 1 732 ? -22.312 29.516 21.969 1 97.19 732 ARG A O 1
ATOM 5485 N N . GLN A 1 733 ? -24.047 29.891 23.344 1 96.25 733 GLN A N 1
ATOM 5486 C CA . GLN A 1 733 ? -23.703 31.312 23.484 1 96.25 733 GLN A CA 1
ATOM 5487 C C . GLN A 1 733 ? -23.828 31.75 24.938 1 96.25 733 GLN A C 1
ATOM 5489 O O . GLN A 1 733 ? -24.766 31.391 25.625 1 96.25 733 GLN A O 1
ATOM 5494 N N . TYR A 1 734 ? -22.828 32.5 25.406 1 95.62 734 TYR A N 1
ATOM 5495 C CA . TYR A 1 734 ? -22.875 33.219 26.688 1 95.62 734 TYR A CA 1
ATOM 5496 C C . TYR A 1 734 ? -22.953 34.719 26.469 1 95.62 734 TYR A C 1
ATOM 5498 O O . TYR A 1 734 ? -22.25 35.281 25.625 1 95.62 734 TYR A O 1
ATOM 5506 N N . CYS A 1 735 ? -23.797 35.375 27.219 1 96.62 735 CYS A N 1
ATOM 5507 C CA . CYS A 1 735 ? -23.969 36.844 27.141 1 96.62 735 CYS A CA 1
ATOM 5508 C C . CYS A 1 735 ? -23.859 37.469 28.516 1 96.62 735 CYS A C 1
ATOM 5510 O O . CYS A 1 735 ? -24.078 36.812 29.531 1 96.62 735 CYS A O 1
ATOM 5512 N N . CYS A 1 736 ? -23.422 38.75 28.469 1 96.44 736 CYS A N 1
ATOM 5513 C CA . CYS A 1 736 ? -23.594 39.531 29.688 1 96.44 736 CYS A CA 1
ATOM 5514 C C . CYS A 1 736 ? -25.062 39.562 30.094 1 96.44 736 CYS A C 1
ATOM 5516 O O . CYS A 1 736 ? -25.938 39.906 29.281 1 96.44 736 CYS A O 1
ATOM 5518 N N . PRO A 1 737 ? -25.375 39.25 31.328 1 96 737 PRO A N 1
ATOM 5519 C CA . PRO A 1 737 ? -26.766 39.188 31.75 1 96 737 PRO A CA 1
ATOM 5520 C C . PRO A 1 737 ? -27.391 40.562 31.891 1 96 737 PRO A C 1
ATOM 5522 O O . PRO A 1 737 ? -28.594 40.688 32.125 1 96 737 PRO A O 1
ATOM 5525 N N . SER A 1 738 ? -26.641 41.625 31.734 1 96.31 738 SER A N 1
ATOM 5526 C CA . SER A 1 738 ? -27.141 42.969 31.906 1 96.31 738 SER A CA 1
ATOM 5527 C C . SER A 1 738 ? -27.344 43.656 30.562 1 96.31 738 SER A C 1
ATOM 5529 O O . SER A 1 738 ? -28.453 44.125 30.25 1 96.31 738 SER A O 1
ATOM 5531 N N . CYS A 1 739 ? -26.391 43.656 29.781 1 96.81 739 CYS A N 1
ATOM 5532 C CA . CYS A 1 739 ? -26.531 44.375 28.516 1 96.81 739 CYS A CA 1
ATOM 5533 C C . CYS A 1 739 ? -26.656 43.406 27.359 1 96.81 739 CYS A C 1
ATOM 5535 O O . CYS A 1 739 ? -26.828 43.844 26.203 1 96.81 739 CYS A O 1
ATOM 5537 N N . TRP A 1 740 ? -26.453 42.125 27.531 1 97.44 740 TRP A N 1
ATOM 5538 C CA . TRP A 1 740 ? -26.719 41.031 26.594 1 97.44 740 TRP A CA 1
ATOM 5539 C C . TRP A 1 740 ? -25.688 41.062 25.469 1 97.44 740 TRP A C 1
ATOM 5541 O O . TRP A 1 740 ? -25.984 40.594 24.359 1 97.44 740 TRP A O 1
ATOM 5551 N N . THR A 1 741 ? -24.5 41.594 25.734 1 97.25 741 THR A N 1
ATOM 5552 C CA . THR A 1 741 ? -23.375 41.438 24.828 1 97.25 741 THR A CA 1
ATOM 5553 C C . THR A 1 741 ? -22.875 40 24.781 1 97.25 741 THR A C 1
ATOM 5555 O O . THR A 1 741 ? -22.688 39.375 25.828 1 97.25 741 THR A O 1
ATOM 5558 N N . ALA A 1 742 ? -22.703 39.5 23.547 1 97.19 742 ALA A N 1
ATOM 5559 C CA . ALA A 1 742 ? -22.172 38.156 23.406 1 97.19 742 ALA A CA 1
ATOM 5560 C C . ALA A 1 742 ? -20.734 38.094 23.875 1 97.19 742 ALA A C 1
ATOM 5562 O O . ALA A 1 742 ? -19.875 38.844 23.422 1 97.19 742 ALA A O 1
ATOM 5563 N N . LEU A 1 743 ? -20.453 37.094 24.781 1 95.19 743 LEU A N 1
ATOM 5564 C CA . LEU A 1 743 ? -19.109 36.938 25.328 1 95.19 743 LEU A CA 1
ATOM 5565 C C . LEU A 1 743 ? -18.438 35.688 24.734 1 95.19 743 LEU A C 1
ATOM 5567 O O . LEU A 1 743 ? -17.219 35.594 24.75 1 95.19 743 LEU A O 1
ATOM 5571 N N . TYR A 1 744 ? -19.234 34.781 24.359 1 94.5 744 TYR A N 1
ATOM 5572 C CA . TYR A 1 744 ? -18.797 33.5 23.766 1 94.5 744 TYR A CA 1
ATOM 5573 C C . TYR A 1 744 ? -19.844 32.969 22.812 1 94.5 744 TYR A C 1
ATOM 5575 O O . TYR A 1 744 ? -21.047 33.031 23.094 1 94.5 744 TYR A O 1
ATOM 5583 N N . SER A 1 745 ? -19.469 32.531 21.641 1 96.44 745 SER A N 1
ATOM 5584 C CA . SER A 1 745 ? -20.328 31.922 20.641 1 96.44 745 SER A CA 1
ATOM 5585 C C . SER A 1 745 ? -19.609 30.766 19.938 1 96.44 745 SER A C 1
ATOM 5587 O O . SER A 1 745 ? -18.516 30.953 19.391 1 96.44 745 SER A O 1
ATOM 5589 N N . ALA A 1 746 ? -20.234 29.578 19.922 1 96.31 746 ALA A N 1
ATOM 5590 C CA . ALA A 1 746 ? -19.562 28.422 19.312 1 96.31 746 ALA A CA 1
ATOM 5591 C C . ALA A 1 746 ? -20.578 27.406 18.812 1 96.31 746 ALA A C 1
ATOM 5593 O O . ALA A 1 746 ? -21.703 27.328 19.312 1 96.31 746 ALA A O 1
ATOM 5594 N N . VAL A 1 747 ? -20.266 26.703 17.75 1 97.44 747 VAL A N 1
ATOM 5595 C CA . VAL A 1 747 ? -20.953 25.484 17.312 1 97.44 747 VAL A CA 1
ATOM 5596 C C . VAL A 1 747 ? -20.156 24.25 17.734 1 97.44 747 VAL A C 1
ATOM 5598 O O . VAL A 1 747 ? -19.109 23.969 17.141 1 97.44 747 VAL A O 1
ATOM 5601 N N . VAL A 1 748 ? -20.609 23.531 18.719 1 96.88 748 VAL A N 1
ATOM 5602 C CA . VAL A 1 748 ? -19.859 22.484 19.406 1 96.88 748 VAL A CA 1
ATOM 5603 C C . VAL A 1 748 ? -20.781 21.328 19.75 1 96.88 748 VAL A C 1
ATOM 5605 O O . VAL A 1 748 ? -22.016 21.469 19.688 1 96.88 748 VAL A O 1
ATOM 5608 N N . PRO A 1 749 ? -20.156 20.188 20.031 1 96.94 749 PRO A N 1
ATOM 5609 C CA . PRO A 1 749 ? -21.016 19.141 20.578 1 96.94 749 PRO A CA 1
ATOM 5610 C C . PRO A 1 749 ? -21.703 19.547 21.891 1 96.94 749 PRO A C 1
ATOM 5612 O O . PRO A 1 749 ? -21.141 20.328 22.656 1 96.94 749 PRO A O 1
ATOM 5615 N N . ALA A 1 750 ? -22.844 18.938 22.109 1 95.5 750 ALA A N 1
ATOM 5616 C CA . ALA A 1 750 ? -23.641 19.281 23.281 1 95.5 750 ALA A CA 1
ATOM 5617 C C . ALA A 1 750 ? -22.859 19.016 24.578 1 95.5 750 ALA A C 1
ATOM 5619 O O . ALA A 1 750 ? -23.047 19.703 25.578 1 95.5 750 ALA A O 1
ATOM 5620 N N . ASP A 1 751 ? -21.969 18.062 24.5 1 93.25 751 ASP A N 1
ATOM 5621 C CA . ASP A 1 751 ? -21.25 17.688 25.719 1 93.25 751 ASP A CA 1
ATOM 5622 C C . ASP A 1 751 ? -19.891 18.391 25.781 1 93.25 751 ASP A C 1
ATOM 5624 O O . ASP A 1 751 ? -19.031 18.016 26.578 1 93.25 751 ASP A O 1
ATOM 5628 N N . HIS A 1 752 ? -19.719 19.375 24.938 1 92.5 752 HIS A N 1
ATOM 5629 C CA . HIS A 1 752 ? -18.516 20.172 24.969 1 92.5 752 HIS A CA 1
ATOM 5630 C C . HIS A 1 752 ? -18.312 20.812 26.344 1 92.5 752 HIS A C 1
ATOM 5632 O O . HIS A 1 752 ? -19.297 21.203 27 1 92.5 752 HIS A O 1
ATOM 5638 N N . ALA A 1 753 ? -17.141 20.844 26.797 1 80.88 753 ALA A N 1
ATOM 5639 C CA . ALA A 1 753 ? -16.828 21.391 28.109 1 80.88 753 ALA A CA 1
ATOM 5640 C C . ALA A 1 753 ? -17.312 22.828 28.234 1 80.88 753 ALA A C 1
ATOM 5642 O O . ALA A 1 753 ? -17.266 23.594 27.266 1 80.88 753 ALA A O 1
ATOM 5643 N N . ASP A 1 754 ? -17.75 23.078 29.469 1 67.88 754 ASP A N 1
ATOM 5644 C CA . ASP A 1 754 ? -18.219 24.422 29.766 1 67.88 754 ASP A CA 1
ATOM 5645 C C . ASP A 1 754 ? -17.062 25.422 29.828 1 67.88 754 ASP A C 1
ATOM 5647 O O . ASP A 1 754 ? -16.203 25.328 30.703 1 67.88 754 ASP A O 1
ATOM 5651 N N . THR A 1 755 ? -16.984 26.328 28.938 1 65.31 755 THR A N 1
ATOM 5652 C CA . THR A 1 755 ? -15.891 27.266 28.734 1 65.31 755 THR A CA 1
ATOM 5653 C C . THR A 1 755 ? -16 28.438 29.703 1 65.31 755 THR A C 1
ATOM 5655 O O . THR A 1 755 ? -15.078 29.234 29.844 1 65.31 755 THR A O 1
ATOM 5658 N N . VAL A 1 756 ? -17.109 28.516 30.375 1 59.91 756 VAL A N 1
ATOM 5659 C CA . VAL A 1 756 ? -17.312 29.609 31.312 1 59.91 756 VAL A CA 1
ATOM 5660 C C . VAL A 1 756 ? -16.203 29.625 32.344 1 59.91 756 VAL A C 1
ATOM 5662 O O . VAL A 1 756 ? -15.719 30.672 32.75 1 59.91 756 VAL A O 1
ATOM 5665 N N . ALA A 1 757 ? -15.836 28.438 32.719 1 53.41 757 ALA A N 1
ATOM 5666 C CA . ALA A 1 757 ? -14.789 28.297 33.719 1 53.41 757 ALA A CA 1
ATOM 5667 C C . ALA A 1 757 ? -13.445 28.797 33.188 1 53.41 757 ALA A C 1
ATOM 5669 O O . ALA A 1 757 ? -12.539 29.094 33.969 1 53.41 757 ALA A O 1
ATOM 5670 N N . THR A 1 758 ? -13.391 28.969 31.938 1 57.38 758 THR A N 1
ATOM 5671 C CA . THR A 1 758 ? -12.094 29.312 31.359 1 57.38 758 THR A CA 1
ATOM 5672 C C . THR A 1 758 ? -12.117 30.734 30.781 1 57.38 758 THR A C 1
ATOM 5674 O O . THR A 1 758 ? -11.062 31.297 30.469 1 57.38 758 THR A O 1
ATOM 5677 N N . VAL A 1 759 ? -13.344 31.156 30.672 1 52.44 759 VAL A N 1
ATOM 5678 C CA . VAL A 1 759 ? -13.445 32.531 30.188 1 52.44 759 VAL A CA 1
ATOM 5679 C C . VAL A 1 759 ? -12.875 33.469 31.234 1 52.44 759 VAL A C 1
ATOM 5681 O O . VAL A 1 759 ? -13.289 33.469 32.375 1 52.44 759 VAL A O 1
ATOM 5684 N N . GLY A 1 760 ? -11.891 34.219 31.062 1 49.97 760 GLY A N 1
ATOM 5685 C CA . GLY A 1 760 ? -11.328 35.25 31.922 1 49.97 760 GLY A CA 1
ATOM 5686 C C . GLY A 1 760 ? -10.289 34.719 32.906 1 49.97 760 GLY A C 1
ATOM 5687 O O . GLY A 1 760 ? -9.734 35.469 33.688 1 49.97 760 GLY A O 1
ATOM 5688 N N . ARG A 1 761 ? -10.094 33.281 32.906 1 48.88 761 ARG A N 1
ATOM 5689 C CA . ARG A 1 761 ? -9.227 32.719 33.938 1 48.88 761 ARG A CA 1
ATOM 5690 C C . ARG A 1 761 ? -7.762 32.812 33.562 1 48.88 761 ARG A C 1
ATOM 5692 O O . ARG A 1 761 ? -7.379 32.438 32.469 1 48.88 761 ARG A O 1
ATOM 5699 N N . VAL A 1 762 ? -7.188 33.906 33.969 1 46.28 762 VAL A N 1
ATOM 5700 C CA . VAL A 1 762 ? -5.73 33.844 34.031 1 46.28 762 VAL A CA 1
ATOM 5701 C C . VAL A 1 762 ? -5.297 33.062 35.281 1 46.28 762 VAL A C 1
ATOM 5703 O O . VAL A 1 762 ? -5.582 33.5 36.406 1 46.28 762 VAL A O 1
ATOM 5706 N N . ALA A 1 763 ? -5.391 31.766 35.281 1 44.38 763 ALA A N 1
ATOM 5707 C CA . ALA A 1 763 ? -4.789 31.219 36.5 1 44.38 763 ALA A CA 1
ATOM 5708 C C . ALA A 1 763 ? -3.277 31.406 36.5 1 44.38 763 ALA A C 1
ATOM 5710 O O . ALA A 1 763 ? -2.641 31.391 35.438 1 44.38 763 ALA A O 1
ATOM 5711 N N . MET B 1 1 ? -10.688 -1.206 -15.969 1 46.09 1 MET B N 1
ATOM 5712 C CA . MET B 1 1 ? -9.375 -1.371 -16.578 1 46.09 1 MET B CA 1
ATOM 5713 C C . MET B 1 1 ? -8.367 -0.389 -15.977 1 46.09 1 MET B C 1
ATOM 5715 O O . MET B 1 1 ? -8.664 0.8 -15.844 1 46.09 1 MET B O 1
ATOM 5719 N N . THR B 1 2 ? -7.324 -0.942 -15.367 1 62.19 2 THR B N 1
ATOM 5720 C CA . THR B 1 2 ? -6.344 -0.051 -14.758 1 62.19 2 THR B CA 1
ATOM 5721 C C . THR B 1 2 ? -5.617 0.765 -15.82 1 62.19 2 THR B C 1
ATOM 5723 O O . THR B 1 2 ? -5.348 0.266 -16.922 1 62.19 2 THR B O 1
ATOM 5726 N N . MET B 1 3 ? -5.559 1.979 -15.805 1 72.19 3 MET B N 1
ATOM 5727 C CA . MET B 1 3 ? -4.922 2.922 -16.719 1 72.19 3 MET B CA 1
ATOM 5728 C C . MET B 1 3 ? -3.408 2.727 -16.734 1 72.19 3 MET B C 1
ATOM 5730 O O . MET B 1 3 ? -2.797 2.49 -15.695 1 72.19 3 MET B O 1
ATOM 5734 N N . PRO B 1 4 ? -2.863 2.613 -17.984 1 81.69 4 PRO B N 1
ATOM 5735 C CA . PRO B 1 4 ? -1.404 2.521 -18.062 1 81.69 4 PRO B CA 1
ATOM 5736 C C . PRO B 1 4 ? -0.704 3.699 -17.391 1 81.69 4 PRO B C 1
ATOM 5738 O O . PRO B 1 4 ? -1.215 4.82 -17.406 1 81.69 4 PRO B O 1
ATOM 5741 N N . ILE B 1 5 ? 0.373 3.48 -16.797 1 89.69 5 ILE B N 1
ATOM 5742 C CA . ILE B 1 5 ? 1.185 4.508 -16.156 1 89.69 5 ILE B CA 1
ATOM 5743 C C . ILE B 1 5 ? 2.42 4.797 -17 1 89.69 5 ILE B C 1
ATOM 5745 O O . ILE B 1 5 ? 3.361 4.004 -17.031 1 89.69 5 ILE B O 1
ATOM 5749 N N . PRO B 1 6 ? 2.484 5.926 -17.656 1 87.06 6 PRO B N 1
ATOM 5750 C CA . PRO B 1 6 ? 3.652 6.246 -18.469 1 87.06 6 PRO B CA 1
ATOM 5751 C C . PRO B 1 6 ? 4.961 6.188 -17.688 1 87.06 6 PRO B C 1
ATOM 5753 O O . PRO B 1 6 ? 5.02 6.637 -16.547 1 87.06 6 PRO B O 1
ATOM 5756 N N . GLY B 1 7 ? 5.984 5.609 -18.312 1 87.5 7 GLY B N 1
ATOM 5757 C CA . GLY B 1 7 ? 7.273 5.484 -17.656 1 87.5 7 GLY B CA 1
ATOM 5758 C C . GLY B 1 7 ? 7.488 4.125 -17.016 1 87.5 7 GLY B C 1
ATOM 5759 O O . GLY B 1 7 ? 8.625 3.752 -16.719 1 87.5 7 GLY B O 1
ATOM 5760 N N . SER B 1 8 ? 6.418 3.408 -16.891 1 88.56 8 SER B N 1
ATOM 5761 C CA . SER B 1 8 ? 6.516 2.111 -16.234 1 88.56 8 SER B CA 1
ATOM 5762 C C . SER B 1 8 ? 7.047 1.044 -17.188 1 88.56 8 SER B C 1
ATOM 5764 O O . SER B 1 8 ? 7.457 -0.033 -16.75 1 88.56 8 SER B O 1
ATOM 5766 N N . GLU B 1 9 ? 7.137 1.357 -18.438 1 90.44 9 GLU B N 1
ATOM 5767 C CA . GLU B 1 9 ? 7.512 0.376 -19.453 1 90.44 9 GLU B CA 1
ATOM 5768 C C . GLU B 1 9 ? 8.961 -0.071 -19.281 1 90.44 9 GLU B C 1
ATOM 5770 O O . GLU B 1 9 ? 9.328 -1.171 -19.703 1 90.44 9 GLU B O 1
ATOM 5775 N N . VAL B 1 10 ? 9.703 0.783 -18.641 1 94.5 10 VAL B N 1
ATOM 5776 C CA . VAL B 1 10 ? 11.117 0.482 -18.484 1 94.5 10 VAL B CA 1
ATOM 5777 C C . VAL B 1 10 ? 11.289 -0.673 -17.5 1 94.5 10 VAL B C 1
ATOM 5779 O O . VAL B 1 10 ? 12.297 -1.382 -17.531 1 94.5 10 VAL B O 1
ATOM 5782 N N . PHE B 1 11 ? 10.312 -0.945 -16.719 1 96.19 11 PHE B N 1
ATOM 5783 C CA . PHE B 1 11 ? 10.391 -1.982 -15.703 1 96.19 11 PHE B CA 1
ATOM 5784 C C . PHE B 1 11 ? 9.75 -3.275 -16.188 1 96.19 11 PHE B C 1
ATOM 5786 O O . PHE B 1 11 ? 8.836 -3.799 -15.555 1 96.19 11 PHE B O 1
ATOM 5793 N N . SER B 1 12 ? 10.133 -3.719 -17.234 1 95 12 SER B N 1
ATOM 5794 C CA . SER B 1 12 ? 9.711 -4.977 -17.828 1 95 12 SER B CA 1
ATOM 5795 C C . SER B 1 12 ? 10.898 -5.762 -18.375 1 95 12 SER B C 1
ATOM 5797 O O . SER B 1 12 ? 11.836 -5.172 -18.922 1 95 12 SER B O 1
ATOM 5799 N N . SER B 1 13 ? 10.883 -7.023 -18.172 1 95.81 13 SER B N 1
ATOM 5800 C CA . SER B 1 13 ? 11.961 -7.883 -18.656 1 95.81 13 SER B CA 1
ATOM 5801 C C . SER B 1 13 ? 11.422 -9.023 -19.5 1 95.81 13 SER B C 1
ATOM 5803 O O . SER B 1 13 ? 10.328 -9.539 -19.234 1 95.81 13 SER B O 1
ATOM 5805 N N . ARG B 1 14 ? 12.141 -9.383 -20.531 1 95.44 14 ARG B N 1
ATOM 5806 C CA . ARG B 1 14 ? 11.891 -10.5 -21.453 1 95.44 14 ARG B CA 1
ATOM 5807 C C . ARG B 1 14 ? 13.18 -11.273 -21.719 1 95.44 14 ARG B C 1
ATOM 5809 O O . ARG B 1 14 ? 14.273 -10.773 -21.484 1 95.44 14 ARG B O 1
ATOM 5816 N N . PRO B 1 15 ? 13.031 -12.508 -22.172 1 94.94 15 PRO B N 1
ATOM 5817 C CA . PRO B 1 15 ? 14.242 -13.211 -22.578 1 94.94 15 PRO B CA 1
ATOM 5818 C C . PRO B 1 15 ? 15.039 -12.453 -23.641 1 94.94 15 PRO B C 1
ATOM 5820 O O . PRO B 1 15 ? 14.445 -11.836 -24.531 1 94.94 15 PRO B O 1
ATOM 5823 N N . VAL B 1 16 ? 16.375 -12.562 -23.5 1 94.12 16 VAL B N 1
ATOM 5824 C CA . VAL B 1 16 ? 17.25 -11.812 -24.406 1 94.12 16 VAL B CA 1
ATOM 5825 C C . VAL B 1 16 ? 18.281 -12.75 -25.016 1 94.12 16 VAL B C 1
ATOM 5827 O O . VAL B 1 16 ? 18.641 -13.766 -24.422 1 94.12 16 VAL B O 1
ATOM 5830 N N . ASP B 1 17 ? 18.703 -12.344 -26.219 1 94.88 17 ASP B N 1
ATOM 5831 C CA . ASP B 1 17 ? 19.844 -13.023 -26.812 1 94.88 17 ASP B CA 1
ATOM 5832 C C . ASP B 1 17 ? 21.125 -12.711 -26.031 1 94.88 17 ASP B C 1
ATOM 5834 O O . ASP B 1 17 ? 21.5 -11.547 -25.891 1 94.88 17 ASP B O 1
ATOM 5838 N N . PRO B 1 18 ? 21.734 -13.766 -25.531 1 94.75 18 PRO B N 1
ATOM 5839 C CA . PRO B 1 18 ? 22.906 -13.523 -24.688 1 94.75 18 PRO B CA 1
ATOM 5840 C C . PRO B 1 18 ? 24 -12.719 -25.391 1 94.75 18 PRO B C 1
ATOM 5842 O O . PRO B 1 18 ? 24.641 -11.867 -24.781 1 94.75 18 PRO B O 1
ATOM 5845 N N . ASP B 1 19 ? 24.219 -13.016 -26.672 1 94.5 19 ASP B N 1
ATOM 5846 C CA . ASP B 1 19 ? 25.234 -12.281 -27.422 1 94.5 19 ASP B CA 1
ATOM 5847 C C . ASP B 1 19 ? 24.859 -10.805 -27.547 1 94.5 19 ASP B C 1
ATOM 5849 O O . ASP B 1 19 ? 25.734 -9.938 -27.453 1 94.5 19 ASP B O 1
ATOM 5853 N N . GLU B 1 20 ? 23.641 -10.578 -27.781 1 96.12 20 GLU B N 1
ATOM 5854 C CA . GLU B 1 20 ? 23.172 -9.195 -27.859 1 96.12 20 GLU B CA 1
ATOM 5855 C C . GLU B 1 20 ? 23.344 -8.484 -26.516 1 96.12 20 GLU B C 1
ATOM 5857 O O . GLU B 1 20 ? 23.781 -7.332 -26.469 1 96.12 20 GLU B O 1
ATOM 5862 N N . LEU B 1 21 ? 22.984 -9.141 -25.484 1 97 21 LEU B N 1
ATOM 5863 C CA . LEU B 1 21 ? 23.109 -8.57 -24.141 1 97 21 LEU B CA 1
ATOM 5864 C C . LEU B 1 21 ? 24.562 -8.242 -23.828 1 97 21 LEU B C 1
ATOM 5866 O O . LEU B 1 21 ? 24.859 -7.176 -23.281 1 97 21 LEU B O 1
ATOM 5870 N N . ALA B 1 22 ? 25.469 -9.102 -24.156 1 96.62 22 ALA B N 1
ATOM 5871 C CA . ALA B 1 22 ? 26.906 -8.914 -23.906 1 96.62 22 ALA B CA 1
ATOM 5872 C C . ALA B 1 22 ? 27.422 -7.648 -24.594 1 96.62 22 ALA B C 1
ATOM 5874 O O . ALA B 1 22 ? 28.266 -6.941 -24.031 1 96.62 22 ALA B O 1
ATOM 5875 N N . ARG B 1 23 ? 26.891 -7.367 -25.719 1 95.38 23 ARG B N 1
ATOM 5876 C CA . ARG B 1 23 ? 27.359 -6.227 -26.516 1 95.38 23 ARG B CA 1
ATOM 5877 C C . ARG B 1 23 ? 26.875 -4.91 -25.906 1 95.38 23 ARG B C 1
ATOM 5879 O O . ARG B 1 23 ? 27.438 -3.852 -26.188 1 95.38 23 ARG B O 1
ATOM 5886 N N . THR B 1 24 ? 25.891 -5.012 -25.109 1 95.06 24 THR B N 1
ATOM 5887 C CA . THR B 1 24 ? 25.328 -3.791 -24.547 1 95.06 24 THR B CA 1
ATOM 5888 C C . THR B 1 24 ? 26.062 -3.42 -23.25 1 95.06 24 THR B C 1
ATOM 5890 O O . THR B 1 24 ? 25.906 -2.311 -22.734 1 95.06 24 THR B O 1
ATOM 5893 N N . LEU B 1 25 ? 26.859 -4.262 -22.688 1 97.5 25 LEU B N 1
ATOM 5894 C CA . LEU B 1 25 ? 27.516 -4.012 -21.422 1 97.5 25 LEU B CA 1
ATOM 5895 C C . LEU B 1 25 ? 28.609 -2.963 -21.578 1 97.5 25 LEU B C 1
ATOM 5897 O O . LEU B 1 25 ? 29.297 -2.928 -22.594 1 97.5 25 LEU B O 1
ATOM 5901 N N . PRO B 1 26 ? 28.812 -2.061 -20.625 1 97.25 26 PRO B N 1
ATOM 5902 C CA . PRO B 1 26 ? 29.891 -1.073 -20.703 1 97.25 26 PRO B CA 1
ATOM 5903 C C . PRO B 1 26 ? 31.266 -1.702 -20.547 1 97.25 26 PRO B C 1
ATOM 5905 O O . PRO B 1 26 ? 31.406 -2.789 -19.984 1 97.25 26 PRO B O 1
ATOM 5908 N N . PRO B 1 27 ? 32.312 -1.001 -21 1 95.75 27 PRO B N 1
ATOM 5909 C CA . PRO B 1 27 ? 33.688 -1.524 -20.875 1 95.75 27 PRO B CA 1
ATOM 5910 C C . PRO B 1 27 ? 34.094 -1.719 -19.422 1 95.75 27 PRO B C 1
ATOM 5912 O O . PRO B 1 27 ? 34.969 -2.537 -19.141 1 95.75 27 PRO B O 1
ATOM 5915 N N . SER B 1 28 ? 33.406 -1.086 -18.578 1 95.25 28 SER B N 1
ATOM 5916 C CA . SER B 1 28 ? 33.75 -1.157 -17.172 1 95.25 28 SER B CA 1
ATOM 5917 C C . SER B 1 28 ? 33.281 -2.471 -16.547 1 95.25 28 SER B C 1
ATOM 5919 O O . SER B 1 28 ? 33.688 -2.814 -15.438 1 95.25 28 SER B O 1
ATOM 5921 N N . LEU B 1 29 ? 32.531 -3.283 -17.328 1 98 29 LEU B N 1
ATOM 5922 C CA . LEU B 1 29 ? 32.031 -4.555 -16.828 1 98 29 LEU B CA 1
ATOM 5923 C C . LEU B 1 29 ? 32.375 -5.695 -17.781 1 98 29 LEU B C 1
ATOM 5925 O O . LEU B 1 29 ? 31.5 -6.277 -18.422 1 98 29 LEU B O 1
ATOM 5929 N N . PRO B 1 30 ? 33.625 -6.004 -17.844 1 97.5 30 PRO B N 1
ATOM 5930 C CA . PRO B 1 30 ? 34 -7.156 -18.672 1 97.5 30 PRO B CA 1
ATOM 5931 C C . PRO B 1 30 ? 33.438 -8.469 -18.125 1 97.5 30 PRO B C 1
ATOM 5933 O O . PRO B 1 30 ? 33.312 -8.633 -16.906 1 97.5 30 PRO B O 1
ATOM 5936 N N . VAL B 1 31 ? 33.219 -9.445 -19.016 1 98.06 31 VAL B N 1
ATOM 5937 C CA . VAL B 1 31 ? 32.656 -10.727 -18.609 1 98.06 31 VAL B CA 1
ATOM 5938 C C . VAL B 1 31 ? 33.656 -11.852 -18.922 1 98.06 31 VAL B C 1
ATOM 5940 O O . VAL B 1 31 ? 34.438 -11.734 -19.859 1 98.06 31 VAL B O 1
ATOM 5943 N N . HIS B 1 32 ? 33.656 -12.875 -18.125 1 98.06 32 HIS B N 1
ATOM 5944 C CA . HIS B 1 32 ? 34.438 -14.086 -18.391 1 98.06 32 HIS B CA 1
ATOM 5945 C C . HIS B 1 32 ? 33.594 -15.117 -19.141 1 98.06 32 HIS B C 1
ATOM 5947 O O . HIS B 1 32 ? 32.562 -15.57 -18.625 1 98.06 32 HIS B O 1
ATOM 5953 N N . THR B 1 33 ? 33.969 -15.492 -20.312 1 96.62 33 THR B N 1
ATOM 5954 C CA . THR B 1 33 ? 33.312 -16.531 -21.094 1 96.62 33 THR B CA 1
ATOM 5955 C C . THR B 1 33 ? 34.344 -17.438 -21.766 1 96.62 33 THR B C 1
ATOM 5957 O O . THR B 1 33 ? 35.562 -17.297 -21.516 1 96.62 33 THR B O 1
ATOM 5960 N N . VAL B 1 34 ? 33.875 -18.5 -22.406 1 97.69 34 VAL B N 1
ATOM 5961 C CA . VAL B 1 34 ? 34.75 -19.438 -23.094 1 97.69 34 VAL B CA 1
ATOM 5962 C C . VAL B 1 34 ? 34.219 -19.703 -24.5 1 97.69 34 VAL B C 1
ATOM 5964 O O . VAL B 1 34 ? 33.094 -19.359 -24.828 1 97.69 34 VAL B O 1
ATOM 5967 N N . THR B 1 35 ? 35.062 -20.281 -25.344 1 96.44 35 THR B N 1
ATOM 5968 C CA . THR B 1 35 ? 34.688 -20.625 -26.719 1 96.44 35 THR B CA 1
ATOM 5969 C C . THR B 1 35 ? 34.062 -22.016 -26.781 1 96.44 35 THR B C 1
ATOM 5971 O O . THR B 1 35 ? 34.188 -22.797 -25.828 1 96.44 35 THR B O 1
ATOM 5974 N N . GLN B 1 36 ? 33.5 -22.234 -27.875 1 95.38 36 GLN B N 1
ATOM 5975 C CA . GLN B 1 36 ? 32.906 -23.562 -28.078 1 95.38 36 GLN B CA 1
ATOM 5976 C C . GLN B 1 36 ? 34 -24.625 -28.125 1 95.38 36 GLN B C 1
ATOM 5978 O O . GLN B 1 36 ? 33.812 -25.766 -27.672 1 95.38 36 GLN B O 1
ATOM 5983 N N . GLU B 1 37 ? 35.156 -24.344 -28.609 1 96.88 37 GLU B N 1
ATOM 5984 C CA . GLU B 1 37 ? 36.281 -25.266 -28.672 1 96.88 37 GLU B CA 1
ATOM 5985 C C . GLU B 1 37 ? 36.719 -25.688 -27.266 1 96.88 37 GLU B C 1
ATOM 5987 O O . GLU B 1 37 ? 37.062 -26.844 -27.031 1 96.88 37 GLU B O 1
ATOM 5992 N N . GLN B 1 38 ? 36.688 -24.719 -26.406 1 96.88 38 GLN B N 1
ATOM 5993 C CA . GLN B 1 38 ? 37.031 -25 -25.016 1 96.88 38 GLN B CA 1
ATOM 5994 C C . GLN B 1 38 ? 36 -25.906 -24.359 1 96.88 38 GLN B C 1
ATOM 5996 O O . GLN B 1 38 ? 36.375 -26.766 -23.562 1 96.88 38 GLN B O 1
ATOM 6001 N N . VAL B 1 39 ? 34.781 -25.734 -24.656 1 97.5 39 VAL B N 1
ATOM 6002 C CA . VAL B 1 39 ? 33.688 -26.547 -24.109 1 97.5 39 VAL B CA 1
ATOM 6003 C C . VAL B 1 39 ? 33.844 -27.984 -24.625 1 97.5 39 VAL B C 1
ATOM 6005 O O . VAL B 1 39 ? 33.719 -28.938 -23.859 1 97.5 39 VAL B O 1
ATOM 6008 N N . ASP B 1 40 ? 34.188 -28.141 -25.938 1 95.88 40 ASP B N 1
ATOM 6009 C CA . ASP B 1 40 ? 34.281 -29.438 -26.578 1 95.88 40 ASP B CA 1
ATOM 6010 C C . ASP B 1 40 ? 35.5 -30.203 -26.094 1 95.88 40 ASP B C 1
ATOM 6012 O O . ASP B 1 40 ? 35.531 -31.438 -26.141 1 95.88 40 ASP B O 1
ATOM 6016 N N . ALA B 1 41 ? 36.406 -29.469 -25.609 1 96.19 41 ALA B N 1
ATOM 6017 C CA . ALA B 1 41 ? 37.688 -30.062 -25.234 1 96.19 41 ALA B CA 1
ATOM 6018 C C . ALA B 1 41 ? 37.625 -30.578 -23.797 1 96.19 41 ALA B C 1
ATOM 6020 O O . ALA B 1 41 ? 38.562 -31.219 -23.328 1 96.19 41 ALA B O 1
ATOM 6021 N N . LEU B 1 42 ? 36.531 -30.391 -23.156 1 96.81 42 LEU B N 1
ATOM 6022 C CA . LEU B 1 42 ? 36.438 -30.797 -21.766 1 96.81 42 LEU B CA 1
ATOM 6023 C C . LEU B 1 42 ? 36.594 -32.312 -21.625 1 96.81 42 LEU B C 1
ATOM 6025 O O . LEU B 1 42 ? 36 -33.062 -22.391 1 96.81 42 LEU B O 1
ATOM 6029 N N . ASP B 1 43 ? 37.406 -32.688 -20.656 1 95.81 43 ASP B N 1
ATOM 6030 C CA . ASP B 1 43 ? 37.5 -34.094 -20.312 1 95.81 43 ASP B CA 1
ATOM 6031 C C . ASP B 1 43 ? 36.219 -34.562 -19.609 1 95.81 43 ASP B C 1
ATOM 6033 O O . ASP B 1 43 ? 35.719 -33.875 -18.734 1 95.81 43 ASP B O 1
ATOM 6037 N N . PRO B 1 44 ? 35.719 -35.719 -19.984 1 94.88 44 PRO B N 1
ATOM 6038 C CA . PRO B 1 44 ? 34.469 -36.219 -19.438 1 94.88 44 PRO B CA 1
ATOM 6039 C C . PRO B 1 44 ? 34.5 -36.375 -17.922 1 94.88 44 PRO B C 1
ATOM 6041 O O . PRO B 1 44 ? 33.5 -36.125 -17.25 1 94.88 44 PRO B O 1
ATOM 6044 N N . LEU B 1 45 ? 35.562 -36.844 -17.453 1 96.19 45 LEU B N 1
ATOM 6045 C CA . LEU B 1 45 ? 35.688 -37 -16.016 1 96.19 45 LEU B CA 1
ATOM 6046 C C . LEU B 1 45 ? 35.656 -35.656 -15.297 1 96.19 45 LEU B C 1
ATOM 6048 O O . LEU B 1 45 ? 35 -35.5 -14.273 1 96.19 45 LEU B O 1
ATOM 6052 N N . THR B 1 46 ? 36.375 -34.781 -15.859 1 96.12 46 THR B N 1
ATOM 6053 C CA . THR B 1 46 ? 36.375 -33.406 -15.289 1 96.12 46 THR B CA 1
ATOM 6054 C C . THR B 1 46 ? 35 -32.812 -15.352 1 96.12 46 THR B C 1
ATOM 6056 O O . THR B 1 46 ? 34.562 -32.156 -14.398 1 96.12 46 THR B O 1
ATOM 6059 N N . TYR B 1 47 ? 34.344 -32.938 -16.406 1 96.56 47 TYR B N 1
ATOM 6060 C CA . TYR B 1 47 ? 33 -32.438 -16.562 1 96.56 47 TYR B CA 1
ATOM 6061 C C . TYR B 1 47 ? 32.094 -32.969 -15.445 1 96.56 47 TYR B C 1
ATOM 6063 O O . TYR B 1 47 ? 31.406 -32.219 -14.773 1 96.56 47 TYR B O 1
ATOM 6071 N N . GLU B 1 48 ? 32.125 -34.25 -15.188 1 96 48 GLU B N 1
ATOM 6072 C CA . GLU B 1 48 ? 31.234 -34.875 -14.219 1 96 48 GLU B CA 1
ATOM 6073 C C . GLU B 1 48 ? 31.547 -34.406 -12.805 1 96 48 GLU B C 1
ATOM 6075 O O . GLU B 1 48 ? 30.641 -34.188 -12.008 1 96 48 GLU B O 1
ATOM 6080 N N . VAL B 1 49 ? 32.75 -34.281 -12.531 1 96.38 49 VAL B N 1
ATOM 6081 C CA . VAL B 1 49 ? 33.156 -33.906 -11.18 1 96.38 49 VAL B CA 1
ATOM 6082 C C . VAL B 1 49 ? 32.719 -32.469 -10.914 1 96.38 49 VAL B C 1
ATOM 6084 O O . VAL B 1 49 ? 32.156 -32.156 -9.867 1 96.38 49 VAL B O 1
ATOM 6087 N N . VAL B 1 50 ? 33.031 -31.562 -11.859 1 96.81 50 VAL B N 1
ATOM 6088 C CA . VAL B 1 50 ? 32.75 -30.141 -11.688 1 96.81 50 VAL B CA 1
ATOM 6089 C C . VAL B 1 50 ? 31.219 -29.938 -11.703 1 96.81 50 VAL B C 1
ATOM 6091 O O . VAL B 1 50 ? 30.688 -29.125 -10.938 1 96.81 50 VAL B O 1
ATOM 6094 N N . ARG B 1 51 ? 30.547 -30.609 -12.562 1 96 51 ARG B N 1
ATOM 6095 C CA . ARG B 1 51 ? 29.094 -30.531 -12.609 1 96 51 ARG B CA 1
ATOM 6096 C C . ARG B 1 51 ? 28.469 -30.906 -11.273 1 96 51 ARG B C 1
ATOM 6098 O O . ARG B 1 51 ? 27.562 -30.234 -10.781 1 96 51 ARG B O 1
ATOM 6105 N N . HIS B 1 52 ? 28.922 -31.953 -10.734 1 95.25 52 HIS B N 1
ATOM 6106 C CA . HIS B 1 52 ? 28.422 -32.406 -9.445 1 95.25 52 HIS B CA 1
ATOM 6107 C C . HIS B 1 52 ? 28.719 -31.406 -8.344 1 95.25 52 HIS B C 1
ATOM 6109 O O . HIS B 1 52 ? 27.922 -31.234 -7.418 1 95.25 52 HIS B O 1
ATOM 6115 N N . ARG B 1 53 ? 29.828 -30.828 -8.438 1 95.38 53 ARG B N 1
ATOM 6116 C CA . ARG B 1 53 ? 30.188 -29.812 -7.449 1 95.38 53 ARG B CA 1
ATOM 6117 C C . ARG B 1 53 ? 29.281 -28.594 -7.574 1 95.38 53 ARG B C 1
ATOM 6119 O O . ARG B 1 53 ? 28.906 -27.984 -6.566 1 95.38 53 ARG B O 1
ATOM 6126 N N . LEU B 1 54 ? 29 -28.188 -8.789 1 95.31 54 LEU B N 1
ATOM 6127 C CA . LEU B 1 54 ? 28.078 -27.078 -9 1 95.31 54 LEU B CA 1
ATOM 6128 C C . LEU B 1 54 ? 26.703 -27.391 -8.422 1 95.31 54 LEU B C 1
ATOM 6130 O O . LEU B 1 54 ? 26.062 -26.516 -7.84 1 95.31 54 LEU B O 1
ATOM 6134 N N . TRP B 1 55 ? 26.266 -28.578 -8.586 1 92.31 55 TRP B N 1
ATOM 6135 C CA . TRP B 1 55 ? 25.016 -29.016 -7.984 1 92.31 55 TRP B CA 1
ATOM 6136 C C . TRP B 1 55 ? 25.078 -28.922 -6.461 1 92.31 55 TRP B C 1
ATOM 6138 O O . TRP B 1 55 ? 24.141 -28.453 -5.824 1 92.31 55 TRP B O 1
ATOM 6148 N N . SER B 1 56 ? 26.156 -29.328 -5.895 1 92.44 56 SER B N 1
ATOM 6149 C CA . SER B 1 56 ? 26.344 -29.328 -4.445 1 92.44 56 SER B CA 1
ATOM 6150 C C . SER B 1 56 ? 26.328 -27.891 -3.898 1 92.44 56 SER B C 1
ATOM 6152 O O . SER B 1 56 ? 25.922 -27.672 -2.756 1 92.44 56 SER B O 1
ATOM 6154 N N . VAL B 1 57 ? 26.812 -26.984 -4.68 1 92.69 57 VAL B N 1
ATOM 6155 C CA . VAL B 1 57 ? 26.812 -25.594 -4.27 1 92.69 57 VAL B CA 1
ATOM 6156 C C . VAL B 1 57 ? 25.391 -25.125 -3.992 1 92.69 57 VAL B C 1
ATOM 6158 O O . VAL B 1 57 ? 25.125 -24.469 -2.986 1 92.69 57 VAL B O 1
ATOM 6161 N N . THR B 1 58 ? 24.453 -25.438 -4.859 1 88.94 58 THR B N 1
ATOM 6162 C CA . THR B 1 58 ? 23.062 -25.016 -4.672 1 88.94 58 THR B CA 1
ATOM 6163 C C . THR B 1 58 ? 22.469 -25.672 -3.426 1 88.94 58 THR B C 1
ATOM 6165 O O . THR B 1 58 ? 21.672 -25.047 -2.717 1 88.94 58 THR B O 1
ATOM 6168 N N . ASP B 1 59 ? 22.859 -26.844 -3.156 1 88.94 59 ASP B N 1
ATOM 6169 C CA . ASP B 1 59 ? 22.406 -27.531 -1.954 1 88.94 59 ASP B CA 1
ATOM 6170 C C . ASP B 1 59 ? 22.922 -26.844 -0.693 1 88.94 59 ASP B C 1
ATOM 6172 O O . ASP B 1 59 ? 22.188 -26.703 0.29 1 88.94 59 ASP B O 1
ATOM 6176 N N . GLU B 1 60 ? 24.141 -26.453 -0.761 1 92.56 60 GLU B N 1
ATOM 6177 C CA . GLU B 1 60 ? 24.75 -25.781 0.38 1 92.56 60 GLU B CA 1
ATOM 6178 C C . GLU B 1 60 ? 24.109 -24.406 0.611 1 92.56 60 GLU B C 1
ATOM 6180 O O . GLU B 1 60 ? 23.953 -23.984 1.755 1 92.56 60 GLU B O 1
ATOM 6185 N N . MET B 1 61 ? 23.797 -23.734 -0.458 1 93.69 61 MET B N 1
ATOM 6186 C CA . MET B 1 61 ? 23.078 -22.484 -0.346 1 93.69 61 MET B CA 1
ATOM 6187 C C . MET B 1 61 ? 21.75 -22.688 0.365 1 93.69 61 MET B C 1
ATOM 6189 O O . MET B 1 61 ? 21.375 -21.891 1.228 1 93.69 61 MET B O 1
ATOM 6193 N N . GLY B 1 62 ? 21.016 -23.719 0.006 1 88.94 62 GLY B N 1
ATOM 6194 C CA . GLY B 1 62 ? 19.734 -24.031 0.625 1 88.94 62 GLY B CA 1
ATOM 6195 C C . GLY B 1 62 ? 19.844 -24.312 2.113 1 88.94 62 GLY B C 1
ATOM 6196 O O . GLY B 1 62 ? 19 -23.859 2.896 1 88.94 62 GLY B O 1
ATOM 6197 N N . GLU B 1 63 ? 20.859 -25.016 2.486 1 89.19 63 GLU B N 1
ATOM 6198 C CA . GLU B 1 63 ? 21.078 -25.328 3.896 1 89.19 63 GLU B CA 1
ATOM 6199 C C . GLU B 1 63 ? 21.391 -24.062 4.691 1 89.19 63 GLU B C 1
ATOM 6201 O O . GLU B 1 63 ? 20.922 -23.906 5.828 1 89.19 63 GLU B O 1
ATOM 6206 N N . ALA B 1 64 ? 22.156 -23.234 4.098 1 90.81 64 ALA B N 1
ATOM 6207 C CA . ALA B 1 64 ? 22.5 -21.969 4.75 1 90.81 64 ALA B CA 1
ATOM 6208 C C . ALA B 1 64 ? 21.25 -21.109 4.973 1 90.81 64 ALA B C 1
ATOM 6210 O O . ALA B 1 64 ? 21.078 -20.516 6.039 1 90.81 64 ALA B O 1
ATOM 6211 N N . LEU B 1 65 ? 20.438 -21.031 3.979 1 91.81 65 LEU B N 1
ATOM 6212 C CA . LEU B 1 65 ? 19.203 -20.25 4.074 1 91.81 65 LEU B CA 1
ATOM 6213 C C . LEU B 1 65 ? 18.312 -20.797 5.176 1 91.81 65 LEU B C 1
ATOM 6215 O O . LEU B 1 65 ? 17.797 -20.031 6 1 91.81 65 LEU B O 1
ATOM 6219 N N . LYS B 1 66 ? 18.094 -22.031 5.254 1 87.62 66 LYS B N 1
ATOM 6220 C CA . LYS B 1 66 ? 17.188 -22.672 6.207 1 87.62 66 LYS B CA 1
ATOM 6221 C C . LYS B 1 66 ? 17.688 -22.5 7.637 1 87.62 66 LYS B C 1
ATOM 6223 O O . LYS B 1 66 ? 16.891 -22.344 8.562 1 87.62 66 LYS B O 1
ATOM 6228 N N . ARG B 1 67 ? 18.953 -22.484 7.809 1 88.88 67 ARG B N 1
ATOM 6229 C CA . ARG B 1 67 ? 19.547 -22.375 9.141 1 88.88 67 ARG B CA 1
ATOM 6230 C C . ARG B 1 67 ? 19.375 -20.969 9.695 1 88.88 67 ARG B C 1
ATOM 6232 O O . ARG B 1 67 ? 19.297 -20.781 10.906 1 88.88 67 ARG B O 1
ATOM 6239 N N . MET B 1 68 ? 19.344 -20.062 8.805 1 88.56 68 MET B N 1
ATOM 6240 C CA . MET B 1 68 ? 19.359 -18.672 9.25 1 88.56 68 MET B CA 1
ATOM 6241 C C . MET B 1 68 ? 17.953 -18.094 9.273 1 88.56 68 MET B C 1
ATOM 6243 O O . MET B 1 68 ? 17.656 -17.172 10.047 1 88.56 68 MET B O 1
ATOM 6247 N N . SER B 1 69 ? 17.125 -18.641 8.445 1 87.12 69 SER B N 1
ATOM 6248 C CA . SER B 1 69 ? 15.766 -18.109 8.367 1 87.12 69 SER B CA 1
ATOM 6249 C C . SER B 1 69 ? 14.945 -18.516 9.586 1 87.12 69 SER B C 1
ATOM 6251 O O . SER B 1 69 ? 15.156 -19.578 10.156 1 87.12 69 SER B O 1
ATOM 6253 N N . GLY B 1 70 ? 14.078 -17.734 10.055 1 78.88 70 GLY B N 1
ATOM 6254 C CA . GLY B 1 70 ? 13.141 -18.031 11.133 1 78.88 70 GLY B CA 1
ATOM 6255 C C . GLY B 1 70 ? 11.711 -18.203 10.648 1 78.88 70 GLY B C 1
ATOM 6256 O O . GLY B 1 70 ? 10.812 -18.453 11.453 1 78.88 70 GLY B O 1
ATOM 6257 N N . SER B 1 71 ? 11.492 -18.156 9.406 1 83.31 71 SER B N 1
ATOM 6258 C CA . SER B 1 71 ? 10.141 -18.219 8.859 1 83.31 71 SER B CA 1
ATOM 6259 C C . SER B 1 71 ? 9.727 -19.656 8.562 1 83.31 71 SER B C 1
ATOM 6261 O O . SER B 1 71 ? 10.453 -20.375 7.883 1 83.31 71 SER B O 1
ATOM 6263 N N . PRO B 1 72 ? 8.57 -20.031 8.992 1 81.62 72 PRO B N 1
ATOM 6264 C CA . PRO B 1 72 ? 8.07 -21.375 8.68 1 81.62 72 PRO B CA 1
ATOM 6265 C C . PRO B 1 72 ? 7.883 -21.594 7.184 1 81.62 72 PRO B C 1
ATOM 6267 O O . PRO B 1 72 ? 7.918 -22.734 6.719 1 81.62 72 PRO B O 1
ATOM 6270 N N . ILE B 1 73 ? 7.719 -20.578 6.484 1 85.12 73 ILE B N 1
ATOM 6271 C CA . ILE B 1 73 ? 7.578 -20.672 5.035 1 85.12 73 ILE B CA 1
ATOM 6272 C C . ILE B 1 73 ? 8.867 -21.203 4.422 1 85.12 73 ILE B C 1
ATOM 6274 O O . ILE B 1 73 ? 8.828 -21.984 3.465 1 85.12 73 ILE B O 1
ATOM 6278 N N . VAL B 1 74 ? 9.961 -20.828 5.023 1 84.88 74 VAL B N 1
ATOM 6279 C CA . VAL B 1 74 ? 11.273 -21.266 4.555 1 84.88 74 VAL B CA 1
ATOM 6280 C C . VAL B 1 74 ? 11.664 -22.562 5.254 1 84.88 74 VAL B C 1
ATOM 6282 O O . VAL B 1 74 ? 12.031 -23.547 4.602 1 84.88 74 VAL B O 1
ATOM 6285 N N . THR B 1 75 ? 11.469 -22.656 6.527 1 81.75 75 THR B N 1
ATOM 6286 C CA . THR B 1 75 ? 12.016 -23.766 7.32 1 81.75 75 THR B CA 1
ATOM 6287 C C . THR B 1 75 ? 11.156 -25.016 7.168 1 81.75 75 THR B C 1
ATOM 6289 O O . THR B 1 75 ? 11.672 -26.125 7.199 1 81.75 75 THR B O 1
ATOM 6292 N N . ASP B 1 76 ? 9.875 -24.75 6.957 1 81.75 76 ASP B N 1
ATOM 6293 C CA . ASP B 1 76 ? 8.977 -25.906 6.934 1 81.75 76 ASP B CA 1
ATOM 6294 C C . ASP B 1 76 ? 8.438 -26.156 5.523 1 81.75 76 ASP B C 1
ATOM 6296 O O . ASP B 1 76 ? 8.578 -27.25 4.988 1 81.75 76 ASP B O 1
ATOM 6300 N N . ALA B 1 77 ? 8.047 -25.109 4.879 1 83.75 77 ALA B N 1
ATOM 6301 C CA . ALA B 1 77 ? 7.324 -25.297 3.623 1 83.75 77 ALA B CA 1
ATOM 6302 C C . ALA B 1 77 ? 8.289 -25.359 2.441 1 83.75 77 ALA B C 1
ATOM 6304 O O . ALA B 1 77 ? 7.918 -25.812 1.353 1 83.75 77 ALA B O 1
ATOM 6305 N N . ASN B 1 78 ? 9.5 -24.891 2.586 1 86.81 78 ASN B N 1
ATOM 6306 C CA . ASN B 1 78 ? 10.516 -24.875 1.538 1 86.81 78 ASN B CA 1
ATOM 6307 C C . ASN B 1 78 ? 10.055 -24.062 0.324 1 86.81 78 ASN B C 1
ATOM 6309 O O . ASN B 1 78 ? 10.219 -24.516 -0.815 1 86.81 78 ASN B O 1
ATOM 6313 N N . ASP B 1 79 ? 9.406 -23.016 0.603 1 89 79 ASP B N 1
ATOM 6314 C CA . ASP B 1 79 ? 8.977 -22.125 -0.472 1 89 79 ASP B CA 1
ATOM 6315 C C . ASP B 1 79 ? 10.062 -21.094 -0.795 1 89 79 ASP B C 1
ATOM 6317 O O . ASP B 1 79 ? 9.891 -19.906 -0.52 1 89 79 ASP B O 1
ATOM 6321 N N . PHE B 1 80 ? 11.102 -21.562 -1.396 1 91.31 80 PHE B N 1
ATOM 6322 C CA . PHE B 1 80 ? 12.273 -20.797 -1.812 1 91.31 80 PHE B CA 1
ATOM 6323 C C . PHE B 1 80 ? 13.016 -21.531 -2.93 1 91.31 80 PHE B C 1
ATOM 6325 O O . PHE B 1 80 ? 12.625 -22.625 -3.34 1 91.31 80 PHE B O 1
ATOM 6332 N N . ASP B 1 81 ? 13.977 -20.891 -3.502 1 92.12 81 ASP B N 1
ATOM 6333 C CA . ASP B 1 81 ? 14.836 -21.547 -4.48 1 92.12 81 ASP B CA 1
ATOM 6334 C C . ASP B 1 81 ? 16.156 -20.797 -4.656 1 92.12 81 ASP B C 1
ATOM 6336 O O . ASP B 1 81 ? 16.312 -19.688 -4.129 1 92.12 81 ASP B O 1
ATOM 6340 N N . PHE B 1 82 ? 17.125 -21.5 -5.328 1 93.75 82 PHE B N 1
ATOM 6341 C CA . PHE B 1 82 ? 18.469 -20.984 -5.598 1 93.75 82 PHE B CA 1
ATOM 6342 C C . PHE B 1 82 ? 18.875 -21.266 -7.043 1 93.75 82 PHE B C 1
ATOM 6344 O O . PHE B 1 82 ? 18.344 -22.172 -7.672 1 93.75 82 PHE B O 1
ATOM 6351 N N . ALA B 1 83 ? 19.75 -20.469 -7.465 1 95.62 83 ALA B N 1
ATOM 6352 C CA . ALA B 1 83 ? 20.281 -20.719 -8.805 1 95.62 83 ALA B CA 1
ATOM 6353 C C . ALA B 1 83 ? 21.719 -20.219 -8.938 1 95.62 83 ALA B C 1
ATOM 6355 O O . ALA B 1 83 ? 22.125 -19.297 -8.234 1 95.62 83 ALA B O 1
ATOM 6356 N N . ILE B 1 84 ? 22.453 -20.938 -9.719 1 97.81 84 ILE B N 1
ATOM 6357 C CA . ILE B 1 84 ? 23.719 -20.469 -10.258 1 97.81 84 ILE B CA 1
ATOM 6358 C C . ILE B 1 84 ? 23.562 -20.141 -11.742 1 97.81 84 ILE B C 1
ATOM 6360 O O . ILE B 1 84 ? 23.094 -20.969 -12.516 1 97.81 84 ILE B O 1
ATOM 6364 N N . SER B 1 85 ? 23.906 -18.938 -12.055 1 98.25 85 SER B N 1
ATOM 6365 C CA . SER B 1 85 ? 23.812 -18.5 -13.438 1 98.25 85 SER B CA 1
ATOM 6366 C C . SER B 1 85 ? 25.188 -18.172 -14.008 1 98.25 85 SER B C 1
ATOM 6368 O O . SER B 1 85 ? 26.141 -17.953 -13.258 1 98.25 85 SER B O 1
ATOM 6370 N N . ASP B 1 86 ? 25.312 -18.156 -15.289 1 98.44 86 ASP B N 1
ATOM 6371 C CA . ASP B 1 86 ? 26.578 -17.75 -15.906 1 98.44 86 ASP B CA 1
ATOM 6372 C C . ASP B 1 86 ? 26.75 -16.234 -15.891 1 98.44 86 ASP B C 1
ATOM 6374 O O . ASP B 1 86 ? 26.031 -15.539 -15.172 1 98.44 86 ASP B O 1
ATOM 6378 N N . GLU B 1 87 ? 27.703 -15.711 -16.609 1 98.56 87 GLU B N 1
ATOM 6379 C CA . GLU B 1 87 ? 28.078 -14.305 -16.531 1 98.56 87 GLU B CA 1
ATOM 6380 C C . GLU B 1 87 ? 26.953 -13.406 -17.062 1 98.56 87 GLU B C 1
ATOM 6382 O O . GLU B 1 87 ? 26.844 -12.25 -16.656 1 98.56 87 GLU B O 1
ATOM 6387 N N . LEU B 1 88 ? 26.094 -13.992 -17.922 1 98.06 88 LEU B N 1
ATOM 6388 C CA . LEU B 1 88 ? 25.047 -13.18 -18.516 1 98.06 88 LEU B CA 1
ATOM 6389 C C . LEU B 1 88 ? 23.688 -13.531 -17.922 1 98.06 88 LEU B C 1
ATOM 6391 O O . LEU B 1 88 ? 22.656 -13.008 -18.359 1 98.06 88 LEU B O 1
ATOM 6395 N N . GLY B 1 89 ? 23.656 -14.422 -16.969 1 97.56 89 GLY B N 1
ATOM 6396 C CA . GLY B 1 89 ? 22.438 -14.625 -16.203 1 97.56 89 GLY B CA 1
ATOM 6397 C C . GLY B 1 89 ? 21.672 -15.875 -16.594 1 97.56 89 GLY B C 1
ATOM 6398 O O . GLY B 1 89 ? 20.625 -16.172 -16.031 1 97.56 89 GLY B O 1
ATOM 6399 N N . GLN B 1 90 ? 22.156 -16.625 -17.594 1 97.56 90 GLN B N 1
ATOM 6400 C CA . GLN B 1 90 ? 21.5 -17.875 -17.922 1 97.56 90 GLN B CA 1
ATOM 6401 C C . GLN B 1 90 ? 21.656 -18.891 -16.797 1 97.56 90 GLN B C 1
ATOM 6403 O O . GLN B 1 90 ? 22.734 -19.047 -16.219 1 97.56 90 GLN B O 1
ATOM 6408 N N . GLU B 1 91 ? 20.609 -19.609 -16.5 1 97.12 91 GLU B N 1
ATOM 6409 C CA . GLU B 1 91 ? 20.578 -20.484 -15.336 1 97.12 91 GLU B CA 1
ATOM 6410 C C . GLU B 1 91 ? 21.281 -21.797 -15.609 1 97.12 91 GLU B C 1
ATOM 6412 O O . GLU B 1 91 ? 20.766 -22.641 -16.359 1 97.12 91 GLU B O 1
ATOM 6417 N N . VAL B 1 92 ? 22.344 -22 -14.93 1 97.88 92 VAL B N 1
ATOM 6418 C CA . VAL B 1 92 ? 23.172 -23.188 -15.102 1 97.88 92 VAL B CA 1
ATOM 6419 C C . VAL B 1 92 ? 22.641 -24.328 -14.234 1 97.88 92 VAL B C 1
ATOM 6421 O O . VAL B 1 92 ? 22.578 -25.484 -14.68 1 97.88 92 VAL B O 1
ATOM 6424 N N . GLN B 1 93 ? 22.344 -23.969 -13.078 1 95 93 GLN B N 1
ATOM 6425 C CA . GLN B 1 93 ? 21.844 -24.922 -12.094 1 95 93 GLN B CA 1
ATOM 6426 C C . GLN B 1 93 ? 20.766 -24.297 -11.203 1 95 93 GLN B C 1
ATOM 6428 O O . GLN B 1 93 ? 20.953 -23.172 -10.711 1 95 93 GLN B O 1
ATOM 6433 N N . VAL B 1 94 ? 19.672 -25.031 -11.109 1 91.75 94 VAL B N 1
ATOM 6434 C CA . VAL B 1 94 ? 18.594 -24.547 -10.258 1 91.75 94 VAL B CA 1
ATOM 6435 C C . VAL B 1 94 ? 18.312 -25.578 -9.156 1 91.75 94 VAL B C 1
ATOM 6437 O O . VAL B 1 94 ? 18.5 -26.781 -9.352 1 91.75 94 VAL B O 1
ATOM 6440 N N . GLY B 1 95 ? 17.875 -25.031 -8.008 1 84.12 95 GLY B N 1
ATOM 6441 C CA . GLY B 1 95 ? 17.531 -25.906 -6.895 1 84.12 95 GLY B CA 1
ATOM 6442 C C . GLY B 1 95 ? 16.234 -26.672 -7.113 1 84.12 95 GLY B C 1
ATOM 6443 O O . GLY B 1 95 ? 15.477 -26.359 -8.031 1 84.12 95 GLY B O 1
ATOM 6444 N N . LEU B 1 96 ? 15.875 -27.672 -6.219 1 80.38 96 LEU B N 1
ATOM 6445 C CA . LEU B 1 96 ? 14.742 -28.578 -6.359 1 80.38 96 LEU B CA 1
ATOM 6446 C C . LEU B 1 96 ? 13.57 -28.125 -5.504 1 80.38 96 LEU B C 1
ATOM 6448 O O . LEU B 1 96 ? 12.695 -28.922 -5.156 1 80.38 96 LEU B O 1
ATOM 6452 N N . TYR B 1 97 ? 13.453 -26.891 -5.203 1 89.19 97 TYR B N 1
ATOM 6453 C CA . TYR B 1 97 ? 12.398 -26.391 -4.328 1 89.19 97 TYR B CA 1
ATOM 6454 C C . TYR B 1 97 ? 11.242 -25.828 -5.141 1 89.19 97 TYR B C 1
ATOM 6456 O O . TYR B 1 97 ? 10.617 -26.531 -5.922 1 89.19 97 TYR B O 1
ATOM 6464 N N . ASN B 1 98 ? 10.984 -24.609 -5.098 1 92.44 98 ASN B N 1
ATOM 6465 C CA . ASN B 1 98 ? 9.906 -24.062 -5.91 1 92.44 98 ASN B CA 1
ATOM 6466 C C . ASN B 1 98 ? 10.359 -23.828 -7.352 1 92.44 98 ASN B C 1
ATOM 6468 O O . ASN B 1 98 ? 10.938 -22.797 -7.664 1 92.44 98 ASN B O 1
ATOM 6472 N N . THR B 1 99 ? 9.953 -24.641 -8.227 1 91.5 99 THR B N 1
ATOM 6473 C CA . THR B 1 99 ? 10.453 -24.703 -9.602 1 91.5 99 THR B CA 1
ATOM 6474 C C . THR B 1 99 ? 9.859 -23.562 -10.43 1 91.5 99 THR B C 1
ATOM 6476 O O . THR B 1 99 ? 10.391 -23.219 -11.484 1 91.5 99 THR B O 1
ATOM 6479 N N . MET B 1 100 ? 8.773 -23.031 -9.969 1 95.62 100 MET B N 1
ATOM 6480 C CA . MET B 1 100 ? 8.164 -21.938 -10.711 1 95.62 100 MET B CA 1
ATOM 6481 C C . MET B 1 100 ? 9.07 -20.719 -10.727 1 95.62 100 MET B C 1
ATOM 6483 O O . MET B 1 100 ? 9.07 -19.953 -11.688 1 95.62 100 MET B O 1
ATOM 6487 N N . LEU B 1 101 ? 9.844 -20.562 -9.711 1 95.69 101 LEU B N 1
ATOM 6488 C CA . LEU B 1 101 ? 10.672 -19.375 -9.539 1 95.69 101 LEU B CA 1
ATOM 6489 C C . LEU B 1 101 ? 11.758 -19.312 -10.609 1 95.69 101 LEU B C 1
ATOM 6491 O O . LEU B 1 101 ? 12.312 -18.234 -10.875 1 95.69 101 LEU B O 1
ATOM 6495 N N . VAL B 1 102 ? 12.055 -20.406 -11.234 1 91.56 102 VAL B N 1
ATOM 6496 C CA . VAL B 1 102 ? 13.047 -20.516 -12.297 1 91.56 102 VAL B CA 1
ATOM 6497 C C . VAL B 1 102 ? 12.664 -19.578 -13.453 1 91.56 102 VAL B C 1
ATOM 6499 O O . VAL B 1 102 ? 13.531 -19.031 -14.133 1 91.56 102 VAL B O 1
ATOM 6502 N N . GLY B 1 103 ? 11.383 -19.344 -13.555 1 94.19 103 GLY B N 1
ATOM 6503 C CA . GLY B 1 103 ? 10.883 -18.531 -14.648 1 94.19 103 GLY B CA 1
ATOM 6504 C C . GLY B 1 103 ? 11.195 -17.047 -14.492 1 94.19 103 GLY B C 1
ATOM 6505 O O . GLY B 1 103 ? 11.07 -16.281 -15.445 1 94.19 103 GLY B O 1
ATOM 6506 N N . ALA B 1 104 ? 11.758 -16.672 -13.367 1 96.12 104 ALA B N 1
ATOM 6507 C CA . ALA B 1 104 ? 11.867 -15.242 -13.094 1 96.12 104 ALA B CA 1
ATOM 6508 C C . ALA B 1 104 ? 13.32 -14.844 -12.836 1 96.12 104 ALA B C 1
ATOM 6510 O O . ALA B 1 104 ? 13.68 -13.672 -12.953 1 96.12 104 ALA B O 1
ATOM 6511 N N . VAL B 1 105 ? 14.211 -15.75 -12.516 1 97.12 105 VAL B N 1
ATOM 6512 C CA . VAL B 1 105 ? 15.539 -15.453 -11.992 1 97.12 105 VAL B CA 1
ATOM 6513 C C . VAL B 1 105 ? 16.391 -14.781 -13.078 1 97.12 105 VAL B C 1
ATOM 6515 O O . VAL B 1 105 ? 16.938 -13.703 -12.852 1 97.12 105 VAL B O 1
ATOM 6518 N N . ASP B 1 106 ? 16.484 -15.383 -14.234 1 97.56 106 ASP B N 1
ATOM 6519 C CA . ASP B 1 106 ? 17.328 -14.844 -15.297 1 97.56 106 ASP B CA 1
ATOM 6520 C C . ASP B 1 106 ? 16.812 -13.477 -15.758 1 97.56 106 ASP B C 1
ATOM 6522 O O . ASP B 1 106 ? 17.609 -12.578 -16.047 1 97.56 106 ASP B O 1
ATOM 6526 N N . LEU B 1 107 ? 15.469 -13.305 -15.766 1 98 107 LEU B N 1
ATOM 6527 C CA . LEU B 1 107 ? 14.875 -12.047 -16.188 1 98 107 LEU B CA 1
ATOM 6528 C C . LEU B 1 107 ? 15.367 -10.891 -15.32 1 98 107 LEU B C 1
ATOM 6530 O O . LEU B 1 107 ? 15.648 -9.805 -15.828 1 98 107 LEU B O 1
ATOM 6534 N N . ALA B 1 108 ? 15.438 -11.133 -14.055 1 98.25 108 ALA B N 1
ATOM 6535 C CA . ALA B 1 108 ? 15.93 -10.109 -13.148 1 98.25 108 ALA B CA 1
ATOM 6536 C C . ALA B 1 108 ? 17.391 -9.75 -13.461 1 98.25 108 ALA B C 1
ATOM 6538 O O . ALA B 1 108 ? 17.766 -8.578 -13.406 1 98.25 108 ALA B O 1
ATOM 6539 N N . ILE B 1 109 ? 18.203 -10.734 -13.711 1 98.38 109 ILE B N 1
ATOM 6540 C CA . ILE B 1 109 ? 19.625 -10.516 -13.984 1 98.38 109 ILE B CA 1
ATOM 6541 C C . ILE B 1 109 ? 19.781 -9.797 -15.32 1 98.38 109 ILE B C 1
ATOM 6543 O O . ILE B 1 109 ? 20.578 -8.859 -15.445 1 98.38 109 ILE B O 1
ATOM 6547 N N . TYR B 1 110 ? 19.016 -10.234 -16.391 1 98.06 110 TYR B N 1
ATOM 6548 C CA . TYR B 1 110 ? 19.047 -9.555 -17.672 1 98.06 110 TYR B CA 1
ATOM 6549 C C . TYR B 1 110 ? 18.766 -8.07 -17.516 1 98.06 110 TYR B C 1
ATOM 6551 O O . TYR B 1 110 ? 19.5 -7.227 -18.047 1 98.06 110 TYR B O 1
ATOM 6559 N N . TRP B 1 111 ? 17.703 -7.777 -16.781 1 98.12 111 TRP B N 1
ATOM 6560 C CA . TRP B 1 111 ? 17.297 -6.391 -16.578 1 98.12 111 TRP B CA 1
ATOM 6561 C C . TRP B 1 111 ? 18.391 -5.617 -15.828 1 98.12 111 TRP B C 1
ATOM 6563 O O . TRP B 1 111 ? 18.672 -4.465 -16.156 1 98.12 111 TRP B O 1
ATOM 6573 N N . THR B 1 112 ? 18.969 -6.227 -14.836 1 98.5 112 THR B N 1
ATOM 6574 C CA . THR B 1 112 ? 20.016 -5.594 -14.031 1 98.5 112 THR B CA 1
ATOM 6575 C C . THR B 1 112 ? 21.234 -5.254 -14.891 1 98.5 112 THR B C 1
ATOM 6577 O O . THR B 1 112 ? 21.781 -4.16 -14.781 1 98.5 112 THR B O 1
ATOM 6580 N N . LEU B 1 113 ? 21.656 -6.191 -15.68 1 98.5 113 LEU B N 1
ATOM 6581 C CA . LEU B 1 113 ? 22.797 -5.973 -16.562 1 98.5 113 LEU B CA 1
ATOM 6582 C C . LEU B 1 113 ? 22.531 -4.812 -17.516 1 98.5 113 LEU B C 1
ATOM 6584 O O . LEU B 1 113 ? 23.438 -4.012 -17.781 1 98.5 113 LEU B O 1
ATOM 6588 N N . ARG B 1 114 ? 21.312 -4.676 -17.938 1 97.06 114 ARG B N 1
ATOM 6589 C CA . ARG B 1 114 ? 20.953 -3.633 -18.891 1 97.06 114 ARG B CA 1
ATOM 6590 C C . ARG B 1 114 ? 20.828 -2.279 -18.203 1 97.06 114 ARG B C 1
ATOM 6592 O O . ARG B 1 114 ? 21.156 -1.245 -18.781 1 97.06 114 ARG B O 1
ATOM 6599 N N . HIS B 1 115 ? 20.375 -2.279 -16.969 1 97.25 115 HIS B N 1
ATOM 6600 C CA . HIS B 1 115 ? 19.906 -1.011 -16.422 1 97.25 115 HIS B CA 1
ATOM 6601 C C . HIS B 1 115 ? 20.75 -0.587 -15.219 1 97.25 115 HIS B C 1
ATOM 6603 O O . HIS B 1 115 ? 20.672 0.556 -14.766 1 97.25 115 HIS B O 1
ATOM 6609 N N . ARG B 1 116 ? 21.625 -1.483 -14.703 1 98.12 116 ARG B N 1
ATOM 6610 C CA . ARG B 1 116 ? 22.344 -1.144 -13.484 1 98.12 116 ARG B CA 1
ATOM 6611 C C . ARG B 1 116 ? 23.859 -1.156 -13.727 1 98.12 116 ARG B C 1
ATOM 6613 O O . ARG B 1 116 ? 24.625 -0.776 -12.852 1 98.12 116 ARG B O 1
ATOM 6620 N N . SER B 1 117 ? 24.297 -1.55 -14.859 1 97.94 117 SER B N 1
ATOM 6621 C CA . SER B 1 117 ? 25.719 -1.752 -15.109 1 97.94 117 SER B CA 1
ATOM 6622 C C . SER B 1 117 ? 26.484 -0.433 -15.055 1 97.94 117 SER B C 1
ATOM 6624 O O . SER B 1 117 ? 27.656 -0.404 -14.656 1 97.94 117 SER B O 1
ATOM 6626 N N . THR B 1 118 ? 25.781 0.652 -15.391 1 96.88 118 THR B N 1
ATOM 6627 C CA . THR B 1 118 ? 26.438 1.958 -15.406 1 96.88 118 THR B CA 1
ATOM 6628 C C . THR B 1 118 ? 26.156 2.709 -14.109 1 96.88 118 THR B C 1
ATOM 6630 O O . THR B 1 118 ? 27.031 3.428 -13.609 1 96.88 118 THR B O 1
ATOM 6633 N N . ASN B 1 119 ? 25.031 2.545 -13.586 1 97.19 119 ASN B N 1
ATOM 6634 C CA . ASN B 1 119 ? 24.578 3.229 -12.383 1 97.19 119 ASN B CA 1
ATOM 6635 C C . ASN B 1 119 ? 23.5 2.42 -11.664 1 97.19 119 ASN B C 1
ATOM 6637 O O . ASN B 1 119 ? 22.391 2.252 -12.18 1 97.19 119 ASN B O 1
ATOM 6641 N N . PRO B 1 120 ? 23.859 2.047 -10.664 1 96.88 120 PRO B N 1
ATOM 6642 C CA . PRO B 1 120 ? 24.969 2.402 -9.773 1 96.88 120 PRO B CA 1
ATOM 6643 C C . PRO B 1 120 ? 26.25 1.621 -10.078 1 96.88 120 PRO B C 1
ATOM 6645 O O . PRO B 1 120 ? 27.25 1.796 -9.391 1 96.88 120 PRO B O 1
ATOM 6648 N N . GLY B 1 121 ? 26.203 0.786 -11.062 1 97.56 121 GLY B N 1
ATOM 6649 C CA . GLY B 1 121 ? 27.312 -0.091 -11.383 1 97.56 121 GLY B CA 1
ATOM 6650 C C . GLY B 1 121 ? 27.203 -1.46 -10.742 1 97.56 121 GLY B C 1
ATOM 6651 O O . GLY B 1 121 ? 26.344 -1.682 -9.891 1 97.56 121 GLY B O 1
ATOM 6652 N N . ILE B 1 122 ? 27.969 -2.418 -11.203 1 98.44 122 ILE B N 1
ATOM 6653 C CA . ILE B 1 122 ? 28.047 -3.775 -10.68 1 98.44 122 ILE B CA 1
ATOM 6654 C C . ILE B 1 122 ? 29.5 -4.102 -10.32 1 98.44 122 ILE B C 1
ATOM 6656 O O . ILE B 1 122 ? 30.359 -4.164 -11.203 1 98.44 122 ILE B O 1
ATOM 6660 N N . GLU B 1 123 ? 29.719 -4.266 -9.039 1 97.81 123 GLU B N 1
ATOM 6661 C CA . GLU B 1 123 ? 31.078 -4.414 -8.555 1 97.81 123 GLU B CA 1
ATOM 6662 C C . GLU B 1 123 ? 31.203 -5.629 -7.633 1 97.81 123 GLU B C 1
ATOM 6664 O O . GLU B 1 123 ? 30.203 -6.164 -7.16 1 97.81 123 GLU B O 1
ATOM 6669 N N . PRO B 1 124 ? 32.5 -6.109 -7.398 1 97.69 124 PRO B N 1
ATOM 6670 C CA . PRO B 1 124 ? 32.688 -7.219 -6.461 1 97.69 124 PRO B CA 1
ATOM 6671 C C . PRO B 1 124 ? 32.125 -6.914 -5.07 1 97.69 124 PRO B C 1
ATOM 6673 O O . PRO B 1 124 ? 32.344 -5.816 -4.543 1 97.69 124 PRO B O 1
ATOM 6676 N N . GLY B 1 125 ? 31.344 -7.879 -4.559 1 97.62 125 GLY B N 1
ATOM 6677 C CA . GLY B 1 125 ? 30.812 -7.73 -3.215 1 97.62 125 GLY B CA 1
ATOM 6678 C C . GLY B 1 125 ? 29.422 -7.145 -3.191 1 97.62 125 GLY B C 1
ATOM 6679 O O . GLY B 1 125 ? 28.766 -7.098 -2.141 1 97.62 125 GLY B O 1
ATOM 6680 N N . ASP B 1 126 ? 28.938 -6.785 -4.336 1 98.5 126 ASP B N 1
ATOM 6681 C CA . ASP B 1 126 ? 27.594 -6.223 -4.418 1 98.5 126 ASP B CA 1
ATOM 6682 C C . ASP B 1 126 ? 26.547 -7.32 -4.348 1 98.5 126 ASP B C 1
ATOM 6684 O O . ASP B 1 126 ? 26.812 -8.477 -4.668 1 98.5 126 ASP B O 1
ATOM 6688 N N . MET B 1 127 ? 25.406 -7.012 -3.869 1 98.81 127 MET B N 1
ATOM 6689 C CA . MET B 1 127 ? 24.203 -7.816 -4.023 1 98.81 127 MET B CA 1
ATOM 6690 C C . MET B 1 127 ? 23 -6.934 -4.348 1 98.81 127 MET B C 1
ATOM 6692 O O . MET B 1 127 ? 22.922 -5.793 -3.889 1 98.81 127 MET B O 1
ATOM 6696 N N . PHE B 1 128 ? 22.156 -7.426 -5.125 1 98.81 128 PHE B N 1
ATOM 6697 C CA . PHE B 1 128 ? 20.938 -6.73 -5.5 1 98.81 128 PHE B CA 1
ATOM 6698 C C . PHE B 1 128 ? 19.719 -7.391 -4.863 1 98.81 128 PHE B C 1
ATOM 6700 O O . PHE B 1 128 ? 19.672 -8.617 -4.73 1 98.81 128 PHE B O 1
ATOM 6707 N N . LEU B 1 129 ? 18.797 -6.609 -4.375 1 98.69 129 LEU B N 1
ATOM 6708 C CA . LEU B 1 129 ? 17.5 -7.004 -3.846 1 98.69 129 LEU B CA 1
ATOM 6709 C C . LEU B 1 129 ? 16.375 -6.645 -4.82 1 98.69 129 LEU B C 1
ATOM 6711 O O . LEU B 1 129 ? 16.375 -5.551 -5.387 1 98.69 129 LEU B O 1
ATOM 6715 N N . CYS B 1 130 ? 15.414 -7.559 -5.062 1 98.31 130 CYS B N 1
ATOM 6716 C CA . CYS B 1 130 ? 14.352 -7.312 -6.031 1 98.31 130 CYS B CA 1
ATOM 6717 C C . CYS B 1 130 ? 13.109 -8.125 -5.691 1 98.31 130 CYS B C 1
ATOM 6719 O O . CYS B 1 130 ? 13.211 -9.281 -5.266 1 98.31 130 CYS B O 1
ATOM 6721 N N . ASN B 1 131 ? 11.914 -7.559 -5.805 1 97.62 131 ASN B N 1
ATOM 6722 C CA . ASN B 1 131 ? 10.664 -8.297 -5.715 1 97.62 131 ASN B CA 1
ATOM 6723 C C . ASN B 1 131 ? 9.648 -7.805 -6.742 1 97.62 131 ASN B C 1
ATOM 6725 O O . ASN B 1 131 ? 8.438 -7.898 -6.52 1 97.62 131 ASN B O 1
ATOM 6729 N N . ASP B 1 132 ? 10.078 -7.207 -7.84 1 98 132 ASP B N 1
ATOM 6730 C CA . ASP B 1 132 ? 9.219 -6.707 -8.914 1 98 132 ASP B CA 1
ATOM 6731 C C . ASP B 1 132 ? 8.922 -7.805 -9.938 1 98 132 ASP B C 1
ATOM 6733 O O . ASP B 1 132 ? 9.797 -8.18 -10.719 1 98 132 ASP B O 1
ATOM 6737 N N . PRO B 1 133 ? 7.707 -8.25 -10.008 1 97.31 133 PRO B N 1
ATOM 6738 C CA . PRO B 1 133 ? 7.422 -9.414 -10.859 1 97.31 133 PRO B CA 1
ATOM 6739 C C . PRO B 1 133 ? 7.484 -9.078 -12.344 1 97.31 133 PRO B C 1
ATOM 6741 O O . PRO B 1 133 ? 7.625 -9.977 -13.18 1 97.31 133 PRO B O 1
ATOM 6744 N N . TRP B 1 134 ? 7.387 -7.773 -12.758 1 97.69 134 TRP B N 1
ATOM 6745 C CA . TRP B 1 134 ? 7.484 -7.398 -14.164 1 97.69 134 TRP B CA 1
ATOM 6746 C C . TRP B 1 134 ? 8.938 -7.406 -14.633 1 97.69 134 TRP B C 1
ATOM 6748 O O . TRP B 1 134 ? 9.219 -7.637 -15.812 1 97.69 134 TRP B O 1
ATOM 6758 N N . VAL B 1 135 ? 9.82 -7.184 -13.68 1 97.19 135 VAL B N 1
ATOM 6759 C CA . VAL B 1 135 ? 11.25 -7.16 -13.961 1 97.19 135 VAL B CA 1
ATOM 6760 C C . VAL B 1 135 ? 11.828 -8.57 -13.844 1 97.19 135 VAL B C 1
ATOM 6762 O O . VAL B 1 135 ? 12.859 -8.875 -14.438 1 97.19 135 VAL B O 1
ATOM 6765 N N . GLY B 1 136 ? 11.133 -9.273 -13.125 1 93.56 136 GLY B N 1
ATOM 6766 C CA . GLY B 1 136 ? 11.633 -10.586 -12.742 1 93.56 136 GLY B CA 1
ATOM 6767 C C . GLY B 1 136 ? 11.992 -10.672 -11.266 1 93.56 136 GLY B C 1
ATOM 6768 O O . GLY B 1 136 ? 11.594 -9.82 -10.477 1 93.56 136 GLY B O 1
ATOM 6769 N N . GLY B 1 137 ? 12.633 -11.75 -10.789 1 85.62 137 GLY B N 1
ATOM 6770 C CA . GLY B 1 137 ? 13.102 -11.938 -9.422 1 85.62 137 GLY B CA 1
ATOM 6771 C C . GLY B 1 137 ? 12.055 -12.562 -8.516 1 85.62 137 GLY B C 1
ATOM 6772 O O . GLY B 1 137 ? 12.352 -12.906 -7.371 1 85.62 137 GLY B O 1
ATOM 6773 N N . GLY B 1 138 ? 10.883 -12.617 -9.023 1 93.5 138 GLY B N 1
ATOM 6774 C CA . GLY B 1 138 ? 9.766 -13.25 -8.336 1 93.5 138 GLY B CA 1
ATOM 6775 C C . GLY B 1 138 ? 8.516 -13.352 -9.203 1 93.5 138 GLY B C 1
ATOM 6776 O O . GLY B 1 138 ? 8.469 -12.797 -10.297 1 93.5 138 GLY B O 1
ATOM 6777 N N . LEU B 1 139 ? 7.613 -14.078 -8.734 1 97.19 139 LEU B N 1
ATOM 6778 C CA . LEU B 1 139 ? 6.379 -14.281 -9.484 1 97.19 139 LEU B CA 1
ATOM 6779 C C . LEU B 1 139 ? 5.285 -13.336 -9 1 97.19 139 LEU B C 1
ATOM 6781 O O . LEU B 1 139 ? 4.297 -13.109 -9.695 1 97.19 139 LEU B O 1
ATOM 6785 N N . HIS B 1 140 ? 5.363 -12.836 -7.875 1 97.62 140 HIS B N 1
ATOM 6786 C CA . HIS B 1 140 ? 4.637 -11.75 -7.23 1 97.62 140 HIS B CA 1
ATOM 6787 C C . HIS B 1 140 ? 5.508 -11.039 -6.203 1 97.62 140 HIS B C 1
ATOM 6789 O O . HIS B 1 140 ? 6.676 -11.391 -6.016 1 97.62 140 HIS B O 1
ATOM 6795 N N . GLN B 1 141 ? 5.039 -10.086 -5.551 1 97.44 141 GLN B N 1
ATOM 6796 C CA . GLN B 1 141 ? 5.859 -9.219 -4.711 1 97.44 141 GLN B CA 1
ATOM 6797 C C . GLN B 1 141 ? 6.336 -9.953 -3.463 1 97.44 141 GLN B C 1
ATOM 6799 O O . GLN B 1 141 ? 7.383 -9.625 -2.902 1 97.44 141 GLN B O 1
ATOM 6804 N N . ASN B 1 142 ? 5.656 -10.992 -3.01 1 97 142 ASN B N 1
ATOM 6805 C CA . ASN B 1 142 ? 6.051 -11.727 -1.812 1 97 142 ASN B CA 1
ATOM 6806 C C . ASN B 1 142 ? 7.301 -12.562 -2.057 1 97 142 ASN B C 1
ATOM 6808 O O . ASN B 1 142 ? 7.938 -13.031 -1.109 1 97 142 ASN B O 1
ATOM 6812 N N . ASP B 1 143 ? 7.555 -12.836 -3.299 1 97.31 143 ASP B N 1
ATOM 6813 C CA . ASP B 1 143 ? 8.805 -13.5 -3.654 1 97.31 143 ASP B CA 1
ATOM 6814 C C . ASP B 1 143 ? 9.953 -12.5 -3.742 1 97.31 143 ASP B C 1
ATOM 6816 O O . ASP B 1 143 ? 9.953 -11.617 -4.602 1 97.31 143 ASP B O 1
ATOM 6820 N N . VAL B 1 144 ? 10.922 -12.703 -2.939 1 97.81 144 VAL B N 1
ATOM 6821 C CA . VAL B 1 144 ? 12.016 -11.742 -2.889 1 97.81 144 VAL B CA 1
ATOM 6822 C C . VAL B 1 144 ? 13.336 -12.43 -3.225 1 97.81 144 VAL B C 1
ATOM 6824 O O . VAL B 1 144 ? 13.688 -13.438 -2.607 1 97.81 144 VAL B O 1
ATOM 6827 N N . ILE B 1 145 ? 14.031 -11.859 -4.145 1 98.31 145 ILE B N 1
ATOM 6828 C CA . ILE B 1 145 ? 15.305 -12.422 -4.574 1 98.31 145 ILE B CA 1
ATOM 6829 C C . ILE B 1 145 ? 16.453 -11.516 -4.137 1 98.31 145 ILE B C 1
ATOM 6831 O O . ILE B 1 145 ? 16.312 -10.289 -4.16 1 98.31 145 ILE B O 1
ATOM 6835 N N . VAL B 1 146 ? 17.469 -12.078 -3.631 1 98.62 146 VAL B N 1
ATOM 6836 C CA . VAL B 1 146 ? 18.781 -11.461 -3.486 1 98.62 146 VAL B CA 1
ATOM 6837 C C . VAL B 1 146 ? 19.797 -12.195 -4.355 1 98.62 146 VAL B C 1
ATOM 6839 O O . VAL B 1 146 ? 19.906 -13.422 -4.297 1 98.62 146 VAL B O 1
ATOM 6842 N N . TYR B 1 147 ? 20.484 -11.508 -5.203 1 98.62 147 TYR B N 1
ATOM 6843 C CA . TYR B 1 147 ? 21.438 -12.172 -6.078 1 98.62 147 TYR B CA 1
ATOM 6844 C C . TYR B 1 147 ? 22.75 -11.398 -6.137 1 98.62 147 TYR B C 1
ATOM 6846 O O . TYR B 1 147 ? 22.781 -10.195 -5.863 1 98.62 147 TYR B O 1
ATOM 6854 N N . GLN B 1 148 ? 23.766 -12.094 -6.434 1 98.62 148 GLN B N 1
ATOM 6855 C CA . GLN B 1 148 ? 25.141 -11.617 -6.273 1 98.62 148 GLN B CA 1
ATOM 6856 C C . GLN B 1 148 ? 25.969 -11.898 -7.523 1 98.62 148 GLN B C 1
ATOM 6858 O O . GLN B 1 148 ? 26.109 -13.047 -7.938 1 98.62 148 GLN B O 1
ATOM 6863 N N . PRO B 1 149 ? 26.547 -10.797 -8.125 1 98.75 149 PRO B N 1
ATOM 6864 C CA . PRO B 1 149 ? 27.562 -11.039 -9.141 1 98.75 149 PRO B CA 1
ATOM 6865 C C . PRO B 1 149 ? 28.859 -11.609 -8.555 1 98.75 149 PRO B C 1
ATOM 6867 O O . PRO B 1 149 ? 29.328 -11.133 -7.523 1 98.75 149 PRO B O 1
ATOM 6870 N N . VAL B 1 150 ? 29.359 -12.609 -9.164 1 98.69 150 VAL B N 1
ATOM 6871 C CA . VAL B 1 150 ? 30.625 -13.219 -8.773 1 98.69 150 VAL B CA 1
ATOM 6872 C C . VAL B 1 150 ? 31.719 -12.859 -9.789 1 98.69 150 VAL B C 1
ATOM 6874 O O . VAL B 1 150 ? 31.562 -13.109 -10.984 1 98.69 150 VAL B O 1
ATOM 6877 N N . PHE B 1 151 ? 32.75 -12.273 -9.219 1 98.56 151 PHE B N 1
ATOM 6878 C CA . PHE B 1 151 ? 33.844 -11.836 -10.094 1 98.56 151 PHE B CA 1
ATOM 6879 C C . PHE B 1 151 ? 35.062 -12.719 -9.922 1 98.56 151 PHE B C 1
ATOM 6881 O O . PHE B 1 151 ? 35.312 -13.258 -8.836 1 98.56 151 PHE B O 1
ATOM 6888 N N . HIS B 1 152 ? 35.812 -12.898 -10.945 1 98.06 152 HIS B N 1
ATOM 6889 C CA . HIS B 1 152 ? 37.125 -13.508 -10.945 1 98.06 152 HIS B CA 1
ATOM 6890 C C . HIS B 1 152 ? 38.094 -12.742 -11.844 1 98.06 152 HIS B C 1
ATOM 6892 O O . HIS B 1 152 ? 37.812 -12.523 -13.016 1 98.06 152 HIS B O 1
ATOM 6898 N N . ASP B 1 153 ? 39.219 -12.328 -11.297 1 97.06 153 ASP B N 1
ATOM 6899 C CA . ASP B 1 153 ? 40.25 -11.578 -12.016 1 97.06 153 ASP B CA 1
ATOM 6900 C C . ASP B 1 153 ? 39.656 -10.344 -12.688 1 97.06 153 ASP B C 1
ATOM 6902 O O . ASP B 1 153 ? 39.906 -10.094 -13.867 1 97.06 153 ASP B O 1
ATOM 6906 N N . GLY B 1 154 ? 38.719 -9.711 -12.016 1 96.81 154 GLY B N 1
ATOM 6907 C CA . GLY B 1 154 ? 38.156 -8.445 -12.461 1 96.81 154 GLY B CA 1
ATOM 6908 C C . GLY B 1 154 ? 37.031 -8.602 -13.477 1 96.81 154 GLY B C 1
ATOM 6909 O O . GLY B 1 154 ? 36.469 -7.605 -13.93 1 96.81 154 GLY B O 1
ATOM 6910 N N . LYS B 1 155 ? 36.688 -9.789 -13.82 1 98.38 155 LYS B N 1
ATOM 6911 C CA . LYS B 1 155 ? 35.625 -10.039 -14.797 1 98.38 155 LYS B CA 1
ATOM 6912 C C . LYS B 1 155 ? 34.406 -10.688 -14.133 1 98.38 155 LYS B C 1
ATOM 6914 O O . LYS B 1 155 ? 34.562 -11.508 -13.234 1 98.38 155 LYS B O 1
ATOM 6919 N N . LEU B 1 156 ? 33.219 -10.273 -14.602 1 98.75 156 LEU B N 1
ATOM 6920 C CA . LEU B 1 156 ? 32 -10.922 -14.133 1 98.75 156 LEU B CA 1
ATOM 6921 C C . LEU B 1 156 ? 31.953 -12.375 -14.602 1 98.75 156 LEU B C 1
ATOM 6923 O O . LEU B 1 156 ? 31.953 -12.648 -15.797 1 98.75 156 LEU B O 1
ATOM 6927 N N . PHE B 1 157 ? 31.953 -13.305 -13.734 1 98.75 157 PHE B N 1
ATOM 6928 C CA . PHE B 1 157 ? 32.094 -14.727 -14.016 1 98.75 157 PHE B CA 1
ATOM 6929 C C . PHE B 1 157 ? 30.75 -15.43 -13.938 1 98.75 157 PHE B C 1
ATOM 6931 O O . PHE B 1 157 ? 30.438 -16.297 -14.766 1 98.75 157 PHE B O 1
ATOM 6938 N N . ALA B 1 158 ? 29.938 -15.125 -12.938 1 98.75 158 ALA B N 1
ATOM 6939 C CA . ALA B 1 158 ? 28.688 -15.828 -12.664 1 98.75 158 ALA B CA 1
ATOM 6940 C C . ALA B 1 158 ? 27.797 -15.008 -11.742 1 98.75 158 ALA B C 1
ATOM 6942 O O . ALA B 1 158 ? 28.141 -13.891 -11.352 1 98.75 158 ALA B O 1
ATOM 6943 N N . TRP B 1 159 ? 26.641 -15.562 -11.5 1 98.62 159 TRP B N 1
ATOM 6944 C CA . TRP B 1 159 ? 25.719 -15.031 -10.492 1 98.62 159 TRP B CA 1
ATOM 6945 C C . TRP B 1 159 ? 25.234 -16.141 -9.57 1 98.62 159 TRP B C 1
ATOM 6947 O O . TRP B 1 159 ? 25.016 -17.266 -10.008 1 98.62 159 TRP B O 1
ATOM 6957 N N . THR B 1 160 ? 25.078 -15.836 -8.312 1 98.19 160 THR B N 1
ATOM 6958 C CA . THR B 1 160 ? 24.312 -16.656 -7.379 1 98.19 160 THR B CA 1
ATOM 6959 C C . THR B 1 160 ? 23.016 -15.961 -6.977 1 98.19 160 THR B C 1
ATOM 6961 O O . THR B 1 160 ? 22.953 -14.727 -6.953 1 98.19 160 THR B O 1
ATOM 6964 N N . SER B 1 161 ? 22 -16.688 -6.758 1 97.56 161 SER B N 1
ATOM 6965 C CA . SER B 1 161 ? 20.734 -16.078 -6.383 1 97.56 161 SER B CA 1
ATOM 6966 C C . SER B 1 161 ? 20.016 -16.922 -5.336 1 97.56 161 SER B C 1
ATOM 6968 O O . SER B 1 161 ? 20.109 -18.156 -5.34 1 97.56 161 SER B O 1
ATOM 6970 N N . ALA B 1 162 ? 19.344 -16.297 -4.414 1 97.06 162 ALA B N 1
ATOM 6971 C CA . ALA B 1 162 ? 18.453 -16.875 -3.414 1 97.06 162 ALA B CA 1
ATOM 6972 C C . ALA B 1 162 ? 17.094 -16.172 -3.404 1 97.06 162 ALA B C 1
ATOM 6974 O O . ALA B 1 162 ? 17.047 -14.945 -3.309 1 97.06 162 ALA B O 1
ATOM 6975 N N . ILE B 1 163 ? 16.062 -16.906 -3.576 1 96.38 163 ILE B N 1
ATOM 6976 C CA . ILE B 1 163 ? 14.703 -16.359 -3.564 1 96.38 163 ILE B CA 1
ATOM 6977 C C . ILE B 1 163 ? 13.875 -17.062 -2.494 1 96.38 163 ILE B C 1
ATOM 6979 O O . ILE B 1 163 ? 13.969 -18.281 -2.328 1 96.38 163 ILE B O 1
ATOM 6983 N N . ALA B 1 164 ? 13.125 -16.297 -1.743 1 95.69 164 ALA B N 1
ATOM 6984 C CA . ALA B 1 164 ? 12.234 -16.891 -0.746 1 95.69 164 ALA B CA 1
ATOM 6985 C C . ALA B 1 164 ? 10.938 -16.094 -0.64 1 95.69 164 ALA B C 1
ATOM 6987 O O . ALA B 1 164 ? 10.945 -14.859 -0.769 1 95.69 164 ALA B O 1
ATOM 6988 N N . HIS B 1 165 ? 9.875 -16.828 -0.437 1 95.88 165 HIS B N 1
ATOM 6989 C CA . HIS B 1 165 ? 8.602 -16.188 -0.164 1 95.88 165 HIS B CA 1
ATOM 6990 C C . HIS B 1 165 ? 8.602 -15.523 1.21 1 95.88 165 HIS B C 1
ATOM 6992 O O . HIS B 1 165 ? 9.07 -16.109 2.186 1 95.88 165 HIS B O 1
ATOM 6998 N N . GLN B 1 166 ? 8.141 -14.289 1.265 1 96 166 GLN B N 1
ATOM 6999 C CA . GLN B 1 166 ? 8.039 -13.547 2.516 1 96 166 GLN B CA 1
ATOM 7000 C C . GLN B 1 166 ? 6.598 -13.531 3.027 1 96 166 GLN B C 1
ATOM 7002 O O . GLN B 1 166 ? 5.656 -13.406 2.24 1 96 166 GLN B O 1
ATOM 7007 N N . PRO B 1 167 ? 6.402 -13.633 4.328 1 92.75 167 PRO B N 1
ATOM 7008 C CA . PRO B 1 167 ? 5.055 -13.742 4.891 1 92.75 167 PRO B CA 1
ATOM 7009 C C . PRO B 1 167 ? 4.262 -12.445 4.777 1 92.75 167 PRO B C 1
ATOM 7011 O O . PRO B 1 167 ? 3.029 -12.469 4.723 1 92.75 167 PRO B O 1
ATOM 7014 N N . ASP B 1 168 ? 5.004 -11.344 4.844 1 94.94 168 ASP B N 1
ATOM 7015 C CA . ASP B 1 168 ? 4.348 -10.047 4.758 1 94.94 168 ASP B CA 1
ATOM 7016 C C . ASP B 1 168 ? 5.34 -8.953 4.352 1 94.94 168 ASP B C 1
ATOM 7018 O O . ASP B 1 168 ? 6.395 -8.805 4.973 1 94.94 168 ASP B O 1
ATOM 7022 N N . LEU B 1 169 ? 4.953 -8.219 3.324 1 96.5 169 LEU B N 1
ATOM 7023 C CA . LEU B 1 169 ? 5.789 -7.117 2.861 1 96.5 169 LEU B CA 1
ATOM 7024 C C . LEU B 1 169 ? 4.965 -5.84 2.709 1 96.5 169 LEU B C 1
ATOM 7026 O O . LEU B 1 169 ? 5.262 -5.004 1.855 1 96.5 169 LEU B O 1
ATOM 7030 N N . GLY B 1 170 ? 3.896 -5.805 3.471 1 94.12 170 GLY B N 1
ATOM 7031 C CA . GLY B 1 170 ? 3.055 -4.617 3.475 1 94.12 170 GLY B CA 1
ATOM 7032 C C . GLY B 1 170 ? 1.906 -4.699 2.488 1 94.12 170 GLY B C 1
ATOM 7033 O O . GLY B 1 170 ? 1.522 -5.789 2.061 1 94.12 170 GLY B O 1
ATOM 7034 N N . GLY B 1 171 ? 1.236 -3.5 2.08 1 93.5 171 GLY B N 1
ATOM 7035 C CA . GLY B 1 171 ? -0.042 -3.453 1.39 1 93.5 171 GLY B CA 1
ATOM 7036 C C . GLY B 1 171 ? -1.231 -3.539 2.328 1 93.5 171 GLY B C 1
ATOM 7037 O O . GLY B 1 171 ? -1.062 -3.705 3.537 1 93.5 171 GLY B O 1
ATOM 7038 N N . VAL B 1 172 ? -2.414 -3.49 1.792 1 91.5 172 VAL B N 1
ATOM 7039 C CA . VAL B 1 172 ? -3.605 -3.338 2.619 1 91.5 172 VAL B CA 1
ATOM 7040 C C . VAL B 1 172 ? -3.943 -4.668 3.291 1 91.5 172 VAL B C 1
ATOM 7042 O O . VAL B 1 172 ? -4.352 -4.695 4.453 1 91.5 172 VAL B O 1
ATOM 7045 N N . GLY B 1 173 ? -3.742 -5.684 2.615 1 91.06 173 GLY B N 1
ATOM 7046 C CA . GLY B 1 173 ? -4.184 -6.969 3.135 1 91.06 173 GLY B CA 1
ATOM 7047 C C . GLY B 1 173 ? -3.119 -7.676 3.953 1 91.06 173 GLY B C 1
ATOM 7048 O O . GLY B 1 173 ? -1.929 -7.578 3.652 1 91.06 173 GLY B O 1
ATOM 7049 N N . LEU B 1 174 ? -3.57 -8.531 4.914 1 91.75 174 LEU B N 1
ATOM 7050 C CA . LEU B 1 174 ? -2.674 -9.359 5.715 1 91.75 174 LEU B CA 1
ATOM 7051 C C . LEU B 1 174 ? -1.9 -10.336 4.832 1 91.75 174 LEU B C 1
ATOM 7053 O O . LEU B 1 174 ? -2.461 -10.914 3.895 1 91.75 174 LEU B O 1
ATOM 7057 N N . GLY B 1 175 ? -0.59 -10.383 5.09 1 92.94 175 GLY B N 1
ATOM 7058 C CA . GLY B 1 175 ? 0.241 -11.25 4.277 1 92.94 175 GLY B CA 1
ATOM 7059 C C . GLY B 1 175 ? 0.491 -10.711 2.883 1 92.94 175 GLY B C 1
ATOM 7060 O O . GLY B 1 175 ? 0.965 -11.43 2.004 1 92.94 175 GLY B O 1
ATOM 7061 N N . SER B 1 176 ? 0.125 -9.461 2.66 1 94.12 176 SER B N 1
ATOM 7062 C CA . SER B 1 176 ? 0.271 -8.766 1.386 1 94.12 176 SER B CA 1
ATOM 7063 C C . SER B 1 176 ? -0.709 -9.305 0.347 1 94.12 176 SER B C 1
ATOM 7065 O O . SER B 1 176 ? -0.466 -9.195 -0.856 1 94.12 176 SER B O 1
ATOM 7067 N N . PHE B 1 177 ? -1.784 -9.984 0.837 1 93.06 177 PHE B N 1
ATOM 7068 C CA . PHE B 1 177 ? -2.883 -10.422 -0.017 1 93.06 177 PHE B CA 1
ATOM 7069 C C . PHE B 1 177 ? -4.102 -9.531 0.173 1 93.06 177 PHE B C 1
ATOM 7071 O O . PHE B 1 177 ? -4.719 -9.531 1.239 1 93.06 177 PHE B O 1
ATOM 7078 N N . SER B 1 178 ? -4.43 -8.828 -0.85 1 93.25 178 SER B N 1
ATOM 7079 C CA . SER B 1 178 ? -5.547 -7.895 -0.792 1 93.25 178 SER B CA 1
ATOM 7080 C C . SER B 1 178 ? -6.695 -8.352 -1.688 1 93.25 178 SER B C 1
ATOM 7082 O O . SER B 1 178 ? -6.793 -7.934 -2.844 1 93.25 178 SER B O 1
ATOM 7084 N N . PRO B 1 179 ? -7.637 -9.062 -1.114 1 94.19 179 PRO B N 1
ATOM 7085 C CA . PRO B 1 179 ? -8.711 -9.672 -1.907 1 94.19 179 PRO B CA 1
ATOM 7086 C C . PRO B 1 179 ? -9.492 -8.648 -2.723 1 94.19 179 PRO B C 1
ATOM 7088 O O . PRO B 1 179 ? -10.047 -8.977 -3.771 1 94.19 179 PRO B O 1
ATOM 7091 N N . ALA B 1 180 ? -9.508 -7.406 -2.303 1 92.12 180 ALA B N 1
ATOM 7092 C CA . ALA B 1 180 ? -10.297 -6.379 -2.979 1 92.12 180 ALA B CA 1
ATOM 7093 C C . ALA B 1 180 ? -9.438 -5.586 -3.957 1 92.12 180 ALA B C 1
ATOM 7095 O O . ALA B 1 180 ? -9.93 -4.672 -4.625 1 92.12 180 ALA B O 1
ATOM 7096 N N . ALA B 1 181 ? -8.211 -5.918 -4.098 1 92.06 181 ALA B N 1
ATOM 7097 C CA . ALA B 1 181 ? -7.285 -5.109 -4.887 1 92.06 181 ALA B CA 1
ATOM 7098 C C . ALA B 1 181 ? -7.723 -5.039 -6.348 1 92.06 181 ALA B C 1
ATOM 7100 O O . ALA B 1 181 ? -8.086 -6.055 -6.945 1 92.06 181 ALA B O 1
ATOM 7101 N N . GLN B 1 182 ? -7.668 -3.811 -6.906 1 87.62 182 GLN B N 1
ATOM 7102 C CA . GLN B 1 182 ? -7.957 -3.617 -8.32 1 87.62 182 GLN B CA 1
ATOM 7103 C C . GLN B 1 182 ? -6.684 -3.332 -9.109 1 87.62 182 GLN B C 1
ATOM 7105 O O . GLN B 1 182 ? -6.672 -3.432 -10.336 1 87.62 182 GLN B O 1
ATOM 7110 N N . ASP B 1 183 ? -5.723 -2.973 -8.398 1 93.06 183 ASP B N 1
ATOM 7111 C CA . ASP B 1 183 ? -4.414 -2.717 -8.992 1 93.06 183 ASP B CA 1
ATOM 7112 C C . ASP B 1 183 ? -3.297 -2.945 -7.98 1 93.06 183 ASP B C 1
ATOM 7114 O O . ASP B 1 183 ? -3.559 -3.324 -6.836 1 93.06 183 ASP B O 1
ATOM 7118 N N . VAL B 1 184 ? -2.094 -2.748 -8.422 1 95.69 184 VAL B N 1
ATOM 7119 C CA . VAL B 1 184 ? -0.915 -3.135 -7.656 1 95.69 184 VAL B CA 1
ATOM 7120 C C . VAL B 1 184 ? -0.732 -2.186 -6.477 1 95.69 184 VAL B C 1
ATOM 7122 O O . VAL B 1 184 ? -0.063 -2.523 -5.496 1 95.69 184 VAL B O 1
ATOM 7125 N N . PHE B 1 185 ? -1.359 -1.039 -6.418 1 93.81 185 PHE B N 1
ATOM 7126 C CA . PHE B 1 185 ? -1.152 -0.037 -5.379 1 93.81 185 PHE B CA 1
ATOM 7127 C C . PHE B 1 185 ? -1.819 -0.462 -4.078 1 93.81 185 PHE B C 1
ATOM 7129 O O . PHE B 1 185 ? -1.527 0.092 -3.014 1 93.81 185 PHE B O 1
ATOM 7136 N N . SER B 1 186 ? -2.631 -1.465 -4.148 1 94.25 186 SER B N 1
ATOM 7137 C CA . SER B 1 186 ? -3.24 -2.037 -2.953 1 94.25 186 SER B CA 1
ATOM 7138 C C . SER B 1 186 ? -2.389 -3.168 -2.387 1 94.25 186 SER B C 1
ATOM 7140 O O . SER B 1 186 ? -2.695 -3.709 -1.322 1 94.25 186 SER B O 1
ATOM 7142 N N . GLU B 1 187 ? -1.376 -3.496 -3.092 1 95.81 187 GLU B N 1
ATOM 7143 C CA . GLU B 1 187 ? -0.52 -4.625 -2.736 1 95.81 187 GLU B CA 1
ATOM 7144 C C . GLU B 1 187 ? 0.849 -4.148 -2.256 1 95.81 187 GLU B C 1
ATOM 7146 O O . GLU B 1 187 ? 1.066 -2.949 -2.076 1 95.81 187 GLU B O 1
ATOM 7151 N N . SER B 1 188 ? 1.692 -5.121 -1.871 1 95.75 188 SER B N 1
ATOM 7152 C CA . SER B 1 188 ? 3.072 -4.758 -1.568 1 95.75 188 SER B CA 1
ATOM 7153 C C . SER B 1 188 ? 3.719 -4.023 -2.738 1 95.75 188 SER B C 1
ATOM 7155 O O . SER B 1 188 ? 3.418 -4.309 -3.9 1 95.75 188 SER B O 1
ATOM 7157 N N . LEU B 1 189 ? 4.578 -3.145 -2.461 1 94.25 189 LEU B N 1
ATOM 7158 C CA . LEU B 1 189 ? 5.234 -2.322 -3.471 1 94.25 189 LEU B CA 1
ATOM 7159 C C . LEU B 1 189 ? 6.273 -3.133 -4.238 1 94.25 189 LEU B C 1
ATOM 7161 O O . LEU B 1 189 ? 7.152 -3.754 -3.635 1 94.25 189 LEU B O 1
ATOM 7165 N N . PRO B 1 190 ? 6.152 -3.143 -5.609 1 96.44 190 PRO B N 1
ATOM 7166 C CA . PRO B 1 190 ? 7.25 -3.746 -6.367 1 96.44 190 PRO B CA 1
ATOM 7167 C C . PRO B 1 190 ? 8.562 -2.971 -6.227 1 96.44 190 PRO B C 1
ATOM 7169 O O . PRO B 1 190 ? 8.562 -1.739 -6.309 1 96.44 190 PRO B O 1
ATOM 7172 N N . THR B 1 191 ? 9.578 -3.67 -6.004 1 97.31 191 THR B N 1
ATOM 7173 C CA . THR B 1 191 ? 10.906 -3.078 -5.883 1 97.31 191 THR B CA 1
ATOM 7174 C C . THR B 1 191 ? 11.82 -3.586 -6.988 1 97.31 191 THR B C 1
ATOM 7176 O O . THR B 1 191 ? 12.234 -4.75 -6.98 1 97.31 191 THR B O 1
ATOM 7179 N N . PRO B 1 192 ? 12.086 -2.688 -8 1 97.81 192 PRO B N 1
ATOM 7180 C CA . PRO B 1 192 ? 13.102 -3.104 -8.969 1 97.81 192 PRO B CA 1
ATOM 7181 C C . PRO B 1 192 ? 14.469 -3.334 -8.336 1 97.81 192 PRO B C 1
ATOM 7183 O O . PRO B 1 192 ? 14.695 -2.949 -7.18 1 97.81 192 PRO B O 1
ATOM 7186 N N . PRO B 1 193 ? 15.398 -3.955 -9.062 1 98.38 193 PRO B N 1
ATOM 7187 C CA . PRO B 1 193 ? 16.688 -4.309 -8.461 1 98.38 193 PRO B CA 1
ATOM 7188 C C . PRO B 1 193 ? 17.391 -3.107 -7.84 1 98.38 193 PRO B C 1
ATOM 7190 O O . PRO B 1 193 ? 17.641 -2.109 -8.523 1 98.38 193 PRO B O 1
ATOM 7193 N N . VAL B 1 194 ? 17.672 -3.203 -6.582 1 98.5 194 VAL B N 1
ATOM 7194 C CA . VAL B 1 194 ? 18.375 -2.172 -5.828 1 98.5 194 VAL B CA 1
ATOM 7195 C C . VAL B 1 194 ? 19.578 -2.789 -5.102 1 98.5 194 VAL B C 1
ATOM 7197 O O . VAL B 1 194 ? 19.484 -3.912 -4.598 1 98.5 194 VAL B O 1
ATOM 7200 N N . LYS B 1 195 ? 20.75 -2.068 -5.062 1 98.06 195 LYS B N 1
ATOM 7201 C CA . LYS B 1 195 ? 21.938 -2.566 -4.367 1 98.06 195 LYS B CA 1
ATOM 7202 C C . LYS B 1 195 ? 21.734 -2.562 -2.857 1 98.06 195 LYS B C 1
ATOM 7204 O O . LYS B 1 195 ? 21.609 -1.498 -2.246 1 98.06 195 LYS B O 1
ATOM 7209 N N . VAL B 1 196 ? 21.688 -3.725 -2.223 1 98.69 196 VAL B N 1
ATOM 7210 C CA . VAL B 1 196 ? 21.453 -3.836 -0.789 1 98.69 196 VAL B CA 1
ATOM 7211 C C . VAL B 1 196 ? 22.766 -4.113 -0.059 1 98.69 196 VAL B C 1
ATOM 7213 O O . VAL B 1 196 ? 22.906 -3.783 1.121 1 98.69 196 VAL B O 1
ATOM 7216 N N . VAL B 1 197 ? 23.672 -4.711 -0.714 1 98.75 197 VAL B N 1
ATOM 7217 C CA . VAL B 1 197 ? 25.031 -4.902 -0.219 1 98.75 197 VAL B CA 1
ATOM 7218 C C . VAL B 1 197 ? 26.031 -4.199 -1.143 1 98.75 197 VAL B C 1
ATOM 7220 O O . VAL B 1 197 ? 25.922 -4.293 -2.367 1 98.75 197 VAL B O 1
ATOM 7223 N N . ARG B 1 198 ? 26.906 -3.434 -0.612 1 97.88 198 ARG B N 1
ATOM 7224 C CA . ARG B 1 198 ? 28 -2.797 -1.333 1 97.88 198 ARG B CA 1
ATOM 7225 C C . ARG B 1 198 ? 29.344 -3.205 -0.749 1 97.88 198 ARG B C 1
ATOM 7227 O O . ARG B 1 198 ? 29.609 -3 0.44 1 97.88 198 ARG B O 1
ATOM 7234 N N . GLY B 1 199 ? 30.219 -3.75 -1.625 1 97 199 GLY B N 1
ATOM 7235 C CA . GLY B 1 199 ? 31.531 -4.152 -1.155 1 97 199 GLY B CA 1
ATOM 7236 C C . GLY B 1 199 ? 31.484 -5.117 0.013 1 97 199 GLY B C 1
ATOM 7237 O O . GLY B 1 199 ? 32.312 -5.047 0.923 1 97 199 GLY B O 1
ATOM 7238 N N . GLY B 1 200 ? 30.438 -5.859 0.087 1 97.75 200 GLY B N 1
ATOM 7239 C CA . GLY B 1 200 ? 30.312 -6.871 1.122 1 97.75 200 GLY B CA 1
ATOM 7240 C C . GLY B 1 200 ? 29.609 -6.359 2.371 1 97.75 200 GLY B C 1
ATOM 7241 O O . GLY B 1 200 ? 29.453 -7.098 3.344 1 97.75 200 GLY B O 1
ATOM 7242 N N . VAL B 1 201 ? 29.172 -5.133 2.367 1 97.88 201 VAL B N 1
ATOM 7243 C CA . VAL B 1 201 ? 28.578 -4.539 3.555 1 97.88 201 VAL B CA 1
ATOM 7244 C C . VAL B 1 201 ? 27.078 -4.301 3.312 1 97.88 201 VAL B C 1
ATOM 7246 O O . VAL B 1 201 ? 26.703 -3.607 2.365 1 97.88 201 VAL B O 1
ATOM 7249 N N . LEU B 1 202 ? 26.219 -4.91 4.172 1 98.5 202 LEU B N 1
ATOM 7250 C CA . LEU B 1 202 ? 24.797 -4.637 4.125 1 98.5 202 LEU B CA 1
ATOM 7251 C C . LEU B 1 202 ? 24.5 -3.164 4.395 1 98.5 202 LEU B C 1
ATOM 7253 O O . LEU B 1 202 ? 24.906 -2.629 5.43 1 98.5 202 LEU B O 1
ATOM 7257 N N . GLN B 1 203 ? 23.922 -2.477 3.459 1 98.44 203 GLN B N 1
ATOM 7258 C CA . GLN B 1 203 ? 23.609 -1.061 3.613 1 98.44 203 GLN B CA 1
ATOM 7259 C C . GLN B 1 203 ? 22.406 -0.861 4.535 1 98.44 203 GLN B C 1
ATOM 7261 O O . GLN B 1 203 ? 21.281 -1.188 4.172 1 98.44 203 GLN B O 1
ATOM 7266 N N . ARG B 1 204 ? 22.578 -0.26 5.633 1 98 204 ARG B N 1
ATOM 7267 C CA . ARG B 1 204 ? 21.547 -0.152 6.656 1 98 204 ARG B CA 1
ATOM 7268 C C . ARG B 1 204 ? 20.359 0.676 6.164 1 98 204 ARG B C 1
ATOM 7270 O O . ARG B 1 204 ? 19.219 0.406 6.52 1 98 204 ARG B O 1
ATOM 7277 N N . ASP B 1 205 ? 20.656 1.715 5.434 1 98.12 205 ASP B N 1
ATOM 7278 C CA . ASP B 1 205 ? 19.562 2.562 4.957 1 98.12 205 ASP B CA 1
ATOM 7279 C C . ASP B 1 205 ? 18.609 1.779 4.051 1 98.12 205 ASP B C 1
ATOM 7281 O O . ASP B 1 205 ? 17.391 1.859 4.207 1 98.12 205 ASP B O 1
ATOM 7285 N N . VAL B 1 206 ? 19.156 0.943 3.166 1 98.19 206 VAL B N 1
ATOM 7286 C CA . VAL B 1 206 ? 18.344 0.144 2.266 1 98.19 206 VAL B CA 1
ATOM 7287 C C . VAL B 1 206 ? 17.641 -0.968 3.049 1 98.19 206 VAL B C 1
ATOM 7289 O O . VAL B 1 206 ? 16.469 -1.263 2.814 1 98.19 206 VAL B O 1
ATOM 7292 N N . ALA B 1 207 ? 18.344 -1.58 3.963 1 98.06 207 ALA B N 1
ATOM 7293 C CA . ALA B 1 207 ? 17.766 -2.635 4.793 1 98.06 207 ALA B CA 1
ATOM 7294 C C . ALA B 1 207 ? 16.609 -2.102 5.625 1 98.06 207 ALA B C 1
ATOM 7296 O O . ALA B 1 207 ? 15.578 -2.766 5.762 1 98.06 207 ALA B O 1
ATOM 7297 N N . ASP B 1 208 ? 16.766 -0.937 6.234 1 97.44 208 ASP B N 1
ATOM 7298 C CA . ASP B 1 208 ? 15.719 -0.324 7.047 1 97.44 208 ASP B CA 1
ATOM 7299 C C . ASP B 1 208 ? 14.484 -0.013 6.207 1 97.44 208 ASP B C 1
ATOM 7301 O O . ASP B 1 208 ? 13.352 -0.234 6.648 1 97.44 208 ASP B O 1
ATOM 7305 N N . LEU B 1 209 ? 14.789 0.572 5.055 1 96.06 209 LEU B N 1
ATOM 7306 C CA . LEU B 1 209 ? 13.688 0.844 4.129 1 96.06 209 LEU B CA 1
ATOM 7307 C C . LEU B 1 209 ? 12.914 -0.431 3.818 1 96.06 209 LEU B C 1
ATOM 7309 O O . LEU B 1 209 ? 11.68 -0.411 3.748 1 96.06 209 LEU B O 1
ATOM 7313 N N . TRP B 1 210 ? 13.578 -1.5 3.65 1 97.12 210 TRP B N 1
ATOM 7314 C CA . TRP B 1 210 ? 13 -2.789 3.281 1 97.12 210 TRP B CA 1
ATOM 7315 C C . TRP B 1 210 ? 12.133 -3.34 4.406 1 97.12 210 TRP B C 1
ATOM 7317 O O . TRP B 1 210 ? 11.016 -3.805 4.168 1 97.12 210 TRP B O 1
ATOM 7327 N N . VAL B 1 211 ? 12.555 -3.264 5.637 1 96.12 211 VAL B N 1
ATOM 7328 C CA . VAL B 1 211 ? 11.836 -3.906 6.734 1 96.12 211 VAL B CA 1
ATOM 7329 C C . VAL B 1 211 ? 10.719 -2.994 7.227 1 96.12 211 VAL B C 1
ATOM 7331 O O . VAL B 1 211 ? 9.727 -3.467 7.793 1 96.12 211 VAL B O 1
ATOM 7334 N N . ARG B 1 212 ? 10.828 -1.636 6.996 1 96.5 212 ARG B N 1
ATOM 7335 C CA . ARG B 1 212 ? 9.875 -0.645 7.477 1 96.5 212 ARG B CA 1
ATOM 7336 C C . ARG B 1 212 ? 8.484 -0.893 6.895 1 96.5 212 ARG B C 1
ATOM 7338 O O . ARG B 1 212 ? 7.477 -0.548 7.512 1 96.5 212 ARG B O 1
ATOM 7345 N N . ARG B 1 213 ? 8.391 -1.62 5.84 1 95.75 213 ARG B N 1
ATOM 7346 C CA . ARG B 1 213 ? 7.16 -1.813 5.074 1 95.75 213 ARG B CA 1
ATOM 7347 C C . ARG B 1 213 ? 6.312 -2.932 5.676 1 95.75 213 ARG B C 1
ATOM 7349 O O . ARG B 1 213 ? 5.137 -3.08 5.332 1 95.75 213 ARG B O 1
ATOM 7356 N N . SER B 1 214 ? 6.875 -3.738 6.57 1 95.12 214 SER B N 1
ATOM 7357 C CA . SER B 1 214 ? 6.273 -5.02 6.922 1 95.12 214 SER B CA 1
ATOM 7358 C C . SER B 1 214 ? 5.609 -4.961 8.297 1 95.12 214 SER B C 1
ATOM 7360 O O . SER B 1 214 ? 6.012 -4.172 9.148 1 95.12 214 SER B O 1
ATOM 7362 N N . ARG B 1 215 ? 4.613 -5.883 8.547 1 92.94 215 ARG B N 1
ATOM 7363 C CA . ARG B 1 215 ? 3.979 -6.086 9.844 1 92.94 215 ARG B CA 1
ATOM 7364 C C . ARG B 1 215 ? 4.812 -7.008 10.727 1 92.94 215 ARG B C 1
ATOM 7366 O O . ARG B 1 215 ? 4.582 -7.098 11.93 1 92.94 215 ARG B O 1
ATOM 7373 N N . VAL B 1 216 ? 5.766 -7.676 10.094 1 91.31 216 VAL B N 1
ATOM 7374 C CA . VAL B 1 216 ? 6.684 -8.547 10.82 1 91.31 216 VAL B CA 1
ATOM 7375 C C . VAL B 1 216 ? 8.125 -8.227 10.422 1 91.31 216 VAL B C 1
ATOM 7377 O O . VAL B 1 216 ? 8.859 -9.102 9.961 1 91.31 216 VAL B O 1
ATOM 7380 N N . PRO B 1 217 ? 8.609 -7.07 10.727 1 93.62 217 PRO B N 1
ATOM 7381 C CA . PRO B 1 217 ? 9.898 -6.582 10.227 1 93.62 217 PRO B CA 1
ATOM 7382 C C . PRO B 1 217 ? 11.07 -7.43 10.711 1 93.62 217 PRO B C 1
ATOM 7384 O O . PRO B 1 217 ? 12.062 -7.594 9.984 1 93.62 217 PRO B O 1
ATOM 7387 N N . MET B 1 218 ? 11.023 -7.996 11.852 1 91.12 218 MET B N 1
ATOM 7388 C CA . MET B 1 218 ? 12.125 -8.789 12.383 1 91.12 218 MET B CA 1
ATOM 7389 C C . MET B 1 218 ? 12.336 -10.055 11.555 1 91.12 218 MET B C 1
ATOM 7391 O O . MET B 1 218 ? 13.477 -10.422 11.258 1 91.12 218 MET B O 1
ATOM 7395 N N . LEU B 1 219 ? 11.242 -10.672 11.211 1 91.38 219 LEU B N 1
ATOM 7396 C CA . LEU B 1 219 ? 11.32 -11.867 10.383 1 91.38 219 LEU B CA 1
ATOM 7397 C C . LEU B 1 219 ? 11.852 -11.531 8.992 1 91.38 219 LEU B C 1
ATOM 7399 O O . LEU B 1 219 ? 12.648 -12.289 8.43 1 91.38 219 LEU B O 1
ATOM 7403 N N . ILE B 1 220 ? 11.398 -10.445 8.469 1 95.12 220 ILE B N 1
ATOM 7404 C CA . ILE B 1 220 ? 11.836 -10.023 7.141 1 95.12 220 ILE B CA 1
ATOM 7405 C C . ILE B 1 220 ? 13.328 -9.703 7.164 1 95.12 220 ILE B C 1
ATOM 7407 O O . ILE B 1 220 ? 14.055 -10.039 6.223 1 95.12 220 ILE B O 1
ATOM 7411 N N . GLY B 1 221 ? 13.758 -9.078 8.242 1 95.62 221 GLY B N 1
ATOM 7412 C CA . GLY B 1 221 ? 15.172 -8.789 8.383 1 95.62 221 GLY B CA 1
ATOM 7413 C C . GLY B 1 221 ? 16.031 -10.031 8.477 1 95.62 221 GLY B C 1
ATOM 7414 O O . GLY B 1 221 ? 17.125 -10.086 7.895 1 95.62 221 GLY B O 1
ATOM 7415 N N . LEU B 1 222 ? 15.562 -10.977 9.18 1 94.69 222 LEU B N 1
ATOM 7416 C CA . LEU B 1 222 ? 16.281 -12.242 9.305 1 94.69 222 LEU B CA 1
ATOM 7417 C C . LEU B 1 222 ? 16.375 -12.953 7.961 1 94.69 222 LEU B C 1
ATOM 7419 O O . LEU B 1 222 ? 17.422 -13.5 7.613 1 94.69 222 LEU B O 1
ATOM 7423 N N . ASP B 1 223 ? 15.32 -12.953 7.246 1 96.25 223 ASP B N 1
ATOM 7424 C CA . ASP B 1 223 ? 15.312 -13.602 5.934 1 96.25 223 ASP B CA 1
ATOM 7425 C C . ASP B 1 223 ? 16.25 -12.883 4.965 1 96.25 223 ASP B C 1
ATOM 7427 O O . ASP B 1 223 ? 16.859 -13.516 4.102 1 96.25 223 ASP B O 1
ATOM 7431 N N . LEU B 1 224 ? 16.266 -11.562 5.062 1 97.5 224 LEU B N 1
ATOM 7432 C CA . LEU B 1 224 ? 17.188 -10.812 4.23 1 97.5 224 LEU B CA 1
ATOM 7433 C C . LEU B 1 224 ? 18.641 -11.25 4.496 1 97.5 224 LEU B C 1
ATOM 7435 O O . LEU B 1 224 ? 19.391 -11.516 3.561 1 97.5 224 LEU B O 1
ATOM 7439 N N . ARG B 1 225 ? 19 -11.359 5.727 1 97 225 ARG B N 1
ATOM 7440 C CA . ARG B 1 225 ? 20.344 -11.781 6.098 1 97 225 ARG B CA 1
ATOM 7441 C C . ARG B 1 225 ? 20.594 -13.219 5.684 1 97 225 ARG B C 1
ATOM 7443 O O . ARG B 1 225 ? 21.719 -13.578 5.316 1 97 225 ARG B O 1
ATOM 7450 N N . ALA B 1 226 ? 19.547 -13.992 5.809 1 97 226 ALA B N 1
ATOM 7451 C CA . ALA B 1 226 ? 19.672 -15.391 5.406 1 97 226 ALA B CA 1
ATOM 7452 C C . ALA B 1 226 ? 19.984 -15.508 3.916 1 97 226 ALA B C 1
ATOM 7454 O O . ALA B 1 226 ? 20.828 -16.312 3.516 1 97 226 ALA B O 1
ATOM 7455 N N . LYS B 1 227 ? 19.312 -14.789 3.139 1 97.75 227 LYS B N 1
ATOM 7456 C CA . LYS B 1 227 ? 19.562 -14.828 1.699 1 97.75 227 LYS B CA 1
ATOM 7457 C C . LYS B 1 227 ? 20.953 -14.281 1.365 1 97.75 227 LYS B C 1
ATOM 7459 O O . LYS B 1 227 ? 21.609 -14.789 0.457 1 97.75 227 LYS B O 1
ATOM 7464 N N . ILE B 1 228 ? 21.359 -13.219 2.031 1 98.19 228 ILE B N 1
ATOM 7465 C CA . ILE B 1 228 ? 22.703 -12.688 1.855 1 98.19 228 ILE B CA 1
ATOM 7466 C C . ILE B 1 228 ? 23.734 -13.758 2.201 1 98.19 228 ILE B C 1
ATOM 7468 O O . ILE B 1 228 ? 24.688 -13.977 1.454 1 98.19 228 ILE B O 1
ATOM 7472 N N . GLY B 1 229 ? 23.5 -14.438 3.33 1 97.31 229 GLY B N 1
ATOM 7473 C CA . GLY B 1 229 ? 24.375 -15.523 3.738 1 97.31 229 GLY B CA 1
ATOM 7474 C C . GLY B 1 229 ? 24.453 -16.641 2.723 1 97.31 229 GLY B C 1
ATOM 7475 O O . GLY B 1 229 ? 25.531 -17.156 2.432 1 97.31 229 GLY B O 1
ATOM 7476 N N . ALA B 1 230 ? 23.297 -17.031 2.217 1 97 230 ALA B N 1
ATOM 7477 C CA . ALA B 1 230 ? 23.25 -18.094 1.219 1 97 230 ALA B CA 1
ATOM 7478 C C . ALA B 1 230 ? 24.047 -17.734 -0.023 1 97 230 ALA B C 1
ATOM 7480 O O . ALA B 1 230 ? 24.75 -18.578 -0.582 1 97 230 ALA B O 1
ATOM 7481 N N . ASN B 1 231 ? 23.938 -16.531 -0.489 1 98.25 231 ASN B N 1
ATOM 7482 C CA . ASN B 1 231 ? 24.688 -16.078 -1.656 1 98.25 231 ASN B CA 1
ATOM 7483 C C . ASN B 1 231 ? 26.188 -16.047 -1.379 1 98.25 231 ASN B C 1
ATOM 7485 O O . ASN B 1 231 ? 26.984 -16.359 -2.258 1 98.25 231 ASN B O 1
ATOM 7489 N N . ASN B 1 232 ? 26.578 -15.625 -0.205 1 98 232 ASN B N 1
ATOM 7490 C CA . ASN B 1 232 ? 27.984 -15.656 0.167 1 98 232 ASN B CA 1
ATOM 7491 C C . ASN B 1 232 ? 28.547 -17.078 0.094 1 98 232 ASN B C 1
ATOM 7493 O O . ASN B 1 232 ? 29.656 -17.281 -0.403 1 98 232 ASN B O 1
ATOM 7497 N N . VAL B 1 233 ? 27.781 -18.016 0.615 1 97.19 233 VAL B N 1
ATOM 7498 C CA . VAL B 1 233 ? 28.203 -19.406 0.559 1 97.19 233 VAL B CA 1
ATOM 7499 C C . VAL B 1 233 ? 28.359 -19.844 -0.896 1 97.19 233 VAL B C 1
ATOM 7501 O O . VAL B 1 233 ? 29.344 -20.484 -1.253 1 97.19 233 VAL B O 1
ATOM 7504 N N . GLY B 1 234 ? 27.391 -19.516 -1.71 1 97.5 234 GLY B N 1
ATOM 7505 C CA . GLY B 1 234 ? 27.469 -19.844 -3.123 1 97.5 234 GLY B CA 1
ATOM 7506 C C . GLY B 1 234 ? 28.703 -19.266 -3.803 1 97.5 234 GLY B C 1
ATOM 7507 O O . GLY B 1 234 ? 29.391 -19.969 -4.543 1 97.5 234 GLY B O 1
ATOM 7508 N N . ALA B 1 235 ? 28.969 -18.016 -3.568 1 98 235 ALA B N 1
ATOM 7509 C CA . ALA B 1 235 ? 30.125 -17.328 -4.168 1 98 235 ALA B CA 1
ATOM 7510 C C . ALA B 1 235 ? 31.438 -17.938 -3.691 1 98 235 ALA B C 1
ATOM 7512 O O . ALA B 1 235 ? 32.344 -18.141 -4.484 1 98 235 ALA B O 1
ATOM 7513 N N . GLU B 1 236 ? 31.547 -18.219 -2.434 1 97.62 236 GLU B N 1
ATOM 7514 C CA . GLU B 1 236 ? 32.75 -18.812 -1.864 1 97.62 236 GLU B CA 1
ATOM 7515 C C . GLU B 1 236 ? 33.031 -20.188 -2.486 1 97.62 236 GLU B C 1
ATOM 7517 O O . GLU B 1 236 ? 34.188 -20.5 -2.811 1 97.62 236 GLU B O 1
ATOM 7522 N N . ARG B 1 237 ? 32.031 -20.969 -2.582 1 97.56 237 ARG B N 1
ATOM 7523 C CA . ARG B 1 237 ? 32.188 -22.312 -3.148 1 97.56 237 ARG B CA 1
ATOM 7524 C C . ARG B 1 237 ? 32.562 -22.234 -4.625 1 97.56 237 ARG B C 1
ATOM 7526 O O . ARG B 1 237 ? 33.312 -23.062 -5.117 1 97.56 237 ARG B O 1
ATOM 7533 N N . LEU B 1 238 ? 32 -21.312 -5.355 1 98 238 LEU B N 1
ATOM 7534 C CA . LEU B 1 238 ? 32.375 -21.109 -6.754 1 98 238 LEU B CA 1
ATOM 7535 C C . LEU B 1 238 ? 33.844 -20.719 -6.887 1 98 238 LEU B C 1
ATOM 7537 O O . LEU B 1 238 ? 34.531 -21.203 -7.781 1 98 238 LEU B O 1
ATOM 7541 N N . HIS B 1 239 ? 34.281 -19.828 -6.059 1 98.06 239 HIS B N 1
ATOM 7542 C CA . HIS B 1 239 ? 35.688 -19.422 -6.074 1 98.06 239 HIS B CA 1
ATOM 7543 C C . HIS B 1 239 ? 36.594 -20.609 -5.785 1 98.06 239 HIS B C 1
ATOM 7545 O O . HIS B 1 239 ? 37.656 -20.734 -6.398 1 98.06 239 HIS B O 1
ATOM 7551 N N . ALA B 1 240 ? 36.156 -21.406 -4.82 1 97.62 240 ALA B N 1
ATOM 7552 C CA . ALA B 1 240 ? 36.938 -22.594 -4.508 1 97.62 240 ALA B CA 1
ATOM 7553 C C . ALA B 1 240 ? 37.031 -23.516 -5.723 1 97.62 240 ALA B C 1
ATOM 7555 O O . ALA B 1 240 ? 38.094 -24.109 -5.969 1 97.62 240 ALA B O 1
ATOM 7556 N N . LEU B 1 241 ? 36 -23.656 -6.418 1 97.31 241 LEU B N 1
ATOM 7557 C CA . LEU B 1 241 ? 35.969 -24.484 -7.625 1 97.31 241 LEU B CA 1
ATOM 7558 C C . LEU B 1 241 ? 36.906 -23.906 -8.68 1 97.31 241 LEU B C 1
ATOM 7560 O O . LEU B 1 241 ? 37.625 -24.641 -9.352 1 97.31 241 LEU B O 1
ATOM 7564 N N . ILE B 1 242 ? 36.906 -22.609 -8.844 1 98.06 242 ILE B N 1
ATOM 7565 C CA . ILE B 1 242 ? 37.75 -21.906 -9.812 1 98.06 242 ILE B CA 1
ATOM 7566 C C . ILE B 1 242 ? 39.219 -22.094 -9.438 1 98.06 242 ILE B C 1
ATOM 7568 O O . ILE B 1 242 ? 40.062 -22.312 -10.312 1 98.06 242 ILE B O 1
ATOM 7572 N N . GLU B 1 243 ? 39.5 -22.016 -8.18 1 97.75 243 GLU B N 1
ATOM 7573 C CA . GLU B 1 243 ? 40.844 -22.188 -7.703 1 97.75 243 GLU B CA 1
ATOM 7574 C C . GLU B 1 243 ? 41.375 -23.594 -7.988 1 97.75 243 GLU B C 1
ATOM 7576 O O . GLU B 1 243 ? 42.531 -23.781 -8.344 1 97.75 243 GLU B O 1
ATOM 7581 N N . GLN B 1 244 ? 40.531 -24.5 -7.883 1 97.31 244 GLN B N 1
ATOM 7582 C CA . GLN B 1 244 ? 40.906 -25.906 -8.008 1 97.31 244 GLN B CA 1
ATOM 7583 C C . GLN B 1 244 ? 41 -26.328 -9.469 1 97.31 244 GLN B C 1
ATOM 7585 O O . GLN B 1 244 ? 41.906 -27.062 -9.859 1 97.31 244 GLN B O 1
ATOM 7590 N N . TYR B 1 245 ? 40.094 -25.844 -10.344 1 97.38 245 TYR B N 1
ATOM 7591 C CA . TYR B 1 245 ? 40 -26.422 -11.68 1 97.38 245 TYR B CA 1
ATOM 7592 C C . TYR B 1 245 ? 40.281 -25.375 -12.75 1 97.38 245 TYR B C 1
ATOM 7594 O O . TYR B 1 245 ? 40.469 -25.703 -13.922 1 97.38 245 TYR B O 1
ATOM 7602 N N . GLY B 1 246 ? 40.375 -24.109 -12.328 1 97.56 246 GLY B N 1
ATOM 7603 C CA . GLY B 1 246 ? 40.562 -23.031 -13.281 1 97.56 246 GLY B CA 1
ATOM 7604 C C . GLY B 1 246 ? 39.25 -22.422 -13.766 1 97.56 246 GLY B C 1
ATOM 7605 O O . GLY B 1 246 ? 38.281 -23.141 -13.961 1 97.56 246 GLY B O 1
ATOM 7606 N N . ALA B 1 247 ? 39.281 -21.125 -14.039 1 98.38 247 ALA B N 1
ATOM 7607 C CA . ALA B 1 247 ? 38.094 -20.359 -14.414 1 98.38 247 ALA B CA 1
ATOM 7608 C C . ALA B 1 247 ? 37.562 -20.844 -15.758 1 98.38 247 ALA B C 1
ATOM 7610 O O . ALA B 1 247 ? 36.344 -21 -15.922 1 98.38 247 ALA B O 1
ATOM 7611 N N . ASP B 1 248 ? 38.375 -21.062 -16.719 1 98.31 248 ASP B N 1
ATOM 7612 C CA . ASP B 1 248 ? 37.938 -21.484 -18.062 1 98.31 248 ASP B CA 1
ATOM 7613 C C . ASP B 1 248 ? 37.281 -22.844 -18.016 1 98.31 248 ASP B C 1
ATOM 7615 O O . ASP B 1 248 ? 36.25 -23.078 -18.688 1 98.31 248 ASP B O 1
ATOM 7619 N N . THR B 1 249 ? 37.875 -23.734 -17.219 1 98.25 249 THR B N 1
ATOM 7620 C CA . THR B 1 249 ? 37.312 -25.078 -17.094 1 98.25 249 THR B CA 1
ATOM 7621 C C . THR B 1 249 ? 35.938 -25.031 -16.453 1 98.25 249 THR B C 1
ATOM 7623 O O . THR B 1 249 ? 35 -25.656 -16.953 1 98.25 249 THR B O 1
ATOM 7626 N N . VAL B 1 250 ? 35.812 -24.312 -15.352 1 98.38 250 VAL B N 1
ATOM 7627 C CA . VAL B 1 250 ? 34.531 -24.219 -14.656 1 98.38 250 VAL B CA 1
ATOM 7628 C C . VAL B 1 250 ? 33.5 -23.594 -15.578 1 98.38 250 VAL B C 1
ATOM 7630 O O . VAL B 1 250 ? 32.344 -24.078 -15.656 1 98.38 250 VAL B O 1
ATOM 7633 N N . LYS B 1 251 ? 33.875 -22.531 -16.281 1 98.69 251 LYS B N 1
ATOM 7634 C CA . LYS B 1 251 ? 32.938 -21.891 -17.219 1 98.69 251 LYS B CA 1
ATOM 7635 C C . LYS B 1 251 ? 32.531 -22.844 -18.328 1 98.69 251 LYS B C 1
ATOM 7637 O O . LYS B 1 251 ? 31.375 -22.875 -18.719 1 98.69 251 LYS B O 1
ATOM 7642 N N . ALA B 1 252 ? 33.469 -23.547 -18.859 1 98.56 252 ALA B N 1
ATOM 7643 C CA . ALA B 1 252 ? 33.156 -24.516 -19.922 1 98.56 252 ALA B CA 1
ATOM 7644 C C . ALA B 1 252 ? 32.156 -25.562 -19.438 1 98.56 252 ALA B C 1
ATOM 7646 O O . ALA B 1 252 ? 31.281 -25.984 -20.188 1 98.56 252 ALA B O 1
ATOM 7647 N N . VAL B 1 253 ? 32.344 -26.031 -18.234 1 98.38 253 VAL B N 1
ATOM 7648 C CA . VAL B 1 253 ? 31.406 -27 -17.672 1 98.38 253 VAL B CA 1
ATOM 7649 C C . VAL B 1 253 ? 30.031 -26.359 -17.562 1 98.38 253 VAL B C 1
ATOM 7651 O O . VAL B 1 253 ? 29.016 -27 -17.891 1 98.38 253 VAL B O 1
ATOM 7654 N N . MET B 1 254 ? 29.922 -25.125 -17.094 1 98.38 254 MET B N 1
ATOM 7655 C CA . MET B 1 254 ? 28.656 -24.422 -17 1 98.38 254 MET B CA 1
ATOM 7656 C C . MET B 1 254 ? 27.953 -24.359 -18.344 1 98.38 254 MET B C 1
ATOM 7658 O O . MET B 1 254 ? 26.766 -24.656 -18.438 1 98.38 254 MET B O 1
ATOM 7662 N N . LYS B 1 255 ? 28.703 -23.969 -19.328 1 98.31 255 LYS B N 1
ATOM 7663 C CA . LYS B 1 255 ? 28.141 -23.891 -20.672 1 98.31 255 LYS B CA 1
ATOM 7664 C C . LYS B 1 255 ? 27.703 -25.25 -21.172 1 98.31 255 LYS B C 1
ATOM 7666 O O . LYS B 1 255 ? 26.625 -25.391 -21.766 1 98.31 255 LYS B O 1
ATOM 7671 N N . ARG B 1 256 ? 28.469 -26.25 -20.969 1 98.06 256 ARG B N 1
ATOM 7672 C CA . ARG B 1 256 ? 28.156 -27.594 -21.422 1 98.06 256 ARG B CA 1
ATOM 7673 C C . ARG B 1 256 ? 26.922 -28.141 -20.703 1 98.06 256 ARG B C 1
ATOM 7675 O O . ARG B 1 256 ? 26.109 -28.859 -21.312 1 98.06 256 ARG B O 1
ATOM 7682 N N . MET B 1 257 ? 26.828 -27.875 -19.453 1 97.62 257 MET B N 1
ATOM 7683 C CA . MET B 1 257 ? 25.656 -28.297 -18.703 1 97.62 257 MET B CA 1
ATOM 7684 C C . MET B 1 257 ? 24.375 -27.812 -19.391 1 97.62 257 MET B C 1
ATOM 7686 O O . MET B 1 257 ? 23.438 -28.594 -19.578 1 97.62 257 MET B O 1
ATOM 7690 N N . MET B 1 258 ? 24.297 -26.578 -19.797 1 97.75 258 MET B N 1
ATOM 7691 C CA . MET B 1 258 ? 23.125 -26.016 -20.453 1 97.75 258 MET B CA 1
ATOM 7692 C C . MET B 1 258 ? 22.938 -26.625 -21.844 1 97.75 258 MET B C 1
ATOM 7694 O O . MET B 1 258 ? 21.828 -26.969 -22.234 1 97.75 258 MET B O 1
ATOM 7698 N N . ASN B 1 259 ? 24.031 -26.797 -22.562 1 97.44 259 ASN B N 1
ATOM 7699 C CA . ASN B 1 259 ? 23.953 -27.391 -23.891 1 97.44 259 ASN B CA 1
ATOM 7700 C C . ASN B 1 259 ? 23.469 -28.844 -23.828 1 97.44 259 ASN B C 1
ATOM 7702 O O . ASN B 1 259 ? 22.703 -29.266 -24.688 1 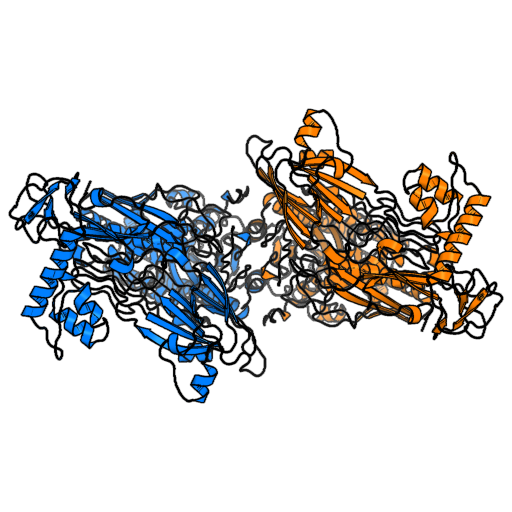97.44 259 ASN B O 1
ATOM 7706 N N . ASP B 1 260 ? 23.938 -29.531 -22.844 1 96.69 260 ASP B N 1
ATOM 7707 C CA . ASP B 1 260 ? 23.547 -30.938 -22.672 1 96.69 260 ASP B CA 1
ATOM 7708 C C . ASP B 1 260 ? 22.062 -31.047 -22.344 1 96.69 260 ASP B C 1
ATOM 7710 O O . ASP B 1 260 ? 21.375 -31.922 -22.859 1 96.69 260 ASP B O 1
ATOM 7714 N N . ALA B 1 261 ? 21.625 -30.266 -21.453 1 97.19 261 ALA B N 1
ATOM 7715 C CA . ALA B 1 261 ? 20.203 -30.266 -21.109 1 97.19 261 ALA B CA 1
ATOM 7716 C C . ALA B 1 261 ? 19.344 -29.984 -22.328 1 97.19 261 ALA B C 1
ATOM 7718 O O . ALA B 1 261 ? 18.312 -30.641 -22.531 1 97.19 261 ALA B O 1
ATOM 7719 N N . GLU B 1 262 ? 19.734 -28.984 -23.125 1 97.81 262 GLU B N 1
ATOM 7720 C CA . GLU B 1 262 ? 19.016 -28.672 -24.359 1 97.81 262 GLU B CA 1
ATOM 7721 C C . GLU B 1 262 ? 19.016 -29.859 -25.312 1 97.81 262 GLU B C 1
ATOM 7723 O O . GLU B 1 262 ? 17.953 -30.219 -25.844 1 97.81 262 GLU B O 1
ATOM 7728 N N . ALA B 1 263 ? 20.156 -30.422 -25.5 1 97.69 263 ALA B N 1
ATOM 7729 C CA . ALA B 1 263 ? 20.297 -31.516 -26.438 1 97.69 263 ALA B CA 1
ATOM 7730 C C . ALA B 1 263 ? 19.438 -32.719 -26.016 1 97.69 263 ALA B C 1
ATOM 7732 O O . ALA B 1 263 ? 18.812 -33.375 -26.844 1 97.69 263 ALA B O 1
ATOM 7733 N N . ARG B 1 264 ? 19.453 -33 -24.781 1 97.12 264 ARG B N 1
ATOM 7734 C CA . ARG B 1 264 ? 18.703 -34.125 -24.266 1 97.12 264 ARG B CA 1
ATOM 7735 C C . ARG B 1 264 ? 17.188 -33.906 -24.406 1 97.12 264 ARG B C 1
ATOM 7737 O O . ARG B 1 264 ? 16.453 -34.812 -24.781 1 97.12 264 ARG B O 1
ATOM 7744 N N . LEU B 1 265 ? 16.719 -32.75 -24.094 1 97.44 265 LEU B N 1
ATOM 7745 C CA . LEU B 1 265 ? 15.297 -32.438 -24.234 1 97.44 265 LEU B CA 1
ATOM 7746 C C . LEU B 1 265 ? 14.883 -32.5 -25.703 1 97.44 265 LEU B C 1
ATOM 7748 O O . LEU B 1 265 ? 13.828 -33.031 -26.047 1 97.44 265 LEU B O 1
ATOM 7752 N N . ARG B 1 266 ? 15.703 -31.953 -26.578 1 97.81 266 ARG B N 1
ATOM 7753 C CA . ARG B 1 266 ? 15.406 -31.984 -28.016 1 97.81 266 ARG B CA 1
ATOM 7754 C C . ARG B 1 266 ? 15.352 -33.406 -28.531 1 97.81 266 ARG B C 1
ATOM 7756 O O . ARG B 1 266 ? 14.539 -33.75 -29.406 1 97.81 266 ARG B O 1
ATOM 7763 N N . THR B 1 267 ? 16.25 -34.219 -28.016 1 96.56 267 THR B N 1
ATOM 7764 C CA . THR B 1 267 ? 16.234 -35.625 -28.406 1 96.56 267 THR B CA 1
ATOM 7765 C C . THR B 1 267 ? 14.938 -36.281 -27.969 1 96.56 267 THR B C 1
ATOM 7767 O O . THR B 1 267 ? 14.328 -37.031 -28.734 1 96.56 267 THR B O 1
ATOM 7770 N N . LYS B 1 268 ? 14.539 -36 -26.797 1 94.12 268 LYS B N 1
ATOM 7771 C CA . LYS B 1 268 ? 13.281 -36.531 -26.297 1 94.12 268 LYS B CA 1
ATOM 7772 C C . LYS B 1 268 ? 12.102 -36.062 -27.141 1 94.12 268 LYS B C 1
ATOM 7774 O O . LYS B 1 268 ? 11.203 -36.844 -27.453 1 94.12 268 LYS B O 1
ATOM 7779 N N . LEU B 1 269 ? 12.109 -34.844 -27.5 1 95.81 269 LEU B N 1
ATOM 7780 C CA . LEU B 1 269 ? 11.023 -34.25 -28.281 1 95.81 269 LEU B CA 1
ATOM 7781 C C . LEU B 1 269 ? 10.977 -34.875 -29.672 1 95.81 269 LEU B C 1
ATOM 7783 O O . LEU B 1 269 ? 9.891 -35.125 -30.219 1 95.81 269 LEU B O 1
ATOM 7787 N N . ARG B 1 270 ? 12.133 -35.188 -30.234 1 95.44 270 ARG B N 1
ATOM 7788 C CA . ARG B 1 270 ? 12.18 -35.812 -31.562 1 95.44 270 ARG B CA 1
ATOM 7789 C C . ARG B 1 270 ? 11.562 -37.188 -31.547 1 95.44 270 ARG B C 1
ATOM 7791 O O . ARG B 1 270 ? 11.008 -37.656 -32.562 1 95.44 270 ARG B O 1
ATOM 7798 N N . ALA B 1 271 ? 11.617 -37.781 -30.406 1 91.19 271 ALA B N 1
ATOM 7799 C CA . ALA B 1 271 ? 11.086 -39.125 -30.281 1 91.19 271 ALA B CA 1
ATOM 7800 C C . ALA B 1 271 ? 9.57 -39.125 -30.125 1 91.19 271 ALA B C 1
ATOM 7802 O O . ALA B 1 271 ? 8.906 -40.125 -30.297 1 91.19 271 ALA B O 1
ATOM 7803 N N . LEU B 1 272 ? 9.023 -38.062 -29.875 1 90.75 272 LEU B N 1
ATOM 7804 C CA . LEU B 1 272 ? 7.586 -37.906 -29.656 1 90.75 272 LEU B CA 1
ATOM 7805 C C . LEU B 1 272 ? 6.891 -37.469 -30.953 1 90.75 272 LEU B C 1
ATOM 7807 O O . LEU B 1 272 ? 7.504 -36.812 -31.781 1 90.75 272 LEU B O 1
ATOM 7811 N N . PRO B 1 273 ? 5.707 -37.844 -31.141 1 85.06 273 PRO B N 1
ATOM 7812 C CA . PRO B 1 273 ? 5.004 -37.438 -32.344 1 85.06 273 PRO B CA 1
ATOM 7813 C C . PRO B 1 273 ? 4.723 -35.938 -32.406 1 85.06 273 PRO B C 1
ATOM 7815 O O . PRO B 1 273 ? 4.48 -35.312 -31.375 1 85.06 273 PRO B O 1
ATOM 7818 N N . ASP B 1 274 ? 4.777 -35.375 -33.625 1 91.56 274 ASP B N 1
ATOM 7819 C CA . ASP B 1 274 ? 4.324 -34 -33.812 1 91.56 274 ASP B CA 1
ATOM 7820 C C . ASP B 1 274 ? 2.812 -33.906 -33.656 1 91.56 274 ASP B C 1
ATOM 7822 O O . ASP B 1 274 ? 2.082 -34.875 -33.875 1 91.56 274 ASP B O 1
ATOM 7826 N N . GLY B 1 275 ? 2.383 -32.75 -33.125 1 90.44 275 GLY B N 1
ATOM 7827 C CA . GLY B 1 275 ? 0.955 -32.531 -32.938 1 90.44 275 GLY B CA 1
ATOM 7828 C C . GLY B 1 275 ? 0.633 -31.297 -32.125 1 90.44 275 GLY B C 1
ATOM 7829 O O . GLY B 1 275 ? 1.521 -30.5 -31.828 1 90.44 275 GLY B O 1
ATOM 7830 N N . SER B 1 276 ? -0.658 -31.141 -32 1 92.19 276 SER B N 1
ATOM 7831 C CA . SER B 1 276 ? -1.16 -30.031 -31.188 1 92.19 276 SER B CA 1
ATOM 7832 C C . SER B 1 276 ? -2.193 -30.5 -30.172 1 92.19 276 SER B C 1
ATOM 7834 O O . SER B 1 276 ? -3.023 -31.359 -30.484 1 92.19 276 SER B O 1
ATOM 7836 N N . TRP B 1 277 ? -2.127 -30 -29 1 92.25 277 TRP B N 1
ATOM 7837 C CA . TRP B 1 277 ? -3.045 -30.297 -27.906 1 92.25 277 TRP B CA 1
ATOM 7838 C C . TRP B 1 277 ? -3.506 -29.016 -27.219 1 92.25 277 TRP B C 1
ATOM 7840 O O . TRP B 1 277 ? -2.719 -28.094 -27.047 1 92.25 277 TRP B O 1
ATOM 7850 N N . SER B 1 278 ? -4.797 -28.969 -26.875 1 93.31 278 SER B N 1
ATOM 7851 C CA . SER B 1 278 ? -5.336 -27.766 -26.25 1 93.31 278 SER B CA 1
ATOM 7852 C C . SER B 1 278 ? -6.012 -28.078 -24.922 1 93.31 278 SER B C 1
ATOM 7854 O O . SER B 1 278 ? -6.547 -29.188 -24.75 1 93.31 278 SER B O 1
ATOM 7856 N N . ALA B 1 279 ? -5.938 -27.172 -24.016 1 94.56 279 ALA B N 1
ATOM 7857 C CA . ALA B 1 279 ? -6.605 -27.234 -22.703 1 94.56 279 ALA B CA 1
ATOM 7858 C C . ALA B 1 279 ? -7.094 -25.859 -22.281 1 94.56 279 ALA B C 1
ATOM 7860 O O . ALA B 1 279 ? -6.457 -24.844 -22.578 1 94.56 279 ALA B O 1
ATOM 7861 N N . THR B 1 280 ? -8.258 -25.797 -21.656 1 95.94 280 THR B N 1
ATOM 7862 C CA . THR B 1 280 ? -8.844 -24.562 -21.125 1 95.94 280 THR B CA 1
ATOM 7863 C C . THR B 1 280 ? -9.312 -24.766 -19.688 1 95.94 280 THR B C 1
ATOM 7865 O O . THR B 1 280 ? -9.891 -25.797 -19.359 1 95.94 280 THR B O 1
ATOM 7868 N N . GLY B 1 281 ? -8.93 -23.859 -18.844 1 96.5 281 GLY B N 1
ATOM 7869 C CA . GLY B 1 281 ? -9.367 -23.844 -17.469 1 96.5 281 GLY B CA 1
ATOM 7870 C C . GLY B 1 281 ? -9.867 -22.484 -17 1 96.5 281 GLY B C 1
ATOM 7871 O O . GLY B 1 281 ? -9.812 -21.516 -17.766 1 96.5 281 GLY B O 1
ATOM 7872 N N . TYR B 1 282 ? -10.391 -22.422 -15.727 1 97.38 282 TYR B N 1
ATOM 7873 C CA . TYR B 1 282 ? -11.031 -21.203 -15.266 1 97.38 282 TYR B CA 1
ATOM 7874 C C . TYR B 1 282 ? -10.617 -20.875 -13.828 1 97.38 282 TYR B C 1
ATOM 7876 O O . TYR B 1 282 ? -10.477 -21.781 -13 1 97.38 282 TYR B O 1
ATOM 7884 N N . GLN B 1 283 ? -10.414 -19.594 -13.594 1 97.31 283 GLN B N 1
ATOM 7885 C CA . GLN B 1 283 ? -10.438 -19.062 -12.234 1 97.31 283 GLN B CA 1
ATOM 7886 C C . GLN B 1 283 ? -11.859 -18.656 -11.836 1 97.31 283 GLN B C 1
ATOM 7888 O O . GLN B 1 283 ? -12.531 -17.922 -12.562 1 97.31 283 GLN B O 1
ATOM 7893 N N . ASP B 1 284 ? -12.344 -19.141 -10.703 1 97.5 284 ASP B N 1
ATOM 7894 C CA . ASP B 1 284 ? -13.641 -18.688 -10.219 1 97.5 284 ASP B CA 1
ATOM 7895 C C . ASP B 1 284 ? -13.5 -17.469 -9.305 1 97.5 284 ASP B C 1
ATOM 7897 O O . ASP B 1 284 ? -13.031 -17.594 -8.164 1 97.5 284 ASP B O 1
ATOM 7901 N N . GLN B 1 285 ? -13.992 -16.344 -9.75 1 97.38 285 GLN B N 1
ATOM 7902 C CA . GLN B 1 285 ? -13.914 -15.016 -9.141 1 97.38 285 GLN B CA 1
ATOM 7903 C C . GLN B 1 285 ? -12.531 -14.406 -9.328 1 97.38 285 GLN B C 1
ATOM 7905 O O . GLN B 1 285 ? -11.547 -15.133 -9.508 1 97.38 285 GLN B O 1
ATOM 7910 N N . SER B 1 286 ? -12.477 -13.117 -9.359 1 97.19 286 SER B N 1
ATOM 7911 C CA . SER B 1 286 ? -11.203 -12.414 -9.555 1 97.19 286 SER B CA 1
ATOM 7912 C C . SER B 1 286 ? -10.875 -11.523 -8.359 1 97.19 286 SER B C 1
ATOM 7914 O O . SER B 1 286 ? -9.719 -11.133 -8.172 1 97.19 286 SER B O 1
ATOM 7916 N N . HIS B 1 287 ? -11.805 -11.172 -7.566 1 96.62 287 HIS B N 1
ATOM 7917 C CA . HIS B 1 287 ? -11.68 -10.297 -6.406 1 96.62 287 HIS B CA 1
ATOM 7918 C C . HIS B 1 287 ? -12.93 -10.344 -5.535 1 96.62 287 HIS B C 1
ATOM 7920 O O . HIS B 1 287 ? -13.906 -11 -5.891 1 96.62 287 HIS B O 1
ATOM 7926 N N . GLU B 1 288 ? -12.852 -9.734 -4.375 1 96 288 GLU B N 1
ATOM 7927 C CA . GLU B 1 288 ? -13.992 -9.688 -3.459 1 96 288 GLU B CA 1
ATOM 7928 C C . GLU B 1 288 ? -15.242 -9.188 -4.164 1 96 288 GLU B C 1
ATOM 7930 O O . GLU B 1 288 ? -15.227 -8.133 -4.801 1 96 288 GLU B O 1
ATOM 7935 N N . GLY B 1 289 ? -16.266 -9.906 -4.141 1 95.44 289 GLY B N 1
ATOM 7936 C CA . GLY B 1 289 ? -17.547 -9.516 -4.695 1 95.44 289 GLY B CA 1
ATOM 7937 C C . GLY B 1 289 ? -17.766 -10 -6.117 1 95.44 289 GLY B C 1
ATOM 7938 O O . GLY B 1 289 ? -18.891 -9.984 -6.625 1 95.44 289 GLY B O 1
ATOM 7939 N N . ASP B 1 290 ? -16.719 -10.391 -6.805 1 97 290 ASP B N 1
ATOM 7940 C CA . ASP B 1 290 ? -16.828 -10.898 -8.164 1 97 290 ASP B CA 1
ATOM 7941 C C . ASP B 1 290 ? -17.562 -12.242 -8.188 1 97 290 ASP B C 1
ATOM 7943 O O . ASP B 1 290 ? -17.391 -13.055 -7.277 1 97 290 ASP B O 1
ATOM 7947 N N . ARG B 1 291 ? -18.344 -12.539 -9.211 1 97.94 291 ARG B N 1
ATOM 7948 C CA . ARG B 1 291 ? -19.047 -13.805 -9.367 1 97.94 291 ARG B CA 1
ATOM 7949 C C . ARG B 1 291 ? -18.875 -14.359 -10.781 1 97.94 291 ARG B C 1
ATOM 7951 O O . ARG B 1 291 ? -19.703 -15.125 -11.266 1 97.94 291 ARG B O 1
ATOM 7958 N N . GLY B 1 292 ? -17.828 -13.898 -11.422 1 97.62 292 GLY B N 1
ATOM 7959 C CA . GLY B 1 292 ? -17.547 -14.352 -12.781 1 97.62 292 GLY B CA 1
ATOM 7960 C C . GLY B 1 292 ? -16.547 -15.492 -12.836 1 97.62 292 GLY B C 1
ATOM 7961 O O . GLY B 1 292 ? -15.922 -15.828 -11.828 1 97.62 292 GLY B O 1
ATOM 7962 N N . LEU B 1 293 ? -16.453 -16.141 -14.062 1 97.88 293 LEU B N 1
ATOM 7963 C CA . LEU B 1 293 ? -15.406 -17.094 -14.414 1 97.88 293 LEU B CA 1
ATOM 7964 C C . LEU B 1 293 ? -14.406 -16.453 -15.383 1 97.88 293 LEU B C 1
ATOM 7966 O O . LEU B 1 293 ? -14.797 -15.711 -16.281 1 97.88 293 LEU B O 1
ATOM 7970 N N . HIS B 1 294 ? -13.18 -16.672 -15.172 1 98 294 HIS B N 1
ATOM 7971 C CA . HIS B 1 294 ? -12.109 -16.078 -15.961 1 98 294 HIS B CA 1
ATOM 7972 C C . HIS B 1 294 ? -11.25 -17.141 -16.625 1 98 294 HIS B C 1
ATOM 7974 O O . HIS B 1 294 ? -10.57 -17.922 -15.945 1 98 294 HIS B O 1
ATOM 7980 N N . LYS B 1 295 ? -11.164 -17.078 -17.859 1 97.38 295 LYS B N 1
ATOM 7981 C CA . LYS B 1 295 ? -10.672 -18.188 -18.672 1 97.38 295 LYS B CA 1
ATOM 7982 C C . LYS B 1 295 ? -9.188 -18.047 -18.969 1 97.38 295 LYS B C 1
ATOM 7984 O O . LYS B 1 295 ? -8.711 -16.938 -19.266 1 97.38 295 LYS B O 1
ATOM 7989 N N . ILE B 1 296 ? -8.43 -19.141 -18.859 1 97.81 296 ILE B N 1
ATOM 7990 C CA . ILE B 1 296 ? -7.078 -19.281 -19.391 1 97.81 296 ILE B CA 1
ATOM 7991 C C . ILE B 1 296 ? -7.035 -20.469 -20.375 1 97.81 296 ILE B C 1
ATOM 7993 O O . ILE B 1 296 ? -7.52 -21.547 -20.062 1 97.81 296 ILE B O 1
ATOM 7997 N N . THR B 1 297 ? -6.496 -20.219 -21.547 1 96.75 297 THR B N 1
ATOM 7998 C CA . THR B 1 297 ? -6.426 -21.281 -22.531 1 96.75 297 THR B CA 1
ATOM 7999 C C . THR B 1 297 ? -5.016 -21.391 -23.109 1 96.75 297 THR B C 1
ATOM 8001 O O . THR B 1 297 ? -4.246 -20.438 -23.078 1 96.75 297 THR B O 1
ATOM 8004 N N . VAL B 1 298 ? -4.633 -22.625 -23.531 1 97 298 VAL B N 1
ATOM 8005 C CA . VAL B 1 298 ? -3.322 -22.844 -24.141 1 97 298 VAL B CA 1
ATOM 8006 C C . VAL B 1 298 ? -3.424 -23.906 -25.234 1 97 298 VAL B C 1
ATOM 8008 O O . VAL B 1 298 ? -4.191 -24.859 -25.094 1 97 298 VAL B O 1
ATOM 8011 N N . THR B 1 299 ? -2.773 -23.688 -26.312 1 96.25 299 THR B N 1
ATOM 8012 C CA . THR B 1 299 ? -2.486 -24.719 -27.312 1 96.25 299 THR B CA 1
ATOM 8013 C C . THR B 1 299 ? -0.993 -25.031 -27.359 1 96.25 299 THR B C 1
ATOM 8015 O O . THR B 1 299 ? -0.176 -24.141 -27.609 1 96.25 299 THR B O 1
ATOM 8018 N N . THR B 1 300 ? -0.668 -26.266 -27.031 1 96.56 300 THR B N 1
ATOM 8019 C CA . THR B 1 300 ? 0.707 -26.75 -27.109 1 96.56 300 THR B CA 1
ATOM 8020 C C . THR B 1 300 ? 0.979 -27.406 -28.453 1 96.56 300 THR B C 1
ATOM 8022 O O . THR B 1 300 ? 0.302 -28.359 -28.844 1 96.56 300 THR B O 1
ATOM 8025 N N . ILE B 1 301 ? 1.993 -26.859 -29.141 1 96.62 301 ILE B N 1
ATOM 8026 C CA . ILE B 1 301 ? 2.342 -27.359 -30.469 1 96.62 301 ILE B CA 1
ATOM 8027 C C . ILE B 1 301 ? 3.742 -27.969 -30.438 1 96.62 301 ILE B C 1
ATOM 8029 O O . ILE B 1 301 ? 4.691 -27.328 -29.969 1 96.62 301 ILE B O 1
ATOM 8033 N N . LYS B 1 302 ? 3.896 -29.172 -30.828 1 96.31 302 LYS B N 1
ATOM 8034 C CA . LYS B 1 302 ? 5.184 -29.844 -30.953 1 96.31 302 LYS B CA 1
ATOM 8035 C C . LYS B 1 302 ? 5.551 -30.078 -32.406 1 96.31 302 LYS B C 1
ATOM 8037 O O . LYS B 1 302 ? 4.816 -30.734 -33.156 1 96.31 302 LYS B O 1
ATOM 8042 N N . ARG B 1 303 ? 6.605 -29.547 -32.875 1 96.62 303 ARG B N 1
ATOM 8043 C CA . ARG B 1 303 ? 7.176 -29.75 -34.219 1 96.62 303 ARG B CA 1
ATOM 8044 C C . ARG B 1 303 ? 8.664 -30.062 -34.125 1 96.62 303 ARG B C 1
ATOM 8046 O O . ARG B 1 303 ? 9.461 -29.219 -33.719 1 96.62 303 ARG B O 1
ATOM 8053 N N . GLY B 1 304 ? 8.977 -31.219 -34.562 1 96.94 304 GLY B N 1
ATOM 8054 C CA . GLY B 1 304 ? 10.375 -31.625 -34.469 1 96.94 304 GLY B CA 1
ATOM 8055 C C . GLY B 1 304 ? 10.883 -31.688 -33.031 1 96.94 304 GLY B C 1
ATOM 8056 O O . GLY B 1 304 ? 10.375 -32.469 -32.219 1 96.94 304 GLY B O 1
ATOM 8057 N N . ASP B 1 305 ? 11.828 -30.844 -32.75 1 97.88 305 ASP B N 1
ATOM 8058 C CA . ASP B 1 305 ? 12.453 -30.844 -31.438 1 97.88 305 ASP B CA 1
ATOM 8059 C C . ASP B 1 305 ? 12.094 -29.578 -30.656 1 97.88 305 ASP B C 1
ATOM 8061 O O . ASP B 1 305 ? 12.883 -29.109 -29.828 1 97.88 305 ASP B O 1
ATOM 8065 N N . HIS B 1 306 ? 10.938 -29.062 -31.031 1 97.88 306 HIS B N 1
ATOM 8066 C CA . HIS B 1 306 ? 10.594 -27.766 -30.469 1 97.88 306 HIS B CA 1
ATOM 8067 C C . HIS B 1 306 ? 9.117 -27.703 -30.078 1 97.88 306 HIS B C 1
ATOM 8069 O O . HIS B 1 306 ? 8.273 -28.297 -30.75 1 97.88 306 HIS B O 1
ATOM 8075 N N . LEU B 1 307 ? 8.891 -26.969 -28.953 1 98.19 307 LEU B N 1
ATOM 8076 C CA . LEU B 1 307 ? 7.531 -26.766 -28.469 1 98.19 307 LEU B CA 1
ATOM 8077 C C . LEU B 1 307 ? 7.125 -25.297 -28.594 1 98.19 307 LEU B C 1
ATOM 8079 O O . LEU B 1 307 ? 7.977 -24.406 -28.547 1 98.19 307 LEU B O 1
ATOM 8083 N N . THR B 1 308 ? 5.863 -25.062 -28.844 1 98.38 308 THR B N 1
ATOM 8084 C CA . THR B 1 308 ? 5.25 -23.734 -28.766 1 98.38 308 THR B CA 1
ATOM 8085 C C . THR B 1 308 ? 4.027 -23.766 -27.844 1 98.38 308 THR B C 1
ATOM 8087 O O . THR B 1 308 ? 3.119 -24.578 -28.047 1 98.38 308 THR B O 1
ATOM 8090 N N . PHE B 1 309 ? 4.012 -22.953 -26.859 1 98.44 309 PHE B N 1
ATOM 8091 C CA . PHE B 1 309 ? 2.842 -22.766 -26.016 1 98.44 309 PHE B CA 1
ATOM 8092 C C . PHE B 1 309 ? 2.098 -21.484 -26.406 1 98.44 309 PHE B C 1
ATOM 8094 O O . PHE B 1 309 ? 2.578 -20.391 -26.141 1 98.44 309 PHE B O 1
ATOM 8101 N N . ASP B 1 310 ? 0.978 -21.609 -27 1 98.38 310 ASP B N 1
ATOM 8102 C CA . ASP B 1 310 ? 0.179 -20.5 -27.5 1 98.38 310 ASP B CA 1
ATOM 8103 C C . ASP B 1 310 ? -1.006 -20.219 -26.578 1 98.38 310 ASP B C 1
ATOM 8105 O O . ASP B 1 310 ? -1.949 -21 -26.516 1 98.38 310 ASP B O 1
ATOM 8109 N N . PHE B 1 311 ? -1.001 -19.047 -25.953 1 98.5 311 PHE B N 1
ATOM 8110 C CA . PHE B 1 311 ? -2.008 -18.703 -24.953 1 98.5 311 PHE B CA 1
ATOM 8111 C C . PHE B 1 311 ? -3.057 -17.766 -25.531 1 98.5 311 PHE B C 1
ATOM 8113 O O . PHE B 1 311 ? -3.869 -17.203 -24.797 1 98.5 311 PHE B O 1
ATOM 8120 N N . THR B 1 312 ? -3.055 -17.594 -26.797 1 97.69 312 THR B N 1
ATOM 8121 C CA . THR B 1 312 ? -4.02 -16.734 -27.453 1 97.69 312 THR B CA 1
ATOM 8122 C C . THR B 1 312 ? -5.445 -17.125 -27.094 1 97.69 312 THR B C 1
ATOM 8124 O O . THR B 1 312 ? -5.809 -18.297 -27.172 1 97.69 312 THR B O 1
ATOM 8127 N N . GLY B 1 313 ? -6.211 -16.141 -26.688 1 96.62 313 GLY B N 1
ATOM 8128 C CA . GLY B 1 313 ? -7.59 -16.406 -26.297 1 96.62 313 GLY B CA 1
ATOM 8129 C C . GLY B 1 313 ? -7.816 -16.344 -24.797 1 96.62 313 GLY B C 1
ATOM 8130 O O . GLY B 1 313 ? -8.961 -16.375 -24.344 1 96.62 313 GLY B O 1
ATOM 8131 N N . THR B 1 314 ? -6.758 -16.234 -23.984 1 98.25 314 THR B N 1
ATOM 8132 C CA . THR B 1 314 ? -6.867 -16.031 -22.547 1 98.25 314 THR B CA 1
ATOM 8133 C C . THR B 1 314 ? -7.566 -14.719 -22.219 1 98.25 314 THR B C 1
ATOM 8135 O O . THR B 1 314 ? -7.363 -13.719 -22.922 1 98.25 314 THR B O 1
ATOM 8138 N N . ASP B 1 315 ? -8.383 -14.672 -21.203 1 98.19 315 ASP B N 1
ATOM 8139 C CA . ASP B 1 315 ? -9.188 -13.508 -20.844 1 98.19 315 ASP B CA 1
ATOM 8140 C C . ASP B 1 315 ? -8.297 -12.344 -20.406 1 98.19 315 ASP B C 1
ATOM 8142 O O . ASP B 1 315 ? -7.148 -12.547 -20.016 1 98.19 315 ASP B O 1
ATOM 8146 N N . PRO B 1 316 ? -8.875 -11.117 -20.484 1 97.25 316 PRO B N 1
ATOM 8147 C CA . PRO B 1 316 ? -8.148 -9.945 -19.984 1 97.25 316 PRO B CA 1
ATOM 8148 C C . PRO B 1 316 ? -7.859 -10.008 -18.5 1 97.25 316 PRO B C 1
ATOM 8150 O O . PRO B 1 316 ? -8.57 -10.695 -17.75 1 97.25 316 PRO B O 1
ATOM 8153 N N . GLN B 1 317 ? -6.754 -9.344 -18.094 1 97.38 317 GLN B N 1
ATOM 8154 C CA . GLN B 1 317 ? -6.426 -9.266 -16.672 1 97.38 317 GLN B CA 1
ATOM 8155 C C . GLN B 1 317 ? -7.617 -8.766 -15.867 1 97.38 317 GLN B C 1
ATOM 8157 O O . GLN B 1 317 ? -8.398 -7.945 -16.344 1 97.38 317 GLN B O 1
ATOM 8162 N N . ALA B 1 318 ? -7.738 -9.266 -14.562 1 96.56 318 ALA B N 1
ATOM 8163 C CA . ALA B 1 318 ? -8.898 -8.977 -13.719 1 96.56 318 ALA B CA 1
ATOM 8164 C C . ALA B 1 318 ? -8.555 -9.109 -12.242 1 96.56 318 ALA B C 1
ATOM 8166 O O . ALA B 1 318 ? -7.941 -10.094 -11.82 1 96.56 318 ALA B O 1
ATOM 8167 N N . GLY B 1 319 ? -8.922 -8.109 -11.484 1 95.62 319 GLY B N 1
ATOM 8168 C CA . GLY B 1 319 ? -8.742 -8.18 -10.039 1 95.62 319 GLY B CA 1
ATOM 8169 C C . GLY B 1 319 ? -7.34 -8.594 -9.633 1 95.62 319 GLY B C 1
ATOM 8170 O O . GLY B 1 319 ? -6.355 -8.102 -10.188 1 95.62 319 GLY B O 1
ATOM 8171 N N . VAL B 1 320 ? -7.316 -9.562 -8.625 1 95.81 320 VAL B N 1
ATOM 8172 C CA . VAL B 1 320 ? -6.039 -9.953 -8.039 1 95.81 320 VAL B CA 1
ATOM 8173 C C . VAL B 1 320 ? -5.492 -11.188 -8.758 1 95.81 320 VAL B C 1
ATOM 8175 O O . VAL B 1 320 ? -4.34 -11.57 -8.555 1 95.81 320 VAL B O 1
ATOM 8178 N N . ILE B 1 321 ? -6.227 -11.758 -9.68 1 97 321 ILE B N 1
ATOM 8179 C CA . ILE B 1 321 ? -5.883 -13.055 -10.25 1 97 321 ILE B CA 1
ATOM 8180 C C . ILE B 1 321 ? -5.117 -12.859 -11.555 1 97 321 ILE B C 1
ATOM 8182 O O . ILE B 1 321 ? -5.527 -13.359 -12.602 1 97 321 ILE B O 1
ATOM 8186 N N . ASN B 1 322 ? -3.994 -12.203 -11.5 1 97.69 322 ASN B N 1
ATOM 8187 C CA . ASN B 1 322 ? -3.119 -11.977 -12.648 1 97.69 322 ASN B CA 1
ATOM 8188 C C . ASN B 1 322 ? -1.691 -12.438 -12.359 1 97.69 322 ASN B C 1
ATOM 8190 O O . ASN B 1 322 ? -1.268 -12.477 -11.203 1 97.69 322 ASN B O 1
ATOM 8194 N N . CYS B 1 323 ? -1.048 -12.852 -13.336 1 97.62 323 CYS B N 1
ATOM 8195 C CA . CYS B 1 323 ? 0.397 -13.008 -13.211 1 97.62 323 CYS B CA 1
ATOM 8196 C C . CYS B 1 323 ? 1.116 -12.344 -14.383 1 97.62 323 CYS B C 1
ATOM 8198 O O . CYS B 1 323 ? 0.508 -12.078 -15.422 1 97.62 323 CYS B O 1
ATOM 8200 N N . THR B 1 324 ? 2.312 -12.023 -14.188 1 97.75 324 THR B N 1
ATOM 8201 C CA . THR B 1 324 ? 3.139 -11.375 -15.203 1 97.75 324 THR B CA 1
ATOM 8202 C C . THR B 1 324 ? 3.707 -12.406 -16.172 1 97.75 324 THR B C 1
ATOM 8204 O O . THR B 1 324 ? 3.428 -13.602 -16.062 1 97.75 324 THR B O 1
ATOM 8207 N N . TYR B 1 325 ? 4.457 -11.922 -17.109 1 97.81 325 TYR B N 1
ATOM 8208 C CA . TYR B 1 325 ? 5.156 -12.805 -18.047 1 97.81 325 TYR B CA 1
ATOM 8209 C C . TYR B 1 325 ? 6.027 -13.805 -17.297 1 97.81 325 TYR B C 1
ATOM 8211 O O . TYR B 1 325 ? 6.094 -14.984 -17.672 1 97.81 325 TYR B O 1
ATOM 8219 N N . ALA B 1 326 ? 6.719 -13.344 -16.281 1 97.56 326 ALA B N 1
ATOM 8220 C CA . ALA B 1 326 ? 7.535 -14.227 -15.461 1 97.56 326 ALA B CA 1
ATOM 8221 C C . ALA B 1 326 ? 6.688 -15.336 -14.844 1 97.56 326 ALA B C 1
ATOM 8223 O O . ALA B 1 326 ? 7.133 -16.484 -14.734 1 97.56 326 ALA B O 1
ATOM 8224 N N . GLY B 1 327 ? 5.516 -14.953 -14.398 1 97.5 327 GLY B N 1
ATOM 8225 C CA . GLY B 1 327 ? 4.605 -15.945 -13.852 1 97.5 327 GLY B CA 1
ATOM 8226 C C . GLY B 1 327 ? 4.191 -17 -14.867 1 97.5 327 GLY B C 1
ATOM 8227 O O . GLY B 1 327 ? 4.125 -18.188 -14.547 1 97.5 327 GLY B O 1
ATOM 8228 N N . MET B 1 328 ? 3.887 -16.547 -16.031 1 97.69 328 MET B N 1
ATOM 8229 C CA . MET B 1 328 ? 3.541 -17.484 -17.109 1 97.69 328 MET B CA 1
ATOM 8230 C C . MET B 1 328 ? 4.688 -18.453 -17.375 1 97.69 328 MET B C 1
ATOM 8232 O O . MET B 1 328 ? 4.469 -19.656 -17.484 1 97.69 328 MET B O 1
ATOM 8236 N N . ARG B 1 329 ? 5.883 -17.906 -17.422 1 97.38 329 ARG B N 1
ATOM 8237 C CA . ARG B 1 329 ? 7.07 -18.734 -17.625 1 97.38 329 ARG B CA 1
ATOM 8238 C C . ARG B 1 329 ? 7.23 -19.734 -16.484 1 97.38 329 ARG B C 1
ATOM 8240 O O . ARG B 1 329 ? 7.574 -20.906 -16.719 1 97.38 329 ARG B O 1
ATOM 8247 N N . GLY B 1 330 ? 7.023 -19.234 -15.305 1 96.88 330 GLY B N 1
ATOM 8248 C CA . GLY B 1 330 ? 7.043 -20.125 -14.156 1 96.88 330 GLY B CA 1
ATOM 8249 C C . GLY B 1 330 ? 6.051 -21.266 -14.273 1 96.88 330 GLY B C 1
ATOM 8250 O O . GLY B 1 330 ? 6.348 -22.391 -13.875 1 96.88 330 GLY B O 1
ATOM 8251 N N . GLY B 1 331 ? 4.871 -20.969 -14.766 1 96.94 331 GLY B N 1
ATOM 8252 C CA . GLY B 1 331 ? 3.883 -22.016 -15.008 1 96.94 331 GLY B CA 1
ATOM 8253 C C . GLY B 1 331 ? 4.352 -23.062 -16 1 96.94 331 GLY B C 1
ATOM 8254 O O . GLY B 1 331 ? 4.113 -24.25 -15.812 1 96.94 331 GLY B O 1
ATOM 8255 N N . VAL B 1 332 ? 5.012 -22.641 -17.031 1 97.06 332 VAL B N 1
ATOM 8256 C CA . VAL B 1 332 ? 5.543 -23.562 -18.031 1 97.06 332 VAL B CA 1
ATOM 8257 C C . VAL B 1 332 ? 6.566 -24.484 -17.375 1 97.06 332 VAL B C 1
ATOM 8259 O O . VAL B 1 332 ? 6.535 -25.703 -17.594 1 97.06 332 VAL B O 1
ATOM 8262 N N . MET B 1 333 ? 7.398 -23.906 -16.594 1 95.44 333 MET B N 1
ATOM 8263 C CA . MET B 1 333 ? 8.484 -24.672 -15.977 1 95.44 333 MET B CA 1
ATOM 8264 C C . MET B 1 333 ? 7.941 -25.656 -14.945 1 95.44 333 MET B C 1
ATOM 8266 O O . MET B 1 333 ? 8.484 -26.75 -14.781 1 95.44 333 MET B O 1
ATOM 8270 N N . LEU B 1 334 ? 6.898 -25.281 -14.328 1 92.81 334 LEU B N 1
ATOM 8271 C CA . LEU B 1 334 ? 6.227 -26.156 -13.375 1 92.81 334 LEU B CA 1
ATOM 8272 C C . LEU B 1 334 ? 5.848 -27.484 -14.023 1 92.81 334 LEU B C 1
ATOM 8274 O O . LEU B 1 334 ? 5.938 -28.531 -13.383 1 92.81 334 LEU B O 1
ATOM 8278 N N . ALA B 1 335 ? 5.453 -27.438 -15.219 1 94.38 335 ALA B N 1
ATOM 8279 C CA . ALA B 1 335 ? 4.992 -28.625 -15.93 1 94.38 335 ALA B CA 1
ATOM 8280 C C . ALA B 1 335 ? 6.145 -29.312 -16.656 1 94.38 335 ALA B C 1
ATOM 8282 O O . ALA B 1 335 ? 6.273 -30.547 -16.594 1 94.38 335 ALA B O 1
ATOM 8283 N N . LEU B 1 336 ? 6.996 -28.547 -17.25 1 94.69 336 LEU B N 1
ATOM 8284 C CA . LEU B 1 336 ? 8.031 -29.062 -18.125 1 94.69 336 LEU B CA 1
ATOM 8285 C C . LEU B 1 336 ? 9.062 -29.875 -17.344 1 94.69 336 LEU B C 1
ATOM 8287 O O . LEU B 1 336 ? 9.484 -30.938 -17.781 1 94.69 336 LEU B O 1
ATOM 8291 N N . LEU B 1 337 ? 9.477 -29.391 -16.234 1 92.75 337 LEU B N 1
ATOM 8292 C CA . LEU B 1 337 ? 10.586 -30 -15.5 1 92.75 337 LEU B CA 1
ATOM 8293 C C . LEU B 1 337 ? 10.219 -31.391 -15.008 1 92.75 337 LEU B C 1
ATOM 8295 O O . LEU B 1 337 ? 10.891 -32.375 -15.336 1 92.75 337 LEU B O 1
ATOM 8299 N N . PRO B 1 338 ? 9.125 -31.516 -14.352 1 88.38 338 PRO B N 1
ATOM 8300 C CA . PRO B 1 338 ? 8.82 -32.844 -13.852 1 88.38 338 PRO B CA 1
ATOM 8301 C C . PRO B 1 338 ? 8.344 -33.812 -14.953 1 88.38 338 PRO B C 1
ATOM 8303 O O . PRO B 1 338 ? 8.578 -35 -14.875 1 88.38 338 PRO B O 1
ATOM 8306 N N . ILE B 1 339 ? 7.715 -33.312 -15.953 1 91.31 339 ILE B N 1
ATOM 8307 C CA . ILE B 1 339 ? 7.055 -34.188 -16.922 1 91.31 339 ILE B CA 1
ATOM 8308 C C . ILE B 1 339 ? 8.039 -34.562 -18.031 1 91.31 339 ILE B C 1
ATOM 8310 O O . ILE B 1 339 ? 8.102 -35.719 -18.438 1 91.31 339 ILE B O 1
ATOM 8314 N N . LEU B 1 340 ? 8.812 -33.594 -18.484 1 92.38 340 LEU B N 1
ATOM 8315 C CA . LEU B 1 340 ? 9.656 -33.844 -19.656 1 92.38 340 LEU B CA 1
ATOM 8316 C C . LEU B 1 340 ? 11.125 -33.938 -19.25 1 92.38 340 LEU B C 1
ATOM 8318 O O . LEU B 1 340 ? 11.93 -34.562 -19.922 1 92.38 340 LEU B O 1
ATOM 8322 N N . ALA B 1 341 ? 11.477 -33.25 -18.125 1 90.31 341 ALA B N 1
ATOM 8323 C CA . ALA B 1 341 ? 12.898 -33.125 -17.812 1 90.31 341 ALA B CA 1
ATOM 8324 C C . ALA B 1 341 ? 13.227 -33.844 -16.516 1 90.31 341 ALA B C 1
ATOM 8326 O O . ALA B 1 341 ? 14.219 -33.531 -15.852 1 90.31 341 ALA B O 1
ATOM 8327 N N . ASN B 1 342 ? 12.492 -34.75 -16.094 1 86.25 342 ASN B N 1
ATOM 8328 C CA . ASN B 1 342 ? 12.68 -35.406 -14.812 1 86.25 342 ASN B CA 1
ATOM 8329 C C . ASN B 1 342 ? 13.992 -36.188 -14.781 1 86.25 342 ASN B C 1
ATOM 8331 O O . ASN B 1 342 ? 14.523 -36.469 -13.703 1 86.25 342 ASN B O 1
ATOM 8335 N N . ASP B 1 343 ? 14.578 -36.531 -15.906 1 88.19 343 ASP B N 1
ATOM 8336 C CA . ASP B 1 343 ? 15.812 -37.281 -15.992 1 88.19 343 ASP B CA 1
ATOM 8337 C C . ASP B 1 343 ? 16.938 -36.469 -16.609 1 88.19 343 ASP B C 1
ATOM 8339 O O . ASP B 1 343 ? 17.922 -37 -17.094 1 88.19 343 ASP B O 1
ATOM 8343 N N . ILE B 1 344 ? 16.672 -35.25 -16.75 1 90.31 344 ILE B N 1
ATOM 8344 C CA . ILE B 1 344 ? 17.625 -34.25 -17.281 1 90.31 344 ILE B CA 1
ATOM 8345 C C . ILE B 1 344 ? 18.016 -33.281 -16.172 1 90.31 344 ILE B C 1
ATOM 8347 O O . ILE B 1 344 ? 17.172 -32.844 -15.383 1 90.31 344 ILE B O 1
ATOM 8351 N N . PRO B 1 345 ? 19.328 -33.062 -16.109 1 87.06 345 PRO B N 1
ATOM 8352 C CA . PRO B 1 345 ? 19.672 -32 -15.148 1 87.06 345 PRO B CA 1
ATOM 8353 C C . PRO B 1 345 ? 18.922 -30.703 -15.398 1 87.06 345 PRO B C 1
ATOM 8355 O O . PRO B 1 345 ? 18.719 -30.312 -16.547 1 87.06 345 PRO B O 1
ATOM 8358 N N . TRP B 1 346 ? 18.578 -30.062 -14.344 1 89.81 346 TRP B N 1
ATOM 8359 C CA . TRP B 1 346 ? 17.766 -28.875 -14.453 1 89.81 346 TRP B CA 1
ATOM 8360 C C . TRP B 1 346 ? 18.609 -27.641 -14.734 1 89.81 346 TRP B C 1
ATOM 8362 O O . TRP B 1 346 ? 18.656 -26.703 -13.93 1 89.81 346 TRP B O 1
ATOM 8372 N N . SER B 1 347 ? 19.25 -27.641 -15.836 1 95.5 347 SER B N 1
ATOM 8373 C CA . SER B 1 347 ? 19.891 -26.453 -16.406 1 95.5 347 SER B CA 1
ATOM 8374 C C . SER B 1 347 ? 18.906 -25.641 -17.25 1 95.5 347 SER B C 1
ATOM 8376 O O . SER B 1 347 ? 18.891 -25.766 -18.484 1 95.5 347 SER B O 1
ATOM 8378 N N . ALA B 1 348 ? 18.203 -24.828 -16.562 1 95 348 ALA B N 1
ATOM 8379 C CA . ALA B 1 348 ? 17.047 -24.141 -17.125 1 95 348 ALA B CA 1
ATOM 8380 C C . ALA B 1 348 ? 17.453 -23.281 -18.328 1 95 348 ALA B C 1
ATOM 8382 O O . ALA B 1 348 ? 16.672 -23.125 -19.266 1 95 348 ALA B O 1
ATOM 8383 N N . GLY B 1 349 ? 18.656 -22.734 -18.312 1 95.94 349 GLY B N 1
ATOM 8384 C CA . GLY B 1 349 ? 19.125 -21.938 -19.438 1 95.94 349 GLY B CA 1
ATOM 8385 C C . GLY B 1 349 ? 19.109 -22.703 -20.75 1 95.94 349 GLY B C 1
ATOM 8386 O O . GLY B 1 349 ? 18.906 -22.094 -21.812 1 95.94 349 GLY B O 1
ATOM 8387 N N . GLY B 1 350 ? 19.391 -24 -20.719 1 96.94 350 GLY B N 1
ATOM 8388 C CA . GLY B 1 350 ? 19.312 -24.844 -21.891 1 96.94 350 GLY B CA 1
ATOM 8389 C C . GLY B 1 350 ? 17.906 -25.312 -22.203 1 96.94 350 GLY B C 1
ATOM 8390 O O . GLY B 1 350 ? 17.5 -25.344 -23.359 1 96.94 350 GLY B O 1
ATOM 8391 N N . LEU B 1 351 ? 17.203 -25.641 -21.172 1 97.19 351 LEU B N 1
ATOM 8392 C CA . LEU B 1 351 ? 15.867 -26.203 -21.328 1 97.19 351 LEU B CA 1
ATOM 8393 C C . LEU B 1 351 ? 14.914 -25.188 -21.938 1 97.19 351 LEU B C 1
ATOM 8395 O O . LEU B 1 351 ? 14.07 -25.531 -22.766 1 97.19 351 LEU B O 1
ATOM 8399 N N . MET B 1 352 ? 15.047 -23.953 -21.594 1 96.44 352 MET B N 1
ATOM 8400 C CA . MET B 1 352 ? 14.102 -22.906 -22 1 96.44 352 MET B CA 1
ATOM 8401 C C . MET B 1 352 ? 14.328 -22.5 -23.453 1 96.44 352 MET B C 1
ATOM 8403 O O . MET B 1 352 ? 13.523 -21.781 -24.047 1 96.44 352 MET B O 1
ATOM 8407 N N . ARG B 1 353 ? 15.43 -23 -24.078 1 96.81 353 ARG B N 1
ATOM 8408 C CA . ARG B 1 353 ? 15.68 -22.766 -25.5 1 96.81 353 ARG B CA 1
ATOM 8409 C C . ARG B 1 353 ? 14.789 -23.656 -26.359 1 96.81 353 ARG B C 1
ATOM 8411 O O . ARG B 1 353 ? 14.664 -23.422 -27.562 1 96.81 353 ARG B O 1
ATOM 8418 N N . CYS B 1 354 ? 14.109 -24.547 -25.75 1 97.81 354 CYS B N 1
ATOM 8419 C CA . CYS B 1 354 ? 13.414 -25.594 -26.484 1 97.81 354 CYS B CA 1
ATOM 8420 C C . CYS B 1 354 ? 11.945 -25.234 -26.688 1 97.81 354 CYS B C 1
ATOM 8422 O O . CYS B 1 354 ? 11.188 -26.016 -27.25 1 97.81 354 CYS B O 1
ATOM 8424 N N . PHE B 1 355 ? 11.523 -24.031 -26.25 1 97.75 355 PHE B N 1
ATOM 8425 C CA . PHE B 1 355 ? 10.117 -23.688 -26.453 1 97.75 355 PHE B CA 1
ATOM 8426 C C . PHE B 1 355 ? 9.953 -22.188 -26.656 1 97.75 355 PHE B C 1
ATOM 8428 O O . PHE B 1 355 ? 10.828 -21.406 -26.281 1 97.75 355 PHE B O 1
ATOM 8435 N N . ASP B 1 356 ? 8.797 -21.844 -27.297 1 97.81 356 ASP B N 1
ATOM 8436 C CA . ASP B 1 356 ? 8.375 -20.453 -27.453 1 97.81 356 ASP B CA 1
ATOM 8437 C C . ASP B 1 356 ? 7.051 -20.203 -26.734 1 97.81 356 ASP B C 1
ATOM 8439 O O . ASP B 1 356 ? 6.234 -21.109 -26.578 1 97.81 356 ASP B O 1
ATOM 8443 N N . LEU B 1 357 ? 6.938 -19.016 -26.266 1 98 357 LEU B N 1
ATOM 8444 C CA . LEU B 1 357 ? 5.691 -18.562 -25.641 1 98 357 LEU B CA 1
ATOM 8445 C C . LEU B 1 357 ? 5 -17.516 -26.516 1 98 357 LEU B C 1
ATOM 8447 O O . LEU B 1 357 ? 5.598 -16.5 -26.859 1 98 357 LEU B O 1
ATOM 8451 N N . VAL B 1 358 ? 3.785 -17.797 -26.875 1 98.31 358 VAL B N 1
ATOM 8452 C CA . VAL B 1 358 ? 2.955 -16.844 -27.609 1 98.31 358 VAL B CA 1
ATOM 8453 C C . VAL B 1 358 ? 1.82 -16.344 -26.719 1 98.31 358 VAL B C 1
ATOM 8455 O O . VAL B 1 358 ? 1.021 -17.141 -26.219 1 98.31 358 VAL B O 1
ATOM 8458 N N . THR B 1 359 ? 1.77 -15.133 -26.5 1 97.25 359 THR B N 1
ATOM 8459 C CA . THR B 1 359 ? 0.764 -14.578 -25.594 1 97.25 359 THR B CA 1
ATOM 8460 C C . THR B 1 359 ? 0.48 -13.117 -25.938 1 97.25 359 THR B C 1
ATOM 8462 O O . THR B 1 359 ? 1.28 -12.461 -26.609 1 97.25 359 THR B O 1
ATOM 8465 N N . GLU B 1 360 ? -0.665 -12.602 -25.516 1 96.31 360 GLU B N 1
ATOM 8466 C CA . GLU B 1 360 ? -1.021 -11.188 -25.609 1 96.31 360 GLU B CA 1
ATOM 8467 C C . GLU B 1 360 ? -0.8 -10.469 -24.281 1 96.31 360 GLU B C 1
ATOM 8469 O O . GLU B 1 360 ? -0.939 -11.07 -23.219 1 96.31 360 GLU B O 1
ATOM 8474 N N . GLU B 1 361 ? -0.47 -9.188 -24.344 1 94.5 361 GLU B N 1
ATOM 8475 C CA . GLU B 1 361 ? -0.354 -8.391 -23.141 1 94.5 361 GLU B CA 1
ATOM 8476 C C . GLU B 1 361 ? -1.728 -8.047 -22.562 1 94.5 361 GLU B C 1
ATOM 8478 O O . GLU B 1 361 ? -2.713 -7.98 -23.312 1 94.5 361 GLU B O 1
ATOM 8483 N N . GLY B 1 362 ? -1.785 -7.863 -21.297 1 95.69 362 GLY B N 1
ATOM 8484 C CA . GLY B 1 362 ? -3.021 -7.449 -20.656 1 95.69 362 GLY B CA 1
ATOM 8485 C C . GLY B 1 362 ? -3.977 -8.602 -20.406 1 95.69 362 GLY B C 1
ATOM 8486 O O . GLY B 1 362 ? -5.191 -8.398 -20.344 1 95.69 362 GLY B O 1
ATOM 8487 N N . THR B 1 363 ? -3.447 -9.781 -20.391 1 97.75 363 THR B N 1
ATOM 8488 C CA . THR B 1 363 ? -4.262 -10.953 -20.094 1 97.75 363 THR B CA 1
ATOM 8489 C C . THR B 1 363 ? -3.951 -11.492 -18.703 1 97.75 363 THR B C 1
ATOM 8491 O O . THR B 1 363 ? -3.021 -11.023 -18.047 1 97.75 363 THR B O 1
ATOM 8494 N N . LEU B 1 364 ? -4.676 -12.523 -18.25 1 98.12 364 LEU B N 1
ATOM 8495 C CA . LEU B 1 364 ? -4.562 -13.102 -16.922 1 98.12 364 LEU B CA 1
ATOM 8496 C C . LEU B 1 364 ? -3.16 -13.648 -16.688 1 98.12 364 LEU B C 1
ATOM 8498 O O . LEU B 1 364 ? -2.67 -13.641 -15.555 1 98.12 364 LEU B O 1
ATOM 8502 N N . ASN B 1 365 ? -2.535 -14.156 -17.719 1 97.94 365 ASN B N 1
ATOM 8503 C CA . ASN B 1 365 ? -1.238 -14.789 -17.5 1 97.94 365 ASN B CA 1
ATOM 8504 C C . ASN B 1 365 ? -0.11 -13.977 -18.141 1 97.94 365 ASN B C 1
ATOM 8506 O O . ASN B 1 365 ? 1 -14.484 -18.312 1 97.94 365 ASN B O 1
ATOM 8510 N N . ASN B 1 366 ? -0.349 -12.805 -18.578 1 97.69 366 ASN B N 1
ATOM 8511 C CA . ASN B 1 366 ? 0.612 -11.812 -19.031 1 97.69 366 ASN B CA 1
ATOM 8512 C C . ASN B 1 366 ? 0.123 -10.391 -18.766 1 97.69 366 ASN B C 1
ATOM 8514 O O . ASN B 1 366 ? -0.018 -9.594 -19.688 1 97.69 366 ASN B O 1
ATOM 8518 N N . ALA B 1 367 ? -0.02 -10.125 -17.562 1 97.06 367 ALA B N 1
ATOM 8519 C CA . ALA B 1 367 ? -0.641 -8.883 -17.109 1 97.06 367 ALA B CA 1
ATOM 8520 C C . ALA B 1 367 ? 0.311 -7.703 -17.281 1 97.06 367 ALA B C 1
ATOM 8522 O O . ALA B 1 367 ? 1.523 -7.848 -17.109 1 97.06 367 ALA B O 1
ATOM 8523 N N . THR B 1 368 ? -0.237 -6.57 -17.578 1 95.25 368 THR B N 1
ATOM 8524 C CA . THR B 1 368 ? 0.52 -5.328 -17.672 1 95.25 368 THR B CA 1
ATOM 8525 C C . THR B 1 368 ? 0.373 -4.492 -16.406 1 95.25 368 THR B C 1
ATOM 8527 O O . THR B 1 368 ? -0.657 -4.555 -15.734 1 95.25 368 THR B O 1
ATOM 8530 N N . PHE B 1 369 ? 1.381 -3.732 -16.078 1 95.12 369 PHE B N 1
ATOM 8531 C CA . PHE B 1 369 ? 1.341 -2.801 -14.961 1 95.12 369 PHE B CA 1
ATOM 8532 C C . PHE B 1 369 ? 0.297 -1.715 -15.203 1 95.12 369 PHE B C 1
ATOM 8534 O O . PHE B 1 369 ? 0.155 -1.216 -16.312 1 95.12 369 PHE B O 1
ATOM 8541 N N . PRO B 1 370 ? -0.533 -1.377 -14.234 1 95.12 370 PRO B N 1
ATOM 8542 C CA . PRO B 1 370 ? -0.385 -1.669 -12.805 1 95.12 370 PRO B CA 1
ATOM 8543 C C . PRO B 1 370 ? -1.384 -2.713 -12.305 1 95.12 370 PRO B C 1
ATOM 8545 O O . PRO B 1 370 ? -1.938 -2.57 -11.219 1 95.12 370 PRO B O 1
ATOM 8548 N N . ALA B 1 371 ? -1.654 -3.781 -12.992 1 96.12 371 ALA B N 1
ATOM 8549 C CA . ALA B 1 371 ? -2.574 -4.824 -12.547 1 96.12 371 ALA B CA 1
ATOM 8550 C C . ALA B 1 371 ? -2.139 -5.402 -11.203 1 96.12 371 ALA B C 1
ATOM 8552 O O . ALA B 1 371 ? -0.944 -5.453 -10.898 1 96.12 371 ALA B O 1
ATOM 8553 N N . ALA B 1 372 ? -3.137 -5.801 -10.391 1 96.75 372 ALA B N 1
ATOM 8554 C CA . ALA B 1 372 ? -2.816 -6.551 -9.18 1 96.75 372 ALA B CA 1
ATOM 8555 C C . ALA B 1 372 ? -2.318 -7.953 -9.523 1 96.75 372 ALA B C 1
ATOM 8557 O O . ALA B 1 372 ? -2.826 -8.594 -10.445 1 96.75 372 ALA B O 1
ATOM 8558 N N . VAL B 1 373 ? -1.271 -8.453 -8.75 1 97.06 373 VAL B N 1
ATOM 8559 C CA . VAL B 1 373 ? -0.684 -9.727 -9.141 1 97.06 373 VAL B CA 1
ATOM 8560 C C . VAL B 1 373 ? -0.368 -10.555 -7.895 1 97.06 373 VAL B C 1
ATOM 8562 O O . VAL B 1 373 ? 0.38 -11.531 -7.961 1 97.06 373 VAL B O 1
ATOM 8565 N N . SER B 1 374 ? -0.887 -10.234 -6.77 1 95.31 374 SER B N 1
ATOM 8566 C CA . SER B 1 374 ? -0.542 -10.914 -5.523 1 95.31 374 SER B CA 1
ATOM 8567 C C . SER B 1 374 ? -0.848 -12.406 -5.598 1 95.31 374 SER B C 1
ATOM 8569 O O . SER B 1 374 ? -0.133 -13.219 -5.012 1 95.31 374 SER B O 1
ATOM 8571 N N . ARG B 1 375 ? -1.87 -12.789 -6.309 1 95.62 375 ARG B N 1
ATOM 8572 C CA . ARG B 1 375 ? -2.258 -14.195 -6.438 1 95.62 375 ARG B CA 1
ATOM 8573 C C . ARG B 1 375 ? -1.57 -14.844 -7.633 1 95.62 375 ARG B C 1
ATOM 8575 O O . ARG B 1 375 ? -1.858 -15.992 -7.973 1 95.62 375 ARG B O 1
ATOM 8582 N N . GLY B 1 376 ? -0.7 -14.219 -8.234 1 95.12 376 GLY B N 1
ATOM 8583 C CA . GLY B 1 376 ? -0.096 -14.602 -9.5 1 95.12 376 GLY B CA 1
ATOM 8584 C C . GLY B 1 376 ? 0.414 -16.031 -9.516 1 95.12 376 GLY B C 1
ATOM 8585 O O . GLY B 1 376 ? -0.038 -16.844 -10.32 1 95.12 376 GLY B O 1
ATOM 8586 N N . PRO B 1 377 ? 1.269 -16.391 -8.57 1 94.38 377 PRO B N 1
ATOM 8587 C CA . PRO B 1 377 ? 1.848 -17.734 -8.609 1 94.38 377 PRO B CA 1
ATOM 8588 C C . PRO B 1 377 ? 0.832 -18.828 -8.281 1 94.38 377 PRO B C 1
ATOM 8590 O O . PRO B 1 377 ? 0.89 -19.922 -8.844 1 94.38 377 PRO B O 1
ATOM 8593 N N . ILE B 1 378 ? -0.138 -18.516 -7.453 1 94.31 378 ILE B N 1
ATOM 8594 C CA . ILE B 1 378 ? -0.99 -19.562 -6.895 1 94.31 378 ILE B CA 1
ATOM 8595 C C . ILE B 1 378 ? -2.355 -19.531 -7.578 1 94.31 378 ILE B C 1
ATOM 8597 O O . ILE B 1 378 ? -3.264 -20.281 -7.195 1 94.31 378 ILE B O 1
ATOM 8601 N N . GLY B 1 379 ? -2.492 -18.719 -8.523 1 95.12 379 GLY B N 1
ATOM 8602 C CA . GLY B 1 379 ? -3.689 -18.672 -9.352 1 95.12 379 GLY B CA 1
ATOM 8603 C C . GLY B 1 379 ? -3.408 -18.906 -10.828 1 95.12 379 GLY B C 1
ATOM 8604 O O . GLY B 1 379 ? -3.322 -20.047 -11.281 1 95.12 379 GLY B O 1
ATOM 8605 N N . PRO B 1 380 ? -3.213 -17.797 -11.539 1 96.56 380 PRO B N 1
ATOM 8606 C CA . PRO B 1 380 ? -3.082 -17.953 -12.992 1 96.56 380 PRO B CA 1
ATOM 8607 C C . PRO B 1 380 ? -1.815 -18.703 -13.398 1 96.56 380 PRO B C 1
ATOM 8609 O O . PRO B 1 380 ? -1.832 -19.484 -14.352 1 96.56 380 PRO B O 1
ATOM 8612 N N . ALA B 1 381 ? -0.698 -18.484 -12.75 1 97.5 381 ALA B N 1
ATOM 8613 C CA . ALA B 1 381 ? 0.516 -19.219 -13.094 1 97.5 381 ALA B CA 1
ATOM 8614 C C . ALA B 1 381 ? 0.348 -20.703 -12.836 1 97.5 381 ALA B C 1
ATOM 8616 O O . ALA B 1 381 ? 0.792 -21.531 -13.633 1 97.5 381 ALA B O 1
ATOM 8617 N N . TRP B 1 382 ? -0.22 -21 -11.727 1 97.12 382 TRP B N 1
ATOM 8618 C CA . TRP B 1 382 ? -0.488 -22.391 -11.375 1 97.12 382 TRP B CA 1
ATOM 8619 C C . TRP B 1 382 ? -1.417 -23.047 -12.391 1 97.12 382 TRP B C 1
ATOM 8621 O O . TRP B 1 382 ? -1.152 -24.156 -12.859 1 97.12 382 TRP B O 1
ATOM 8631 N N . LEU B 1 383 ? -2.488 -22.391 -12.68 1 97.38 383 LEU B N 1
ATOM 8632 C CA . LEU B 1 383 ? -3.432 -22.922 -13.648 1 97.38 383 LEU B CA 1
ATOM 8633 C C . LEU B 1 383 ? -2.781 -23.078 -15.023 1 97.38 383 LEU B C 1
ATOM 8635 O O . LEU B 1 383 ? -3.021 -24.062 -15.727 1 97.38 383 LEU B O 1
ATOM 8639 N N . THR B 1 384 ? -2.012 -22.094 -15.375 1 97.5 384 THR B N 1
ATOM 8640 C CA . THR B 1 384 ? -1.249 -22.188 -16.609 1 97.5 384 THR B CA 1
ATOM 8641 C C . THR B 1 384 ? -0.408 -23.469 -16.625 1 97.5 384 THR B C 1
ATOM 8643 O O . THR B 1 384 ? -0.414 -24.203 -17.609 1 97.5 384 THR B O 1
ATOM 8646 N N . GLY B 1 385 ? 0.29 -23.719 -15.562 1 97 385 GLY B N 1
ATOM 8647 C CA . GLY B 1 385 ? 1.097 -24.922 -15.445 1 97 385 GLY B CA 1
ATOM 8648 C C . GLY B 1 385 ? 0.281 -26.203 -15.531 1 97 385 GLY B C 1
ATOM 8649 O O . GLY B 1 385 ? 0.697 -27.156 -16.172 1 97 385 GLY B O 1
ATOM 8650 N N . SER B 1 386 ? -0.848 -26.219 -14.922 1 96.88 386 SER B N 1
ATOM 8651 C CA . SER B 1 386 ? -1.723 -27.375 -14.938 1 96.88 386 SER B CA 1
ATOM 8652 C C . SER B 1 386 ? -2.223 -27.672 -16.344 1 96.88 386 SER B C 1
ATOM 8654 O O . SER B 1 386 ? -2.316 -28.844 -16.75 1 96.88 386 SER B O 1
ATOM 8656 N N . LEU B 1 387 ? -2.586 -26.641 -17.047 1 96.69 387 LEU B N 1
ATOM 8657 C CA . LEU B 1 387 ? -3.092 -26.797 -18.406 1 96.69 387 LEU B CA 1
ATOM 8658 C C . LEU B 1 387 ? -1.995 -27.312 -19.328 1 96.69 387 LEU B C 1
ATOM 8660 O O . LEU B 1 387 ? -2.248 -28.156 -20.188 1 96.69 387 LEU B O 1
ATOM 8664 N N . ILE B 1 388 ? -0.837 -26.812 -19.141 1 97.12 388 ILE B N 1
ATOM 8665 C CA . ILE B 1 388 ? 0.296 -27.297 -19.922 1 97.12 388 ILE B CA 1
ATOM 8666 C C . ILE B 1 388 ? 0.577 -28.75 -19.594 1 97.12 388 ILE B C 1
ATOM 8668 O O . ILE B 1 388 ? 0.828 -29.562 -20.484 1 97.12 388 ILE B O 1
ATOM 8672 N N . ALA B 1 389 ? 0.588 -29.047 -18.344 1 96.38 389 ALA B N 1
ATOM 8673 C CA . ALA B 1 389 ? 0.799 -30.438 -17.906 1 96.38 389 ALA B CA 1
ATOM 8674 C C . ALA B 1 389 ? -0.223 -31.359 -18.547 1 96.38 389 ALA B C 1
ATOM 8676 O O . ALA B 1 389 ? 0.106 -32.5 -18.922 1 96.38 389 ALA B O 1
ATOM 8677 N N . GLU B 1 390 ? -1.431 -30.922 -18.594 1 95.38 390 GLU B N 1
ATOM 8678 C CA . GLU B 1 390 ? -2.48 -31.703 -19.234 1 95.38 390 GLU B CA 1
ATOM 8679 C C . GLU B 1 390 ? -2.154 -31.969 -20.703 1 95.38 390 GLU B C 1
ATOM 8681 O O . GLU B 1 390 ? -2.262 -33.094 -21.188 1 95.38 390 GLU B O 1
ATOM 8686 N N . CYS B 1 391 ? -1.746 -30.938 -21.406 1 95 391 CYS B N 1
ATOM 8687 C CA . CYS B 1 391 ? -1.385 -31.062 -22.812 1 95 391 CYS B CA 1
ATOM 8688 C C . CYS B 1 391 ? -0.193 -32 -23 1 95 391 CYS B C 1
ATOM 8690 O O . CYS B 1 391 ? -0.204 -32.875 -23.859 1 95 391 CYS B O 1
ATOM 8692 N N . LEU B 1 392 ? 0.82 -31.812 -22.172 1 95.69 392 LEU B N 1
ATOM 8693 C CA . LEU B 1 392 ? 2.01 -32.656 -22.25 1 95.69 392 LEU B CA 1
ATOM 8694 C C . LEU B 1 392 ? 1.673 -34.094 -21.953 1 95.69 392 LEU B C 1
ATOM 8696 O O . LEU B 1 392 ? 2.199 -35 -22.594 1 95.69 392 LEU B O 1
ATOM 8700 N N . SER B 1 393 ? 0.871 -34.312 -21 1 95.12 393 SER B N 1
ATOM 8701 C CA . SER B 1 393 ? 0.476 -35.656 -20.641 1 95.12 393 SER B CA 1
ATOM 8702 C C . SER B 1 393 ? -0.277 -36.344 -21.781 1 95.12 393 SER B C 1
ATOM 8704 O O . SER B 1 393 ? -0.09 -37.531 -22.031 1 95.12 393 SER B O 1
ATOM 8706 N N . GLN B 1 394 ? -1.149 -35.625 -22.406 1 92.38 394 GLN B N 1
ATOM 8707 C CA . GLN B 1 394 ? -1.854 -36.156 -23.578 1 92.38 394 GLN B CA 1
ATOM 8708 C C . GLN B 1 394 ? -0.876 -36.531 -24.688 1 92.38 394 GLN B C 1
ATOM 8710 O O . GLN B 1 394 ? -1.04 -37.562 -25.328 1 92.38 394 GLN B O 1
ATOM 8715 N N . MET B 1 395 ? 0.114 -35.688 -24.859 1 92.06 395 MET B N 1
ATOM 8716 C CA . MET B 1 395 ? 1.157 -35.969 -25.844 1 92.06 395 MET B CA 1
ATOM 8717 C C . MET B 1 395 ? 1.917 -37.25 -25.484 1 92.06 395 MET B C 1
ATOM 8719 O O . MET B 1 395 ? 2.133 -38.125 -26.328 1 92.06 395 MET B O 1
ATOM 8723 N N . LEU B 1 396 ? 2.271 -37.375 -24.234 1 93.31 396 LEU B N 1
ATOM 8724 C CA . LEU B 1 396 ? 3.088 -38.469 -23.781 1 93.31 396 LEU B CA 1
ATOM 8725 C C . LEU B 1 396 ? 2.287 -39.781 -23.781 1 93.31 396 LEU B C 1
ATOM 8727 O O . LEU B 1 396 ? 2.857 -40.875 -23.906 1 93.31 396 LEU B O 1
ATOM 8731 N N . ASP B 1 397 ? 1.019 -39.688 -23.625 1 91.56 397 ASP B N 1
ATOM 8732 C CA . ASP B 1 397 ? 0.153 -40.844 -23.594 1 91.56 397 ASP B CA 1
ATOM 8733 C C . ASP B 1 397 ? 0.25 -41.656 -24.891 1 91.56 397 ASP B C 1
ATOM 8735 O O . ASP B 1 397 ? -0.082 -42.844 -24.938 1 91.56 397 ASP B O 1
ATOM 8739 N N . ARG B 1 398 ? 0.76 -41.031 -25.859 1 87.56 398 ARG B N 1
ATOM 8740 C CA . ARG B 1 398 ? 0.837 -41.656 -27.188 1 87.56 398 ARG B CA 1
ATOM 8741 C C . ARG B 1 398 ? 2.131 -42.438 -27.344 1 87.56 398 ARG B C 1
ATOM 8743 O O . ARG B 1 398 ? 2.34 -43.094 -28.359 1 87.56 398 ARG B O 1
ATOM 8750 N N . ASP B 1 399 ? 2.936 -42.312 -26.391 1 88 399 ASP B N 1
ATOM 8751 C CA . ASP B 1 399 ? 4.227 -43 -26.422 1 88 399 ASP B CA 1
ATOM 8752 C C . ASP B 1 399 ? 4.312 -44.062 -25.312 1 88 399 ASP B C 1
ATOM 8754 O O . ASP B 1 399 ? 3.898 -43.812 -24.188 1 88 399 ASP B O 1
ATOM 8758 N N . LEU B 1 400 ? 4.887 -45.188 -25.688 1 82.19 400 LEU B N 1
ATOM 8759 C CA . LEU B 1 400 ? 4.926 -46.312 -24.75 1 82.19 400 LEU B CA 1
ATOM 8760 C C . LEU B 1 400 ? 5.949 -46.062 -23.641 1 82.19 400 LEU B C 1
ATOM 8762 O O . LEU B 1 400 ? 5.695 -46.344 -22.484 1 82.19 400 LEU B O 1
ATOM 8766 N N . GLU B 1 401 ? 7.039 -45.594 -24.031 1 84.06 401 GLU B N 1
ATOM 8767 C CA . GLU B 1 401 ? 8.117 -45.406 -23.062 1 84.06 401 GLU B CA 1
ATOM 8768 C C . GLU B 1 401 ? 7.914 -44.156 -22.234 1 84.06 401 GLU B C 1
ATOM 8770 O O . GLU B 1 401 ? 7.98 -44.188 -21 1 84.06 401 GLU B O 1
ATOM 8775 N N . LEU B 1 402 ? 7.566 -43.094 -22.859 1 85.19 402 LEU B N 1
ATOM 8776 C CA . LEU B 1 402 ? 7.438 -41.812 -22.188 1 85.19 402 LEU B CA 1
ATOM 8777 C C . LEU B 1 402 ? 6.059 -41.656 -21.547 1 85.19 402 LEU B C 1
ATOM 8779 O O . LEU B 1 402 ? 5.844 -40.781 -20.703 1 85.19 402 LEU B O 1
ATOM 8783 N N . GLY B 1 403 ? 5.168 -42.531 -21.922 1 87.56 403 GLY B N 1
ATOM 8784 C CA . GLY B 1 403 ? 3.84 -42.562 -21.312 1 87.56 403 GLY B CA 1
ATOM 8785 C C . GLY B 1 403 ? 3.863 -42.812 -19.828 1 87.56 403 GLY B C 1
ATOM 8786 O O . GLY B 1 403 ? 2.893 -42.5 -19.125 1 87.56 403 GLY B O 1
ATOM 8787 N N . LYS B 1 404 ? 4.949 -43.25 -19.344 1 85.56 404 LYS B N 1
ATOM 8788 C CA . LYS B 1 404 ? 5.121 -43.5 -17.922 1 85.56 404 LYS B CA 1
ATOM 8789 C C . LYS B 1 404 ? 5.094 -42.188 -17.125 1 85.56 404 LYS B C 1
ATOM 8791 O O . LYS B 1 404 ? 4.84 -42.219 -15.914 1 85.56 404 LYS B O 1
ATOM 8796 N N . ASN B 1 405 ? 5.293 -41.125 -17.797 1 89.56 405 ASN B N 1
ATOM 8797 C CA . ASN B 1 405 ? 5.34 -39.812 -17.141 1 89.56 405 ASN B CA 1
ATOM 8798 C C . ASN B 1 405 ? 3.996 -39.094 -17.203 1 89.56 405 ASN B C 1
ATOM 8800 O O . ASN B 1 405 ? 3.846 -38 -16.688 1 89.56 405 ASN B O 1
ATOM 8804 N N . VAL B 1 406 ? 3.039 -39.781 -17.781 1 94 406 VAL B N 1
ATOM 8805 C CA . VAL B 1 406 ? 1.693 -39.219 -17.859 1 94 406 VAL B CA 1
ATOM 8806 C C . VAL B 1 406 ? 1.12 -39.062 -16.453 1 94 406 VAL B C 1
ATOM 8808 O O . VAL B 1 406 ? 1.327 -39.906 -15.586 1 94 406 VAL B O 1
ATOM 8811 N N . GLN B 1 407 ? 0.487 -37.938 -16.25 1 94.75 407 GLN B N 1
ATOM 8812 C CA . GLN B 1 407 ? -0.153 -37.688 -14.969 1 94.75 407 GLN B CA 1
ATOM 8813 C C . GLN B 1 407 ? -1.346 -36.75 -15.125 1 94.75 407 GLN B C 1
ATOM 8815 O O . GLN B 1 407 ? -1.256 -35.719 -15.82 1 94.75 407 GLN B O 1
ATOM 8820 N N . ALA B 1 408 ? -2.467 -37.125 -14.484 1 96.81 408 ALA B N 1
ATOM 8821 C CA . ALA B 1 408 ? -3.578 -36.188 -14.383 1 96.81 408 ALA B CA 1
ATOM 8822 C C . ALA B 1 408 ? -3.199 -35 -13.531 1 96.81 408 ALA B C 1
ATOM 8824 O O . ALA B 1 408 ? -2.137 -34.969 -12.906 1 96.81 408 ALA B O 1
ATOM 8825 N N . THR B 1 409 ? -4.059 -34 -13.602 1 96.56 409 THR B N 1
ATOM 8826 C CA . THR B 1 409 ? -3.768 -32.781 -12.875 1 96.56 409 THR B CA 1
ATOM 8827 C C . THR B 1 409 ? -3.668 -33.031 -11.375 1 96.56 409 THR B C 1
ATOM 8829 O O . THR B 1 409 ? -4.473 -33.781 -10.82 1 96.56 409 THR B O 1
ATOM 8832 N N . CYS B 1 410 ? -2.646 -32.469 -10.734 1 95.38 410 CYS B N 1
ATOM 8833 C CA . CYS B 1 410 ? -2.488 -32.562 -9.281 1 95.38 410 CYS B CA 1
ATOM 8834 C C . CYS B 1 410 ? -3.451 -31.609 -8.578 1 95.38 410 CYS B C 1
ATOM 8836 O O . CYS B 1 410 ? -4.441 -31.172 -9.164 1 95.38 410 CYS B O 1
ATOM 8838 N N . CYS B 1 411 ? -3.119 -31.281 -7.34 1 92.5 411 CYS B N 1
ATOM 8839 C CA . CYS B 1 411 ? -4.016 -30.391 -6.613 1 92.5 411 CYS B CA 1
ATOM 8840 C C . CYS B 1 411 ? -4.227 -29.078 -7.375 1 92.5 411 CYS B C 1
ATOM 8842 O O . CYS B 1 411 ? -3.281 -28.516 -7.926 1 92.5 411 CYS B O 1
ATOM 8844 N N . GLY B 1 412 ? -5.32 -28.672 -7.734 1 89.5 412 GLY B N 1
ATOM 8845 C CA . GLY B 1 412 ? -5.816 -27.656 -8.641 1 89.5 412 GLY B CA 1
ATOM 8846 C C . GLY B 1 412 ? -5.293 -26.266 -8.312 1 89.5 412 GLY B C 1
ATOM 8847 O O . GLY B 1 412 ? -5.199 -25.406 -9.195 1 89.5 412 GLY B O 1
ATOM 8848 N N . THR B 1 413 ? -5.031 -25.953 -7.117 1 91.75 413 THR B N 1
ATOM 8849 C CA . THR B 1 413 ? -4.59 -24.641 -6.688 1 91.75 413 THR B CA 1
ATOM 8850 C C . THR B 1 413 ? -4.066 -24.688 -5.254 1 91.75 413 THR B C 1
ATOM 8852 O O . THR B 1 413 ? -3.963 -25.75 -4.66 1 91.75 413 THR B O 1
ATOM 8855 N N . TRP B 1 414 ? -3.553 -23.5 -4.863 1 93.06 414 TRP B N 1
ATOM 8856 C CA . TRP B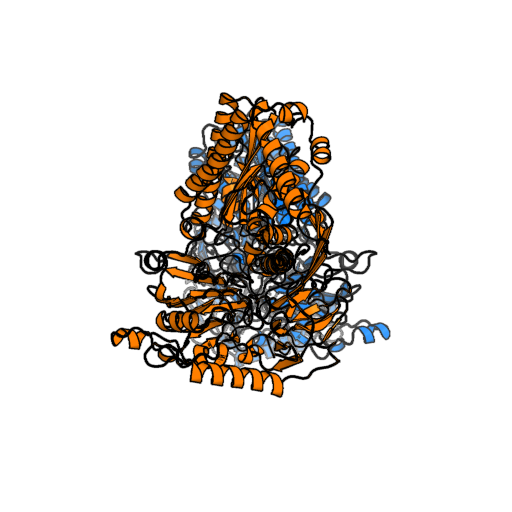 1 414 ? -3.207 -23.312 -3.461 1 93.06 414 TRP B CA 1
ATOM 8857 C C . TRP B 1 414 ? -4.359 -22.656 -2.705 1 93.06 414 TRP B C 1
ATOM 8859 O O . TRP B 1 414 ? -4.844 -21.594 -3.096 1 93.06 414 TRP B O 1
ATOM 8869 N N . ASP B 1 415 ? -4.785 -23.297 -1.691 1 95.12 415 ASP B N 1
ATOM 8870 C CA . ASP B 1 415 ? -5.816 -22.734 -0.83 1 95.12 415 ASP B CA 1
ATOM 8871 C C . ASP B 1 415 ? -5.211 -21.797 0.216 1 95.12 415 ASP B C 1
ATOM 8873 O O . ASP B 1 415 ? -4.75 -22.25 1.266 1 95.12 415 ASP B O 1
ATOM 8877 N N . THR B 1 416 ? -5.336 -20.531 0.004 1 95.31 416 THR B N 1
ATOM 8878 C CA . THR B 1 416 ? -4.645 -19.547 0.834 1 95.31 416 THR B CA 1
ATOM 8879 C C . THR B 1 416 ? -5.543 -19.062 1.968 1 95.31 416 THR B C 1
ATOM 8881 O O . THR B 1 416 ? -6.672 -18.625 1.729 1 95.31 416 THR B O 1
ATOM 8884 N N . ALA B 1 417 ? -5.086 -19.141 3.131 1 96.62 417 ALA B N 1
ATOM 8885 C CA . ALA B 1 417 ? -5.668 -18.5 4.309 1 96.62 417 ALA B CA 1
ATOM 8886 C C . ALA B 1 417 ? -4.59 -17.875 5.188 1 96.62 417 ALA B C 1
ATOM 8888 O O . ALA B 1 417 ? -3.561 -18.5 5.457 1 96.62 417 ALA B O 1
ATOM 8889 N N . VAL B 1 418 ? -4.77 -16.641 5.512 1 96 418 VAL B N 1
ATOM 8890 C CA . VAL B 1 418 ? -3.838 -15.93 6.379 1 96 418 VAL B CA 1
ATOM 8891 C C . VAL B 1 418 ? -4.551 -15.484 7.652 1 96 418 VAL B C 1
ATOM 8893 O O . VAL B 1 418 ? -5.652 -14.938 7.598 1 96 418 VAL B O 1
ATOM 8896 N N . ILE B 1 419 ? -3.951 -15.727 8.789 1 95.25 419 ILE B N 1
ATOM 8897 C CA . ILE B 1 419 ? -4.488 -15.266 10.07 1 95.25 419 ILE B CA 1
ATOM 8898 C C . ILE B 1 419 ? -3.502 -14.305 10.727 1 95.25 419 ILE B C 1
ATOM 8900 O O . ILE B 1 419 ? -2.287 -14.469 10.594 1 95.25 419 ILE B O 1
ATOM 8904 N N . ALA B 1 420 ? -3.984 -13.344 11.297 1 93.25 420 ALA B N 1
ATOM 8905 C CA . ALA B 1 420 ? -3.164 -12.375 12.016 1 93.25 420 ALA B CA 1
ATOM 8906 C C . ALA B 1 420 ? -3.914 -11.797 13.211 1 93.25 420 ALA B C 1
ATOM 8908 O O . ALA B 1 420 ? -5.129 -11.609 13.156 1 93.25 420 ALA B O 1
ATOM 8909 N N . GLY B 1 421 ? -3.217 -11.508 14.25 1 91.19 421 GLY B N 1
ATOM 8910 C CA . GLY B 1 421 ? -3.822 -10.945 15.445 1 91.19 421 GLY B CA 1
ATOM 8911 C C . GLY B 1 421 ? -2.834 -10.766 16.578 1 91.19 421 GLY B C 1
ATOM 8912 O O . GLY B 1 421 ? -1.682 -10.391 16.359 1 91.19 421 GLY B O 1
ATOM 8913 N N . LEU B 1 422 ? -3.361 -10.953 17.75 1 90.69 422 LEU B N 1
ATOM 8914 C CA . LEU B 1 422 ? -2.561 -10.75 18.953 1 90.69 422 LEU B CA 1
ATOM 8915 C C . LEU B 1 422 ? -2.367 -12.055 19.703 1 90.69 422 LEU B C 1
ATOM 8917 O O . LEU B 1 422 ? -3.342 -12.734 20.031 1 90.69 422 LEU B O 1
ATOM 8921 N N . ASP B 1 423 ? -1.124 -12.383 19.906 1 92.88 423 ASP B N 1
ATOM 8922 C CA . ASP B 1 423 ? -0.782 -13.516 20.75 1 92.88 423 ASP B CA 1
ATOM 8923 C C . ASP B 1 423 ? -0.65 -13.094 22.219 1 92.88 423 ASP B C 1
ATOM 8925 O O . ASP B 1 423 ? 0.262 -12.344 22.562 1 92.88 423 ASP B O 1
ATOM 8929 N N . GLU B 1 424 ? -1.49 -13.508 23.031 1 93.31 424 GLU B N 1
ATOM 8930 C CA . GLU B 1 424 ? -1.542 -13.07 24.422 1 93.31 424 GLU B CA 1
ATOM 8931 C C . GLU B 1 424 ? -1.003 -14.141 25.359 1 93.31 424 GLU B C 1
ATOM 8933 O O . GLU B 1 424 ? -1.213 -14.078 26.578 1 93.31 424 GLU B O 1
ATOM 8938 N N . ARG B 1 425 ? -0.342 -15.211 25.016 1 92.31 425 ARG B N 1
ATOM 8939 C CA . ARG B 1 425 ? 0.124 -16.344 25.812 1 92.31 425 ARG B CA 1
ATOM 8940 C C . ARG B 1 425 ? 1.36 -15.961 26.625 1 92.31 425 ARG B C 1
ATOM 8942 O O . ARG B 1 425 ? 1.557 -16.453 27.734 1 92.31 425 ARG B O 1
ATOM 8949 N N . GLY B 1 426 ? 2.078 -15.062 25.969 1 88.62 426 GLY B N 1
ATOM 8950 C CA . GLY B 1 426 ? 3.268 -14.602 26.656 1 88.62 426 GLY B CA 1
ATOM 8951 C C . GLY B 1 426 ? 2.984 -13.484 27.656 1 88.62 426 GLY B C 1
ATOM 8952 O O . GLY B 1 426 ? 1.832 -13.094 27.828 1 88.62 426 GLY B O 1
ATOM 8953 N N . GLU B 1 427 ? 4.137 -12.977 28.328 1 87.94 427 GLU B N 1
ATOM 8954 C CA . GLU B 1 427 ? 4.027 -11.898 29.312 1 87.94 427 GLU B CA 1
ATOM 8955 C C . GLU B 1 427 ? 3.541 -10.609 28.656 1 87.94 427 GLU B C 1
ATOM 8957 O O . GLU B 1 427 ? 2.768 -9.859 29.266 1 87.94 427 GLU B O 1
ATOM 8962 N N . VAL B 1 428 ? 4.027 -10.398 27.469 1 83.62 428 VAL B N 1
ATOM 8963 C CA . VAL B 1 428 ? 3.607 -9.242 26.688 1 83.62 428 VAL B CA 1
ATOM 8964 C C . VAL B 1 428 ? 2.947 -9.703 25.391 1 83.62 428 VAL B C 1
ATOM 8966 O O . VAL B 1 428 ? 3.52 -10.5 24.641 1 83.62 428 VAL B O 1
ATOM 8969 N N . PRO B 1 429 ? 1.666 -9.188 25.219 1 86.56 429 PRO B N 1
ATOM 8970 C CA . PRO B 1 429 ? 1.031 -9.547 23.953 1 86.56 429 PRO B CA 1
ATOM 8971 C C . PRO B 1 429 ? 1.877 -9.164 22.734 1 86.56 429 PRO B C 1
ATOM 8973 O O . PRO B 1 429 ? 2.496 -8.102 22.719 1 86.56 429 PRO B O 1
ATOM 8976 N N . ALA B 1 430 ? 1.949 -10.047 21.766 1 84.31 430 ALA B N 1
ATOM 8977 C CA . ALA B 1 430 ? 2.748 -9.828 20.562 1 84.31 430 ALA B CA 1
ATOM 8978 C C . ALA B 1 430 ? 1.921 -10.07 19.297 1 84.31 430 ALA B C 1
ATOM 8980 O O . ALA B 1 430 ? 1.117 -11.008 19.25 1 84.31 430 ALA B O 1
ATOM 8981 N N . PRO B 1 431 ? 2.078 -9.164 18.375 1 86.25 431 PRO B N 1
ATOM 8982 C CA . PRO B 1 431 ? 1.398 -9.43 17.109 1 86.25 431 PRO B CA 1
ATOM 8983 C C . PRO B 1 431 ? 1.957 -10.656 16.391 1 86.25 431 PRO B C 1
ATOM 8985 O O . PRO B 1 431 ? 3.139 -10.977 16.531 1 86.25 431 PRO B O 1
ATOM 8988 N N . PHE B 1 432 ? 1.071 -11.336 15.602 1 89.25 432 PHE B N 1
ATOM 8989 C CA . PHE B 1 432 ? 1.514 -12.461 14.789 1 89.25 432 PHE B CA 1
ATOM 8990 C C . PHE B 1 432 ? 0.831 -12.445 13.422 1 89.25 432 PHE B C 1
ATOM 8992 O O . PHE B 1 432 ? -0.185 -11.773 13.242 1 89.25 432 PHE B O 1
ATOM 8999 N N . LEU B 1 433 ? 1.422 -13.062 12.5 1 91.62 433 LEU B N 1
ATOM 9000 C CA . LEU B 1 433 ? 0.893 -13.312 11.164 1 91.62 433 LEU B CA 1
ATOM 9001 C C . LEU B 1 433 ? 1.371 -14.656 10.633 1 91.62 433 LEU B C 1
ATOM 9003 O O . LEU B 1 433 ? 2.564 -14.961 10.688 1 91.62 433 LEU B O 1
ATOM 9007 N N . SER B 1 434 ? 0.357 -15.391 10.148 1 92.12 434 SER B N 1
ATOM 9008 C CA . SER B 1 434 ? 0.707 -16.719 9.672 1 92.12 434 SER B CA 1
ATOM 9009 C C . SER B 1 434 ? -0.082 -17.078 8.422 1 92.12 434 SER B C 1
ATOM 9011 O O . SER B 1 434 ? -1.292 -16.859 8.359 1 92.12 434 SER B O 1
ATOM 9013 N N . ILE B 1 435 ? 0.62 -17.625 7.492 1 93.06 435 ILE B N 1
ATOM 9014 C CA . ILE B 1 435 ? -0.024 -18.297 6.371 1 93.06 435 ILE B CA 1
ATOM 9015 C C . ILE B 1 435 ? -0.215 -19.781 6.699 1 93.06 435 ILE B C 1
ATOM 9017 O O . ILE B 1 435 ? 0.739 -20.469 7.066 1 93.06 435 ILE B O 1
ATOM 9021 N N . ILE B 1 436 ? -1.423 -20.25 6.578 1 94.5 436 ILE B N 1
ATOM 9022 C CA . ILE B 1 436 ? -1.685 -21.656 6.832 1 94.5 436 ILE B CA 1
ATOM 9023 C C . ILE B 1 436 ? -1.07 -22.5 5.723 1 94.5 436 ILE B C 1
ATOM 9025 O O . ILE B 1 436 ? -1.48 -22.406 4.562 1 94.5 436 ILE B O 1
ATOM 9029 N N . MET B 1 437 ? -0.164 -23.391 6.074 1 93.88 437 MET B N 1
ATOM 9030 C CA . MET B 1 437 ? 0.653 -24.062 5.074 1 93.88 437 MET B CA 1
ATOM 9031 C C . MET B 1 437 ? 0.187 -25.516 4.879 1 93.88 437 MET B C 1
ATOM 9033 O O . MET B 1 437 ? 0.74 -26.234 4.051 1 93.88 437 MET B O 1
ATOM 9037 N N . GLU B 1 438 ? -0.847 -25.875 5.465 1 94.12 438 GLU B N 1
ATOM 9038 C CA . GLU B 1 438 ? -1.332 -27.25 5.434 1 94.12 438 GLU B CA 1
ATOM 9039 C C . GLU B 1 438 ? -1.671 -27.688 4.012 1 94.12 438 GLU B C 1
ATOM 9041 O O . GLU B 1 438 ? -1.499 -28.844 3.654 1 94.12 438 GLU B O 1
ATOM 9046 N N . PRO B 1 439 ? -2.029 -26.75 3.186 1 94.62 439 PRO B N 1
ATOM 9047 C CA . PRO B 1 439 ? -2.346 -27.156 1.816 1 94.62 439 PRO B CA 1
ATOM 9048 C C . PRO B 1 439 ? -1.124 -27.672 1.056 1 94.62 439 PRO B C 1
ATOM 9050 O O . PRO B 1 439 ? -1.253 -28.156 -0.069 1 94.62 439 PRO B O 1
ATOM 9053 N N . MET B 1 440 ? 0.025 -27.656 1.631 1 94.31 440 MET B N 1
ATOM 9054 C CA . MET B 1 440 ? 1.189 -28.312 1.05 1 94.31 440 MET B CA 1
ATOM 9055 C C . MET B 1 440 ? 0.927 -29.797 0.85 1 94.31 440 MET B C 1
ATOM 9057 O O . MET B 1 440 ? 1.575 -30.453 0.023 1 94.31 440 MET B O 1
ATOM 9061 N N . ALA B 1 441 ? -0.069 -30.281 1.534 1 95.12 441 ALA B N 1
ATOM 9062 C CA . ALA B 1 441 ? -0.43 -31.688 1.469 1 95.12 441 ALA B CA 1
ATOM 9063 C C . ALA B 1 441 ? -1.508 -31.938 0.417 1 95.12 441 ALA B C 1
ATOM 9065 O O . ALA B 1 441 ? -2.525 -32.562 0.698 1 95.12 441 ALA B O 1
ATOM 9066 N N . GLY B 1 442 ? -1.27 -31.5 -0.773 1 95.25 442 GLY B N 1
ATOM 9067 C CA . GLY B 1 442 ? -2.207 -31.75 -1.856 1 95.25 442 GLY B CA 1
ATOM 9068 C C . GLY B 1 442 ? -2.113 -33.156 -2.41 1 95.25 442 GLY B C 1
ATOM 9069 O O . GLY B 1 442 ? -1.202 -33.906 -2.059 1 95.25 442 GLY B O 1
ATOM 9070 N N . GLY B 1 443 ? -3.068 -33.5 -3.27 1 96.81 443 GLY B N 1
ATOM 9071 C CA . GLY B 1 443 ? -3.039 -34.812 -3.916 1 96.81 443 GLY B CA 1
ATOM 9072 C C . GLY B 1 443 ? -2.459 -34.781 -5.316 1 96.81 443 GLY B C 1
ATOM 9073 O O . GLY B 1 443 ? -2.715 -33.812 -6.07 1 96.81 443 GLY B O 1
ATOM 9074 N N . TYR B 1 444 ? -1.698 -35.812 -5.676 1 96.81 444 TYR B N 1
ATOM 9075 C CA . TYR B 1 444 ? -1.149 -35.906 -7.023 1 96.81 444 TYR B CA 1
ATOM 9076 C C . TYR B 1 444 ? -2.168 -36.5 -7.984 1 96.81 444 TYR B C 1
ATOM 9078 O O . TYR B 1 444 ? -3.094 -37.188 -7.566 1 96.81 444 TYR B O 1
ATOM 9086 N N . GLY B 1 445 ? -1.996 -36.219 -9.219 1 97.5 445 GLY B N 1
ATOM 9087 C CA . GLY B 1 445 ? -2.834 -36.812 -10.242 1 97.5 445 GLY B CA 1
ATOM 9088 C C . GLY B 1 445 ? -2.518 -38.281 -10.492 1 97.5 445 GLY B C 1
ATOM 9089 O O . GLY B 1 445 ? -1.374 -38.688 -10.328 1 97.5 445 GLY B O 1
ATOM 9090 N N . ALA B 1 446 ? -3.525 -38.969 -10.898 1 98.25 446 ALA B N 1
ATOM 9091 C CA . ALA B 1 446 ? -3.35 -40.375 -11.242 1 98.25 446 ALA B CA 1
ATOM 9092 C C . ALA B 1 446 ? -2.51 -40.531 -12.508 1 98.25 446 ALA B C 1
ATOM 9094 O O . ALA B 1 446 ? -2.383 -39.594 -13.297 1 98.25 446 ALA B O 1
ATOM 9095 N N . ARG B 1 447 ? -1.85 -41.688 -12.633 1 96.69 447 ARG B N 1
ATOM 9096 C CA . ARG B 1 447 ? -1.031 -42.094 -13.781 1 96.69 447 ARG B CA 1
ATOM 9097 C C . ARG B 1 447 ? -1.594 -43.312 -14.453 1 96.69 447 ARG B C 1
ATOM 9099 O O . ARG B 1 447 ? -2.496 -43.969 -13.922 1 96.69 447 ARG B O 1
ATOM 9106 N N . PRO B 1 448 ? -1.102 -43.594 -15.633 1 95.81 448 PRO B N 1
ATOM 9107 C CA . PRO B 1 448 ? -1.633 -44.781 -16.344 1 95.81 448 PRO B CA 1
ATOM 9108 C C . PRO B 1 448 ? -1.449 -46.062 -15.562 1 95.81 448 PRO B C 1
ATOM 9110 O O . PRO B 1 448 ? -2.26 -47 -15.688 1 95.81 448 PRO B O 1
ATOM 9113 N N . HIS B 1 449 ? -0.5 -46.094 -14.641 1 95.38 449 HIS B N 1
ATOM 9114 C CA . HIS B 1 449 ? -0.202 -47.344 -14.008 1 95.38 449 HIS B CA 1
ATOM 9115 C C . HIS B 1 449 ? -0.224 -47.25 -12.492 1 95.38 449 HIS B C 1
ATOM 9117 O O . HIS B 1 449 ? 0.152 -48.188 -11.781 1 95.38 449 HIS B O 1
ATOM 9123 N N . ALA B 1 450 ? -0.67 -46.125 -12.047 1 96.69 450 ALA B N 1
ATOM 9124 C CA . ALA B 1 450 ? -0.674 -45.969 -10.594 1 96.69 450 ALA B CA 1
ATOM 9125 C C . ALA B 1 450 ? -1.642 -44.875 -10.164 1 96.69 450 ALA B C 1
ATOM 9127 O O . ALA B 1 450 ? -1.851 -43.906 -10.898 1 96.69 450 ALA B O 1
ATOM 9128 N N . ASP B 1 451 ? -2.158 -45.031 -8.945 1 98.19 451 ASP B N 1
ATOM 9129 C CA . ASP B 1 451 ? -2.943 -43.969 -8.328 1 98.19 451 ASP B CA 1
ATOM 9130 C C . ASP B 1 451 ? -2.072 -42.781 -8.008 1 98.19 451 ASP B C 1
ATOM 9132 O O . ASP B 1 451 ? -0.846 -42.875 -7.938 1 98.19 451 ASP B O 1
ATOM 9136 N N . GLY B 1 452 ? -2.75 -41.625 -7.965 1 97.56 452 GLY B N 1
ATOM 9137 C CA . GLY B 1 452 ? -2.027 -40.469 -7.457 1 97.56 452 GLY B CA 1
ATOM 9138 C C . GLY B 1 452 ? -1.577 -40.625 -6.016 1 97.56 452 GLY B C 1
ATOM 9139 O O . GLY B 1 452 ? -2.219 -41.344 -5.238 1 97.56 452 GLY B O 1
ATOM 9140 N N . ILE B 1 453 ? -0.585 -39.938 -5.629 1 96.69 453 ILE B N 1
ATOM 9141 C CA . ILE B 1 453 ? -0.066 -40.031 -4.266 1 96.69 453 ILE B CA 1
ATOM 9142 C C . ILE B 1 453 ? -0.949 -39.219 -3.324 1 96.69 453 ILE B C 1
ATOM 9144 O O . ILE B 1 453 ? -1.188 -38.031 -3.561 1 96.69 453 ILE B O 1
ATOM 9148 N N . ASP B 1 454 ? -1.461 -39.844 -2.26 1 97.5 454 ASP B N 1
ATOM 9149 C CA . ASP B 1 454 ? -2.279 -39.188 -1.251 1 97.5 454 ASP B CA 1
ATOM 9150 C C . ASP B 1 454 ? -1.454 -38.188 -0.445 1 97.5 454 ASP B C 1
ATOM 9152 O O . ASP B 1 454 ? -0.383 -38.531 0.062 1 97.5 454 ASP B O 1
ATOM 9156 N N . THR B 1 455 ? -2.014 -36.969 -0.34 1 95.88 455 THR B N 1
ATOM 9157 C CA . THR B 1 455 ? -1.312 -35.906 0.398 1 95.88 455 THR B CA 1
ATOM 9158 C C . THR B 1 455 ? 0.168 -35.875 0.028 1 95.88 455 THR B C 1
ATOM 9160 O O . THR B 1 455 ? 1.031 -35.812 0.905 1 95.88 455 THR B O 1
ATOM 9163 N N . GLY B 1 456 ? 0.352 -36.031 -1.3 1 90.69 456 GLY B N 1
ATOM 9164 C CA . GLY B 1 456 ? 1.7 -36.219 -1.815 1 90.69 456 GLY B CA 1
ATOM 9165 C C . GLY B 1 456 ? 2.451 -34.906 -1.983 1 90.69 456 GLY B C 1
ATOM 9166 O O . GLY B 1 456 ? 3.666 -34.906 -2.197 1 90.69 456 GLY B O 1
ATOM 9167 N N . GLY B 1 457 ? 1.791 -33.875 -1.837 1 90.75 457 GLY B N 1
ATOM 9168 C CA . GLY B 1 457 ? 2.453 -32.594 -1.955 1 90.75 457 GLY B CA 1
ATOM 9169 C C . GLY B 1 457 ? 2.004 -31.797 -3.168 1 90.75 457 GLY B C 1
ATOM 9170 O O . GLY B 1 457 ? 0.839 -31.875 -3.564 1 90.75 457 GLY B O 1
ATOM 9171 N N . LEU B 1 458 ? 2.898 -30.875 -3.572 1 90.06 458 LEU B N 1
ATOM 9172 C CA . LEU B 1 458 ? 2.609 -29.984 -4.691 1 90.06 458 LEU B CA 1
ATOM 9173 C C . LEU B 1 458 ? 3.539 -30.266 -5.867 1 90.06 458 LEU B C 1
ATOM 9175 O O . LEU B 1 458 ? 4.742 -30.453 -5.676 1 90.06 458 LEU B O 1
ATOM 9179 N N . PHE B 1 459 ? 2.953 -30.219 -6.996 1 85.38 459 PHE B N 1
ATOM 9180 C CA . PHE B 1 459 ? 3.693 -30.469 -8.227 1 85.38 459 PHE B CA 1
ATOM 9181 C C . PHE B 1 459 ? 4.789 -29.422 -8.414 1 85.38 459 PHE B C 1
ATOM 9183 O O . PHE B 1 459 ? 5.863 -29.734 -8.938 1 85.38 459 PHE B O 1
ATOM 9190 N N . CYS B 1 460 ? 4.586 -28.234 -7.922 1 87.25 460 CYS B N 1
ATOM 9191 C CA . CYS B 1 460 ? 5.496 -27.125 -8.156 1 87.25 460 CYS B CA 1
ATOM 9192 C C . CYS B 1 460 ? 6.582 -27.062 -7.086 1 87.25 460 CYS B C 1
ATOM 9194 O O . CYS B 1 460 ? 7.602 -26.391 -7.262 1 87.25 460 CYS B O 1
ATOM 9196 N N . ILE B 1 461 ? 6.426 -27.734 -6.008 1 87.81 461 ILE B N 1
ATOM 9197 C CA . ILE B 1 461 ? 7.41 -27.766 -4.93 1 87.81 461 ILE B CA 1
ATOM 9198 C C . ILE B 1 461 ? 7.656 -29.219 -4.508 1 87.81 461 ILE B C 1
ATOM 9200 O O . ILE B 1 461 ? 7.184 -29.641 -3.455 1 87.81 461 ILE B O 1
ATOM 9204 N N . PRO B 1 462 ? 8.461 -29.844 -5.156 1 80.88 462 PRO B N 1
ATOM 9205 C CA . PRO B 1 462 ? 8.656 -31.266 -4.922 1 80.88 462 PRO B CA 1
ATOM 9206 C C . PRO B 1 462 ? 9.141 -31.578 -3.506 1 80.88 462 PRO B C 1
ATOM 9208 O O . PRO B 1 462 ? 8.797 -32.625 -2.941 1 80.88 462 PRO B O 1
ATOM 9211 N N . MET B 1 463 ? 9.836 -30.641 -2.906 1 79.38 463 MET B N 1
ATOM 9212 C CA . MET B 1 463 ? 10.391 -30.875 -1.578 1 79.38 463 MET B CA 1
ATOM 9213 C C . MET B 1 463 ? 9.578 -30.156 -0.508 1 79.38 463 MET B C 1
ATOM 9215 O O . MET B 1 463 ? 10.07 -29.922 0.596 1 79.38 463 MET B O 1
ATOM 9219 N N . GLY B 1 464 ? 8.375 -29.844 -0.883 1 84.88 464 GLY B N 1
ATOM 9220 C CA . GLY B 1 464 ? 7.52 -29.172 0.085 1 84.88 464 GLY B CA 1
ATOM 9221 C C . GLY B 1 464 ? 7.188 -30.047 1.282 1 84.88 464 GLY B C 1
ATOM 9222 O O . GLY B 1 464 ? 7.133 -31.266 1.168 1 84.88 464 GLY B O 1
ATOM 9223 N N . ARG B 1 465 ? 6.957 -29.344 2.453 1 88.19 465 ARG B N 1
ATOM 9224 C CA . ARG B 1 465 ? 6.59 -30.031 3.686 1 88.19 465 ARG B CA 1
ATOM 9225 C C . ARG B 1 465 ? 5.48 -29.297 4.422 1 88.19 465 ARG B C 1
ATOM 9227 O O . ARG B 1 465 ? 5.371 -28.062 4.32 1 88.19 465 ARG B O 1
ATOM 9234 N N . VAL B 1 466 ? 4.703 -30.125 5.098 1 91.38 466 VAL B N 1
ATOM 9235 C CA . VAL B 1 466 ? 3.682 -29.562 5.969 1 91.38 466 VAL B CA 1
ATOM 9236 C C . VAL B 1 466 ? 4.27 -29.297 7.352 1 91.38 466 VAL B C 1
ATOM 9238 O O . VAL B 1 466 ? 5.039 -30.109 7.875 1 91.38 466 VAL B O 1
ATOM 9241 N N . PRO B 1 467 ? 3.947 -28.188 7.891 1 89.75 467 PRO B N 1
ATOM 9242 C CA . PRO B 1 467 ? 4.477 -27.938 9.234 1 89.75 467 PRO B CA 1
ATOM 9243 C C . PRO B 1 467 ? 3.936 -28.922 10.273 1 89.75 467 PRO B C 1
ATOM 9245 O O . PRO B 1 467 ? 2.83 -29.438 10.117 1 89.75 467 PRO B O 1
ATOM 9248 N N . ASP B 1 468 ? 4.734 -29.031 11.344 1 91.81 468 ASP B N 1
ATOM 9249 C CA . ASP B 1 468 ? 4.277 -29.797 12.492 1 91.81 468 ASP B CA 1
ATOM 9250 C C . ASP B 1 468 ? 3.186 -29.062 13.258 1 91.81 468 ASP B C 1
ATOM 9252 O O . ASP B 1 468 ? 3.316 -27.875 13.539 1 91.81 468 ASP B O 1
ATOM 9256 N N . VAL B 1 469 ? 2.098 -29.797 13.562 1 94.31 469 VAL B N 1
ATOM 9257 C CA . VAL B 1 469 ? 0.958 -29.188 14.25 1 94.31 469 VAL B CA 1
ATOM 9258 C C . VAL B 1 469 ? 1.409 -28.594 15.578 1 94.31 469 VAL B C 1
ATOM 9260 O O . VAL B 1 469 ? 0.963 -27.516 15.961 1 94.31 469 VAL B O 1
ATOM 9263 N N . GLU B 1 470 ? 2.254 -29.312 16.25 1 93.62 470 GLU B N 1
ATOM 9264 C CA . GLU B 1 470 ? 2.742 -28.828 17.547 1 93.62 470 GLU B CA 1
ATOM 9265 C C . GLU B 1 470 ? 3.51 -27.531 17.391 1 93.62 470 GLU B C 1
ATOM 9267 O O . GLU B 1 470 ? 3.391 -26.625 18.234 1 93.62 470 GLU B O 1
ATOM 9272 N N . MET B 1 471 ? 4.266 -27.516 16.406 1 89.62 471 MET B N 1
ATOM 9273 C CA . MET B 1 471 ? 5.039 -26.297 16.156 1 89.62 471 MET B CA 1
ATOM 9274 C C . MET B 1 471 ? 4.121 -25.125 15.812 1 89.62 471 MET B C 1
ATOM 9276 O O . MET B 1 471 ? 4.348 -24 16.266 1 89.62 471 MET B O 1
ATOM 9280 N N . THR B 1 472 ? 3.119 -25.391 15.016 1 92.19 472 THR B N 1
ATOM 9281 C CA . THR B 1 472 ? 2.154 -24.344 14.672 1 92.19 472 THR B CA 1
ATOM 9282 C C . THR B 1 472 ? 1.47 -23.797 15.922 1 92.19 472 THR B C 1
ATOM 9284 O O . THR B 1 472 ? 1.342 -22.594 16.078 1 92.19 472 THR B O 1
ATOM 9287 N N . GLU B 1 473 ? 1.086 -24.703 16.797 1 94.62 473 GLU B N 1
ATOM 9288 C CA . GLU B 1 473 ? 0.392 -24.297 18.016 1 94.62 473 GLU B CA 1
ATOM 9289 C C . GLU B 1 473 ? 1.337 -23.594 18.984 1 94.62 473 GLU B C 1
ATOM 9291 O O . GLU B 1 473 ? 0.904 -22.766 19.797 1 94.62 473 GLU B O 1
ATOM 9296 N N . PHE B 1 474 ? 2.578 -23.953 18.844 1 92.56 474 PHE B N 1
ATOM 9297 C CA . PHE B 1 474 ? 3.582 -23.297 19.672 1 92.56 474 PHE B CA 1
ATOM 9298 C C . PHE B 1 474 ? 3.826 -21.875 19.203 1 92.56 474 PHE B C 1
ATOM 9300 O O . PHE B 1 474 ? 3.932 -20.953 20.016 1 92.56 474 PHE B O 1
ATOM 9307 N N . LEU B 1 475 ? 3.877 -21.672 17.969 1 89.81 475 LEU B N 1
ATOM 9308 C CA . LEU B 1 475 ? 4.266 -20.391 17.375 1 89.81 475 LEU B CA 1
ATOM 9309 C C . LEU B 1 475 ? 3.08 -19.438 17.312 1 89.81 475 LEU B C 1
ATOM 9311 O O . LEU B 1 475 ? 3.258 -18.219 17.375 1 89.81 475 LEU B O 1
ATOM 9315 N N . TYR B 1 476 ? 1.907 -19.938 17.188 1 93.19 476 TYR B N 1
ATOM 9316 C CA . TYR B 1 476 ? 0.731 -19.109 16.969 1 93.19 476 TYR B CA 1
ATOM 9317 C C . TYR B 1 476 ? -0.38 -19.453 17.953 1 93.19 476 TYR B C 1
ATOM 9319 O O . TYR B 1 476 ? -0.46 -20.594 18.422 1 93.19 476 TYR B O 1
ATOM 9327 N N . PRO B 1 477 ? -1.247 -18.484 18.297 1 96 477 PRO B N 1
ATOM 9328 C CA . PRO B 1 477 ? -2.309 -18.703 19.297 1 96 477 PRO B CA 1
ATOM 9329 C C . PRO B 1 477 ? -3.521 -19.422 18.703 1 96 477 PRO B C 1
ATOM 9331 O O . PRO B 1 477 ? -4.637 -18.891 18.75 1 96 477 PRO B O 1
ATOM 9334 N N . VAL B 1 478 ? -3.334 -20.641 18.219 1 96.69 478 VAL B N 1
ATOM 9335 C CA . VAL B 1 478 ? -4.391 -21.453 17.625 1 96.69 478 VAL B CA 1
ATOM 9336 C C . VAL B 1 478 ? -4.305 -22.891 18.172 1 96.69 478 VAL B C 1
ATOM 9338 O O . VAL B 1 478 ? -3.248 -23.312 18.641 1 96.69 478 VAL B O 1
ATOM 9341 N N . LEU B 1 479 ? -5.41 -23.547 18.156 1 96.38 479 LEU B N 1
ATOM 9342 C CA . LEU B 1 479 ? -5.52 -24.969 18.438 1 96.38 479 LEU B CA 1
ATOM 9343 C C . LEU B 1 479 ? -6.078 -25.734 17.25 1 96.38 479 LEU B C 1
ATOM 9345 O O . LEU B 1 479 ? -7.098 -25.344 16.672 1 96.38 479 LEU B O 1
ATOM 9349 N N . THR B 1 480 ? -5.391 -26.797 16.922 1 96.69 480 THR B N 1
ATOM 9350 C CA . THR B 1 480 ? -5.84 -27.625 15.805 1 96.69 480 THR B CA 1
ATOM 9351 C C . THR B 1 480 ? -6.824 -28.688 16.297 1 96.69 480 THR B C 1
ATOM 9353 O O . THR B 1 480 ? -6.5 -29.484 17.172 1 96.69 480 THR B O 1
ATOM 9356 N N . LEU B 1 481 ? -7.957 -28.688 15.688 1 96.88 481 LEU B N 1
ATOM 9357 C CA . LEU B 1 481 ? -8.977 -29.656 16.062 1 96.88 481 LEU B CA 1
ATOM 9358 C C . LEU B 1 481 ? -8.781 -30.969 15.289 1 96.88 481 LEU B C 1
ATOM 9360 O O . LEU B 1 481 ? -8.953 -32.062 15.844 1 96.88 481 LEU B O 1
ATOM 9364 N N . TRP B 1 482 ? -8.469 -30.812 14 1 96.69 482 TRP B N 1
ATOM 9365 C CA . TRP B 1 482 ? -8.078 -31.984 13.234 1 96.69 482 TRP B CA 1
ATOM 9366 C C . TRP B 1 482 ? -7.219 -31.594 12.039 1 96.69 482 TRP B C 1
ATOM 9368 O O . TRP B 1 482 ? -7.23 -30.438 11.609 1 96.69 482 TRP B O 1
ATOM 9378 N N . ARG B 1 483 ? -6.457 -32.344 11.57 1 96.69 483 ARG B N 1
ATOM 9379 C CA . ARG B 1 483 ? -5.758 -32.438 10.289 1 96.69 483 ARG B CA 1
ATOM 9380 C C . ARG B 1 483 ? -5.859 -33.875 9.727 1 96.69 483 ARG B C 1
ATOM 9382 O O . ARG B 1 483 ? -5.34 -34.812 10.32 1 96.69 483 ARG B O 1
ATOM 9389 N N . ARG B 1 484 ? -6.543 -34.062 8.625 1 97.06 484 ARG B N 1
ATOM 9390 C CA . ARG B 1 484 ? -6.816 -35.406 8.156 1 97.06 484 ARG B CA 1
ATOM 9391 C C . ARG B 1 484 ? -6.992 -35.438 6.645 1 97.06 484 ARG B C 1
ATOM 9393 O O . ARG B 1 484 ? -7.363 -34.438 6.031 1 97.06 484 ARG B O 1
ATOM 9400 N N . GLU B 1 485 ? -6.773 -36.594 6.066 1 97.38 485 GLU B N 1
ATOM 9401 C CA . GLU B 1 485 ? -7.16 -36.844 4.676 1 97.38 485 GLU B CA 1
ATOM 9402 C C . GLU B 1 485 ? -8.68 -36.906 4.531 1 97.38 485 GLU B C 1
ATOM 9404 O O . GLU B 1 485 ? -9.383 -37.281 5.461 1 97.38 485 GLU B O 1
ATOM 9409 N N . VAL B 1 486 ? -9.148 -36.5 3.424 1 97.56 486 VAL B N 1
ATOM 9410 C CA . VAL B 1 486 ? -10.586 -36.469 3.188 1 97.56 486 VAL B CA 1
ATOM 9411 C C . VAL B 1 486 ? -10.961 -37.625 2.244 1 97.56 486 VAL B C 1
ATOM 9413 O O . VAL B 1 486 ? -10.562 -37.625 1.078 1 97.56 486 VAL B O 1
ATOM 9416 N N . PRO B 1 487 ? -11.758 -38.562 2.697 1 97.88 487 PRO B N 1
ATOM 9417 C CA . PRO B 1 487 ? -12.203 -39.625 1.797 1 97.88 487 PRO B CA 1
ATOM 9418 C C . PRO B 1 487 ? -12.953 -39.094 0.58 1 97.88 487 PRO B C 1
ATOM 9420 O O . PRO B 1 487 ? -13.664 -38.094 0.679 1 97.88 487 PRO B O 1
ATOM 9423 N N . ASP B 1 488 ? -12.805 -39.781 -0.554 1 98.25 488 ASP B N 1
ATOM 9424 C CA . ASP B 1 488 ? -13.523 -39.5 -1.794 1 98.25 488 ASP B CA 1
ATOM 9425 C C . ASP B 1 488 ? -13 -38.219 -2.445 1 98.25 488 ASP B C 1
ATOM 9427 O O . ASP B 1 488 ? -13.57 -37.719 -3.424 1 98.25 488 ASP B O 1
ATOM 9431 N N . SER B 1 489 ? -11.891 -37.625 -1.925 1 98.19 489 SER B N 1
ATOM 9432 C CA . SER B 1 489 ? -11.445 -36.344 -2.445 1 98.19 489 SER B CA 1
ATOM 9433 C C . SER B 1 489 ? -10.594 -36.531 -3.701 1 98.19 489 SER B C 1
ATOM 9435 O O . SER B 1 489 ? -10.406 -35.594 -4.469 1 98.19 489 SER B O 1
ATOM 9437 N N . GLY B 1 490 ? -9.992 -37.656 -3.99 1 98.5 490 GLY B N 1
ATOM 9438 C CA . GLY B 1 490 ? -9.289 -37.906 -5.238 1 98.5 490 GLY B CA 1
ATOM 9439 C C . GLY B 1 490 ? -10.227 -38.188 -6.402 1 98.5 490 GLY B C 1
ATOM 9440 O O . GLY B 1 490 ? -11.25 -38.844 -6.246 1 98.5 490 GLY B O 1
ATOM 9441 N N . GLY B 1 491 ? -9.906 -37.688 -7.512 1 98.56 491 GLY B N 1
ATOM 9442 C CA . GLY B 1 491 ? -10.742 -37.906 -8.68 1 98.56 491 GLY B CA 1
ATOM 9443 C C . GLY B 1 491 ? -10.883 -39.375 -9.055 1 98.56 491 GLY B C 1
ATOM 9444 O O . GLY B 1 491 ? -9.891 -40.094 -9.078 1 98.56 491 GLY B O 1
ATOM 9445 N N . PRO B 1 492 ? -12.086 -39.812 -9.344 1 98.62 492 PRO B N 1
ATOM 9446 C CA . PRO B 1 492 ? -12.32 -41.219 -9.734 1 98.62 492 PRO B CA 1
ATOM 9447 C C . PRO B 1 492 ? -11.711 -41.562 -11.086 1 98.62 492 PRO B C 1
ATOM 9449 O O . PRO B 1 492 ? -11.742 -40.75 -12.008 1 98.62 492 PRO B O 1
ATOM 9452 N N . GLY B 1 493 ? -11.188 -42.719 -11.227 1 98.69 493 GLY B N 1
ATOM 9453 C CA . GLY B 1 493 ? -10.664 -43.281 -12.461 1 98.69 493 GLY B CA 1
ATOM 9454 C C . GLY B 1 493 ? -10.258 -44.719 -12.344 1 98.69 493 GLY B C 1
ATOM 9455 O O . GLY B 1 493 ? -10.406 -45.344 -11.281 1 98.69 493 GLY B O 1
ATOM 9456 N N . ARG B 1 494 ? -9.867 -45.281 -13.531 1 98.56 494 ARG B N 1
ATOM 9457 C CA . ARG B 1 494 ? -9.219 -46.594 -13.406 1 98.56 494 ARG B CA 1
ATOM 9458 C C . ARG B 1 494 ? -8.094 -46.531 -12.383 1 98.56 494 ARG B C 1
ATOM 9460 O O . ARG B 1 494 ? -7.887 -47.5 -11.641 1 98.56 494 ARG B O 1
ATOM 9467 N N . HIS B 1 495 ? -7.449 -45.469 -12.406 1 98.56 495 HIS B N 1
ATOM 9468 C CA . HIS B 1 495 ? -6.582 -45.062 -11.297 1 98.56 495 HIS B CA 1
ATOM 9469 C C . HIS B 1 495 ? -7.09 -43.781 -10.641 1 98.56 495 HIS B C 1
ATOM 9471 O O . HIS B 1 495 ? -7.402 -42.812 -11.32 1 98.56 495 HIS B O 1
ATOM 9477 N N . ARG B 1 496 ? -7.188 -43.875 -9.352 1 98.62 496 ARG B N 1
ATOM 9478 C CA . ARG B 1 496 ? -7.734 -42.781 -8.555 1 98.62 496 ARG B CA 1
ATOM 9479 C C . ARG B 1 496 ? -6.695 -41.688 -8.352 1 98.62 496 ARG B C 1
ATOM 9481 O O . ARG B 1 496 ? -5.512 -41.969 -8.156 1 98.62 496 ARG B O 1
ATOM 9488 N N . GLY B 1 497 ? -7.172 -40.438 -8.375 1 98.5 497 GLY B N 1
ATOM 9489 C CA . GLY B 1 497 ? -6.289 -39.344 -7.957 1 98.5 497 GLY B CA 1
ATOM 9490 C C . GLY B 1 497 ? -5.941 -39.406 -6.484 1 98.5 497 GLY B C 1
ATOM 9491 O O . GLY B 1 497 ? -6.652 -40.031 -5.695 1 98.5 497 GLY B O 1
ATOM 9492 N N . GLY B 1 498 ? -4.875 -38.719 -6.109 1 98.44 498 GLY B N 1
ATOM 9493 C CA . GLY B 1 498 ? -4.492 -38.625 -4.707 1 98.44 498 GLY B CA 1
ATOM 9494 C C . GLY B 1 498 ? -5.461 -37.812 -3.871 1 98.44 498 GLY B C 1
ATOM 9495 O O . GLY B 1 498 ? -6.051 -36.875 -4.359 1 98.44 498 GLY B O 1
ATOM 9496 N N . LEU B 1 499 ? -5.562 -38.219 -2.604 1 98.5 499 LEU B N 1
ATOM 9497 C CA . LEU B 1 499 ? -6.492 -37.562 -1.696 1 98.5 499 LEU B CA 1
ATOM 9498 C C . LEU B 1 499 ? -5.973 -36.156 -1.297 1 98.5 499 LEU B C 1
ATOM 9500 O O . LEU B 1 499 ? -4.766 -35.969 -1.146 1 98.5 499 LEU B O 1
ATOM 9504 N N . GLY B 1 500 ? -6.949 -35.25 -1.21 1 97.44 500 GLY B N 1
ATOM 9505 C CA . GLY B 1 500 ? -6.684 -34.031 -0.465 1 97.44 500 GLY B CA 1
ATOM 9506 C C . GLY B 1 500 ? -6.867 -34.188 1.032 1 97.44 500 GLY B C 1
ATOM 9507 O O . GLY B 1 500 ? -6.914 -35.312 1.539 1 97.44 500 GLY B O 1
ATOM 9508 N N . ALA B 1 501 ? -6.926 -33 1.692 1 97.75 501 ALA B N 1
ATOM 9509 C CA . ALA B 1 501 ? -7.012 -33.062 3.148 1 97.75 501 ALA B CA 1
ATOM 9510 C C . ALA B 1 501 ? -7.781 -31.875 3.701 1 97.75 501 ALA B C 1
ATOM 9512 O O . ALA B 1 501 ? -8.266 -31.047 2.939 1 97.75 501 ALA B O 1
ATOM 9513 N N . SER B 1 502 ? -8 -31.938 4.988 1 97.62 502 SER B N 1
ATOM 9514 C CA . SER B 1 502 ? -8.75 -30.891 5.68 1 97.62 502 SER B CA 1
ATOM 9515 C C . SER B 1 502 ? -8.109 -30.547 7.023 1 97.62 502 SER B C 1
ATOM 9517 O O . SER B 1 502 ? -7.488 -31.406 7.656 1 97.62 502 SER B O 1
ATOM 9519 N N . LEU B 1 503 ? -8.203 -29.281 7.344 1 97.56 503 LEU B N 1
ATOM 9520 C CA . LEU B 1 503 ? -7.762 -28.75 8.625 1 97.56 503 LEU B CA 1
ATOM 9521 C C . LEU B 1 503 ? -8.883 -27.953 9.297 1 97.56 503 LEU B C 1
ATOM 9523 O O . LEU B 1 503 ? -9.648 -27.266 8.625 1 97.56 503 LEU B O 1
ATOM 9527 N N . ALA B 1 504 ? -8.984 -28.062 10.609 1 97.88 504 ALA B N 1
ATOM 9528 C CA . ALA B 1 504 ? -9.836 -27.172 11.391 1 97.88 504 ALA B CA 1
ATOM 9529 C C . ALA B 1 504 ? -9.062 -26.578 12.57 1 97.88 504 ALA B C 1
ATOM 9531 O O . ALA B 1 504 ? -8.367 -27.297 13.289 1 97.88 504 ALA B O 1
ATOM 9532 N N . ILE B 1 505 ? -9.109 -25.25 12.719 1 97.25 505 ILE B N 1
ATOM 9533 C CA . ILE B 1 505 ? -8.406 -24.578 13.805 1 97.25 505 ILE B CA 1
ATOM 9534 C C . ILE B 1 505 ? -9.352 -23.641 14.547 1 97.25 505 ILE B C 1
ATOM 9536 O O . ILE B 1 505 ? -10.352 -23.203 13.984 1 97.25 505 ILE B O 1
ATOM 9540 N N . THR B 1 506 ? -9.102 -23.344 15.797 1 96.88 506 THR B N 1
ATOM 9541 C CA . THR B 1 506 ? -9.805 -22.375 16.625 1 96.88 506 THR B CA 1
ATOM 9542 C C . THR B 1 506 ? -8.812 -21.5 17.375 1 96.88 506 THR B C 1
ATOM 9544 O O . THR B 1 506 ? -7.727 -21.938 17.734 1 96.88 506 THR B O 1
ATOM 9547 N N . PRO B 1 507 ? -9.156 -20.156 17.547 1 96 507 PRO B N 1
ATOM 9548 C CA . PRO B 1 507 ? -8.289 -19.297 18.344 1 96 507 PRO B CA 1
ATOM 9549 C C . PRO B 1 507 ? -8.07 -19.844 19.75 1 96 507 PRO B C 1
ATOM 9551 O O . PRO B 1 507 ? -9.008 -20.344 20.391 1 96 507 PRO B O 1
ATOM 9554 N N . HIS B 1 508 ? -6.91 -19.844 20.219 1 94.81 508 HIS B N 1
ATOM 9555 C CA . HIS B 1 508 ? -6.508 -20.281 21.547 1 94.81 508 HIS B CA 1
ATOM 9556 C C . HIS B 1 508 ? -5.352 -19.438 22.078 1 94.81 508 HIS B C 1
ATOM 9558 O O . HIS B 1 508 ? -4.238 -19.516 21.547 1 94.81 508 HIS B O 1
ATOM 9564 N N . GLY B 1 509 ? -5.598 -18.688 23.125 1 93.06 509 GLY B N 1
ATOM 9565 C CA . GLY B 1 509 ? -4.562 -17.812 23.641 1 93.06 509 GLY B CA 1
ATOM 9566 C C . GLY B 1 509 ? -4.715 -16.375 23.188 1 93.06 509 GLY B C 1
ATOM 9567 O O . GLY B 1 509 ? -3.738 -15.633 23.125 1 93.06 509 GLY B O 1
ATOM 9568 N N . THR B 1 510 ? -5.781 -15.992 22.688 1 93.19 510 THR B N 1
ATOM 9569 C CA . THR B 1 510 ? -6.125 -14.625 22.312 1 93.19 510 THR B CA 1
ATOM 9570 C C . THR B 1 510 ? -7.551 -14.289 22.734 1 93.19 510 THR B C 1
ATOM 9572 O O . THR B 1 510 ? -8.438 -15.148 22.703 1 93.19 510 THR B O 1
ATOM 9575 N N . SER B 1 511 ? -7.754 -13.039 23.188 1 91.94 511 SER B N 1
ATOM 9576 C CA . SER B 1 511 ? -9.062 -12.609 23.656 1 91.94 511 SER B CA 1
ATOM 9577 C C . SER B 1 511 ? -9.773 -11.75 22.609 1 91.94 511 SER B C 1
ATOM 9579 O O . SER B 1 511 ? -10.945 -11.406 22.781 1 91.94 511 SER B O 1
ATOM 9581 N N . ILE B 1 512 ? -9.078 -11.43 21.516 1 90.25 512 ILE B N 1
ATOM 9582 C CA . ILE B 1 512 ? -9.664 -10.578 20.484 1 90.25 512 ILE B CA 1
ATOM 9583 C C . ILE B 1 512 ? -9.75 -11.359 19.172 1 90.25 512 ILE B C 1
ATOM 9585 O O . ILE B 1 512 ? -8.969 -12.281 18.938 1 90.25 512 ILE B O 1
ATOM 9589 N N . PRO B 1 513 ? -10.672 -11.023 18.312 1 93.81 513 PRO B N 1
ATOM 9590 C CA . PRO B 1 513 ? -10.773 -11.703 17.016 1 93.81 513 PRO B CA 1
ATOM 9591 C C . PRO B 1 513 ? -9.516 -11.547 16.172 1 93.81 513 PRO B C 1
ATOM 9593 O O . PRO B 1 513 ? -8.906 -10.477 16.141 1 93.81 513 PRO B O 1
ATOM 9596 N N . MET B 1 514 ? -9.148 -12.633 15.508 1 94.69 514 MET B N 1
ATOM 9597 C CA . MET B 1 514 ? -8.062 -12.578 14.531 1 94.69 514 MET B CA 1
ATOM 9598 C C . MET B 1 514 ? -8.586 -12.211 13.148 1 94.69 514 MET B C 1
ATOM 9600 O O . MET B 1 514 ? -9.734 -12.516 12.812 1 94.69 514 MET B O 1
ATOM 9604 N N . GLY B 1 515 ? -7.734 -11.453 12.453 1 93.81 515 GLY B N 1
ATOM 9605 C CA . GLY B 1 515 ? -8.055 -11.281 11.047 1 93.81 515 GLY B CA 1
ATOM 9606 C C . GLY B 1 515 ? -7.926 -12.555 10.234 1 93.81 515 GLY B C 1
ATOM 9607 O O . GLY B 1 515 ? -7.086 -13.406 10.547 1 93.81 515 GLY B O 1
ATOM 9608 N N . LEU B 1 516 ? -8.742 -12.695 9.242 1 96.44 516 LEU B N 1
ATOM 9609 C CA . LEU B 1 516 ? -8.727 -13.836 8.328 1 96.44 516 LEU B CA 1
ATOM 9610 C C . LEU B 1 516 ? -8.836 -13.367 6.879 1 96.44 516 LEU B C 1
ATOM 9612 O O . LEU B 1 516 ? -9.766 -12.641 6.527 1 96.44 516 LEU B O 1
ATOM 9616 N N . VAL B 1 517 ? -7.859 -13.727 6.082 1 96.25 517 VAL B N 1
ATOM 9617 C CA . VAL B 1 517 ? -7.895 -13.445 4.652 1 96.25 517 VAL B CA 1
ATOM 9618 C C . VAL B 1 517 ? -7.945 -14.75 3.865 1 96.25 517 VAL B C 1
ATOM 9620 O O . VAL B 1 517 ? -7.16 -15.664 4.121 1 96.25 517 VAL B O 1
ATOM 9623 N N . LEU B 1 518 ? -8.906 -14.82 2.984 1 96.75 518 LEU B N 1
ATOM 9624 C CA . LEU B 1 518 ? -9.047 -15.977 2.104 1 96.75 518 LEU B CA 1
ATOM 9625 C C . LEU B 1 518 ? -8.734 -15.602 0.66 1 96.75 518 LEU B C 1
ATOM 9627 O O . LEU B 1 518 ? -9.148 -14.539 0.188 1 96.75 518 LEU B O 1
ATOM 9631 N N . ALA B 1 519 ? -7.992 -16.406 -0.012 1 94.88 519 ALA B N 1
ATOM 9632 C CA . ALA B 1 519 ? -7.668 -16.234 -1.427 1 94.88 519 ALA B CA 1
ATOM 9633 C C . ALA B 1 519 ? -7.434 -17.594 -2.104 1 94.88 519 ALA B C 1
ATOM 9635 O O . ALA B 1 519 ? -6.309 -18.094 -2.131 1 94.88 519 ALA B O 1
ATOM 9636 N N . SER B 1 520 ? -8.492 -18.141 -2.686 1 93.25 520 SER B N 1
ATOM 9637 C CA . SER B 1 520 ? -8.367 -19.438 -3.324 1 93.25 520 SER B CA 1
ATOM 9638 C C . SER B 1 520 ? -9.422 -19.625 -4.414 1 93.25 520 SER B C 1
ATOM 9640 O O . SER B 1 520 ? -10.477 -19 -4.379 1 93.25 520 SER B O 1
ATOM 9642 N N . ALA B 1 521 ? -9.086 -20.469 -5.336 1 94.25 521 ALA B N 1
ATOM 9643 C CA . ALA B 1 521 ? -10 -20.828 -6.422 1 94.25 521 ALA B CA 1
ATOM 9644 C C . ALA B 1 521 ? -10.289 -22.328 -6.414 1 94.25 521 ALA B C 1
ATOM 9646 O O . ALA B 1 521 ? -9.883 -23.047 -5.488 1 94.25 521 ALA B O 1
ATOM 9647 N N . GLY B 1 522 ? -11.094 -22.766 -7.371 1 96.31 522 GLY B N 1
ATOM 9648 C CA . GLY B 1 522 ? -11.367 -24.172 -7.523 1 96.31 522 GLY B CA 1
ATOM 9649 C C . GLY B 1 522 ? -12.547 -24.656 -6.699 1 96.31 522 GLY B C 1
ATOM 9650 O O . GLY B 1 522 ? -12.602 -25.812 -6.277 1 96.31 522 GLY B O 1
ATOM 9651 N N . LYS B 1 523 ? -13.453 -23.75 -6.379 1 97.38 523 LYS B N 1
ATOM 9652 C CA . LYS B 1 523 ? -14.617 -24.125 -5.582 1 97.38 523 LYS B CA 1
ATOM 9653 C C . LYS B 1 523 ? -15.852 -24.312 -6.465 1 97.38 523 LYS B C 1
ATOM 9655 O O . LYS B 1 523 ? -16.656 -25.234 -6.234 1 97.38 523 LYS B O 1
ATOM 9660 N N . ALA B 1 524 ? -15.961 -23.516 -7.512 1 97.19 524 ALA B N 1
ATOM 9661 C CA . ALA B 1 524 ? -17.109 -23.609 -8.406 1 97.19 524 ALA B CA 1
ATOM 9662 C C . ALA B 1 524 ? -16.828 -24.562 -9.562 1 97.19 524 ALA B C 1
ATOM 9664 O O . ALA B 1 524 ? -17.688 -25.344 -9.969 1 97.19 524 ALA B O 1
ATOM 9665 N N . VAL B 1 525 ? -15.703 -24.5 -10.109 1 96.38 525 VAL B N 1
ATOM 9666 C CA . VAL B 1 525 ? -15.273 -25.344 -11.219 1 96.38 525 VAL B CA 1
ATOM 9667 C C . VAL B 1 525 ? -14.008 -26.109 -10.828 1 96.38 525 VAL B C 1
ATOM 9669 O O . VAL B 1 525 ? -13.242 -25.656 -9.977 1 96.38 525 VAL B O 1
ATOM 9672 N N . ALA B 1 526 ? -13.812 -27.203 -11.5 1 94.19 526 ALA B N 1
ATOM 9673 C CA . ALA B 1 526 ? -12.664 -28.047 -11.156 1 94.19 526 ALA B CA 1
ATOM 9674 C C . ALA B 1 526 ? -11.383 -27.484 -11.781 1 94.19 526 ALA B C 1
ATOM 9676 O O . ALA B 1 526 ? -11.391 -27.062 -12.938 1 94.19 526 ALA B O 1
ATOM 9677 N N . GLN B 1 527 ? -10.352 -27.516 -11.016 1 95.75 527 GLN B N 1
ATOM 9678 C CA . GLN B 1 527 ? -9.023 -27.141 -11.492 1 95.75 527 GLN B CA 1
ATOM 9679 C C . GLN B 1 527 ? -8.047 -28.297 -11.367 1 95.75 527 GLN B C 1
ATOM 9681 O O . GLN B 1 527 ? -6.836 -28.125 -11.523 1 95.75 527 GLN B O 1
ATOM 9686 N N . ASN B 1 528 ? -8.508 -29.375 -10.992 1 97.44 528 ASN B N 1
ATOM 9687 C CA . ASN B 1 528 ? -7.805 -30.656 -10.875 1 97.44 528 ASN B CA 1
ATOM 9688 C C . ASN B 1 528 ? -8.43 -31.734 -11.766 1 97.44 528 ASN B C 1
ATOM 9690 O O . ASN B 1 528 ? -8.836 -32.781 -11.281 1 97.44 528 ASN B O 1
ATOM 9694 N N . ALA B 1 529 ? -8.32 -31.516 -13 1 96 529 ALA B N 1
ATOM 9695 C CA . ALA B 1 529 ? -9.008 -32.281 -14.031 1 96 529 ALA B CA 1
ATOM 9696 C C . ALA B 1 529 ? -8.453 -33.719 -14.102 1 96 529 ALA B C 1
ATOM 9698 O O . ALA B 1 529 ? -7.266 -33.938 -13.852 1 96 529 ALA B O 1
ATOM 9699 N N . GLY B 1 530 ? -9.344 -34.625 -14.477 1 96.88 530 GLY B N 1
ATOM 9700 C CA . GLY B 1 530 ? -8.906 -35.969 -14.82 1 96.88 530 GLY B CA 1
ATOM 9701 C C . GLY B 1 530 ? -8.414 -36.094 -16.25 1 96.88 530 GLY B C 1
ATOM 9702 O O . GLY B 1 530 ? -8.438 -35.125 -17 1 96.88 530 GLY B O 1
ATOM 9703 N N . LEU B 1 531 ? -7.949 -37.281 -16.594 1 96.12 531 LEU B N 1
ATOM 9704 C CA . LEU B 1 531 ? -7.457 -37.562 -17.938 1 96.12 531 LEU B CA 1
ATOM 9705 C C . LEU B 1 531 ? -8.023 -38.875 -18.453 1 96.12 531 LEU B C 1
ATOM 9707 O O . LEU B 1 531 ? -8.25 -39.812 -17.688 1 96.12 531 LEU B O 1
ATOM 9711 N N . SER B 1 532 ? -8.352 -39 -19.75 1 95.06 532 SER B N 1
ATOM 9712 C CA . SER B 1 532 ? -8.758 -40.219 -20.438 1 95.06 532 SER B CA 1
ATOM 9713 C C . SER B 1 532 ? -10.016 -40.812 -19.812 1 95.06 532 SER B C 1
ATOM 9715 O O . SER B 1 532 ? -10.055 -42 -19.484 1 95.06 532 SER B O 1
ATOM 9717 N N . GLY B 1 533 ? -10.93 -39.906 -19.516 1 96.12 533 GLY B N 1
ATOM 9718 C CA . GLY B 1 533 ? -12.195 -40.312 -18.953 1 96.12 533 GLY B CA 1
ATOM 9719 C C . GLY B 1 533 ? -12.242 -40.219 -17.438 1 96.12 533 GLY B C 1
ATOM 9720 O O . GLY B 1 533 ? -13.312 -40.312 -16.828 1 96.12 533 GLY B O 1
ATOM 9721 N N . GLY B 1 534 ? -11.062 -40.031 -16.781 1 98 534 GLY B N 1
ATOM 9722 C CA . GLY B 1 534 ? -11.031 -39.844 -15.344 1 98 534 GLY B CA 1
ATOM 9723 C C . GLY B 1 534 ? -11.781 -38.594 -14.891 1 98 534 GLY B C 1
ATOM 9724 O O . GLY B 1 534 ? -11.914 -37.625 -15.656 1 98 534 GLY B O 1
ATOM 9725 N N . TYR B 1 535 ? -12.305 -38.625 -13.672 1 98.44 535 TYR B N 1
ATOM 9726 C CA . TYR B 1 535 ? -13.086 -37.531 -13.125 1 98.44 535 TYR B CA 1
ATOM 9727 C C . TYR B 1 535 ? -12.18 -36.531 -12.414 1 98.44 535 TYR B C 1
ATOM 9729 O O . TYR B 1 535 ? -11.055 -36.844 -12.039 1 98.44 535 TYR B O 1
ATOM 9737 N N . PRO B 1 536 ? -12.656 -35.281 -12.281 1 98.19 536 PRO B N 1
ATOM 9738 C CA . PRO B 1 536 ? -11.875 -34.312 -11.5 1 98.19 536 PRO B CA 1
ATOM 9739 C C . PRO B 1 536 ? -11.82 -34.656 -10.016 1 98.19 536 PRO B C 1
ATOM 9741 O O . PRO B 1 536 ? -12.688 -35.375 -9.516 1 98.19 536 PRO B O 1
ATOM 9744 N N . GLY B 1 537 ? -10.758 -34.156 -9.352 1 98.25 537 GLY B N 1
ATOM 9745 C CA . GLY B 1 537 ? -10.719 -34.219 -7.898 1 98.25 537 GLY B CA 1
ATOM 9746 C C . GLY B 1 537 ? -11.773 -33.375 -7.227 1 98.25 537 GLY B C 1
ATOM 9747 O O . GLY B 1 537 ? -12.641 -32.812 -7.895 1 98.25 537 GLY B O 1
ATOM 9748 N N . ASN B 1 538 ? -11.695 -33.25 -5.926 1 98.12 538 ASN B N 1
ATOM 9749 C CA . ASN B 1 538 ? -12.703 -32.531 -5.137 1 98.12 538 ASN B CA 1
ATOM 9750 C C . ASN B 1 538 ? -12.641 -31.031 -5.355 1 98.12 538 ASN B C 1
ATOM 9752 O O . ASN B 1 538 ? -11.586 -30.5 -5.711 1 98.12 538 ASN B O 1
ATOM 9756 N N . SER B 1 539 ? -13.781 -30.344 -5.145 1 97.5 539 SER B N 1
ATOM 9757 C CA . SER B 1 539 ? -13.781 -28.891 -5.004 1 97.5 539 SER B CA 1
ATOM 9758 C C . SER B 1 539 ? -13.234 -28.469 -3.646 1 97.5 539 SER B C 1
ATOM 9760 O O . SER B 1 539 ? -13.344 -29.203 -2.668 1 97.5 539 SER B O 1
ATOM 9762 N N . GLY B 1 540 ? -12.57 -27.312 -3.662 1 97.06 540 GLY B N 1
ATOM 9763 C CA . GLY B 1 540 ? -12.188 -26.734 -2.381 1 97.06 540 GLY B CA 1
ATOM 9764 C C . GLY B 1 540 ? -13.367 -26.203 -1.593 1 97.06 540 GLY B C 1
ATOM 9765 O O . GLY B 1 540 ? -14.422 -25.906 -2.162 1 97.06 540 GLY B O 1
ATOM 9766 N N . LEU B 1 541 ? -13.211 -26.047 -0.313 1 97.62 541 LEU B N 1
ATOM 9767 C CA . LEU B 1 541 ? -14.258 -25.469 0.526 1 97.62 541 LEU B CA 1
ATOM 9768 C C . LEU B 1 541 ? -13.68 -24.969 1.841 1 97.62 541 LEU B C 1
ATOM 9770 O O . LEU B 1 541 ? -12.992 -25.703 2.551 1 97.62 541 LEU B O 1
ATOM 9774 N N . ASP B 1 542 ? -13.852 -23.719 2.125 1 97.62 542 ASP B N 1
ATOM 9775 C CA . ASP B 1 542 ? -13.508 -23.109 3.398 1 97.62 542 ASP B CA 1
ATOM 9776 C C . ASP B 1 542 ? -14.766 -22.656 4.152 1 97.62 542 ASP B C 1
ATOM 9778 O O . ASP B 1 542 ? -15.68 -22.094 3.559 1 97.62 542 ASP B O 1
ATOM 9782 N N . VAL B 1 543 ? -14.781 -22.969 5.434 1 97.44 543 VAL B N 1
ATOM 9783 C CA . VAL B 1 543 ? -15.984 -22.688 6.207 1 97.44 543 VAL B CA 1
ATOM 9784 C C . VAL B 1 543 ? -15.609 -22.062 7.547 1 97.44 543 VAL B C 1
ATOM 9786 O O . VAL B 1 543 ? -14.656 -22.5 8.195 1 97.44 543 VAL B O 1
ATOM 9789 N N . VAL B 1 544 ? -16.234 -21 7.898 1 97.25 544 VAL B N 1
ATOM 9790 C CA . VAL B 1 544 ? -16.156 -20.484 9.258 1 97.25 544 VAL B CA 1
ATOM 9791 C C . VAL B 1 544 ? -17.406 -20.891 10.039 1 97.25 544 VAL B C 1
ATOM 9793 O O . VAL B 1 544 ? -18.531 -20.562 9.648 1 97.25 544 VAL B O 1
ATOM 9796 N N . ALA B 1 545 ? -17.203 -21.641 11.086 1 97.5 545 ALA B N 1
ATOM 9797 C CA . ALA B 1 545 ? -18.297 -22.016 11.984 1 97.5 545 ALA B CA 1
ATOM 9798 C C . ALA B 1 545 ? -18.562 -20.938 13.023 1 97.5 545 ALA B C 1
ATOM 9800 O O . ALA B 1 545 ? -17.812 -20.828 14 1 97.5 545 ALA B O 1
ATOM 9801 N N . ARG B 1 546 ? -19.609 -20.281 12.797 1 95.62 546 ARG B N 1
ATOM 9802 C CA . ARG B 1 546 ? -19.984 -19.188 13.695 1 95.62 546 ARG B CA 1
ATOM 9803 C C . ARG B 1 546 ? -20.812 -19.719 14.867 1 95.62 546 ARG B C 1
ATOM 9805 O O . ARG B 1 546 ? -21.375 -20.812 14.789 1 95.62 546 ARG B O 1
ATOM 9812 N N . GLN B 1 547 ? -20.969 -18.938 15.922 1 91.31 547 GLN B N 1
ATOM 9813 C CA . GLN B 1 547 ? -21.734 -19.344 17.094 1 91.31 547 GLN B CA 1
ATOM 9814 C C . GLN B 1 547 ? -21.438 -20.797 17.484 1 91.31 547 GLN B C 1
ATOM 9816 O O . GLN B 1 547 ? -22.344 -21.609 17.625 1 91.31 547 GLN B O 1
ATOM 9821 N N . SER B 1 548 ? -20.203 -21.078 17.516 1 89.06 548 SER B N 1
ATOM 9822 C CA . SER B 1 548 ? -19.719 -22.453 17.688 1 89.06 548 SER B CA 1
ATOM 9823 C C . SER B 1 548 ? -19.953 -22.938 19.109 1 89.06 548 SER B C 1
ATOM 9825 O O . SER B 1 548 ? -20.031 -22.141 20.047 1 89.06 548 SER B O 1
ATOM 9827 N N . ARG B 1 549 ? -20.062 -24.312 19.328 1 90.88 549 ARG B N 1
ATOM 9828 C CA . ARG B 1 549 ? -20.25 -24.984 20.609 1 90.88 549 ARG B CA 1
ATOM 9829 C C . ARG B 1 549 ? -18.938 -25.578 21.109 1 90.88 549 ARG B C 1
ATOM 9831 O O . ARG B 1 549 ? -18.938 -26.484 21.953 1 90.88 549 ARG B O 1
ATOM 9838 N N . ILE B 1 550 ? -17.828 -25.109 20.562 1 91.81 550 ILE B N 1
ATOM 9839 C CA . ILE B 1 550 ? -16.531 -25.719 20.828 1 91.81 550 ILE B CA 1
ATOM 9840 C C . ILE B 1 550 ? -16.203 -25.609 22.312 1 91.81 550 ILE B C 1
ATOM 9842 O O . ILE B 1 550 ? -15.625 -26.547 22.891 1 91.81 550 ILE B O 1
ATOM 9846 N N . ALA B 1 551 ? -16.484 -24.438 22.906 1 89.5 551 ALA B N 1
ATOM 9847 C CA . ALA B 1 551 ? -16.234 -24.281 24.328 1 89.5 551 ALA B CA 1
ATOM 9848 C C . ALA B 1 551 ? -17.016 -25.312 25.156 1 89.5 551 ALA B C 1
ATOM 9850 O O . ALA B 1 551 ? -16.484 -25.875 26.109 1 89.5 551 ALA B O 1
ATOM 9851 N N . GLU B 1 552 ? -18.188 -25.516 24.781 1 92.88 552 GLU B N 1
ATOM 9852 C CA . GLU B 1 552 ? -19.031 -26.5 25.453 1 92.88 552 GLU B CA 1
ATOM 9853 C C . GLU B 1 552 ? -18.5 -27.906 25.25 1 92.88 552 GLU B C 1
ATOM 9855 O O . GLU B 1 552 ? -18.5 -28.719 26.172 1 92.88 552 GLU B O 1
ATOM 9860 N N . LEU B 1 553 ? -18.141 -28.156 24.031 1 94.25 553 LEU B N 1
ATOM 9861 C CA . LEU B 1 553 ? -17.594 -29.469 23.703 1 94.25 553 LEU B CA 1
ATOM 9862 C C . LEU B 1 553 ? -16.328 -29.734 24.531 1 94.25 553 LEU B C 1
ATOM 9864 O O . LEU B 1 553 ? -16.188 -30.828 25.094 1 94.25 553 LEU B O 1
ATOM 9868 N N . PHE B 1 554 ? -15.477 -28.797 24.656 1 92.44 554 PHE B N 1
ATOM 9869 C CA . PHE B 1 554 ? -14.25 -28.938 25.438 1 92.44 554 PHE B CA 1
ATOM 9870 C C . PHE B 1 554 ? -14.57 -29.156 26.922 1 92.44 554 PHE B C 1
ATOM 9872 O O . PHE B 1 554 ? -13.961 -30.016 27.562 1 92.44 554 PHE B O 1
ATOM 9879 N N . ALA B 1 555 ? -15.469 -28.359 27.359 1 93.56 555 ALA B N 1
ATOM 9880 C CA . ALA B 1 555 ? -15.867 -28.484 28.75 1 93.56 555 ALA B CA 1
ATOM 9881 C C . ALA B 1 555 ? -16.391 -29.891 29.047 1 93.56 555 ALA B C 1
ATOM 9883 O O . ALA B 1 555 ? -16.203 -30.422 30.141 1 93.56 555 ALA B O 1
ATOM 9884 N N . ALA B 1 556 ? -16.984 -30.484 28.094 1 95.19 556 ALA B N 1
ATOM 9885 C CA . ALA B 1 556 ? -17.531 -31.828 28.219 1 95.19 556 ALA B CA 1
ATOM 9886 C C . ALA B 1 556 ? -16.469 -32.875 27.953 1 95.19 556 ALA B C 1
ATOM 9888 O O . ALA B 1 556 ? -16.734 -34.094 28.047 1 95.19 556 ALA B O 1
ATOM 9889 N N . GLY B 1 557 ? -15.242 -32.469 27.531 1 94.12 557 GLY B N 1
ATOM 9890 C CA . GLY B 1 557 ? -14.141 -33.375 27.266 1 94.12 557 GLY B CA 1
ATOM 9891 C C . GLY B 1 557 ? -14.258 -34.062 25.922 1 94.12 557 GLY B C 1
ATOM 9892 O O . GLY B 1 557 ? -13.773 -35.188 25.75 1 94.12 557 GLY B O 1
ATOM 9893 N N . LYS B 1 558 ? -14.953 -33.469 25.016 1 93.69 558 LYS B N 1
ATOM 9894 C CA . LYS B 1 558 ? -15.18 -34.062 23.703 1 93.69 558 LYS B CA 1
ATOM 9895 C C . LYS B 1 558 ? -14.43 -33.281 22.625 1 93.69 558 LYS B C 1
ATOM 9897 O O . LYS B 1 558 ? -14.422 -32.062 22.609 1 93.69 558 LYS B O 1
ATOM 9902 N N . LEU B 1 559 ? -13.836 -34.031 21.781 1 91.5 559 LEU B N 1
ATOM 9903 C CA . LEU B 1 559 ? -13.227 -33.469 20.594 1 91.5 559 LEU B CA 1
ATOM 9904 C C . LEU B 1 559 ? -14.133 -33.625 19.391 1 91.5 559 LEU B C 1
ATOM 9906 O O . LEU B 1 559 ? -14.516 -34.75 19.031 1 91.5 559 LEU B O 1
ATOM 9910 N N . PRO B 1 560 ? -14.461 -32.5 18.812 1 93.38 560 PRO B N 1
ATOM 9911 C CA . PRO B 1 560 ? -15.328 -32.656 17.641 1 93.38 560 PRO B CA 1
ATOM 9912 C C . PRO B 1 560 ? -14.625 -33.344 16.469 1 93.38 560 PRO B C 1
ATOM 9914 O O . PRO B 1 560 ? -13.406 -33.219 16.312 1 93.38 560 PRO B O 1
ATOM 9917 N N . THR B 1 561 ? -15.414 -34 15.641 1 91.44 561 THR B N 1
ATOM 9918 C CA . THR B 1 561 ? -14.859 -34.688 14.477 1 91.44 561 THR B CA 1
ATOM 9919 C C . THR B 1 561 ? -15.516 -34.188 13.195 1 91.44 561 THR B C 1
ATOM 9921 O O . THR B 1 561 ? -15.141 -34.625 12.102 1 91.44 561 THR B O 1
ATOM 9924 N N . SER B 1 562 ? -16.5 -33.344 13.359 1 93.62 562 SER B N 1
ATOM 9925 C CA . SER B 1 562 ? -17.188 -32.781 12.18 1 93.62 562 SER B CA 1
ATOM 9926 C C . SER B 1 562 ? -17.672 -31.359 12.445 1 93.62 562 SER B C 1
ATOM 9928 O O . SER B 1 562 ? -17.828 -30.953 13.594 1 93.62 562 SER B O 1
ATOM 9930 N N . LEU B 1 563 ? -17.922 -30.672 11.406 1 93.81 563 LEU B N 1
ATOM 9931 C CA . LEU B 1 563 ? -18.375 -29.281 11.5 1 93.81 563 LEU B CA 1
ATOM 9932 C C . LEU B 1 563 ? -19.781 -29.203 12.07 1 93.81 563 LEU B C 1
ATOM 9934 O O . LEU B 1 563 ? -20.125 -28.25 12.781 1 93.81 563 LEU B O 1
ATOM 9938 N N . GLU B 1 564 ? -20.547 -30.188 11.758 1 93 564 GLU B N 1
ATOM 9939 C CA . GLU B 1 564 ? -21.922 -30.219 12.234 1 93 564 GLU B CA 1
ATOM 9940 C C . GLU B 1 564 ? -21.984 -30.297 13.758 1 93 564 GLU B C 1
ATOM 9942 O O . GLU B 1 564 ? -22.906 -29.766 14.375 1 93 564 GLU B O 1
ATOM 9947 N N . GLU B 1 565 ? -21.016 -30.938 14.289 1 94.44 565 GLU B N 1
ATOM 9948 C CA . GLU B 1 565 ? -20.922 -31.016 15.742 1 94.44 565 GLU B CA 1
ATOM 9949 C C . GLU B 1 565 ? -20.547 -29.672 16.344 1 94.44 565 GLU B C 1
ATOM 9951 O O . GLU B 1 565 ? -20.891 -29.375 17.5 1 94.44 565 GLU B O 1
ATOM 9956 N N . ILE B 1 566 ? -19.938 -28.875 15.594 1 94.69 566 ILE B N 1
ATOM 9957 C CA . ILE B 1 566 ? -19.328 -27.641 16.078 1 94.69 566 ILE B CA 1
ATOM 9958 C C . ILE B 1 566 ? -20.344 -26.516 16.031 1 94.69 566 ILE B C 1
ATOM 9960 O O . ILE B 1 566 ? -20.375 -25.656 16.922 1 94.69 566 ILE B O 1
ATOM 9964 N N . SER B 1 567 ? -21.109 -26.438 14.977 1 95.69 567 SER B N 1
ATOM 9965 C CA . SER B 1 567 ? -22.031 -25.312 14.836 1 95.69 567 SER B CA 1
ATOM 9966 C C . SER B 1 567 ? -23.141 -25.625 13.844 1 95.69 567 SER B C 1
ATOM 9968 O O . SER B 1 567 ? -22.969 -26.453 12.945 1 95.69 567 SER B O 1
ATOM 9970 N N . ASP B 1 568 ? -24.281 -24.906 13.984 1 94.69 568 ASP B N 1
ATOM 9971 C CA . ASP B 1 568 ? -25.359 -24.938 13.016 1 94.69 568 ASP B CA 1
ATOM 9972 C C . ASP B 1 568 ? -25.25 -23.781 12.023 1 94.69 568 ASP B C 1
ATOM 9974 O O . ASP B 1 568 ? -26.016 -23.719 11.055 1 94.69 568 ASP B O 1
ATOM 9978 N N . THR B 1 569 ? -24.344 -22.875 12.297 1 95.19 569 THR B N 1
ATOM 9979 C CA . THR B 1 569 ? -24.125 -21.719 11.445 1 95.19 569 THR B CA 1
ATOM 9980 C C . THR B 1 569 ? -22.766 -21.812 10.75 1 95.19 569 THR B C 1
ATOM 9982 O O . THR B 1 569 ? -21.781 -21.25 11.219 1 95.19 569 THR B O 1
ATOM 9985 N N . LEU B 1 570 ? -22.844 -22.562 9.641 1 95.44 570 LEU B N 1
ATOM 9986 C CA . LEU B 1 570 ? -21.641 -22.766 8.828 1 95.44 570 LEU B CA 1
ATOM 9987 C C . LEU B 1 570 ? -21.609 -21.797 7.656 1 95.44 570 LEU B C 1
ATOM 9989 O O . LEU B 1 570 ? -22.5 -21.812 6.805 1 95.44 570 LEU B O 1
ATOM 9993 N N . GLU B 1 571 ? -20.609 -20.922 7.625 1 94.81 571 GLU B N 1
ATOM 9994 C CA . GLU B 1 571 ? -20.484 -19.891 6.598 1 94.81 571 GLU B CA 1
ATOM 9995 C C . GLU B 1 571 ? -19.391 -20.25 5.602 1 94.81 571 GLU B C 1
ATOM 9997 O O . GLU B 1 571 ? -18.203 -20.094 5.898 1 94.81 571 GLU B O 1
ATOM 10002 N N . PRO B 1 572 ? -19.797 -20.719 4.391 1 94.81 572 PRO B N 1
ATOM 10003 C CA . PRO B 1 572 ? -18.766 -20.938 3.375 1 94.81 572 PRO B CA 1
ATOM 10004 C C . PRO B 1 572 ? -18.031 -19.641 2.992 1 94.81 572 PRO B C 1
ATOM 10006 O O . PRO B 1 572 ? -18.672 -18.625 2.734 1 94.81 572 PRO B O 1
ATOM 10009 N N . GLY B 1 573 ? -16.766 -19.719 3.051 1 95.62 573 GLY B N 1
ATOM 10010 C CA . GLY B 1 573 ? -15.977 -18.562 2.639 1 95.62 573 GLY B CA 1
ATOM 10011 C C . GLY B 1 573 ? -15.938 -18.375 1.134 1 95.62 573 GLY B C 1
ATOM 10012 O O . GLY B 1 573 ? -15.875 -19.359 0.381 1 95.62 573 GLY B O 1
ATOM 10013 N N . GLN B 1 574 ? -16 -17.125 0.657 1 96.5 574 GLN B N 1
ATOM 10014 C CA . GLN B 1 574 ? -15.781 -16.828 -0.755 1 96.5 574 GLN B CA 1
ATOM 10015 C C . GLN B 1 574 ? -14.32 -17.031 -1.146 1 96.5 574 GLN B C 1
ATOM 10017 O O . GLN B 1 574 ? -13.461 -17.172 -0.281 1 96.5 574 GLN B O 1
ATOM 10022 N N . ASN B 1 575 ? -14.094 -17.141 -2.492 1 96.94 575 ASN B N 1
ATOM 10023 C CA . ASN B 1 575 ? -12.734 -17.344 -2.979 1 96.94 575 ASN B CA 1
ATOM 10024 C C . ASN B 1 575 ? -11.805 -16.219 -2.521 1 96.94 575 ASN B C 1
ATOM 10026 O O . ASN B 1 575 ? -10.625 -16.453 -2.25 1 96.94 575 ASN B O 1
ATOM 10030 N N . TYR B 1 576 ? -12.367 -15.016 -2.527 1 96.75 576 TYR B N 1
ATOM 10031 C CA . TYR B 1 576 ? -11.641 -13.828 -2.092 1 96.75 576 TYR B CA 1
ATOM 10032 C C . TYR B 1 576 ? -12.445 -13.031 -1.071 1 96.75 576 TYR B C 1
ATOM 10034 O O . TYR B 1 576 ? -13.5 -12.484 -1.399 1 96.75 576 TYR B O 1
ATOM 10042 N N . ALA B 1 577 ? -11.883 -13.031 0.154 1 96.06 577 ALA B N 1
ATOM 10043 C CA . ALA B 1 577 ? -12.648 -12.383 1.218 1 96.06 577 ALA B CA 1
ATOM 10044 C C . ALA B 1 577 ? -11.734 -11.945 2.359 1 96.06 577 ALA B C 1
ATOM 10046 O O . ALA B 1 577 ? -10.711 -12.586 2.625 1 96.06 577 ALA B O 1
ATOM 10047 N N . THR B 1 578 ? -12.078 -10.82 2.904 1 93.12 578 THR B N 1
ATOM 10048 C CA . THR B 1 578 ? -11.555 -10.422 4.207 1 93.12 578 THR B CA 1
ATOM 10049 C C . THR B 1 578 ? -12.586 -10.688 5.305 1 93.12 578 THR B C 1
ATOM 10051 O O . THR B 1 578 ? -13.734 -10.258 5.203 1 93.12 578 THR B O 1
ATOM 10054 N N . SER B 1 579 ? -12.148 -11.438 6.297 1 94.12 579 SER B N 1
ATOM 10055 C CA . SER B 1 579 ? -13.031 -11.844 7.387 1 94.12 579 SER B CA 1
ATOM 10056 C C . SER B 1 579 ? -12.289 -11.844 8.719 1 94.12 579 SER B C 1
ATOM 10058 O O . SER B 1 579 ? -11.227 -11.242 8.844 1 94.12 579 SER B O 1
ATOM 10060 N N . TYR B 1 580 ? -12.93 -12.43 9.719 1 95.25 580 TYR B N 1
ATOM 10061 C CA . TYR B 1 580 ? -12.328 -12.555 11.047 1 95.25 580 TYR B CA 1
ATOM 10062 C C . TYR B 1 580 ? -12.664 -13.906 11.672 1 95.25 580 TYR B C 1
ATOM 10064 O O . TYR B 1 580 ? -13.539 -14.625 11.18 1 95.25 580 TYR B O 1
ATOM 10072 N N . LEU B 1 581 ? -11.914 -14.312 12.586 1 96.75 581 LEU B N 1
ATOM 10073 C CA . LEU B 1 581 ? -12.133 -15.492 13.414 1 96.75 581 LEU B CA 1
ATOM 10074 C C . LEU B 1 581 ? -12.109 -15.133 14.898 1 96.75 581 LEU B C 1
ATOM 10076 O O . LEU B 1 581 ? -11.039 -14.898 15.469 1 96.75 581 LEU B O 1
ATOM 10080 N N . ALA B 1 582 ? -13.258 -15.094 15.492 1 95.19 582 ALA B N 1
ATOM 10081 C CA . ALA B 1 582 ? -13.367 -14.695 16.891 1 95.19 582 ALA B CA 1
ATOM 10082 C C . ALA B 1 582 ? -13.086 -15.875 17.828 1 95.19 582 ALA B C 1
ATOM 10084 O O . ALA B 1 582 ? -13.219 -17.031 17.422 1 95.19 582 ALA B O 1
ATOM 10085 N N . PRO B 1 583 ? -12.688 -15.508 19.109 1 93.69 583 PRO B N 1
ATOM 10086 C CA . PRO B 1 583 ? -12.57 -16.594 20.094 1 93.69 583 PRO B CA 1
ATOM 10087 C C . PRO B 1 583 ? -13.844 -17.422 20.188 1 93.69 583 PRO B C 1
ATOM 10089 O O . PRO B 1 583 ? -14.945 -16.875 20.234 1 93.69 583 PRO B O 1
ATOM 10092 N N . GLY B 1 584 ? -13.609 -18.75 20.094 1 93.06 584 GLY B N 1
ATOM 10093 C CA . GLY B 1 584 ? -14.75 -19.656 20.156 1 93.06 584 GLY B CA 1
ATOM 10094 C C . GLY B 1 584 ? -15.242 -20.094 18.781 1 93.06 584 GLY B C 1
ATOM 10095 O O . GLY B 1 584 ? -16 -21.047 18.672 1 93.06 584 GLY B O 1
ATOM 10096 N N . GLU B 1 585 ? -14.875 -19.438 17.766 1 95.81 585 GLU B N 1
ATOM 10097 C CA . GLU B 1 585 ? -15.234 -19.828 16.406 1 95.81 585 GLU B CA 1
ATOM 10098 C C . GLU B 1 585 ? -14.211 -20.797 15.828 1 95.81 585 GLU B C 1
ATOM 10100 O O . GLU B 1 585 ? -13.156 -21.031 16.422 1 95.81 585 GLU B O 1
ATOM 10105 N N . VAL B 1 586 ? -14.625 -21.453 14.727 1 97.44 586 VAL B N 1
ATOM 10106 C CA . VAL B 1 586 ? -13.758 -22.453 14.109 1 97.44 586 VAL B CA 1
ATOM 10107 C C . VAL B 1 586 ? -13.633 -22.172 12.617 1 97.44 586 VAL B C 1
ATOM 10109 O O . VAL B 1 586 ? -14.633 -21.875 11.953 1 97.44 586 VAL B O 1
ATOM 10112 N N . PHE B 1 587 ? -12.422 -22.188 12.117 1 97.62 587 PHE B N 1
ATOM 10113 C CA . PHE B 1 587 ? -12.148 -22.125 10.688 1 97.62 587 PHE B CA 1
ATOM 10114 C C . PHE B 1 587 ? -11.711 -23.484 10.156 1 97.62 587 PHE B C 1
ATOM 10116 O O . PHE B 1 587 ? -10.789 -24.094 10.695 1 97.62 587 PHE B O 1
ATOM 10123 N N . ALA B 1 588 ? -12.391 -23.969 9.141 1 97.88 588 ALA B N 1
ATOM 10124 C CA . ALA B 1 588 ? -12.039 -25.234 8.516 1 97.88 588 ALA B CA 1
ATOM 10125 C C . ALA B 1 588 ? -11.758 -25.062 7.027 1 97.88 588 ALA B C 1
ATOM 10127 O O . ALA B 1 588 ? -12.477 -24.344 6.332 1 97.88 588 ALA B O 1
ATOM 10128 N N . MET B 1 589 ? -10.742 -25.766 6.578 1 97.44 589 MET B N 1
ATOM 10129 C CA . MET B 1 589 ? -10.352 -25.766 5.172 1 97.44 589 MET B CA 1
ATOM 10130 C C . MET B 1 589 ? -10.32 -27.172 4.605 1 97.44 589 MET B C 1
ATOM 10132 O O . MET B 1 589 ? -9.891 -28.109 5.281 1 97.44 589 MET B O 1
ATOM 10136 N N . THR B 1 590 ? -10.812 -27.312 3.486 1 97.81 590 THR B N 1
ATOM 10137 C CA . THR B 1 590 ? -10.656 -28.531 2.689 1 97.81 590 THR B CA 1
ATOM 10138 C C . THR B 1 590 ? -10.023 -28.203 1.336 1 97.81 590 THR B C 1
ATOM 10140 O O . THR B 1 590 ? -10.648 -27.547 0.495 1 97.81 590 THR B O 1
ATOM 10143 N N . TRP B 1 591 ? -8.773 -28.641 1.17 1 97.62 591 TRP B N 1
ATOM 10144 C CA . TRP B 1 591 ? -8.078 -28.344 -0.078 1 97.62 591 TRP B CA 1
ATOM 10145 C C . TRP B 1 591 ? -8.117 -29.531 -1.024 1 97.62 591 TRP B C 1
ATOM 10147 O O . TRP B 1 591 ? -8.594 -30.609 -0.659 1 97.62 591 TRP B O 1
ATOM 10157 N N . GLN B 1 592 ? -7.598 -29.438 -2.219 1 97.5 592 GLN B N 1
ATOM 10158 C CA . GLN B 1 592 ? -7.949 -30.297 -3.338 1 97.5 592 GLN B CA 1
ATOM 10159 C C . GLN B 1 592 ? -6.973 -31.469 -3.453 1 97.5 592 GLN B C 1
ATOM 10161 O O . GLN B 1 592 ? -5.785 -31.328 -3.16 1 97.5 592 GLN B O 1
ATOM 10166 N N . GLY B 1 593 ? -7.551 -32.562 -3.939 1 97.75 593 GLY B N 1
ATOM 10167 C CA . GLY B 1 593 ? -6.773 -33.719 -4.379 1 97.75 593 GLY B CA 1
ATOM 10168 C C . GLY B 1 593 ? -6.488 -33.719 -5.867 1 97.75 593 GLY B C 1
ATOM 10169 O O . GLY B 1 593 ? -6.594 -32.656 -6.52 1 97.75 593 GLY B O 1
ATOM 10170 N N . GLY B 1 594 ? -6.02 -34.875 -6.383 1 98.19 594 GLY B N 1
ATOM 10171 C CA . GLY B 1 594 ? -5.648 -34.969 -7.785 1 98.19 594 GLY B CA 1
ATOM 10172 C C . GLY B 1 594 ? -6.742 -35.562 -8.648 1 98.19 594 GLY B C 1
ATOM 10173 O O . GLY B 1 594 ? -7.691 -36.156 -8.133 1 98.19 594 GLY B O 1
ATOM 10174 N N . GLY B 1 595 ? -6.641 -35.375 -9.938 1 98.38 595 GLY B N 1
ATOM 10175 C CA . GLY B 1 595 ? -7.57 -35.938 -10.898 1 98.38 595 GLY B CA 1
ATOM 10176 C C . GLY B 1 595 ? -7.328 -37.438 -11.148 1 98.38 595 GLY B C 1
ATOM 10177 O O . GLY B 1 595 ? -6.242 -37.938 -10.875 1 98.38 595 GLY B O 1
ATOM 10178 N N . GLY B 1 596 ? -8.352 -38.094 -11.641 1 98.62 596 GLY B N 1
ATOM 10179 C CA . GLY B 1 596 ? -8.266 -39.5 -11.961 1 98.62 596 GLY B CA 1
ATOM 10180 C C . GLY B 1 596 ? -7.828 -39.75 -13.391 1 98.62 596 GLY B C 1
ATOM 10181 O O . GLY B 1 596 ? -7.77 -38.844 -14.203 1 98.62 596 GLY B O 1
ATOM 10182 N N . TYR B 1 597 ? -7.465 -41 -13.641 1 98.31 597 TYR B N 1
ATOM 10183 C CA . TYR B 1 597 ? -7.051 -41.438 -14.969 1 98.31 597 TYR B CA 1
ATOM 10184 C C . TYR B 1 597 ? -7.855 -42.656 -15.422 1 98.31 597 TYR B C 1
ATOM 10186 O O . TYR B 1 597 ? -7.887 -43.656 -14.727 1 98.31 597 TYR B O 1
ATOM 10194 N N . GLY B 1 598 ? -8.523 -42.5 -16.562 1 97.94 598 GLY B N 1
ATOM 10195 C CA . GLY B 1 598 ? -9.312 -43.625 -17.094 1 97.94 598 GLY B CA 1
ATOM 10196 C C . GLY B 1 598 ? -10.719 -43.688 -16.516 1 97.94 598 GLY B C 1
ATOM 10197 O O . GLY B 1 598 ? -11.055 -42.906 -15.617 1 97.94 598 GLY B O 1
ATOM 10198 N N . ASP B 1 599 ? -11.539 -44.594 -16.984 1 98.38 599 ASP B N 1
ATOM 10199 C CA . ASP B 1 599 ? -12.922 -44.75 -16.531 1 98.38 599 ASP B CA 1
ATOM 10200 C C . ASP B 1 599 ? -12.969 -45.438 -15.172 1 98.38 599 ASP B C 1
ATOM 10202 O O . ASP B 1 599 ? -12.406 -46.531 -14.992 1 98.38 599 ASP B O 1
ATOM 10206 N N . PRO B 1 600 ? -13.695 -44.844 -14.234 1 98.56 600 PRO B N 1
ATOM 10207 C CA . PRO B 1 600 ? -13.781 -45.469 -12.906 1 98.56 600 PRO B CA 1
ATOM 10208 C C . PRO B 1 600 ? -14.367 -46.875 -12.945 1 98.56 600 PRO B C 1
ATOM 10210 O O . PRO B 1 600 ? -14.039 -47.688 -12.094 1 98.56 600 PRO B O 1
ATOM 10213 N N . LEU B 1 601 ? -15.188 -47.188 -13.898 1 98.31 601 LEU B N 1
ATOM 10214 C CA . LEU B 1 601 ? -15.852 -48.469 -13.961 1 98.31 601 LEU B CA 1
ATOM 10215 C C . LEU B 1 601 ? -14.875 -49.562 -14.398 1 98.31 601 LEU B C 1
ATOM 10217 O O . LEU B 1 601 ? -15.172 -50.75 -14.273 1 98.31 601 LEU B O 1
ATOM 10221 N N . THR B 1 602 ? -13.711 -49.188 -14.859 1 97.62 602 THR B N 1
ATOM 10222 C CA . THR B 1 602 ? -12.711 -50.156 -15.281 1 97.62 602 THR B CA 1
ATOM 10223 C C . THR B 1 602 ? -11.664 -50.375 -14.188 1 97.62 602 THR B C 1
ATOM 10225 O O . THR B 1 602 ? -10.703 -51.125 -14.375 1 97.62 602 THR B O 1
ATOM 10228 N N . ARG B 1 603 ? -11.859 -49.75 -13.07 1 98.44 603 ARG B N 1
ATOM 10229 C CA . ARG B 1 603 ? -10.922 -49.969 -11.969 1 98.44 603 ARG B CA 1
ATOM 10230 C C . ARG B 1 603 ? -11.023 -51.375 -11.422 1 98.44 603 ARG B C 1
ATOM 10232 O O . ARG B 1 603 ? -12.125 -51.938 -11.289 1 98.44 603 ARG B O 1
ATOM 10239 N N . ASP B 1 604 ? -9.883 -51.938 -11.039 1 98.19 604 ASP B N 1
ATOM 10240 C CA . ASP B 1 604 ? -9.844 -53.281 -10.422 1 98.19 604 ASP B CA 1
ATOM 10241 C C . ASP B 1 604 ? -10.68 -53.312 -9.141 1 98.19 604 ASP B C 1
ATOM 10243 O O . ASP B 1 604 ? -10.422 -52.531 -8.203 1 98.19 604 ASP B O 1
ATOM 10247 N N . PRO B 1 605 ? -11.711 -54.188 -9.109 1 98.31 605 PRO B N 1
ATOM 10248 C CA . PRO B 1 605 ? -12.539 -54.25 -7.898 1 98.31 605 PRO B CA 1
ATOM 10249 C C . PRO B 1 605 ? -11.711 -54.469 -6.633 1 98.31 605 PRO B C 1
ATOM 10251 O O . PRO B 1 605 ? -12.078 -54 -5.562 1 98.31 605 PRO B O 1
ATOM 10254 N N . GLY B 1 606 ? -10.656 -55.25 -6.785 1 97.69 606 GLY B N 1
ATOM 10255 C CA . GLY B 1 606 ? -9.773 -55.438 -5.645 1 97.69 606 GLY B CA 1
ATOM 10256 C C . GLY B 1 606 ? -9.133 -54.156 -5.164 1 97.69 606 GLY B C 1
ATOM 10257 O O . GLY B 1 606 ? -8.945 -53.969 -3.963 1 97.69 606 GLY B O 1
ATOM 10258 N N . ALA B 1 607 ? -8.766 -53.312 -6.055 1 98 607 ALA B N 1
ATOM 10259 C CA . ALA B 1 607 ? -8.211 -52 -5.699 1 98 607 ALA B CA 1
ATOM 10260 C C . ALA B 1 607 ? -9.25 -51.156 -4.98 1 98 607 ALA B C 1
ATOM 10262 O O . ALA B 1 607 ? -8.914 -50.406 -4.047 1 98 607 ALA B O 1
ATOM 10263 N N . VAL B 1 608 ? -10.5 -51.219 -5.414 1 98.44 608 VAL B N 1
ATOM 10264 C CA . VAL B 1 608 ? -11.578 -50.469 -4.773 1 98.44 608 VAL B CA 1
ATOM 10265 C C . VAL B 1 608 ? -11.781 -50.969 -3.348 1 98.44 608 VAL B C 1
ATOM 10267 O O . VAL B 1 608 ? -11.953 -50.188 -2.422 1 98.44 608 VAL B O 1
ATOM 10270 N N . ALA B 1 609 ? -11.734 -52.281 -3.191 1 98.12 609 ALA B N 1
ATOM 10271 C CA . ALA B 1 609 ? -11.883 -52.844 -1.858 1 98.12 609 ALA B CA 1
ATOM 10272 C C . ALA B 1 609 ? -10.758 -52.406 -0.936 1 98.12 609 ALA B C 1
ATOM 10274 O O . ALA B 1 609 ? -10.977 -52.156 0.251 1 98.12 609 ALA B O 1
ATOM 10275 N N . ARG B 1 610 ? -9.586 -52.375 -1.427 1 97.62 610 ARG B N 1
ATOM 10276 C CA . ARG B 1 610 ? -8.445 -51.906 -0.646 1 97.62 610 ARG B CA 1
ATOM 10277 C C . ARG B 1 610 ? -8.617 -50.438 -0.253 1 97.62 610 ARG B C 1
ATOM 10279 O O . ARG B 1 610 ? -8.32 -50.062 0.88 1 97.62 610 ARG B O 1
ATOM 10286 N N . ASP B 1 611 ? -9.062 -49.594 -1.217 1 98.06 611 ASP B N 1
ATOM 10287 C CA . ASP B 1 611 ? -9.336 -48.219 -0.92 1 98.06 611 ASP B CA 1
ATOM 10288 C C . ASP B 1 611 ? -10.344 -48.062 0.216 1 98.06 611 ASP B C 1
ATOM 10290 O O . ASP B 1 611 ? -10.203 -47.188 1.074 1 98.06 611 ASP B O 1
ATOM 10294 N N . LEU B 1 612 ? -11.367 -48.812 0.111 1 97.88 612 LEU B N 1
ATOM 10295 C CA . LEU B 1 612 ? -12.398 -48.781 1.14 1 97.88 612 LEU B CA 1
ATOM 10296 C C . LEU B 1 612 ? -11.828 -49.188 2.496 1 97.88 612 LEU B C 1
ATOM 10298 O O . LEU B 1 612 ? -12.102 -48.531 3.506 1 97.88 612 LEU B O 1
ATOM 10302 N N . ALA B 1 613 ? -11.023 -50.219 2.52 1 97.56 613 ALA B N 1
ATOM 10303 C CA . ALA B 1 613 ? -10.414 -50.688 3.756 1 97.56 613 ALA B CA 1
ATOM 10304 C C . ALA B 1 613 ? -9.477 -49.656 4.352 1 97.56 613 ALA B C 1
ATOM 10306 O O . ALA B 1 613 ? -9.359 -49.531 5.574 1 97.56 613 ALA B O 1
ATOM 10307 N N . GLU B 1 614 ? -8.891 -48.938 3.506 1 97.38 614 GLU B N 1
ATOM 10308 C CA . GLU B 1 614 ? -7.941 -47.938 3.941 1 97.38 614 GLU B CA 1
ATOM 10309 C C . GLU B 1 614 ? -8.633 -46.594 4.156 1 97.38 614 GLU B C 1
ATOM 10311 O O . GLU B 1 614 ? -7.977 -45.562 4.426 1 97.38 614 GLU B O 1
ATOM 10316 N N . GLU B 1 615 ? -9.914 -46.5 3.953 1 96.94 615 GLU B N 1
ATOM 10317 C CA . GLU B 1 615 ? -10.766 -45.344 4.223 1 96.94 615 GLU B CA 1
ATOM 10318 C C . GLU B 1 615 ? -10.445 -44.188 3.268 1 96.94 615 GLU B C 1
ATOM 10320 O O . GLU B 1 615 ? -10.516 -43.031 3.65 1 96.94 615 GLU B O 1
ATOM 10325 N N . LYS B 1 616 ? -9.992 -44.594 2.109 1 98.19 616 LYS B N 1
ATOM 10326 C CA . LYS B 1 616 ? -9.734 -43.562 1.091 1 98.19 616 LYS B CA 1
ATOM 10327 C C . LYS B 1 616 ? -11.008 -43.188 0.353 1 98.19 616 LYS B C 1
ATOM 10329 O O . LYS B 1 616 ? -11.109 -42.094 -0.214 1 98.19 616 LYS B O 1
ATOM 10334 N N . ILE B 1 617 ? -11.945 -44.094 0.28 1 98.31 617 ILE B N 1
ATOM 10335 C CA . ILE B 1 617 ? -13.273 -43.875 -0.272 1 98.31 617 ILE B CA 1
ATOM 10336 C C . ILE B 1 617 ? -14.336 -44.375 0.706 1 98.31 617 ILE B C 1
ATOM 10338 O O . ILE B 1 617 ? -14.023 -45.094 1.654 1 98.31 617 ILE B O 1
ATOM 10342 N N . THR B 1 618 ? -15.492 -43.938 0.505 1 97.75 618 THR B N 1
ATOM 10343 C CA . THR B 1 618 ? -16.625 -44.406 1.302 1 97.75 618 THR B CA 1
ATOM 10344 C C . THR B 1 618 ? -17.297 -45.594 0.63 1 97.75 618 THR B C 1
ATOM 10346 O O . THR B 1 618 ? -17.062 -45.875 -0.551 1 97.75 618 THR B O 1
ATOM 10349 N N . GLU B 1 619 ? -18.094 -46.25 1.375 1 97.06 619 GLU B N 1
ATOM 10350 C CA . GLU B 1 619 ? -18.859 -47.375 0.829 1 97.06 619 GLU B CA 1
ATOM 10351 C C . GLU B 1 619 ? -19.812 -46.906 -0.268 1 97.06 619 GLU B C 1
ATOM 10353 O O . GLU B 1 619 ? -20.016 -47.594 -1.269 1 97.06 619 GLU B O 1
ATOM 10358 N N . ALA B 1 620 ? -20.359 -45.812 -0.038 1 97 620 ALA B N 1
ATOM 10359 C CA . ALA B 1 620 ? -21.266 -45.219 -1.027 1 97 620 ALA B CA 1
ATOM 10360 C C . ALA B 1 620 ? -20.547 -44.969 -2.348 1 97 620 ALA B C 1
ATOM 10362 O O . ALA B 1 620 ? -21.094 -45.219 -3.422 1 97 620 ALA B O 1
ATOM 10363 N N . ALA B 1 621 ? -19.375 -44.469 -2.287 1 97.69 621 ALA B N 1
ATOM 10364 C CA . ALA B 1 621 ? -18.609 -44.188 -3.494 1 97.69 621 ALA B CA 1
ATOM 10365 C C . ALA B 1 621 ? -18.188 -45.469 -4.199 1 97.69 621 ALA B C 1
ATOM 10367 O O . ALA B 1 621 ? -18.156 -45.531 -5.43 1 97.69 621 ALA B O 1
ATOM 10368 N N . ALA B 1 622 ? -17.766 -46.469 -3.412 1 98.25 622 ALA B N 1
ATOM 10369 C CA . ALA B 1 622 ? -17.406 -47.75 -4.016 1 98.25 622 ALA B CA 1
ATOM 10370 C C . ALA B 1 622 ? -18.516 -48.25 -4.934 1 98.25 622 ALA B C 1
ATOM 10372 O O . ALA B 1 622 ? -18.25 -48.75 -6.035 1 98.25 622 ALA B O 1
ATOM 10373 N N . ARG B 1 623 ? -19.688 -48.094 -4.469 1 97.69 623 ARG B N 1
ATOM 10374 C CA . ARG B 1 623 ? -20.844 -48.594 -5.211 1 97.69 623 ARG B CA 1
ATOM 10375 C C . ARG B 1 623 ? -21.234 -47.625 -6.32 1 97.69 623 ARG B C 1
ATOM 10377 O O . ARG B 1 623 ? -21.391 -48.031 -7.477 1 97.69 623 ARG B O 1
ATOM 10384 N N . SER B 1 624 ? -21.406 -46.406 -6.012 1 97.12 624 SER B N 1
ATOM 10385 C CA . SER B 1 624 ? -22.047 -45.438 -6.918 1 97.12 624 SER B CA 1
ATOM 10386 C C . SER B 1 624 ? -21.047 -44.906 -7.953 1 97.12 624 SER B C 1
ATOM 10388 O O . SER B 1 624 ? -21.438 -44.531 -9.055 1 97.12 624 SER B O 1
ATOM 10390 N N . VAL B 1 625 ? -19.781 -44.875 -7.641 1 97.81 625 VAL B N 1
ATOM 10391 C CA . VAL B 1 625 ? -18.781 -44.25 -8.523 1 97.81 625 VAL B CA 1
ATOM 10392 C C . VAL B 1 625 ? -18.031 -45.344 -9.281 1 97.81 625 VAL B C 1
ATOM 10394 O O . VAL B 1 625 ? -17.891 -45.281 -10.508 1 97.81 625 VAL B O 1
ATOM 10397 N N . TYR B 1 626 ? -17.625 -46.375 -8.562 1 98.5 626 TYR B N 1
ATOM 10398 C CA . TYR B 1 626 ? -16.766 -47.406 -9.148 1 98.5 626 TYR B CA 1
ATOM 10399 C C . TYR B 1 626 ? -17.562 -48.625 -9.523 1 98.5 626 TYR B C 1
ATOM 10401 O O . TYR B 1 626 ? -17.062 -49.5 -10.242 1 98.5 626 TYR B O 1
ATOM 10409 N N . GLY B 1 627 ? -18.828 -48.812 -9.016 1 98.44 627 GLY B N 1
ATOM 10410 C CA . GLY B 1 627 ? -19.672 -49.969 -9.289 1 98.44 627 GLY B CA 1
ATOM 10411 C C . GLY B 1 627 ? -19.203 -51.219 -8.617 1 98.44 627 GLY B C 1
ATOM 10412 O O . GLY B 1 627 ? -19.312 -52.312 -9.18 1 98.44 627 GLY B O 1
ATOM 10413 N N . VAL B 1 628 ? -18.625 -51.125 -7.488 1 98.69 628 VAL B N 1
ATOM 10414 C CA . VAL B 1 628 ? -18.078 -52.281 -6.797 1 98.69 628 VAL B CA 1
ATOM 10415 C C . VAL B 1 628 ? -18.844 -52.5 -5.504 1 98.69 628 VAL B C 1
ATOM 10417 O O . VAL B 1 628 ? -19.031 -51.594 -4.707 1 98.69 628 VAL B O 1
ATOM 10420 N N . VAL B 1 629 ? -19.266 -53.688 -5.336 1 98.19 629 VAL B N 1
ATOM 10421 C CA . VAL B 1 629 ? -19.984 -54.094 -4.137 1 98.19 629 VAL B CA 1
ATOM 10422 C C . VAL B 1 629 ? -19.062 -54.938 -3.258 1 98.19 629 VAL B C 1
ATOM 10424 O O . VAL B 1 629 ? -18.547 -55.969 -3.701 1 98.19 629 VAL B O 1
ATOM 10427 N N . VAL B 1 630 ? -18.859 -54.469 -2.105 1 97.12 630 VAL B N 1
ATOM 10428 C CA . VAL B 1 630 ? -18.016 -55.188 -1.148 1 97.12 630 VAL B CA 1
ATOM 10429 C C . VAL B 1 630 ? -18.859 -55.656 0.028 1 97.12 630 VAL B C 1
ATOM 10431 O O . VAL B 1 630 ? -19.609 -54.906 0.628 1 97.12 630 VAL B O 1
ATOM 10434 N N . THR B 1 631 ? -18.812 -56.906 0.342 1 92.94 631 THR B N 1
ATOM 10435 C CA . THR B 1 631 ? -19.484 -57.5 1.484 1 92.94 631 THR B CA 1
ATOM 10436 C C . THR B 1 631 ? -18.469 -58.125 2.434 1 92.94 631 THR B C 1
ATOM 10438 O O . THR B 1 631 ? -17.688 -59 2.031 1 92.94 631 THR B O 1
ATOM 10441 N N . ASP B 1 632 ? -18.5 -57.844 3.688 1 91.44 632 ASP B N 1
ATOM 10442 C CA . ASP B 1 632 ? -17.594 -58.344 4.723 1 91.44 632 ASP B CA 1
ATOM 10443 C C . ASP B 1 632 ? -16.141 -58.219 4.277 1 91.44 632 ASP B C 1
ATOM 10445 O O . ASP B 1 632 ? -15.359 -59.156 4.418 1 91.44 632 ASP B O 1
ATOM 10449 N N . GLY B 1 633 ? -15.828 -57.125 3.539 1 91.38 633 GLY B N 1
ATOM 10450 C CA . GLY B 1 633 ? -14.469 -56.812 3.154 1 91.38 633 GLY B CA 1
ATOM 10451 C C . GLY B 1 633 ? -14.023 -57.5 1.872 1 91.38 633 GLY B C 1
ATOM 10452 O O . GLY B 1 633 ? -12.914 -57.25 1.392 1 91.38 633 GLY B O 1
ATOM 10453 N N . VAL B 1 634 ? -14.961 -58.25 1.289 1 95.06 634 VAL B N 1
ATOM 10454 C CA . VAL B 1 634 ? -14.617 -58.969 0.084 1 95.06 634 VAL B CA 1
ATOM 10455 C C . VAL B 1 634 ? -15.508 -58.531 -1.074 1 95.06 634 VAL B C 1
ATOM 10457 O O . VAL B 1 634 ? -16.703 -58.281 -0.892 1 95.06 634 VAL B O 1
ATOM 10460 N N . VAL B 1 635 ? -14.914 -58.531 -2.219 1 98 635 VAL B N 1
ATOM 10461 C CA . VAL B 1 635 ? -15.656 -58.125 -3.408 1 98 635 VAL B CA 1
ATOM 10462 C C . VAL B 1 635 ? -16.703 -59.188 -3.754 1 98 635 VAL B C 1
ATOM 10464 O O . VAL B 1 635 ? -16.391 -60.375 -3.854 1 98 635 VAL B O 1
ATOM 10467 N N . ASP B 1 636 ? -17.891 -58.75 -3.914 1 97.94 636 ASP B N 1
ATOM 10468 C CA . ASP B 1 636 ? -18.938 -59.594 -4.5 1 97.94 636 ASP B CA 1
ATOM 10469 C C . ASP B 1 636 ? -18.938 -59.469 -6.023 1 97.94 636 ASP B C 1
ATOM 10471 O O . ASP B 1 636 ? -19.578 -58.562 -6.582 1 97.94 636 ASP B O 1
ATOM 10475 N N . GLU B 1 637 ? -18.375 -60.438 -6.676 1 97.44 637 GLU B N 1
ATOM 10476 C CA . GLU B 1 637 ? -18.109 -60.344 -8.109 1 97.44 637 GLU B CA 1
ATOM 10477 C C . GLU B 1 637 ? -19.422 -60.219 -8.891 1 97.44 637 GLU B C 1
ATOM 10479 O O . GLU B 1 637 ? -19.516 -59.438 -9.836 1 97.44 637 GLU B O 1
ATOM 10484 N N . ALA B 1 638 ? -20.375 -61 -8.523 1 97.5 638 ALA B N 1
ATOM 10485 C CA . ALA B 1 638 ? -21.641 -61 -9.25 1 97.5 638 ALA B CA 1
ATOM 10486 C C . ALA B 1 638 ? -22.375 -59.656 -9.062 1 97.5 638 ALA B C 1
ATOM 10488 O O . ALA B 1 638 ? -22.891 -59.094 -10.023 1 97.5 638 ALA B O 1
ATOM 10489 N N . ALA B 1 639 ? -22.375 -59.281 -7.832 1 97.88 639 ALA B N 1
ATOM 10490 C CA . ALA B 1 639 ? -23.047 -58 -7.539 1 97.88 639 ALA B CA 1
ATOM 10491 C C . ALA B 1 639 ? -22.312 -56.844 -8.203 1 97.88 639 ALA B C 1
ATOM 10493 O O . ALA B 1 639 ? -22.938 -55.875 -8.625 1 97.88 639 ALA B O 1
ATOM 10494 N N . THR B 1 640 ? -21.016 -56.906 -8.211 1 98.56 640 THR B N 1
ATOM 10495 C CA . THR B 1 640 ? -20.188 -55.875 -8.859 1 98.56 640 THR B CA 1
ATOM 10496 C C . THR B 1 640 ? -20.484 -55.844 -10.359 1 98.56 640 THR B C 1
ATOM 10498 O O . THR B 1 640 ? -20.656 -54.75 -10.93 1 98.56 640 THR B O 1
ATOM 10501 N N . ALA B 1 641 ? -20.531 -56.969 -10.992 1 98 641 ALA B N 1
ATOM 10502 C CA . ALA B 1 641 ? -20.828 -57.031 -12.422 1 98 641 ALA B CA 1
ATOM 10503 C C . ALA B 1 641 ? -22.203 -56.406 -12.711 1 98 641 ALA B C 1
ATOM 10505 O O . ALA B 1 641 ? -22.359 -55.688 -13.68 1 98 641 ALA B O 1
ATOM 10506 N N . ALA B 1 642 ? -23.141 -56.719 -11.852 1 98.19 642 ALA B N 1
ATOM 10507 C CA . ALA B 1 642 ? -24.5 -56.219 -12.016 1 98.19 642 ALA B CA 1
ATOM 10508 C C . ALA B 1 642 ? -24.547 -54.688 -11.82 1 98.19 642 ALA B C 1
ATOM 10510 O O . ALA B 1 642 ? -25.234 -54 -12.555 1 98.19 642 ALA B O 1
ATOM 10511 N N . GLU B 1 643 ? -23.875 -54.312 -10.812 1 98.31 643 GLU B N 1
ATOM 10512 C CA . GLU B 1 643 ? -23.859 -52.875 -10.516 1 98.31 643 GLU B CA 1
ATOM 10513 C C . GLU B 1 643 ? -23.188 -52.094 -11.633 1 98.31 643 GLU B C 1
ATOM 10515 O O . GLU B 1 643 ? -23.641 -51 -12 1 98.31 643 GLU B O 1
ATOM 10520 N N . ARG B 1 644 ? -22.094 -52.5 -12.18 1 98.38 644 ARG B N 1
ATOM 10521 C CA . ARG B 1 644 ? -21.406 -51.844 -13.281 1 98.38 644 ARG B CA 1
ATOM 10522 C C . ARG B 1 644 ? -22.281 -51.812 -14.539 1 98.38 644 ARG B C 1
ATOM 10524 O O . ARG B 1 644 ? -22.281 -50.844 -15.281 1 98.38 644 ARG B O 1
ATOM 10531 N N . GLU B 1 645 ? -22.969 -52.938 -14.734 1 97.69 645 GLU B N 1
ATOM 10532 C CA . GLU B 1 645 ? -23.906 -52.938 -15.859 1 97.69 645 GLU B CA 1
ATOM 10533 C C . GLU B 1 645 ? -25.016 -51.906 -15.656 1 97.69 645 GLU B C 1
ATOM 10535 O O . GLU B 1 645 ? -25.453 -51.25 -16.609 1 97.69 645 GLU B O 1
ATOM 10540 N N . ARG B 1 646 ? -25.469 -51.844 -14.453 1 98.12 646 ARG B N 1
ATOM 10541 C CA . ARG B 1 646 ? -26.484 -50.844 -14.125 1 98.12 646 ARG B CA 1
ATOM 10542 C C . ARG B 1 646 ? -25.984 -49.438 -14.391 1 98.12 646 ARG B C 1
ATOM 10544 O O . ARG B 1 646 ? -26.688 -48.625 -14.961 1 98.12 646 ARG B O 1
ATOM 10551 N N . LEU B 1 647 ? -24.828 -49.156 -13.961 1 98.06 647 LEU B N 1
ATOM 10552 C CA . LEU B 1 647 ? -24.25 -47.844 -14.133 1 98.06 647 LEU B CA 1
ATOM 10553 C C . LEU B 1 647 ? -24.031 -47.531 -15.602 1 98.06 647 LEU B C 1
ATOM 10555 O O . LEU B 1 647 ? -24.219 -46.375 -16.031 1 98.06 647 LEU B O 1
ATOM 10559 N N . ARG B 1 648 ? -23.562 -48.469 -16.406 1 97.81 648 ARG B N 1
ATOM 10560 C CA . ARG B 1 648 ? -23.453 -48.281 -17.844 1 97.81 648 ARG B CA 1
ATOM 10561 C C . ARG B 1 648 ? -24.828 -48 -18.469 1 97.81 648 ARG B C 1
ATOM 10563 O O . ARG B 1 648 ? -24.953 -47.219 -19.406 1 97.81 648 ARG B O 1
ATOM 10570 N N . GLY B 1 649 ? -25.812 -48.75 -17.969 1 97.5 649 GLY B N 1
ATOM 10571 C CA . GLY B 1 649 ? -27.188 -48.5 -18.391 1 97.5 649 GLY B CA 1
ATOM 10572 C C . GLY B 1 649 ? -27.641 -47.062 -18.094 1 97.5 649 GLY B C 1
ATOM 10573 O O . GLY B 1 649 ? -28.344 -46.469 -18.906 1 97.5 649 GLY B O 1
ATOM 10574 N N . GLN B 1 650 ? -27.297 -46.625 -17 1 97.44 650 GLN B N 1
ATOM 10575 C CA . GLN B 1 650 ? -27.625 -45.25 -16.641 1 97.44 650 GLN B CA 1
ATOM 10576 C C . GLN B 1 650 ? -26.969 -44.281 -17.609 1 97.44 650 GLN B C 1
ATOM 10578 O O . GLN B 1 650 ? -27.562 -43.25 -17.953 1 97.44 650 GLN B O 1
ATOM 10583 N N . ARG B 1 651 ? -25.625 -44.5 -17.938 1 97.75 651 ARG B N 1
ATOM 10584 C CA . ARG B 1 651 ? -24.953 -43.656 -18.906 1 97.75 651 ARG B CA 1
ATOM 10585 C C . ARG B 1 651 ? -25.703 -43.656 -20.234 1 97.75 651 ARG B C 1
ATOM 10587 O O . ARG B 1 651 ? -25.812 -42.625 -20.891 1 97.75 651 ARG B O 1
ATOM 10594 N N . ARG B 1 652 ? -26.172 -44.75 -20.625 1 96.88 652 ARG B N 1
ATOM 10595 C CA . ARG B 1 652 ? -26.922 -44.906 -21.859 1 96.88 652 ARG B CA 1
ATOM 10596 C C . ARG B 1 652 ? -28.234 -44.094 -21.812 1 96.88 652 ARG B C 1
ATOM 10598 O O . ARG B 1 652 ? -28.578 -43.406 -22.766 1 96.88 652 ARG B O 1
ATOM 10605 N N . GLU B 1 653 ? -28.906 -44.188 -20.766 1 97.31 653 GLU B N 1
ATOM 10606 C CA . GLU B 1 653 ? -30.219 -43.562 -20.625 1 97.31 653 GLU B CA 1
ATOM 10607 C C . GLU B 1 653 ? -30.109 -42.031 -20.594 1 97.31 653 GLU B C 1
ATOM 10609 O O . GLU B 1 653 ? -30.953 -41.344 -21.156 1 97.31 653 GLU B O 1
ATOM 10614 N N . ARG B 1 654 ? -29.094 -41.562 -20.016 1 96.62 654 ARG B N 1
ATOM 10615 C CA . ARG B 1 654 ? -29.016 -40.125 -19.781 1 96.62 654 ARG B CA 1
ATOM 10616 C C . ARG B 1 654 ? -28.312 -39.406 -20.938 1 96.62 654 ARG B C 1
ATOM 10618 O O . ARG B 1 654 ? -28.375 -38.188 -21.047 1 96.62 654 ARG B O 1
ATOM 10625 N N . SER B 1 655 ? -27.672 -40.156 -21.797 1 97.06 655 SER B N 1
ATOM 10626 C CA . SER B 1 655 ? -26.828 -39.562 -22.812 1 97.06 655 SER B CA 1
ATOM 10627 C C . SER B 1 655 ? -27.562 -39.469 -24.156 1 97.06 655 SER B C 1
ATOM 10629 O O . SER B 1 655 ? -28.562 -40.156 -24.359 1 97.06 655 SER B O 1
ATOM 10631 N N . HIS B 1 656 ? -27.078 -38.594 -25.062 1 95.94 656 HIS B N 1
ATOM 10632 C CA . HIS B 1 656 ? -27.547 -38.5 -26.438 1 95.94 656 HIS B CA 1
ATOM 10633 C C . HIS B 1 656 ? -26.391 -38.688 -27.422 1 95.94 656 HIS B C 1
ATOM 10635 O O . HIS B 1 656 ? -25.266 -38.219 -27.156 1 95.94 656 HIS B O 1
ATOM 10641 N N . VAL B 1 657 ? -26.594 -39.344 -28.406 1 92.94 657 VAL B N 1
ATOM 10642 C CA . VAL B 1 657 ? -25.562 -39.594 -29.422 1 92.94 657 VAL B CA 1
ATOM 10643 C C . VAL B 1 657 ? -25.938 -38.875 -30.719 1 92.94 657 VAL B C 1
ATOM 10645 O O . VAL B 1 657 ? -27.031 -39.062 -31.25 1 92.94 657 VAL B O 1
ATOM 10648 N N . GLU B 1 658 ? -25.078 -37.969 -31.109 1 84.75 658 GLU B N 1
ATOM 10649 C CA . GLU B 1 658 ? -25.25 -37.344 -32.406 1 84.75 658 GLU B CA 1
ATOM 10650 C C . GLU B 1 658 ? -24.266 -37.875 -33.438 1 84.75 658 GLU B C 1
ATOM 10652 O O . GLU B 1 658 ? -23.047 -37.781 -33.25 1 84.75 658 GLU B O 1
ATOM 10657 N N . GLY B 1 659 ? -24.719 -38.469 -34.406 1 87.25 659 GLY B N 1
ATOM 10658 C CA . GLY B 1 659 ? -23.875 -39.031 -35.469 1 87.25 659 GLY B CA 1
ATOM 10659 C C . GLY B 1 659 ? -23.875 -40.531 -35.469 1 87.25 659 GLY B C 1
ATOM 10660 O O . GLY B 1 659 ? -24.672 -41.188 -34.781 1 87.25 659 GLY B O 1
ATOM 10661 N N . THR B 1 660 ? -23.062 -41.156 -36.469 1 89.56 660 THR B N 1
ATOM 10662 C CA . THR B 1 660 ? -23 -42.594 -36.625 1 89.56 660 THR B CA 1
ATOM 10663 C C . THR B 1 660 ? -21.562 -43.094 -36.531 1 89.56 660 THR B C 1
ATOM 10665 O O . THR B 1 660 ? -20.641 -42.406 -37 1 89.56 660 THR B O 1
ATOM 10668 N N . THR B 1 661 ? -21.438 -44.188 -35.812 1 93.12 661 THR B N 1
ATOM 10669 C CA . THR B 1 661 ? -20.109 -44.812 -35.75 1 93.12 661 THR B CA 1
ATOM 10670 C C . THR B 1 661 ? -19.859 -45.625 -37.031 1 93.12 661 THR B C 1
ATOM 10672 O O . THR B 1 661 ? -20.719 -45.719 -37.906 1 93.12 661 THR B O 1
ATOM 10675 N N . ARG B 1 662 ? -18.641 -46.125 -37.156 1 91.81 662 ARG B N 1
ATOM 10676 C CA . ARG B 1 662 ? -18.234 -46.781 -38.406 1 91.81 662 ARG B CA 1
ATOM 10677 C C . ARG B 1 662 ? -18.031 -48.281 -38.188 1 91.81 662 ARG B C 1
ATOM 10679 O O . ARG B 1 662 ? -17.125 -48.875 -38.781 1 91.81 662 ARG B O 1
ATOM 10686 N N . GLY B 1 663 ? -18.797 -48.844 -37.281 1 92.06 663 GLY B N 1
ATOM 10687 C CA . GLY B 1 663 ? -18.688 -50.281 -37.031 1 92.06 663 GLY B CA 1
ATOM 10688 C C . GLY B 1 663 ? -17.516 -50.625 -36.125 1 92.06 663 GLY B C 1
ATOM 10689 O O . GLY B 1 663 ? -17.016 -49.781 -35.375 1 92.06 663 GLY B O 1
ATOM 10690 N N . ARG B 1 664 ? -17.219 -51.938 -36.094 1 94.31 664 ARG B N 1
ATOM 10691 C CA . ARG B 1 664 ? -16.156 -52.406 -35.219 1 94.31 664 ARG B CA 1
ATOM 10692 C C . ARG B 1 664 ? -14.906 -52.781 -36 1 94.31 664 ARG B C 1
ATOM 10694 O O . ARG B 1 664 ? -15 -53.219 -37.156 1 94.31 664 ARG B O 1
ATOM 10701 N N . ALA B 1 665 ? -13.797 -52.531 -35.438 1 93.75 665 ALA B N 1
ATOM 10702 C CA . ALA B 1 665 ? -12.516 -52.844 -36.062 1 93.75 665 ALA B CA 1
ATOM 10703 C C . ALA B 1 665 ? -11.602 -53.562 -35.031 1 93.75 665 ALA B C 1
ATOM 10705 O O . ALA B 1 665 ? -11.82 -53.469 -33.844 1 93.75 665 ALA B O 1
ATOM 10706 N N . ASP B 1 666 ? -10.633 -54.281 -35.594 1 93.5 666 ASP B N 1
ATOM 10707 C CA . ASP B 1 666 ? -9.594 -54.844 -34.75 1 93.5 666 ASP B CA 1
ATOM 10708 C C . ASP B 1 666 ? -8.625 -53.781 -34.25 1 93.5 666 ASP B C 1
ATOM 10710 O O . ASP B 1 666 ? -7.988 -53.094 -35.031 1 93.5 666 ASP B O 1
ATOM 10714 N N . VAL B 1 667 ? -8.516 -53.656 -32.969 1 93.12 667 VAL B N 1
ATOM 10715 C CA . VAL B 1 667 ? -7.762 -52.562 -32.375 1 93.12 667 VAL B CA 1
ATOM 10716 C C . VAL B 1 667 ? -6.383 -53.062 -31.922 1 93.12 667 VAL B C 1
ATOM 10718 O O . VAL B 1 667 ? -5.582 -52.281 -31.391 1 93.12 667 VAL B O 1
ATOM 10721 N N . SER B 1 668 ? -6.004 -54.312 -32.25 1 91.25 668 SER B N 1
ATOM 10722 C CA . SER B 1 668 ? -4.766 -54.906 -31.75 1 91.25 668 SER B CA 1
ATOM 10723 C C . SER B 1 668 ? -3.543 -54.25 -32.344 1 91.25 668 SER B C 1
ATOM 10725 O O . SER B 1 668 ? -2.494 -54.156 -31.719 1 91.25 668 SER B O 1
ATOM 10727 N N . ALA B 1 669 ? -3.695 -53.781 -33.625 1 88.38 669 ALA B N 1
ATOM 10728 C CA . ALA B 1 669 ? -2.562 -53.156 -34.281 1 88.38 669 ALA B CA 1
ATOM 10729 C C . ALA B 1 669 ? -2.658 -51.625 -34.219 1 88.38 669 ALA B C 1
ATOM 10731 O O . ALA B 1 669 ? -1.862 -50.906 -34.844 1 88.38 669 ALA B O 1
ATOM 10732 N N . GLY B 1 670 ? -3.588 -51.219 -33.5 1 88.56 670 GLY B N 1
ATOM 10733 C CA . GLY B 1 670 ? -3.775 -49.781 -33.438 1 88.56 670 GLY B CA 1
ATOM 10734 C C . GLY B 1 670 ? -2.756 -49.094 -32.562 1 88.56 670 GLY B C 1
ATOM 10735 O O . GLY B 1 670 ? -2.209 -49.688 -31.641 1 88.56 670 GLY B O 1
ATOM 10736 N N . ARG B 1 671 ? -2.531 -47.812 -32.875 1 88.25 671 ARG B N 1
ATOM 10737 C CA . ARG B 1 671 ? -1.659 -47 -32.031 1 88.25 671 ARG B CA 1
ATOM 10738 C C . ARG B 1 671 ? -2.439 -46.344 -30.891 1 88.25 671 ARG B C 1
ATOM 10740 O O . ARG B 1 671 ? -3.449 -45.688 -31.125 1 88.25 671 ARG B O 1
ATOM 10747 N N . ARG B 1 672 ? -1.922 -46.5 -29.734 1 89.56 672 ARG B N 1
ATOM 10748 C CA . ARG B 1 672 ? -2.578 -46 -28.531 1 89.56 672 ARG B CA 1
ATOM 10749 C C . ARG B 1 672 ? -2.674 -44.469 -28.578 1 89.56 672 ARG B C 1
ATOM 10751 O O . ARG B 1 672 ? -1.699 -43.781 -28.906 1 89.56 672 ARG B O 1
ATOM 10758 N N . ILE B 1 673 ? -3.807 -43.938 -28.344 1 89 673 ILE B N 1
ATOM 10759 C CA . ILE B 1 673 ? -4.004 -42.5 -28.125 1 89 673 ILE B CA 1
ATOM 10760 C C . ILE B 1 673 ? -4.035 -42.219 -26.625 1 89 673 ILE B C 1
ATOM 10762 O O . ILE B 1 673 ? -3.377 -41.281 -26.156 1 89 673 ILE B O 1
ATOM 10766 N N . ASP B 1 674 ? -4.793 -42.969 -25.938 1 91.75 674 ASP B N 1
ATOM 10767 C CA . ASP B 1 674 ? -4.855 -42.906 -24.469 1 91.75 674 ASP B CA 1
ATOM 10768 C C . ASP B 1 674 ? -5.391 -44.188 -23.891 1 91.75 674 ASP B C 1
ATOM 10770 O O . ASP B 1 674 ? -5.242 -45.25 -24.484 1 91.75 674 ASP B O 1
ATOM 10774 N N . ASP B 1 675 ? -5.922 -44.094 -22.688 1 93.38 675 ASP B N 1
ATOM 10775 C CA . ASP B 1 675 ? -6.355 -45.312 -22 1 93.38 675 ASP B CA 1
ATOM 10776 C C . ASP B 1 675 ? -7.523 -45.969 -22.719 1 93.38 675 ASP B C 1
ATOM 10778 O O . ASP B 1 675 ? -7.777 -47.156 -22.547 1 93.38 675 ASP B O 1
ATOM 10782 N N . ASN B 1 676 ? -8.266 -45.188 -23.594 1 94.81 676 ASN B N 1
ATOM 10783 C CA . ASN B 1 676 ? -9.555 -45.656 -24.062 1 94.81 676 ASN B CA 1
ATOM 1078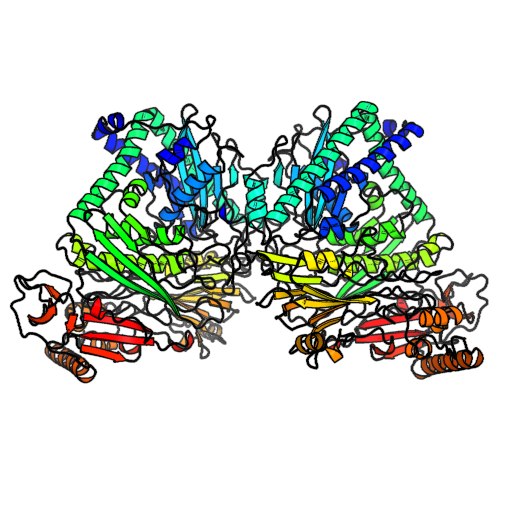4 C C . ASN B 1 676 ? -9.633 -45.625 -25.594 1 94.81 676 ASN B C 1
ATOM 10786 O O . ASN B 1 676 ? -10.523 -46.25 -26.188 1 94.81 676 ASN B O 1
ATOM 10790 N N . LEU B 1 677 ? -8.711 -44.969 -26.188 1 92.62 677 LEU B N 1
ATOM 10791 C CA . LEU B 1 677 ? -8.805 -44.781 -27.641 1 92.62 677 LEU B CA 1
ATOM 10792 C C . LEU B 1 677 ? -7.539 -45.25 -28.328 1 92.62 677 LEU B C 1
ATOM 10794 O O . LEU B 1 677 ? -6.445 -45.188 -27.766 1 92.62 677 LEU B O 1
ATOM 10798 N N . VAL B 1 678 ? -7.684 -45.656 -29.531 1 92.19 678 VAL B N 1
ATOM 10799 C CA . VAL B 1 678 ? -6.574 -46.094 -30.391 1 92.19 678 VAL B CA 1
ATOM 10800 C C . VAL B 1 678 ? -6.777 -45.531 -31.797 1 92.19 678 VAL B C 1
ATOM 10802 O O . VAL B 1 678 ? -7.914 -45.344 -32.25 1 92.19 678 VAL B O 1
ATOM 10805 N N . GLU B 1 679 ? -5.754 -45.312 -32.406 1 90.56 679 GLU B N 1
ATOM 10806 C CA . GLU B 1 679 ? -5.762 -44.969 -33.812 1 90.56 679 GLU B CA 1
ATOM 10807 C C . GLU B 1 679 ? -5.516 -46.188 -34.688 1 90.56 679 GLU B C 1
ATOM 10809 O O . GLU B 1 679 ? -4.512 -46.875 -34.531 1 90.56 679 GLU B O 1
ATOM 10814 N N . LEU B 1 680 ? -6.395 -46.406 -35.594 1 91 680 LEU B N 1
ATOM 10815 C CA . LEU B 1 680 ? -6.293 -47.562 -36.469 1 91 680 LEU B CA 1
ATOM 10816 C C . LEU B 1 680 ? -5.266 -47.344 -37.562 1 91 680 LEU B C 1
ATOM 10818 O O . LEU B 1 680 ? -5.078 -46.188 -38 1 91 680 LEU B O 1
ATOM 10822 N N . PRO B 1 681 ? -4.66 -48.469 -37.906 1 86.56 681 PRO B N 1
ATOM 10823 C CA . PRO B 1 681 ? -3.715 -48.344 -39 1 86.56 681 PRO B CA 1
ATOM 10824 C C . PRO B 1 681 ? -4.398 -48 -40.312 1 86.56 681 PRO B C 1
ATOM 10826 O O . PRO B 1 681 ? -5.508 -48.469 -40.594 1 86.56 681 PRO B O 1
ATOM 10829 N N . GLY B 1 682 ? -3.789 -47.25 -41.25 1 78.06 682 GLY B N 1
ATOM 10830 C CA . GLY B 1 682 ? -4.246 -46.969 -42.625 1 78.06 682 GLY B CA 1
ATOM 10831 C C . GLY B 1 682 ? -5.02 -45.688 -42.75 1 78.06 682 GLY B C 1
ATOM 10832 O O . GLY B 1 682 ? -4.43 -44.625 -42.969 1 78.06 682 GLY B O 1
ATOM 10833 N N . ASP B 1 683 ? -6.332 -45.844 -42.406 1 69.69 683 ASP B N 1
ATOM 10834 C CA . ASP B 1 683 ? -7.211 -44.75 -42.781 1 69.69 683 ASP B CA 1
ATOM 10835 C C . ASP B 1 683 ? -7.34 -43.719 -41.656 1 69.69 683 ASP B C 1
ATOM 10837 O O . ASP B 1 683 ? -8.172 -42.812 -41.719 1 69.69 683 ASP B O 1
ATOM 10841 N N . GLY B 1 684 ? -6.645 -43.875 -40.625 1 79.56 684 GLY B N 1
ATOM 10842 C CA . GLY B 1 684 ? -6.648 -42.875 -39.562 1 79.56 684 GLY B CA 1
ATOM 10843 C C . GLY B 1 684 ? -7.902 -42.938 -38.719 1 79.56 684 GLY B C 1
ATOM 10844 O O . GLY B 1 684 ? -8.273 -41.938 -38.062 1 79.56 684 GLY B O 1
ATOM 10845 N N . GLY B 1 685 ? -8.562 -44 -38.688 1 88.31 685 GLY B N 1
ATOM 10846 C CA . GLY B 1 685 ? -9.742 -44.156 -37.844 1 88.31 685 GLY B CA 1
ATOM 10847 C C . GLY B 1 685 ? -9.43 -44.219 -36.344 1 88.31 685 GLY B C 1
ATOM 10848 O O . GLY B 1 685 ? -8.383 -44.719 -35.969 1 88.31 685 GLY B O 1
ATOM 10849 N N . ILE B 1 686 ? -10.281 -43.562 -35.531 1 92.44 686 ILE B N 1
ATOM 10850 C CA . ILE B 1 686 ? -10.164 -43.594 -34.094 1 92.44 686 ILE B CA 1
ATOM 10851 C C . ILE B 1 686 ? -11.211 -44.562 -33.531 1 92.44 686 ILE B C 1
ATOM 10853 O O . ILE B 1 686 ? -12.406 -44.406 -33.781 1 92.44 686 ILE B O 1
ATOM 10857 N N . ALA B 1 687 ? -10.711 -45.531 -32.75 1 94.69 687 ALA B N 1
ATOM 10858 C CA . ALA B 1 687 ? -11.617 -46.531 -32.219 1 94.69 687 ALA B CA 1
ATOM 10859 C C . ALA B 1 687 ? -11.508 -46.656 -30.703 1 94.69 687 ALA B C 1
ATOM 10861 O O . ALA B 1 687 ? -10.492 -46.25 -30.125 1 94.69 687 ALA B O 1
ATOM 10862 N N . CYS B 1 688 ? -12.609 -47.094 -30.094 1 95.69 688 CYS B N 1
ATOM 10863 C CA . CYS B 1 688 ? -12.586 -47.469 -28.688 1 95.69 688 CYS B CA 1
ATOM 10864 C C . CYS B 1 688 ? -11.727 -48.688 -28.453 1 95.69 688 CYS B C 1
ATOM 10866 O O . CYS B 1 688 ? -11.945 -49.75 -29.062 1 95.69 688 CYS B O 1
ATOM 10868 N N . ARG B 1 689 ? -10.852 -48.625 -27.625 1 94.62 689 ARG B N 1
ATOM 10869 C CA . ARG B 1 689 ? -9.914 -49.719 -27.344 1 94.62 689 ARG B CA 1
ATOM 10870 C C . ARG B 1 689 ? -10.617 -50.906 -26.703 1 94.62 689 ARG B C 1
ATOM 10872 O O . ARG B 1 689 ? -10.148 -52.031 -26.797 1 94.62 689 ARG B O 1
ATOM 10879 N N . HIS B 1 690 ? -11.711 -50.688 -26.109 1 95.75 690 HIS B N 1
ATOM 10880 C CA . HIS B 1 690 ? -12.375 -51.688 -25.297 1 95.75 690 HIS B CA 1
ATOM 10881 C C . HIS B 1 690 ? -13.328 -52.531 -26.141 1 95.75 690 HIS B C 1
ATOM 10883 O O . HIS B 1 690 ? -13.445 -53.75 -25.938 1 95.75 690 HIS B O 1
ATOM 10889 N N . CYS B 1 691 ? -14.039 -51.906 -27.078 1 96.06 691 CYS B N 1
ATOM 10890 C CA . CYS B 1 691 ? -15.047 -52.656 -27.828 1 96.06 691 CYS B CA 1
ATOM 10891 C C . CYS B 1 691 ? -14.742 -52.656 -29.312 1 96.06 691 CYS B C 1
ATOM 10893 O O . CYS B 1 691 ? -15.414 -53.312 -30.094 1 96.06 691 CYS B O 1
ATOM 10895 N N . GLY B 1 692 ? -13.812 -51.812 -29.656 1 95.69 692 GLY B N 1
ATOM 10896 C CA . GLY B 1 692 ? -13.398 -51.781 -31.047 1 95.69 692 GLY B CA 1
ATOM 10897 C C . GLY B 1 692 ? -14.281 -50.906 -31.922 1 95.69 692 GLY B C 1
ATOM 10898 O O . GLY B 1 692 ? -14.055 -50.781 -33.125 1 95.69 692 GLY B O 1
ATOM 10899 N N . GLU B 1 693 ? -15.266 -50.281 -31.328 1 95.75 693 GLU B N 1
ATOM 10900 C CA . GLU B 1 693 ? -16.141 -49.406 -32.094 1 95.75 693 GLU B CA 1
ATOM 10901 C C . GLU B 1 693 ? -15.352 -48.25 -32.719 1 95.75 693 GLU B C 1
ATOM 10903 O O . GLU B 1 693 ? -14.633 -47.531 -32.031 1 95.75 693 GLU B O 1
ATOM 10908 N N . VAL B 1 694 ? -15.453 -48.125 -34.062 1 95.44 694 VAL B N 1
ATOM 10909 C CA . VAL B 1 694 ? -14.789 -47 -34.75 1 95.44 694 VAL B CA 1
ATOM 10910 C C . VAL B 1 694 ? -15.633 -45.75 -34.594 1 95.44 694 VAL B C 1
ATOM 10912 O O . VAL B 1 694 ? -16.688 -45.625 -35.219 1 95.44 694 VAL B O 1
ATOM 10915 N N . LEU B 1 695 ? -15.133 -44.812 -33.875 1 93.69 695 LEU B N 1
ATOM 10916 C CA . LEU B 1 695 ? -15.891 -43.625 -33.469 1 93.69 695 LEU B CA 1
ATOM 10917 C C . LEU B 1 695 ? -15.805 -42.562 -34.531 1 93.69 695 LEU B C 1
ATOM 10919 O O . LEU B 1 695 ? -16.641 -41.656 -34.562 1 93.69 695 LEU B O 1
ATOM 10923 N N . GLY B 1 696 ? -14.828 -42.594 -35.375 1 91 696 GLY B N 1
ATOM 10924 C CA . GLY B 1 696 ? -14.594 -41.625 -36.406 1 91 696 GLY B CA 1
ATOM 10925 C C . GLY B 1 696 ? -13.133 -41.5 -36.812 1 91 696 GLY B C 1
ATOM 10926 O O . GLY B 1 696 ? -12.453 -42.531 -36.969 1 91 696 GLY B O 1
ATOM 10927 N N . ASP B 1 697 ? -12.703 -40.281 -37.125 1 86.62 697 ASP B N 1
ATOM 10928 C CA . ASP B 1 697 ? -11.32 -40.031 -37.5 1 86.62 697 ASP B CA 1
ATOM 10929 C C . ASP B 1 697 ? -10.797 -38.75 -36.812 1 86.62 697 ASP B C 1
ATOM 10931 O O . ASP B 1 697 ? -11.398 -38.25 -35.875 1 86.62 697 ASP B O 1
ATOM 10935 N N . ALA B 1 698 ? -9.625 -38.344 -37.219 1 76.31 698 ALA B N 1
ATOM 10936 C CA . ALA B 1 698 ? -8.93 -37.25 -36.562 1 76.31 698 ALA B CA 1
ATOM 10937 C C . ALA B 1 698 ? -9.75 -35.969 -36.625 1 76.31 698 ALA B C 1
ATOM 10939 O O . ALA B 1 698 ? -9.594 -35.062 -35.781 1 76.31 698 ALA B O 1
ATOM 10940 N N . ALA B 1 699 ? -10.633 -35.844 -37.531 1 75.31 699 ALA B N 1
ATOM 10941 C CA . ALA B 1 699 ? -11.422 -34.625 -37.688 1 75.31 699 ALA B CA 1
ATOM 10942 C C . ALA B 1 699 ? -12.594 -34.594 -36.719 1 75.31 699 ALA B C 1
ATOM 10944 O O . ALA B 1 699 ? -12.914 -33.531 -36.156 1 75.31 699 ALA B O 1
ATOM 10945 N N . ARG B 1 700 ? -13.25 -35.781 -36.594 1 82.12 700 ARG B N 1
ATOM 10946 C CA . ARG B 1 700 ? -14.438 -35.844 -35.75 1 82.12 700 ARG B CA 1
ATOM 10947 C C . ARG B 1 700 ? -14.734 -37.25 -35.281 1 82.12 700 ARG B C 1
ATOM 10949 O O . ARG B 1 700 ? -14.594 -38.219 -36.031 1 82.12 700 ARG B O 1
ATOM 10956 N N . ILE B 1 701 ? -15.047 -37.281 -34 1 88.25 701 ILE B N 1
ATOM 10957 C CA . ILE B 1 701 ? -15.492 -38.594 -33.5 1 88.25 701 ILE B CA 1
ATOM 10958 C C . ILE B 1 701 ? -16.922 -38.469 -32.969 1 88.25 701 ILE B C 1
ATOM 10960 O O . ILE B 1 701 ? -17.359 -37.406 -32.562 1 88.25 701 ILE B O 1
ATOM 10964 N N . THR B 1 702 ? -17.625 -39.562 -33.062 1 92.12 702 THR B N 1
ATOM 10965 C CA . THR B 1 702 ? -18.969 -39.656 -32.5 1 92.12 702 THR B CA 1
ATOM 10966 C C . THR B 1 702 ? -18.938 -40.25 -31.094 1 92.12 702 THR B C 1
ATOM 10968 O O . THR B 1 702 ? -18.422 -41.344 -30.891 1 92.12 702 THR B O 1
ATOM 10971 N N . VAL B 1 703 ? -19.453 -39.438 -30.188 1 93.88 703 VAL B N 1
ATOM 10972 C CA . VAL B 1 703 ? -19.484 -39.875 -28.797 1 93.88 703 VAL B CA 1
ATOM 10973 C C . VAL B 1 703 ? -20.875 -39.656 -28.219 1 93.88 703 VAL B C 1
ATOM 10975 O O . VAL B 1 703 ? -21.703 -38.938 -28.812 1 93.88 703 VAL B O 1
ATOM 10978 N N . ALA B 1 704 ? -21.188 -40.344 -27.109 1 95.56 704 ALA B N 1
ATOM 10979 C CA . ALA B 1 704 ? -22.375 -40.031 -26.312 1 95.56 704 ALA B CA 1
ATOM 10980 C C . ALA B 1 704 ? -22.125 -38.844 -25.391 1 95.56 704 ALA B C 1
ATOM 10982 O O . ALA B 1 704 ? -21.125 -38.812 -24.672 1 95.56 704 ALA B O 1
ATOM 10983 N N . HIS B 1 705 ? -23.016 -37.906 -25.484 1 94.88 705 HIS B N 1
ATOM 10984 C CA . HIS B 1 705 ? -22.859 -36.656 -24.734 1 94.88 705 HIS B CA 1
ATOM 10985 C C . HIS B 1 705 ? -23.844 -36.594 -23.578 1 94.88 705 HIS B C 1
ATOM 10987 O O . HIS B 1 705 ? -25.031 -36.906 -23.75 1 94.88 705 HIS B O 1
ATOM 10993 N N . HIS B 1 706 ? -23.297 -36.188 -22.391 1 96.31 706 HIS B N 1
ATOM 10994 C CA . HIS B 1 706 ? -24.156 -35.938 -21.234 1 96.31 706 HIS B CA 1
ATOM 10995 C C . HIS B 1 706 ? -23.75 -34.656 -20.484 1 96.31 706 HIS B C 1
ATOM 10997 O O . HIS B 1 706 ? -22.547 -34.406 -20.344 1 96.31 706 HIS B O 1
ATOM 11003 N N . GLU B 1 707 ? -24.75 -33.844 -20.031 1 96.12 707 GLU B N 1
ATOM 11004 C CA . GLU B 1 707 ? -24.562 -32.75 -19.109 1 96.12 707 GLU B CA 1
ATOM 11005 C C . GLU B 1 707 ? -25.578 -32.812 -17.969 1 96.12 707 GLU B C 1
ATOM 11007 O O . GLU B 1 707 ? -26.75 -33.062 -18.188 1 96.12 707 GLU B O 1
ATOM 11012 N N . GLY B 1 708 ? -25.094 -32.719 -16.797 1 96.88 708 GLY B N 1
ATOM 11013 C CA . GLY B 1 708 ? -25.906 -32.719 -15.602 1 96.88 708 GLY B CA 1
ATOM 11014 C C . GLY B 1 708 ? -25.359 -31.844 -14.492 1 96.88 708 GLY B C 1
ATOM 11015 O O . GLY B 1 708 ? -24.391 -31.109 -14.703 1 96.88 708 GLY B O 1
ATOM 11016 N N . PRO B 1 709 ? -26.031 -31.891 -13.344 1 96.81 709 PRO B N 1
ATOM 11017 C CA . PRO B 1 709 ? -25.5 -31.125 -12.219 1 96.81 709 PRO B CA 1
ATOM 11018 C C . PRO B 1 709 ? -24.078 -31.547 -11.836 1 96.81 709 PRO B C 1
ATOM 11020 O O . PRO B 1 709 ? -23.734 -32.719 -11.945 1 96.81 709 PRO B O 1
ATOM 11023 N N . PRO B 1 710 ? -23.297 -30.656 -11.359 1 97.19 710 PRO B N 1
ATOM 11024 C CA . PRO B 1 710 ? -21.906 -30.969 -11.023 1 97.19 710 PRO B CA 1
ATOM 11025 C C . PRO B 1 710 ? -21.781 -32.125 -10.047 1 97.19 710 PRO B C 1
ATOM 11027 O O . PRO B 1 710 ? -20.797 -32.875 -10.102 1 97.19 710 PRO B O 1
ATOM 11030 N N . THR B 1 711 ? -22.734 -32.375 -9.242 1 96.25 711 THR B N 1
ATOM 11031 C CA . THR B 1 711 ? -22.688 -33.375 -8.203 1 96.25 711 THR B CA 1
ATOM 11032 C C . THR B 1 711 ? -22.719 -34.781 -8.82 1 96.25 711 THR B C 1
ATOM 11034 O O . THR B 1 711 ? -22.406 -35.781 -8.148 1 96.25 711 THR B O 1
ATOM 11037 N N . GLU B 1 712 ? -23.031 -34.875 -10.094 1 96.38 712 GLU B N 1
ATOM 11038 C CA . GLU B 1 712 ? -23.016 -36.156 -10.773 1 96.38 712 GLU B CA 1
ATOM 11039 C C . GLU B 1 712 ? -21.578 -36.656 -10.977 1 96.38 712 GLU B C 1
ATOM 11041 O O . GLU B 1 712 ? -21.375 -37.844 -11.273 1 96.38 712 GLU B O 1
ATOM 11046 N N . ALA B 1 713 ? -20.609 -35.781 -10.844 1 96.62 713 ALA B N 1
ATOM 11047 C CA . ALA B 1 713 ? -19.219 -36.188 -10.914 1 96.62 713 ALA B CA 1
ATOM 11048 C C . ALA B 1 713 ? -18.859 -37.094 -9.734 1 96.62 713 ALA B C 1
ATOM 11050 O O . ALA B 1 713 ? -17.938 -37.906 -9.828 1 96.62 713 ALA B O 1
ATOM 11051 N N . GLY B 1 714 ? -19.562 -36.906 -8.602 1 96.62 714 GLY B N 1
ATOM 11052 C CA . GLY B 1 714 ? -19.312 -37.75 -7.441 1 96.62 714 GLY B CA 1
ATOM 11053 C C . GLY B 1 714 ? -19.312 -36.969 -6.141 1 96.62 714 GLY B C 1
ATOM 11054 O O . GLY B 1 714 ? -19.516 -35.75 -6.137 1 96.62 714 GLY B O 1
ATOM 11055 N N . PRO B 1 715 ? -19.078 -37.656 -5.043 1 96.81 715 PRO B N 1
ATOM 11056 C CA . PRO B 1 715 ? -19.141 -37.031 -3.717 1 96.81 715 PRO B CA 1
ATOM 11057 C C . PRO B 1 715 ? -18 -36.031 -3.48 1 96.81 715 PRO B C 1
ATOM 11059 O O . PRO B 1 715 ? -18.047 -35.281 -2.51 1 96.81 715 PRO B O 1
ATOM 11062 N N . GLN B 1 716 ? -17.016 -36.062 -4.363 1 96.75 716 GLN B N 1
ATOM 11063 C CA . GLN B 1 716 ? -15.898 -35.156 -4.195 1 96.75 716 GLN B CA 1
ATOM 11064 C C . GLN B 1 716 ? -16.312 -33.719 -4.516 1 96.75 716 GLN B C 1
ATOM 11066 O O . GLN B 1 716 ? -15.578 -32.75 -4.203 1 96.75 716 GLN B O 1
ATOM 11071 N N . ILE B 1 717 ? -17.453 -33.469 -5.098 1 97.88 717 ILE B N 1
ATOM 11072 C CA . ILE B 1 717 ? -17.969 -32.125 -5.328 1 97.88 717 ILE B CA 1
ATOM 11073 C C . ILE B 1 717 ? -18.703 -31.641 -4.086 1 97.88 717 ILE B C 1
ATOM 11075 O O . ILE B 1 717 ? -19.922 -31.844 -3.961 1 97.88 717 ILE B O 1
ATOM 11079 N N . ILE B 1 718 ? -18 -30.891 -3.273 1 96.19 718 ILE B N 1
ATOM 11080 C CA . ILE B 1 718 ? -18.547 -30.594 -1.954 1 96.19 718 ILE B CA 1
ATOM 11081 C C . ILE B 1 718 ? -19.016 -29.141 -1.902 1 96.19 718 ILE B C 1
ATOM 11083 O O . ILE B 1 718 ? -19.766 -28.766 -1.002 1 96.19 718 ILE B O 1
ATOM 11087 N N . ALA B 1 719 ? -18.562 -28.328 -2.785 1 96.88 719 ALA B N 1
ATOM 11088 C CA . ALA B 1 719 ? -18.969 -26.938 -2.828 1 96.88 719 ALA B CA 1
ATOM 11089 C C . ALA B 1 719 ? -20.156 -26.734 -3.781 1 96.88 719 ALA B C 1
ATOM 11091 O O . ALA B 1 719 ? -20.25 -27.422 -4.801 1 96.88 719 ALA B O 1
ATOM 11092 N N . ASP B 1 720 ? -21.016 -25.812 -3.467 1 96.62 720 ASP B N 1
ATOM 11093 C CA . ASP B 1 720 ? -22.094 -25.406 -4.367 1 96.62 720 ASP B CA 1
ATOM 11094 C C . ASP B 1 720 ? -21.641 -24.266 -5.281 1 96.62 720 ASP B C 1
ATOM 11096 O O . ASP B 1 720 ? -21.422 -23.141 -4.828 1 96.62 720 ASP B O 1
ATOM 11100 N N . ALA B 1 721 ? -21.578 -24.562 -6.562 1 97.38 721 ALA B N 1
ATOM 11101 C CA . ALA B 1 721 ? -21.062 -23.609 -7.527 1 97.38 721 ALA B CA 1
ATOM 11102 C C . ALA B 1 721 ? -21.844 -22.297 -7.469 1 97.38 721 ALA B C 1
ATOM 11104 O O . ALA B 1 721 ? -21.266 -21.219 -7.672 1 97.38 721 ALA B O 1
ATOM 11105 N N . ALA B 1 722 ? -23.094 -22.312 -7.09 1 96.25 722 ALA B N 1
ATOM 11106 C CA . ALA B 1 722 ? -23.969 -21.141 -7.094 1 96.25 722 ALA B CA 1
ATOM 11107 C C . ALA B 1 722 ? -23.609 -20.188 -5.965 1 96.25 722 ALA B C 1
ATOM 11109 O O . ALA B 1 722 ? -23.969 -19 -5.996 1 96.25 722 ALA B O 1
ATOM 11110 N N . ASP B 1 723 ? -22.891 -20.672 -5.02 1 96 723 ASP B N 1
ATOM 11111 C CA . ASP B 1 723 ? -22.422 -19.797 -3.945 1 96 723 ASP B CA 1
ATOM 11112 C C . ASP B 1 723 ? -21.328 -18.875 -4.434 1 96 723 ASP B C 1
ATOM 11114 O O . ASP B 1 723 ? -21.062 -17.828 -3.82 1 96 723 ASP B O 1
ATOM 11118 N N . TYR B 1 724 ? -20.766 -19.188 -5.562 1 97.56 724 TYR B N 1
ATOM 11119 C CA . TYR B 1 724 ? -19.531 -18.5 -5.953 1 97.56 724 TYR B CA 1
ATOM 11120 C C . TYR B 1 724 ? -19.719 -17.766 -7.277 1 97.56 724 TYR B C 1
ATOM 11122 O O . TYR B 1 724 ? -19.234 -16.641 -7.445 1 97.56 724 TYR B O 1
ATOM 11130 N N . VAL B 1 725 ? -20.391 -18.406 -8.234 1 97.94 725 VAL B N 1
ATOM 11131 C CA . VAL B 1 725 ? -20.469 -17.828 -9.57 1 97.94 725 VAL B CA 1
ATOM 11132 C C . VAL B 1 725 ? -21.906 -17.797 -10.055 1 97.94 725 VAL B C 1
ATOM 11134 O O . VAL B 1 725 ? -22.75 -18.562 -9.562 1 97.94 725 VAL B O 1
ATOM 11137 N N . ASP B 1 726 ? -22.172 -16.938 -11.023 1 97.5 726 ASP B N 1
ATOM 11138 C CA . ASP B 1 726 ? -23.531 -16.812 -11.555 1 97.5 726 ASP B CA 1
ATOM 11139 C C . ASP B 1 726 ? -23.719 -17.688 -12.781 1 97.5 726 ASP B C 1
ATOM 11141 O O . ASP B 1 726 ? -24.844 -18.125 -13.07 1 97.5 726 ASP B O 1
ATOM 11145 N N . VAL B 1 727 ? -22.672 -17.969 -13.516 1 96.38 727 VAL B N 1
ATOM 11146 C CA . VAL B 1 727 ? -22.766 -18.812 -14.695 1 96.38 727 VAL B CA 1
ATOM 11147 C C . VAL B 1 727 ? -23.047 -20.266 -14.289 1 96.38 727 VAL B C 1
ATOM 11149 O O . VAL B 1 727 ? -22.5 -20.75 -13.289 1 96.38 727 VAL B O 1
ATOM 11152 N N . PRO B 1 728 ? -23.875 -20.953 -15.055 1 97.19 728 PRO B N 1
ATOM 11153 C CA . PRO B 1 728 ? -24.141 -22.359 -14.711 1 97.19 728 PRO B CA 1
ATOM 11154 C C . PRO B 1 728 ? -22.906 -23.25 -14.875 1 97.19 728 PRO B C 1
ATOM 11156 O O . PRO B 1 728 ? -22.188 -23.125 -15.867 1 97.19 728 PRO B O 1
ATOM 11159 N N . VAL B 1 729 ? -22.719 -24.094 -13.922 1 97.94 729 VAL B N 1
ATOM 11160 C CA . VAL B 1 729 ? -21.656 -25.094 -13.938 1 97.94 729 VAL B CA 1
ATOM 11161 C C . VAL B 1 729 ? -22.25 -26.484 -14.094 1 97.94 729 VAL B C 1
ATOM 11163 O O . VAL B 1 729 ? -23.266 -26.797 -13.461 1 97.94 729 VAL B O 1
ATOM 11166 N N . VAL B 1 730 ? -21.625 -27.312 -14.938 1 97.69 730 VAL B N 1
ATOM 11167 C CA . VAL B 1 730 ? -22.203 -28.609 -15.234 1 97.69 730 VAL B CA 1
ATOM 11168 C C . VAL B 1 730 ? -21.125 -29.688 -15.133 1 97.69 730 VAL B C 1
ATOM 11170 O O . VAL B 1 730 ? -19.922 -29.391 -15.188 1 97.69 730 VAL B O 1
ATOM 11173 N N . PHE B 1 731 ? -21.609 -30.922 -14.914 1 97.25 731 PHE B N 1
ATOM 11174 C CA . PHE B 1 731 ? -20.828 -32.125 -15.195 1 97.25 731 PHE B CA 1
ATOM 11175 C C . PHE B 1 731 ? -21.016 -32.562 -16.641 1 97.25 731 PHE B C 1
ATOM 11177 O O . PHE B 1 731 ? -22.125 -32.875 -17.062 1 97.25 731 PHE B O 1
ATOM 11184 N N . ARG B 1 732 ? -19.969 -32.5 -17.406 1 97.19 732 ARG B N 1
ATOM 11185 C CA . ARG B 1 732 ? -19.984 -32.938 -18.812 1 97.19 732 ARG B CA 1
ATOM 11186 C C . ARG B 1 732 ? -19.219 -34.219 -19 1 97.19 732 ARG B C 1
ATOM 11188 O O . ARG B 1 732 ? -18.062 -34.344 -18.578 1 97.19 732 ARG B O 1
ATOM 11195 N N . GLN B 1 733 ? -19.875 -35.156 -19.625 1 96.19 733 GLN B N 1
ATOM 11196 C CA . GLN B 1 733 ? -19.234 -36.469 -19.844 1 96.19 733 GLN B CA 1
ATOM 11197 C C . GLN B 1 733 ? -19.484 -36.969 -21.266 1 96.19 733 GLN B C 1
ATOM 11199 O O . GLN B 1 733 ? -20.594 -36.844 -21.781 1 96.19 733 GLN B O 1
ATOM 11204 N N . TYR B 1 734 ? -18.438 -37.469 -21.922 1 95.5 734 TYR B N 1
ATOM 11205 C CA . TYR B 1 734 ? -18.516 -38.188 -23.188 1 95.5 734 TYR B CA 1
ATOM 11206 C C . TYR B 1 734 ? -18.203 -39.656 -23 1 95.5 734 TYR B C 1
ATOM 11208 O O . TYR B 1 734 ? -17.25 -40 -22.297 1 95.5 734 TYR B O 1
ATOM 11216 N N . CYS B 1 735 ? -18.984 -40.531 -23.625 1 96.5 735 CYS B N 1
ATOM 11217 C CA . CYS B 1 735 ? -18.781 -41.969 -23.531 1 96.5 735 CYS B CA 1
ATOM 11218 C C . CYS B 1 735 ? -18.766 -42.594 -24.922 1 96.5 735 CYS B C 1
ATOM 11220 O O . CYS B 1 735 ? -19.297 -42.031 -25.875 1 96.5 735 CYS B O 1
ATOM 11222 N N . CYS B 1 736 ? -18.031 -43.719 -25 1 96.31 736 CYS B N 1
ATOM 11223 C CA . CYS B 1 736 ? -18.219 -44.562 -26.172 1 96.31 736 CYS B CA 1
ATOM 11224 C C . CYS B 1 736 ? -19.672 -44.969 -26.328 1 96.31 736 CYS B C 1
ATOM 11226 O O . CYS B 1 736 ? -20.281 -45.469 -25.391 1 96.31 736 CYS B O 1
ATOM 11228 N N . PRO B 1 737 ? -20.266 -44.719 -27.484 1 95.94 737 PRO B N 1
ATOM 11229 C CA . PRO B 1 737 ? -21.688 -45 -27.656 1 95.94 737 PRO B CA 1
ATOM 11230 C C . PRO B 1 737 ? -21.969 -46.5 -27.719 1 95.94 737 PRO B C 1
ATOM 11232 O O . PRO B 1 737 ? -23.141 -46.906 -27.766 1 95.94 737 PRO B O 1
ATOM 11235 N N . SER B 1 738 ? -20.969 -47.344 -27.719 1 96.25 738 SER B N 1
ATOM 11236 C CA . SER B 1 738 ? -21.156 -48.781 -27.828 1 96.25 738 SER B CA 1
ATOM 11237 C C . SER B 1 738 ? -20.953 -49.469 -26.484 1 96.25 738 SER B C 1
ATOM 11239 O O . SER B 1 738 ? -21.844 -50.188 -26.016 1 96.25 738 SER B O 1
ATOM 11241 N N . CYS B 1 739 ? -19.906 -49.219 -25.875 1 96.81 739 CYS B N 1
ATOM 11242 C CA . CYS B 1 739 ? -19.656 -49.938 -24.625 1 96.81 739 CYS B CA 1
ATOM 11243 C C . CYS B 1 739 ? -19.797 -49 -23.438 1 96.81 739 CYS B C 1
ATOM 11245 O O . CYS B 1 739 ? -19.688 -49.438 -22.281 1 96.81 739 CYS B O 1
ATOM 11247 N N . TRP B 1 740 ? -19.953 -47.688 -23.625 1 97.44 740 TRP B N 1
ATOM 11248 C CA . TRP B 1 740 ? -20.297 -46.688 -22.625 1 97.44 740 TRP B CA 1
ATOM 11249 C C . TRP B 1 740 ? -19.141 -46.438 -21.688 1 97.44 740 TRP B C 1
ATOM 11251 O O . TRP B 1 740 ? -19.328 -46.031 -20.531 1 97.44 740 TRP B O 1
ATOM 11261 N N . THR B 1 741 ? -17.906 -46.688 -22.172 1 97.25 741 THR B N 1
ATOM 11262 C CA . THR B 1 741 ? -16.703 -46.281 -21.453 1 97.25 741 THR B CA 1
ATOM 11263 C C . THR B 1 741 ? -16.578 -44.75 -21.469 1 97.25 741 THR B C 1
ATOM 11265 O O . THR B 1 741 ? -16.719 -44.125 -22.516 1 97.25 741 THR B O 1
ATOM 11268 N N . ALA B 1 742 ? -16.328 -44.188 -20.266 1 97.19 742 ALA B N 1
ATOM 11269 C CA . ALA B 1 742 ? -16.125 -42.75 -20.188 1 97.19 742 ALA B CA 1
ATOM 11270 C C . ALA B 1 742 ? -14.836 -42.344 -20.906 1 97.19 742 ALA B C 1
ATOM 11272 O O . ALA B 1 742 ? -13.758 -42.875 -20.609 1 97.19 742 ALA B O 1
ATOM 11273 N N . LEU B 1 743 ? -14.953 -41.344 -21.812 1 95.06 743 LEU B N 1
ATOM 11274 C CA . LEU B 1 743 ? -13.812 -40.844 -22.578 1 95.06 743 LEU B CA 1
ATOM 11275 C C . LEU B 1 743 ? -13.359 -39.5 -22.078 1 95.06 743 LEU B C 1
ATOM 11277 O O . LEU B 1 743 ? -12.211 -39.094 -22.297 1 95.06 743 LEU B O 1
ATOM 11281 N N . TYR B 1 744 ? -14.266 -38.781 -21.562 1 94.5 744 TYR B N 1
ATOM 11282 C CA . TYR B 1 744 ? -14.055 -37.438 -21.016 1 94.5 744 TYR B CA 1
ATOM 11283 C C . TYR B 1 744 ? -15.031 -37.125 -19.891 1 94.5 744 TYR B C 1
ATOM 11285 O O . TYR B 1 744 ? -16.219 -37.469 -19.969 1 94.5 744 TYR B O 1
ATOM 11293 N N . SER B 1 745 ? -14.57 -36.594 -18.781 1 96.44 745 SER B N 1
ATOM 11294 C CA . SER B 1 745 ? -15.375 -36.1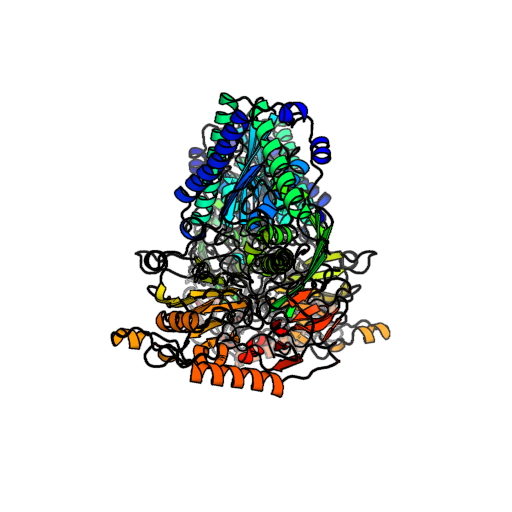88 -17.641 1 96.44 745 SER B CA 1
ATOM 11295 C C . SER B 1 745 ? -14.844 -34.875 -17.047 1 96.44 745 SER B C 1
ATOM 11297 O O . SER B 1 745 ? -13.664 -34.781 -16.703 1 96.44 745 SER B O 1
ATOM 11299 N N . ALA B 1 746 ? -15.719 -33.875 -16.906 1 96.31 746 ALA B N 1
ATOM 11300 C CA . ALA B 1 746 ? -15.258 -32.594 -16.391 1 96.31 746 ALA B CA 1
ATOM 11301 C C . ALA B 1 746 ? -16.391 -31.828 -15.703 1 96.31 746 ALA B C 1
ATOM 11303 O O . ALA B 1 746 ? -17.562 -32.031 -16.016 1 96.31 746 ALA B O 1
ATOM 11304 N N . VAL B 1 747 ? -16.078 -31.047 -14.688 1 97.44 747 VAL B N 1
ATOM 11305 C CA . VAL B 1 747 ? -16.953 -30.031 -14.109 1 97.44 747 VAL B CA 1
ATOM 11306 C C . VAL B 1 747 ? -16.562 -28.641 -14.633 1 97.44 747 VAL B C 1
ATOM 11308 O O . VAL B 1 747 ? -15.531 -28.094 -14.227 1 97.44 747 VAL B O 1
ATOM 11311 N N . VAL B 1 748 ? -17.328 -28.078 -15.531 1 96.88 748 VAL B N 1
ATOM 11312 C CA . VAL B 1 748 ? -16.969 -26.891 -16.312 1 96.88 748 VAL B CA 1
ATOM 11313 C C . VAL B 1 748 ? -18.203 -25.984 -16.469 1 96.88 748 VAL B C 1
ATOM 11315 O O . VAL B 1 748 ? -19.328 -26.422 -16.203 1 96.88 748 VAL B O 1
ATOM 11318 N N . PRO B 1 749 ? -17.906 -24.734 -16.828 1 96.94 749 PRO B N 1
ATOM 11319 C CA . PRO B 1 749 ? -19.078 -23.922 -17.203 1 96.94 749 PRO B CA 1
ATOM 11320 C C . PRO B 1 749 ? -19.859 -24.516 -18.375 1 96.94 749 PRO B C 1
ATOM 11322 O O . PRO B 1 749 ? -19.266 -25.156 -19.25 1 96.94 749 PRO B O 1
ATOM 11325 N N . ALA B 1 750 ? -21.125 -24.203 -18.375 1 95.5 750 ALA B N 1
ATOM 11326 C CA . ALA B 1 750 ? -22 -24.766 -19.406 1 95.5 750 ALA B CA 1
ATOM 11327 C C . ALA B 1 750 ? -21.547 -24.328 -20.797 1 95.5 750 ALA B C 1
ATOM 11329 O O . ALA B 1 750 ? -21.719 -25.078 -21.781 1 95.5 750 ALA B O 1
ATOM 11330 N N . ASP B 1 751 ? -20.922 -23.188 -20.875 1 93.38 751 ASP B N 1
ATOM 11331 C CA . ASP B 1 751 ? -20.516 -22.672 -22.188 1 93.38 751 ASP B CA 1
ATOM 11332 C C . ASP B 1 751 ? -19.062 -23.031 -22.5 1 93.38 751 ASP B C 1
ATOM 11334 O O . ASP B 1 751 ? -18.453 -22.469 -23.406 1 93.38 751 ASP B O 1
ATOM 11338 N N . HIS B 1 752 ? -18.531 -23.938 -21.703 1 92.62 752 HIS B N 1
ATOM 11339 C CA . HIS B 1 752 ? -17.172 -24.422 -21.969 1 92.62 752 HIS B CA 1
ATOM 11340 C C . HIS B 1 752 ? -17.062 -25.031 -23.375 1 92.62 752 HIS B C 1
ATOM 11342 O O . HIS B 1 752 ? -18.016 -25.656 -23.859 1 92.62 752 HIS B O 1
ATOM 11348 N N . ALA B 1 753 ? -16 -24.766 -24 1 81.19 753 ALA B N 1
ATOM 11349 C CA . ALA B 1 753 ? -15.797 -25.25 -25.375 1 81.19 753 ALA B CA 1
ATOM 11350 C C . ALA B 1 753 ? -15.922 -26.766 -25.438 1 81.19 753 ALA B C 1
ATOM 11352 O O . ALA B 1 753 ? -15.531 -27.469 -24.516 1 81.19 753 ALA B O 1
ATOM 11353 N N . ASP B 1 754 ? -16.516 -27.156 -26.578 1 68.12 754 ASP B N 1
ATOM 11354 C CA . ASP B 1 754 ? -16.703 -28.578 -26.812 1 68.12 754 ASP B CA 1
ATOM 11355 C C . ASP B 1 754 ? -15.359 -29.266 -27.094 1 68.12 754 ASP B C 1
ATOM 11357 O O . ASP B 1 754 ? -14.719 -28.984 -28.109 1 68.12 754 ASP B O 1
ATOM 11361 N N . THR B 1 755 ? -14.922 -30.125 -26.25 1 65.06 755 THR B N 1
ATOM 11362 C CA . THR B 1 755 ? -13.617 -30.781 -26.266 1 65.06 755 THR B CA 1
ATOM 11363 C C . THR B 1 755 ? -13.609 -31.938 -27.25 1 65.06 755 THR B C 1
ATOM 11365 O O . THR B 1 755 ? -12.555 -32.469 -27.578 1 65.06 755 THR B O 1
ATOM 11368 N N . VAL B 1 756 ? -14.781 -32.312 -27.703 1 60.66 756 VAL B N 1
ATOM 11369 C CA . VAL B 1 756 ? -14.859 -33.438 -28.625 1 60.66 756 VAL B CA 1
ATOM 11370 C C . VAL B 1 756 ? -14 -33.156 -29.859 1 60.66 756 VAL B C 1
ATOM 11372 O O . VAL B 1 756 ? -13.359 -34.062 -30.391 1 60.66 756 VAL B O 1
ATOM 11375 N N . ALA B 1 757 ? -14 -31.906 -30.203 1 54.09 757 ALA B N 1
ATOM 11376 C CA . ALA B 1 757 ? -13.234 -31.516 -31.391 1 54.09 757 ALA B CA 1
ATOM 11377 C C . ALA B 1 757 ? -11.734 -31.672 -31.156 1 54.09 757 ALA B C 1
ATOM 11379 O O . ALA B 1 757 ? -10.953 -31.734 -32.094 1 54.09 757 ALA B O 1
ATOM 11380 N N . THR B 1 758 ? -11.391 -31.828 -29.922 1 57.66 758 THR B N 1
ATOM 11381 C CA . THR B 1 758 ? -9.961 -31.844 -29.625 1 57.66 758 THR B CA 1
ATOM 11382 C C . THR B 1 758 ? -9.523 -33.219 -29.125 1 57.66 758 THR B C 1
ATOM 11384 O O . THR B 1 758 ? -8.328 -33.5 -29.016 1 57.66 758 THR B O 1
ATOM 11387 N N . VAL B 1 759 ? -10.57 -33.938 -28.812 1 53.31 759 VAL B N 1
ATOM 11388 C CA . VAL B 1 759 ? -10.234 -35.281 -28.359 1 53.31 759 VAL B CA 1
ATOM 11389 C C . VAL B 1 759 ? -9.641 -36.094 -29.531 1 53.31 759 VAL B C 1
ATOM 11391 O O . VAL B 1 759 ? -10.234 -36.156 -30.609 1 53.31 759 VAL B O 1
ATOM 11394 N N . GLY B 1 760 ? -8.516 -36.594 -29.531 1 50.59 760 GLY B N 1
ATOM 11395 C CA . GLY B 1 760 ? -7.883 -37.438 -30.516 1 50.59 760 GLY B CA 1
ATOM 11396 C C . GLY B 1 760 ? -7.188 -36.688 -31.625 1 50.59 760 GLY B C 1
ATOM 11397 O O . GLY B 1 760 ? -6.613 -37.281 -32.531 1 50.59 760 GLY B O 1
ATOM 11398 N N . ARG B 1 761 ? -7.344 -35.281 -31.609 1 48.47 761 ARG B N 1
ATOM 11399 C CA . ARG B 1 761 ? -6.824 -34.531 -32.75 1 48.47 761 ARG B CA 1
ATOM 11400 C C . ARG B 1 761 ? -5.328 -34.281 -32.625 1 48.47 761 ARG B C 1
ATOM 11402 O O . ARG B 1 761 ? -4.871 -33.781 -31.578 1 48.47 761 ARG B O 1
ATOM 11409 N N . VAL B 1 762 ? -4.633 -35.219 -33.125 1 46.72 762 VAL B N 1
ATOM 11410 C CA . VAL B 1 762 ? -3.248 -34.844 -33.406 1 46.72 762 VAL B CA 1
ATOM 11411 C C . VAL B 1 762 ? -3.182 -34.031 -34.719 1 46.72 762 VAL B C 1
ATOM 11413 O O . VAL B 1 762 ? -3.543 -34.562 -35.781 1 46.72 762 VAL B O 1
ATOM 11416 N N . ALA B 1 763 ? -3.578 -32.781 -34.719 1 44.78 763 ALA B N 1
ATOM 11417 C CA . ALA B 1 763 ? -3.293 -32.156 -36 1 44.78 763 ALA B CA 1
ATOM 11418 C C . ALA B 1 763 ? -1.789 -32 -36.219 1 44.78 763 ALA B C 1
ATOM 11420 O O . ALA B 1 763 ? -1.038 -31.781 -35.25 1 44.78 763 ALA B O 1
#

Solvent-accessible surface area (backbone atoms only — not comparable to full-atom values): 71532 Å² total; per-residue (Å²): 130,74,64,63,46,76,80,51,73,76,55,54,44,66,93,72,58,62,71,61,55,60,70,68,45,55,86,88,56,44,69,49,81,71,55,70,68,57,39,72,62,55,50,70,66,57,39,53,54,53,51,52,49,55,54,48,36,45,54,50,21,52,52,44,25,43,72,48,31,82,46,59,49,49,62,35,31,33,42,30,39,33,36,37,22,38,54,75,24,47,32,35,37,54,48,72,25,33,41,32,52,65,36,7,47,37,28,29,41,45,43,40,55,73,63,25,51,82,37,75,40,74,53,70,41,28,27,34,36,22,14,15,23,49,30,11,28,12,36,20,46,48,22,36,21,33,36,28,60,32,62,55,97,85,16,36,40,25,30,28,33,26,32,37,54,48,71,41,56,17,22,58,20,72,57,23,47,33,36,69,22,64,28,31,47,27,28,30,71,54,29,56,64,26,76,37,20,54,70,66,40,75,32,46,33,53,50,47,41,61,27,62,45,26,80,49,24,62,59,51,47,35,39,52,52,11,30,54,49,14,31,50,51,32,47,52,50,50,51,51,48,28,72,74,62,32,60,62,52,52,50,21,41,44,54,43,46,14,50,49,25,27,50,51,49,29,53,54,36,53,74,43,81,64,23,38,35,69,36,73,49,62,42,46,34,36,26,47,87,44,38,48,77,45,49,44,33,40,37,40,35,37,54,63,48,36,38,34,44,34,29,69,84,35,32,64,48,44,32,22,40,8,5,19,56,24,9,36,41,7,9,50,40,32,25,42,41,66,54,73,32,67,91,40,69,59,9,50,48,16,47,59,71,40,48,47,80,43,70,57,80,42,13,23,45,22,36,47,71,47,48,12,28,64,36,0,51,52,36,33,7,40,44,49,10,45,38,49,29,45,30,51,21,55,60,26,35,53,32,83,78,57,22,72,54,22,41,21,28,30,36,36,55,48,59,42,38,32,41,32,39,58,31,50,76,52,98,62,70,37,65,48,76,46,70,58,52,62,58,38,32,10,0,26,20,2,20,89,88,37,57,17,44,59,47,61,18,41,84,43,22,73,61,42,33,56,65,55,67,68,56,50,41,69,76,36,45,39,41,72,68,47,72,44,74,37,57,38,16,24,2,47,13,40,16,34,13,2,24,8,28,34,39,30,38,27,57,38,47,38,92,59,60,24,42,32,38,32,47,32,56,27,37,51,38,51,49,8,42,27,32,47,14,2,24,37,18,20,30,23,48,39,33,39,25,40,86,34,42,48,64,59,33,48,73,71,72,46,78,69,88,48,66,73,73,32,22,91,44,70,42,73,55,58,40,27,32,82,51,66,47,40,62,51,24,37,44,33,42,32,43,24,3,0,0,0,19,20,27,26,70,68,29,55,59,68,58,51,47,51,33,42,74,68,53,48,32,45,73,66,46,36,38,76,61,38,20,34,40,67,55,97,85,36,74,35,65,69,58,16,53,51,39,38,51,48,52,39,48,50,54,57,70,68,33,49,69,68,79,69,62,73,51,71,50,84,56,86,77,26,46,53,46,45,82,48,33,22,35,35,74,90,84,43,33,31,23,34,61,83,74,15,40,22,24,35,36,56,78,46,60,37,42,19,42,33,77,42,58,43,58,76,74,34,84,23,50,69,39,62,34,73,81,51,29,74,70,62,54,20,19,40,37,32,20,40,75,82,77,47,47,40,54,35,32,42,42,37,49,71,81,52,78,76,54,62,61,55,58,78,25,64,90,130,76,66,62,45,77,79,52,73,76,57,53,44,66,94,72,58,65,72,61,54,61,69,68,43,56,87,89,56,42,67,52,81,70,54,70,67,56,39,70,64,53,50,68,66,58,42,53,54,53,51,50,48,55,55,49,38,44,53,50,22,52,52,44,26,43,72,48,32,82,45,58,49,47,63,36,32,34,43,29,38,33,35,37,21,38,52,76,25,47,32,36,38,54,45,75,24,31,40,31,53,66,36,6,47,37,27,30,42,45,44,40,54,72,62,24,50,81,37,75,42,74,56,71,42,29,26,35,37,24,14,16,23,49,30,10,27,11,36,19,48,48,23,34,21,32,36,27,59,33,61,54,95,85,16,36,40,27,30,26,35,26,31,37,54,48,72,40,55,18,23,59,20,72,57,23,46,32,36,72,20,63,27,33,46,28,28,31,70,53,29,55,66,26,77,37,21,55,71,67,37,75,32,44,33,55,51,48,42,62,27,62,45,26,80,48,27,62,60,51,47,35,39,52,51,11,30,51,51,14,31,50,51,34,47,52,51,51,49,52,48,28,72,73,62,31,59,63,53,53,50,21,41,45,54,44,45,14,51,47,25,26,52,52,48,28,53,54,36,54,72,43,80,62,25,38,34,70,38,74,48,61,42,45,34,38,26,46,87,45,38,48,78,46,48,44,35,37,36,40,35,37,53,61,48,35,38,35,43,33,28,69,83,36,32,63,48,43,32,22,39,7,5,19,57,22,9,36,41,8,8,49,41,31,25,43,40,67,54,72,33,66,90,39,70,59,8,49,48,16,48,60,71,40,48,46,80,42,72,57,79,43,12,24,46,22,34,46,72,46,49,11,29,63,38,0,52,51,36,32,7,40,43,48,11,44,38,49,30,46,32,51,22,54,60,26,35,50,32,82,77,58,23,74,53,22,39,20,28,32,37,36,55,48,60,41,41,32,41,32,39,58,30,48,77,53,98,61,70,37,65,50,76,44,70,59,51,62,58,38,32,10,0,25,20,2,20,91,84,38,55,17,42,59,47,60,19,41,84,42,21,71,60,42,31,57,63,56,67,66,56,50,42,68,75,38,45,40,42,77,66,48,75,45,74,38,55,37,16,21,1,48,13,41,17,35,13,1,24,8,28,34,40,30,37,28,56,38,50,37,93,60,58,23,42,30,37,31,49,31,56,26,36,50,40,50,47,8,42,27,33,47,15,2,23,36,17,20,29,22,48,38,34,38,26,39,85,35,41,48,64,58,34,48,75,70,72,45,79,70,89,48,64,73,73,34,21,92,44,71,42,72,55,58,39,28,33,82,51,67,47,40,63,51,24,36,45,34,40,31,41,24,3,0,0,0,20,19,27,25,68,70,28,56,58,67,58,51,46,49,33,42,75,68,52,49,31,46,72,66,45,35,37,75,61,37,19,35,39,68,55,98,84,35,75,36,64,69,57,17,54,50,40,40,51,48,52,39,49,49,52,57,71,67,33,48,68,67,78,70,63,72,51,71,48,83,57,86,76,26,47,52,46,45,82,49,33,22,33,36,72,90,83,45,33,31,22,33,60,84,73,15,41,22,24,35,37,55,76,49,59,38,42,20,42,36,75,43,58,43,56,75,74,34,84,23,50,70,40,64,36,73,80,51,28,73,70,60,55,22,18,40,36,31,20,40,76,82,76,47,49,39,53,36,33,42,42,38,50,71,82,52,78,75,55,63,63,54,58,76,25,62,91

Nearest PDB structures (foldseek):
  5m45-assembly2_G  TM=9.262E-01  e=3.059E-43  Xanthobacter autotrophicus Py2
  5svc-assembly1_D  TM=9.048E-01  e=5.726E-41  Xanthobacter autotrophicus Py2
  5svb-assembly1_A  TM=8.857E-01  e=5.594E-40  Xanthobacter autotrophicus Py2
  5svb-assembly1_D  TM=8.798E-01  e=8.038E-40  Xanthobacter autotrophicus Py2
  6yra-assembly2_D  TM=9.052E-01  e=6.757E-37  Pseudomonas jessenii

pLDDT: mean 94.31, std 6.49, range [44.38, 98.81]

Radius of gyration: 37.65 Å; Cα contacts (8 Å, |Δi|>4): 4348; chains: 2; bounding box: 77×116×87 Å